Protein AF-0000000079327698 (afdb_homodimer)

Secondary structure (DSSP, 8-state):
-HHHHHHHHHTHHHHHHHHHSHHHHHHHHHHHHHHHHHHHHT---HHHHHHHHHHHHHHHHHHHHHHHH--SHHHHHHHHHHHHHHHHHHHHHHHT-SS--HHHHHHHHHHHHHHHHHHHHGGGTTSSS-HHHHHHHHHHHHHHHHHHHHHHHHHHHHHHHHIIIII----THHHHHHHHIIIIIIHHHHHHHTS-----GGGGGS-HHHHHHHHHHHHHHHSPPHHHHHHIIIIIHHHHHHHHHHHHHHHHHHTTTGGGT-TTHHHHHHHHHHHHHHHHHHTTT--SHHHHHHHHHHHHHHHHHHHHHHHHHHHHHHHH---HHHHHHHHHHHHHHHHHHHHHHS-GGGTHHHHHHHHHHHHHHHSTTSSHHHHHHHHHHHHHHHHHHHTT-EETTEE---TT--HHHHHHHHHHHHHHHHHT-GGG-TTT-TT--HHHHHHHHHSS------TTTTTEEEEEB-TTS-EE-TT--EEEEEEE---SS-----EEEEEEEETTEEEEEEEE--SS--EEEEE-TTS-EEEEEEHHHHHHHHH-TTSTT-----S-B-TGGGEEEEE-SSEEEEEEEEEEEEE-SS-S--EEEEEEEEEEE-/-HHHHHHHHHTHHHHHHHHHSHHHHHHHHHHHHHHHHHHHHT---HHHHHHHHHHHHHHHHHHHHHHHH--SHHHHHHHHHHHHHHHHHHHHHHHT-SS--HHHHHHHHHHHHHHHHHHHHGGGTTSSS-HHHHHHHHHHHHHHHHHHHHHHHHHHHHHHHHIIIII----THHHHHHHHIIIIIIHHHHHHHTSPPPP-GGGGGS-HHHHHHHHHHHHHHHSPPHHHHHHIIIIIHHHHHHHHHHHHHHHHHHTTTGGGT-TTHHHHHHHHHHHHHHHHHHTTT--SHHHHHHHHHHHHHHHHHHHHHHHHHHHHHHHH---HHHHHHHHHHHHHHHHHHHHHHS-GGGTHHHHHHHHHHHHHHHSTTSSHHHHHHHHHHHHHHHHHHHTT-EETTEE---TT--HHHHHHHHHHHHHHHHHT-GGG-TTT-TT--HHHHHHHHHSS------TTTTTEEEEEB-TTSPEE-TT--EEEEEEE---SS-----EEEEEEEETTEEEEEEEE--SS--EEEEE-TTS-EEEEEEHHHHHHHH---SSS------SSB-TGGGEEEEE-SSEEEEEEEEEEEEE-SS-S--EEEEEEEEEEE-

Sequence (1204 aa):
MKAIDTLRNKLSGLYDAISRYPLTVIFLIVAAVVNANAINRGEPYYKLLLTFVVGACLGFTLQAAFERFFEKFLHRVVSMVICVVLTMGYFLIVNQYTTTSLETWIRTSVAVFALVIAYIWVPVIKSTVSFNESFMSSFKSFFNSLLFSVVLFTGISMIIAAIDLLLFQVDGKSYMHALNIISILFAPIYFLSLIPVYPGISNKTLFKESQDYNRENITRSSSCPKFLEILLSYIIIPLLSIYTVILVIYIAKNITGKFWTDNRLEPMLVGFAITVILIYILVSRIENKFAKLFRKIFPKILVPIVVFQIVSSILRTQDTGIMHGRYYVILFGIFAAVSGVFLSFIPVRKNGIVAMLLIVFALFSIIPPLDAFTISRTNQQKMLQSVLVKNKMLLDNKITPNPSVSQEDKKIISSTLNYLEMMGYTKNIDYLGKDFNLYNDFYDTFGFYQYEESMYRQESVHMSLNQQSPIIISGYDALVVLNFYFEKDNPTPSNKLCDFKSSGKTYTISNINSFDSGKLWLSNDKGEELISVNMKDVFDMFDTSAQGNYQISKDSMTADNSTFTKENDNAIISLVALNINIQKSNSEHPYSGDFYVLVKIKMKAIDTLRNKLSGLYDAISRYPLTVIFLIVAAVVNANAINRGEPYYKLLLTFVVGACLGFTLQAAFERFFEKFLHRVVSMVICVVLTMGYFLIVNQYTTTSLETWIRTSVAVFALVIAYIWVPVIKSTVSFNESFMSSFKSFFNSLLFSVVLFTGISMIIAAIDLLLFQVDGKSYMHALNIISILFAPIYFLSLIPVYPGISNKTLFKESQDYNRENITRSSSCPKFLEILLSYIIIPLLSIYTVILVIYIAKNITGKFWTDNRLEPMLVGFAITVILIYILVSRIENKFAKLFRKIFPKILVPIVVFQIVSSILRTQDTGIMHGRYYVILFGIFAAVSGVFLSFIPVRKNGIVAMLLIVFALFSIIPPLDAFTISRTNQQKMLQSVLVKNKMLLDNKITPNPSVSQEDKKIISSTLNYLEMMGYTKNIDYLGKDFNLYNDFYDTFGFYQYEESMYRQESVHMSLNQQSPIIISGYDALVVLNFYFEKDNPTPSNKLCDFKSSGKTYTISNINSFDSGKLWLSNDKGEELISVNMKDVFDMFDTSAQGNYQISKDSMTADNSTFTKENDNAIISLVALNINIQKSNSEHPYSGDFYVLVKIK

pLDDT: mean 85.58, std 13.84, range [30.78, 97.5]

Solvent-accessible surface area (backbone atoms only — not comparable to full-atom values): 62604 Å² total; per-residue (Å²): 108,64,64,57,45,51,48,43,58,66,48,26,37,51,52,47,28,47,69,71,33,46,66,22,48,51,28,26,52,51,32,38,50,54,50,48,50,18,64,73,71,72,49,82,57,60,71,60,41,51,33,25,49,48,31,22,45,43,28,50,27,44,48,37,42,34,42,31,73,35,66,54,67,65,56,49,53,49,45,50,50,51,36,51,50,52,28,50,51,49,39,57,59,57,64,70,46,90,61,90,40,66,60,54,53,52,48,48,52,44,49,47,51,32,36,53,49,43,44,44,40,52,37,29,60,96,44,96,50,37,32,50,38,40,44,40,26,51,53,53,24,48,53,51,24,49,52,51,40,50,52,50,47,53,48,49,49,51,45,52,50,46,38,35,74,62,72,49,85,62,66,79,62,52,59,55,51,52,47,40,46,37,61,49,40,46,29,54,46,47,28,53,30,61,55,63,70,62,76,23,56,44,52,69,77,49,56,69,70,58,50,51,51,36,49,51,44,42,52,61,47,32,51,75,52,68,70,56,50,49,43,46,44,70,44,50,46,54,49,51,50,53,46,47,51,52,53,51,51,40,46,68,73,23,64,89,54,62,53,52,74,49,71,79,50,51,65,56,52,52,51,48,51,53,48,51,54,52,49,48,45,68,37,63,82,45,84,49,68,58,33,49,49,46,56,65,45,48,31,61,54,45,25,60,54,30,49,52,48,34,52,28,53,54,58,43,31,73,77,75,40,48,45,48,69,57,42,50,51,40,52,48,26,52,51,48,27,55,41,16,53,46,55,58,73,46,63,79,69,61,52,45,54,51,51,53,49,51,36,52,54,42,48,45,43,62,42,81,74,70,7,34,61,53,46,19,51,52,43,37,50,48,51,42,51,49,54,30,45,74,69,66,21,51,55,96,69,35,64,46,51,51,64,84,60,53,70,68,55,43,40,49,47,30,52,40,49,50,51,33,51,72,60,62,49,45,60,77,35,77,54,61,36,74,81,62,41,73,87,78,39,39,39,78,44,39,42,41,66,75,50,62,66,48,88,78,52,69,21,42,50,51,41,29,40,31,54,51,36,50,36,79,38,59,80,25,41,34,37,35,53,44,77,43,58,64,44,84,90,60,55,54,66,80,37,77,53,37,67,46,73,57,96,90,40,48,32,35,38,33,35,28,44,38,83,94,61,28,33,37,37,35,23,43,77,86,65,48,77,64,48,72,46,54,47,62,60,55,48,40,63,70,56,48,52,69,65,78,66,69,70,52,64,39,70,57,38,49,44,79,80,32,49,48,76,51,76,60,92,48,33,35,43,32,38,34,44,42,33,35,38,30,38,65,43,94,56,87,72,31,58,32,32,32,28,40,38,36,33,25,79,102,108,63,64,58,46,50,47,42,60,65,48,26,38,50,51,46,28,47,70,71,33,48,66,22,48,51,28,26,52,52,32,37,51,53,49,48,50,18,64,73,70,73,49,82,56,59,71,60,40,51,33,25,50,49,33,21,44,44,29,49,26,44,48,38,43,33,43,30,74,36,67,56,66,66,55,50,54,48,43,52,49,51,36,53,50,52,31,50,51,49,40,57,60,58,64,69,46,89,62,91,39,66,60,56,53,51,46,48,51,46,50,48,51,30,34,52,49,43,44,45,39,51,39,30,61,98,43,94,49,38,30,50,37,40,45,40,27,51,52,52,24,47,52,52,24,48,52,53,40,50,53,50,48,53,48,50,48,50,43,51,49,46,37,34,75,64,72,48,85,62,66,79,62,52,59,55,50,51,47,41,47,37,62,50,40,46,28,54,46,48,28,53,30,63,54,64,70,63,77,22,56,44,52,67,76,50,54,70,70,58,50,50,51,36,50,51,45,42,52,61,46,32,51,76,52,69,68,56,50,48,43,45,44,70,44,49,46,54,48,51,49,53,46,48,51,52,53,51,50,39,46,69,74,24,64,89,54,60,52,53,72,48,71,78,50,51,64,54,53,52,52,48,52,55,48,53,55,51,51,46,45,68,37,63,84,45,83,49,70,58,35,49,50,45,56,66,46,48,29,61,54,45,27,60,55,30,49,53,48,33,52,28,54,56,58,44,31,73,77,77,40,49,45,49,69,56,43,52,51,40,53,49,26,52,50,48,28,54,41,16,54,46,55,59,73,45,61,78,68,61,53,45,54,50,53,53,49,51,36,52,53,42,50,43,43,62,43,82,72,69,6,32,61,54,45,19,51,52,44,37,51,48,51,43,50,49,55,30,46,73,68,68,20,50,55,96,69,35,61,46,52,51,63,83,60,53,70,68,56,43,40,50,47,28,52,40,49,51,50,31,51,71,62,60,49,46,61,77,36,77,53,62,36,75,81,62,40,74,87,79,39,38,41,76,43,37,43,42,76,75,51,65,69,52,87,78,51,72,23,41,50,49,40,26,41,29,53,51,36,50,36,79,38,60,78,26,42,36,36,34,52,42,79,43,56,66,44,84,90,59,57,54,67,79,36,78,51,36,67,47,75,57,96,89,38,48,32,34,38,33,36,29,43,38,86,94,60,26,34,38,38,36,23,43,77,87,65,49,77,64,49,73,45,54,46,62,60,54,49,48,65,71,45,52,66,78,82,68,79,64,75,52,65,40,66,58,36,48,42,78,80,32,49,49,76,50,76,59,91,48,32,36,44,33,38,33,44,43,33,37,38,31,37,64,45,93,57,87,77,32,58,32,34,33,29,40,39,35,34,24,79,105

InterPro domains:
  IPR025291 Protein of unknown function DUF4153 [PF13687] (56-380)

Organism: NCBI:txid704125

Foldseek 3Di:
DVVVVVCCVVCVLLVVLCVLQVQLQVLLVVLLVQQLVCLVVVHDPVLSNLLSLLLSLQRLLLSLLCLAEHADPVSVVVSSVVSVVVSVVSSVVSVVDPDCFPLVVVLSVLSSVLSVLSSQQNNPVVHPAFSLLSVQLLVVLLVVLVVVLVVQLVVVVVVQVCCCVPPHNDDPSVSVSSNSCSVRNVSVSSSSSSRARGDHPNCVPPDPVVVVVSVVSSCVSSDDDPVRLCCLQPPVLVVLVVLLVVLVVVCVVDVVHCLLVDPVCLVVLLVSLVSLLVSLSNLLPPDDPSNVVSLQPVLVSNQVSLVSSLNSLVSVCVQQNQALVSVVSNLSSVLSNVLSVCSNPPRSRHSSVSSVSSSVSSVLQNDPDSHSVNRRLVGLVVQLVVLQVVVVQADPLEGHADPPRDPSSLQSNLSSVVRCVSRPNQCVRRHCHNPRDCVPCVCVRHVAARDPPPVQQVFKDKAAADPPFDDDQPQFDDKFKDWQAADPPDFPPWDFRDWDDDPRWIKTWIWTRYLVFTKIFIATNVRDTDDMDTVVVLVCLVVPVVVPHVSVPVVHDHQVSQKDWDDDPFKIKIWGWRIWMAGRPPDSRGTTTMTMITMHTD/DVVCVVCCVVCVLLVVLCVLQVQLQVLLVVLLVQVLVCLVVVHDPVLSNLLSLLLSLQRLLLSLLCLAEHADPVSVVVSSVVSVVVSVVSSVVSVVDPDCFPLVVVLSVLSSVLSVLSSQQNNPVVHPAFSLLSVQLLVVLLVVLVVVLVVQLVVVVVVQVCCCVPPHNDDPSVSVSSNSCSVRNVSVSSSSSSRARGDHPNCVPPDPVVVVVSVVSSCVSSDDDPVRLCCLQPPVLVVLVVLLVVLVVVCVVDVVHCLLVDPVCLVVLLVSLVSLLVSLSNLLPPDDPSNVVSLQPVLVSNQVSLVSSLNSLVSVCVQQNQALVSVVSNLSSVLSNVLSVCSNPPRSRHSSVSSVSSSVSSVQQNDPDSHSVNRRLVGLVVQLVVLQVVVVQDDPLEGHADPPRDPSSLQSNLSSVVRCVSRPNQCVRRHCHNPRDCVPCVCVRHVADRDPPPPQQVFKQKEAAAPPFDDDQPQFDDKFKDWQAADVPDFDPWDFRDWDDDPRWIKTWIWTRYLVFTKIFIATPVRDTDDMDTVVVLVVLVVPPDDDDVSPCVVHDHQVSQKDWDDDPFKIKIWGWRIWMAGRPPDSRGTTTMTMITMHTD

Structure (mmCIF, N/CA/C/O backbone):
data_AF-0000000079327698-model_v1
#
loop_
_entity.id
_entity.type
_entity.pdbx_description
1 polymer 'DUF4153 domain-containing protein'
#
loop_
_atom_site.group_PDB
_atom_site.id
_atom_site.type_symbol
_atom_site.label_atom_id
_atom_site.label_alt_id
_atom_site.label_comp_id
_atom_site.label_asym_id
_atom_site.label_entity_id
_atom_site.label_seq_id
_atom_site.pdbx_PDB_ins_code
_atom_site.Cartn_x
_atom_site.Cartn_y
_atom_site.Cartn_z
_atom_site.occupancy
_atom_site.B_iso_or_equiv
_atom_site.auth_seq_id
_atom_site.auth_comp_id
_atom_site.auth_asym_id
_atom_site.auth_atom_id
_atom_site.pdbx_PDB_model_num
ATOM 1 N N . MET A 1 1 ? -5.059 -39.438 15.086 1 43.31 1 MET A N 1
ATOM 2 C CA . MET A 1 1 ? -3.689 -39.781 14.727 1 43.31 1 MET A CA 1
ATOM 3 C C . MET A 1 1 ? -3.404 -39.469 13.266 1 43.31 1 MET A C 1
ATOM 5 O O . MET A 1 1 ? -2.33 -38.938 12.938 1 43.31 1 MET A O 1
ATOM 9 N N . LYS A 1 2 ? -4.316 -39.75 12.438 1 45.84 2 LYS A N 1
ATOM 10 C CA . LYS A 1 2 ? -4.168 -39.469 11.008 1 45.84 2 LYS A CA 1
ATOM 11 C C . LYS A 1 2 ? -4.219 -38 10.727 1 45.84 2 LYS A C 1
ATOM 13 O O . LYS A 1 2 ? -3.496 -37.5 9.859 1 45.84 2 LYS A O 1
ATOM 18 N N . ALA A 1 3 ? -5.102 -37.344 11.445 1 43.38 3 ALA A N 1
ATOM 19 C CA . ALA A 1 3 ? -5.18 -35.906 11.281 1 43.38 3 ALA A CA 1
ATOM 20 C C . ALA A 1 3 ? -3.869 -35.219 11.688 1 43.38 3 ALA A C 1
ATOM 22 O O . ALA A 1 3 ? -3.412 -34.281 11.031 1 43.38 3 ALA A O 1
ATOM 23 N N . ILE A 1 4 ? -3.324 -35.625 12.836 1 48.44 4 ILE A N 1
ATOM 24 C CA . ILE A 1 4 ? -2.016 -35.156 13.289 1 48.44 4 ILE A CA 1
ATOM 25 C C . ILE A 1 4 ? -0.952 -35.562 12.258 1 48.44 4 ILE A C 1
ATOM 27 O O . ILE A 1 4 ? -0.043 -34.781 11.977 1 48.44 4 ILE A O 1
ATOM 31 N N . ASP A 1 5 ? -1.109 -36.75 11.641 1 49.19 5 ASP A N 1
ATOM 32 C CA . ASP A 1 5 ? -0.113 -37.188 10.68 1 49.19 5 ASP A CA 1
ATOM 33 C C . ASP A 1 5 ? -0.155 -36.344 9.406 1 49.19 5 ASP A C 1
ATOM 35 O O . ASP A 1 5 ? 0.89 -36 8.844 1 49.19 5 ASP A O 1
ATOM 39 N N . THR A 1 6 ? -1.369 -36.031 8.969 1 47.03 6 THR A N 1
ATOM 40 C CA . THR A 1 6 ? -1.54 -35.219 7.777 1 47.03 6 THR A CA 1
ATOM 41 C C . THR A 1 6 ? -1.126 -33.781 8.055 1 47.03 6 THR A C 1
ATOM 43 O O . THR A 1 6 ? -0.496 -33.125 7.215 1 47.03 6 THR A O 1
ATOM 46 N N . LEU A 1 7 ? -1.642 -33.25 9.242 1 48.16 7 LEU A N 1
ATOM 47 C CA . LEU A 1 7 ? -1.059 -32 9.664 1 48.16 7 LEU A CA 1
ATOM 48 C C . LEU A 1 7 ? 0.461 -32.094 9.75 1 48.16 7 LEU A C 1
ATOM 50 O O . LEU A 1 7 ? 1.171 -31.156 9.375 1 48.16 7 LEU A O 1
ATOM 54 N N . ARG A 1 8 ? 0.887 -33.188 10.258 1 50.25 8 ARG A N 1
ATOM 55 C CA . ARG A 1 8 ? 2.312 -33.469 10.391 1 50.25 8 ARG A CA 1
ATOM 56 C C . ARG A 1 8 ? 3 -33.469 9.031 1 50.25 8 ARG A C 1
ATOM 58 O O . ARG A 1 8 ? 4.109 -32.969 8.883 1 50.25 8 ARG A O 1
ATOM 65 N N . ASN A 1 9 ? 2.396 -34.094 8.062 1 51.59 9 ASN A N 1
ATOM 66 C CA . ASN A 1 9 ? 3.012 -34.188 6.738 1 51.59 9 ASN A CA 1
ATOM 67 C C . ASN A 1 9 ? 3.09 -32.812 6.066 1 51.59 9 ASN A C 1
ATOM 69 O O . ASN A 1 9 ? 4.094 -32.469 5.426 1 51.59 9 ASN A O 1
ATOM 73 N N . LYS A 1 10 ? 1.953 -32.031 6.164 1 50.94 10 LYS A N 1
ATOM 74 C CA . LYS A 1 10 ? 1.864 -30.719 5.512 1 50.94 10 LYS A CA 1
ATOM 75 C C . LYS A 1 10 ? 2.588 -29.641 6.32 1 50.94 10 LYS A C 1
ATOM 77 O O . LYS A 1 10 ? 3.27 -28.781 5.758 1 50.94 10 LYS A O 1
ATOM 82 N N . LEU A 1 11 ? 2.404 -29.672 7.68 1 59.41 11 LEU A N 1
ATOM 83 C CA . LEU A 1 11 ? 3.266 -28.938 8.594 1 59.41 11 LEU A CA 1
ATOM 84 C C . LEU A 1 11 ? 4.668 -29.531 8.633 1 59.41 11 LEU A C 1
ATOM 86 O O . LEU A 1 11 ? 5.59 -28.938 9.195 1 59.41 11 LEU A O 1
ATOM 90 N N . SER A 1 12 ? 4.742 -30.453 7.805 1 62.22 12 SER A N 1
ATOM 91 C CA . SER A 1 12 ? 5.988 -31.203 7.691 1 62.22 12 SER A CA 1
ATOM 92 C C . SER A 1 12 ? 7.09 -30.344 7.062 1 62.22 12 SER A C 1
ATOM 94 O O . SER A 1 12 ? 8.258 -30.453 7.449 1 62.22 12 SER A O 1
ATOM 96 N N . GLY A 1 13 ? 6.531 -29.391 6.188 1 70.25 13 GLY A N 1
ATOM 97 C CA . GLY A 1 13 ? 7.57 -28.547 5.633 1 70.25 13 GLY A CA 1
ATOM 98 C C . GLY A 1 13 ? 8.195 -27.609 6.66 1 70.25 13 GLY A C 1
ATOM 99 O O . GLY A 1 13 ? 9.414 -27.469 6.711 1 70.25 13 GLY A O 1
ATOM 100 N N . LEU A 1 14 ? 7.34 -27.156 7.438 1 78.81 14 LEU A N 1
ATOM 101 C CA . LEU A 1 14 ? 7.832 -26.25 8.484 1 78.81 14 LEU A CA 1
ATOM 102 C C . LEU A 1 14 ? 8.656 -27.016 9.516 1 78.81 14 LEU A C 1
ATOM 104 O O . LEU A 1 14 ? 9.703 -26.547 9.961 1 78.81 14 LEU A O 1
ATOM 108 N N . TYR A 1 15 ? 8.148 -28.172 9.828 1 78.88 15 TYR A N 1
ATOM 109 C CA . TYR A 1 15 ? 8.875 -29.016 10.773 1 78.88 15 TYR A CA 1
ATOM 110 C C . TYR A 1 15 ? 10.227 -29.438 10.203 1 78.88 15 TYR A C 1
ATOM 112 O O . TYR A 1 15 ? 11.227 -29.469 10.914 1 78.88 15 TYR A O 1
ATOM 120 N N . ASP A 1 16 ? 10.227 -29.656 8.953 1 83.44 16 ASP A N 1
ATOM 121 C CA . ASP A 1 16 ? 11.477 -30.047 8.305 1 83.44 16 ASP A CA 1
ATOM 122 C C . ASP A 1 16 ? 12.469 -28.875 8.312 1 83.44 16 ASP A C 1
ATOM 124 O O . ASP A 1 16 ? 13.672 -29.094 8.477 1 83.44 16 ASP A O 1
ATOM 128 N N . ALA A 1 17 ? 11.898 -27.781 8.18 1 86.62 17 ALA A N 1
ATOM 129 C CA . ALA A 1 17 ? 12.773 -26.609 8.18 1 86.62 17 ALA A CA 1
ATOM 130 C C . ALA A 1 17 ? 13.383 -26.375 9.555 1 86.62 17 ALA A C 1
ATOM 132 O O . ALA A 1 17 ? 14.562 -26.031 9.672 1 86.62 17 ALA A O 1
ATOM 133 N N . ILE A 1 18 ? 12.672 -26.625 10.609 1 89.06 18 ILE A N 1
ATOM 134 C CA . ILE A 1 18 ? 13.148 -26.453 11.977 1 89.06 18 ILE A CA 1
ATOM 135 C C . ILE A 1 18 ? 14.242 -27.469 12.281 1 89.06 18 ILE A C 1
ATOM 137 O O . ILE A 1 18 ? 15.242 -27.141 12.93 1 89.06 18 ILE A O 1
ATOM 141 N N . SER A 1 19 ? 14.117 -28.641 11.758 1 89 19 SER A N 1
ATOM 142 C CA . SER A 1 19 ? 15.109 -29.688 11.992 1 89 19 SER A CA 1
ATOM 143 C C . SER A 1 19 ? 16.344 -29.484 11.109 1 89 19 SER A C 1
ATOM 145 O O . SER A 1 19 ? 17.453 -29.812 11.516 1 89 19 SER A O 1
ATOM 147 N N . ARG A 1 20 ? 16.094 -28.984 9.945 1 89.75 20 ARG A N 1
ATOM 148 C CA . ARG A 1 20 ? 17.172 -28.781 8.984 1 89.75 20 ARG A CA 1
ATOM 149 C C . ARG A 1 20 ? 18.062 -27.609 9.391 1 89.75 20 ARG A C 1
ATOM 151 O O . ARG A 1 20 ? 19.281 -27.656 9.242 1 89.75 20 ARG A O 1
ATOM 158 N N . TYR A 1 21 ? 17.391 -26.531 9.953 1 94.38 21 TYR A N 1
ATOM 159 C CA . TYR A 1 21 ? 18.109 -25.312 10.312 1 94.38 21 TYR A CA 1
ATOM 160 C C . TYR A 1 21 ? 17.969 -25.016 11.797 1 94.38 21 TYR A C 1
ATOM 162 O O . TYR A 1 21 ? 17.484 -23.953 12.188 1 94.38 21 TYR A O 1
ATOM 170 N N . PRO A 1 22 ? 18.438 -25.797 12.656 1 92.94 22 PRO A N 1
ATOM 171 C CA . PRO A 1 22 ? 18.203 -25.625 14.094 1 92.94 22 PRO A CA 1
ATOM 172 C C . PRO A 1 22 ? 18.828 -24.359 14.648 1 92.94 22 PRO A C 1
ATOM 174 O O . PRO A 1 22 ? 18.203 -23.641 15.438 1 92.94 22 PRO A O 1
ATOM 177 N N . LEU A 1 23 ? 20.047 -24.109 14.273 1 94.88 23 LEU A N 1
ATOM 178 C CA . LEU A 1 23 ? 20.734 -22.938 14.797 1 94.88 23 LEU A CA 1
ATOM 179 C C . LEU A 1 23 ? 20.062 -21.641 14.328 1 94.88 23 LEU A C 1
ATOM 181 O O . LEU A 1 23 ? 19.906 -20.703 15.102 1 94.88 23 LEU A O 1
ATOM 185 N N . THR A 1 24 ? 19.656 -21.609 13.031 1 96.44 24 THR A N 1
ATOM 186 C CA . THR A 1 24 ? 18.938 -20.469 12.484 1 96.44 24 THR A CA 1
ATOM 187 C C . THR A 1 24 ? 17.641 -20.219 13.258 1 96.44 24 THR A C 1
ATOM 189 O O . THR A 1 24 ? 17.328 -19.078 13.617 1 96.44 24 THR A O 1
ATOM 192 N N . VAL A 1 25 ? 16.938 -21.281 13.609 1 96.12 25 VAL A N 1
ATOM 193 C CA . VAL A 1 25 ? 15.664 -21.172 14.312 1 96.12 25 VAL A CA 1
ATOM 194 C C . VAL A 1 25 ? 15.898 -20.656 15.734 1 96.12 25 VAL A C 1
ATOM 196 O O . VAL A 1 25 ? 15.141 -19.828 16.219 1 96.12 25 VAL A O 1
ATOM 199 N N . ILE A 1 26 ? 16.969 -21.094 16.328 1 96.38 26 ILE A N 1
ATOM 200 C CA . ILE A 1 26 ? 17.297 -20.641 17.672 1 96.38 26 ILE A CA 1
ATOM 201 C C . ILE A 1 26 ? 17.609 -19.141 17.656 1 96.38 26 ILE A C 1
ATOM 203 O O . ILE A 1 26 ? 17.125 -18.391 18.5 1 96.38 26 ILE A O 1
ATOM 207 N N . PHE A 1 27 ? 18.375 -18.719 16.703 1 97.25 27 PHE A N 1
ATOM 208 C CA . PHE A 1 27 ? 18.688 -17.297 16.594 1 97.25 27 PHE A CA 1
ATOM 209 C C . PHE A 1 27 ? 17.422 -16.484 16.344 1 97.25 27 PHE A C 1
ATOM 211 O O . PHE A 1 27 ? 17.266 -15.391 16.891 1 97.25 27 PHE A O 1
ATOM 218 N N . LEU A 1 28 ? 16.516 -17 15.531 1 97.25 28 LEU A N 1
ATOM 219 C CA . LEU A 1 28 ? 15.281 -16.281 15.219 1 97.25 28 LEU A CA 1
ATOM 220 C C . LEU A 1 28 ? 14.383 -16.203 16.453 1 97.25 28 LEU A C 1
ATOM 222 O O . LEU A 1 28 ? 13.75 -15.18 16.688 1 97.25 28 LEU A O 1
ATOM 226 N N . ILE A 1 29 ? 14.328 -17.281 17.219 1 97.25 29 ILE A N 1
ATOM 227 C CA . ILE A 1 29 ? 13.516 -17.281 18.422 1 97.25 29 ILE A CA 1
ATOM 228 C C . ILE A 1 29 ? 14.062 -16.266 19.422 1 97.25 29 ILE A C 1
ATOM 230 O O . ILE A 1 29 ? 13.305 -15.477 20 1 97.25 29 ILE A O 1
ATOM 234 N N . VAL A 1 30 ? 15.375 -16.25 19.578 1 96.75 30 VAL A N 1
ATOM 235 C CA . VAL A 1 30 ? 15.992 -15.305 20.5 1 96.75 30 VAL A CA 1
ATOM 236 C C . VAL A 1 30 ? 15.766 -13.875 20 1 96.75 30 VAL A C 1
ATOM 238 O O . VAL A 1 30 ? 15.477 -12.977 20.797 1 96.75 30 VAL A O 1
ATOM 241 N N . ALA A 1 31 ? 15.875 -13.703 18.719 1 96.38 31 ALA A N 1
ATOM 242 C CA . ALA A 1 31 ? 15.625 -12.383 18.141 1 96.38 31 ALA A CA 1
ATOM 243 C C . ALA A 1 31 ? 14.188 -11.938 18.406 1 96.38 31 ALA A C 1
ATOM 245 O O . ALA A 1 31 ? 13.938 -10.781 18.75 1 96.38 31 ALA A O 1
ATOM 246 N N . ALA A 1 32 ? 13.281 -12.852 18.234 1 96.81 32 ALA A N 1
ATOM 247 C CA . ALA A 1 32 ? 11.875 -12.547 18.484 1 96.81 32 ALA A CA 1
ATOM 248 C C . ALA A 1 32 ? 11.633 -12.18 19.938 1 96.81 32 ALA A C 1
ATOM 250 O O . ALA A 1 32 ? 10.867 -11.258 20.234 1 96.81 32 ALA A O 1
ATOM 251 N N . VAL A 1 33 ? 12.312 -12.852 20.828 1 96.5 33 VAL A N 1
ATOM 252 C CA . VAL A 1 33 ? 12.164 -12.602 22.266 1 96.5 33 VAL A CA 1
ATOM 253 C C . VAL A 1 33 ? 12.766 -11.242 22.609 1 96.5 33 VAL A C 1
ATOM 255 O O . VAL A 1 33 ? 12.172 -10.461 23.359 1 96.5 33 VAL A O 1
ATOM 258 N N . VAL A 1 34 ? 13.898 -10.992 22.094 1 95.56 34 VAL A N 1
ATOM 259 C CA . VAL A 1 34 ? 14.562 -9.719 22.359 1 95.56 34 VAL A CA 1
ATOM 260 C C . VAL A 1 34 ? 13.695 -8.57 21.828 1 95.56 34 VAL A C 1
ATOM 262 O O . VAL A 1 34 ? 13.523 -7.555 22.5 1 95.56 34 VAL A O 1
ATOM 265 N N . ASN A 1 35 ? 13.117 -8.766 20.641 1 95.06 35 ASN A N 1
ATOM 266 C CA . ASN A 1 35 ? 12.266 -7.727 20.062 1 95.06 35 ASN A CA 1
ATOM 267 C C . ASN A 1 35 ? 10.969 -7.578 20.859 1 95.06 35 ASN A C 1
ATOM 269 O O . ASN A 1 35 ? 10.414 -6.48 20.953 1 95.06 35 ASN A O 1
ATOM 273 N N . ALA A 1 36 ? 10.492 -8.68 21.344 1 95.75 36 ALA A N 1
ATOM 274 C CA . ALA A 1 36 ? 9.305 -8.617 22.203 1 95.75 36 ALA A CA 1
ATOM 275 C C . ALA A 1 36 ? 9.57 -7.777 23.438 1 95.75 36 ALA A C 1
ATOM 277 O O . ALA A 1 36 ? 8.727 -6.98 23.859 1 95.75 36 ALA A O 1
ATOM 278 N N . ASN A 1 37 ? 10.695 -7.91 24.031 1 94.62 37 ASN A N 1
ATOM 279 C CA . ASN A 1 37 ? 11.07 -7.117 25.188 1 94.62 37 ASN A CA 1
ATOM 280 C C . ASN A 1 37 ? 11.25 -5.641 24.844 1 94.62 37 ASN A C 1
ATOM 282 O O . ASN A 1 37 ? 10.914 -4.762 25.625 1 94.62 37 ASN A O 1
ATOM 286 N N . ALA A 1 38 ? 11.781 -5.445 23.703 1 93.56 38 ALA A N 1
ATOM 287 C CA . ALA A 1 38 ? 11.945 -4.07 23.234 1 93.56 38 ALA A CA 1
ATOM 288 C C . ALA A 1 38 ? 10.594 -3.381 23.062 1 93.56 38 ALA A C 1
ATOM 290 O O . ALA A 1 38 ? 10.445 -2.209 23.406 1 93.56 38 ALA A O 1
ATOM 291 N N . ILE A 1 39 ? 9.656 -4.086 22.516 1 93.88 39 ILE A N 1
ATOM 292 C CA . ILE A 1 39 ? 8.312 -3.559 22.312 1 93.88 39 ILE A CA 1
ATOM 293 C C . ILE A 1 39 ? 7.676 -3.234 23.656 1 93.88 39 ILE A C 1
ATOM 295 O O . ILE A 1 39 ? 7.039 -2.189 23.812 1 93.88 39 ILE A O 1
ATOM 299 N N . ASN A 1 40 ? 7.898 -4.031 24.656 1 92.94 40 ASN A N 1
ATOM 300 C CA . ASN A 1 40 ? 7.309 -3.824 25.984 1 92.94 40 ASN A CA 1
ATOM 301 C C . ASN A 1 40 ? 7.945 -2.639 26.703 1 92.94 40 ASN A C 1
ATOM 303 O O . ASN A 1 40 ? 7.246 -1.841 27.328 1 92.94 40 ASN A O 1
ATOM 307 N N . ARG A 1 41 ? 9.203 -2.441 26.547 1 90.56 41 ARG A N 1
ATOM 308 C CA . ARG A 1 41 ? 9.93 -1.404 27.281 1 90.56 41 ARG A CA 1
ATOM 309 C C . ARG A 1 41 ? 9.906 -0.084 26.516 1 90.56 41 ARG A C 1
ATOM 311 O O . ARG A 1 41 ? 10.125 0.98 27.094 1 90.56 41 ARG A O 1
ATOM 318 N N . GLY A 1 42 ? 9.656 -0.2 25.203 1 86.62 42 GLY A N 1
ATOM 319 C CA . GLY A 1 42 ? 9.625 1.012 24.406 1 86.62 42 GLY A CA 1
ATOM 320 C C . GLY A 1 42 ? 11.008 1.478 23.969 1 86.62 42 GLY A C 1
ATOM 321 O O . GLY A 1 42 ? 11.18 2.631 23.578 1 86.62 42 GLY A O 1
ATOM 322 N N . GLU A 1 43 ? 12.078 0.689 24.25 1 84.38 43 GLU A N 1
ATOM 323 C CA . GLU A 1 43 ? 13.445 0.992 23.844 1 84.38 43 GLU A CA 1
ATOM 324 C C . GLU A 1 43 ? 13.992 -0.09 22.906 1 84.38 43 GLU A C 1
ATOM 326 O O . GLU A 1 43 ? 14.055 -1.264 23.281 1 84.38 43 GLU A O 1
ATOM 331 N N . PRO A 1 44 ? 14.375 0.3 21.781 1 79.81 44 PRO A N 1
ATOM 332 C CA . PRO A 1 44 ? 14.82 -0.717 20.828 1 79.81 44 PRO A CA 1
ATOM 333 C C . PRO A 1 44 ? 16.219 -1.255 21.141 1 79.81 44 PRO A C 1
ATOM 335 O O . PRO A 1 44 ? 17.078 -0.504 21.594 1 79.81 44 PRO A O 1
ATOM 338 N N . TYR A 1 45 ? 16.391 -2.553 21.141 1 86.12 45 TYR A N 1
ATOM 339 C CA . TYR A 1 45 ? 17.656 -3.24 21.266 1 86.12 45 TYR A CA 1
ATOM 340 C C . TYR A 1 45 ? 18.234 -3.588 19.906 1 86.12 45 TYR A C 1
ATOM 342 O O . TYR A 1 45 ? 18.406 -4.766 19.578 1 86.12 45 TYR A O 1
ATOM 350 N N . TYR A 1 46 ? 18.641 -2.621 19.172 1 86.12 46 TYR A N 1
ATOM 351 C CA . TYR A 1 46 ? 19 -2.801 17.766 1 86.12 46 TYR A CA 1
ATOM 352 C C . TYR A 1 46 ? 20.266 -3.641 17.625 1 86.12 46 TYR A C 1
ATOM 354 O O . TYR A 1 46 ? 20.359 -4.48 16.734 1 86.12 46 TYR A O 1
ATOM 362 N N . LYS A 1 47 ? 21.219 -3.428 18.578 1 89.06 47 LYS A N 1
ATOM 363 C CA . LYS A 1 47 ? 22.5 -4.141 18.484 1 89.06 47 LYS A CA 1
ATOM 364 C C . LYS A 1 47 ? 22.297 -5.648 18.594 1 89.06 47 LYS A C 1
ATOM 366 O O . LYS A 1 47 ? 22.812 -6.406 17.766 1 89.06 47 LYS A O 1
ATOM 371 N N . LEU A 1 48 ? 21.469 -5.992 19.516 1 90.69 48 LEU A N 1
ATOM 372 C CA . LEU A 1 48 ? 21.219 -7.414 19.719 1 90.69 48 LEU A CA 1
ATOM 373 C C . LEU A 1 48 ? 20.375 -7.98 18.578 1 90.69 48 LEU A C 1
ATOM 375 O O . LEU A 1 48 ? 20.625 -9.086 18.094 1 90.69 48 LEU A O 1
ATOM 379 N N . LEU A 1 49 ? 19.453 -7.242 18.125 1 91.94 49 LEU A N 1
ATOM 380 C CA . LEU A 1 49 ? 18.594 -7.691 17.047 1 91.94 49 LEU A CA 1
ATOM 381 C C . LEU A 1 49 ? 19.375 -7.902 15.766 1 91.94 49 LEU A C 1
ATOM 383 O O . LEU A 1 49 ? 19.219 -8.922 15.094 1 91.94 49 LEU A O 1
ATOM 387 N N . LEU A 1 50 ? 20.234 -6.996 15.453 1 92 50 LEU A N 1
ATOM 388 C CA . LEU A 1 50 ? 21.062 -7.117 14.258 1 92 50 LEU A CA 1
ATOM 389 C C . LEU A 1 50 ? 21.984 -8.328 14.359 1 92 50 LEU A C 1
ATOM 391 O O . LEU A 1 50 ? 22.188 -9.039 13.375 1 92 50 LEU A O 1
ATOM 395 N N . THR A 1 51 ? 22.484 -8.484 15.555 1 93.88 51 THR A N 1
ATOM 396 C CA . THR A 1 51 ? 23.391 -9.602 15.781 1 93.88 51 THR A CA 1
ATOM 397 C C . THR A 1 51 ? 22.688 -10.93 15.531 1 93.88 51 THR A C 1
ATOM 399 O O . THR A 1 51 ? 23.219 -11.797 14.828 1 93.88 51 THR A O 1
ATOM 402 N N . PHE A 1 52 ? 21.531 -11.031 15.984 1 95.31 52 PHE A N 1
ATOM 403 C CA . PHE A 1 52 ? 20.828 -12.297 15.844 1 95.31 52 PHE A CA 1
ATOM 404 C C . PHE A 1 52 ? 20.328 -12.477 14.414 1 95.31 52 PHE A C 1
ATOM 406 O O . PHE A 1 52 ? 20.234 -13.602 13.922 1 95.31 52 PHE A O 1
ATOM 413 N N . VAL A 1 53 ? 20.078 -11.438 13.727 1 93 53 VAL A N 1
ATOM 414 C CA . VAL A 1 53 ? 19.672 -11.531 12.328 1 93 53 VAL A CA 1
ATOM 415 C C . VAL A 1 53 ? 20.844 -12 11.477 1 93 53 VAL A C 1
ATOM 417 O O . VAL A 1 53 ? 20.703 -12.891 10.641 1 93 53 VAL A O 1
ATOM 420 N N . VAL A 1 54 ? 21.984 -11.406 11.734 1 95.31 54 VAL A N 1
ATOM 421 C CA . VAL A 1 54 ? 23.172 -11.828 11.016 1 95.31 54 VAL A CA 1
ATOM 422 C C . VAL A 1 54 ? 23.5 -13.273 11.352 1 95.31 54 VAL A C 1
ATOM 424 O O . VAL A 1 54 ? 23.859 -14.062 10.477 1 95.31 54 VAL A O 1
ATOM 427 N N . GLY A 1 55 ? 23.344 -13.547 12.633 1 96.69 55 GLY A N 1
ATOM 428 C CA . GLY A 1 55 ? 23.562 -14.922 13.039 1 96.69 55 GLY A CA 1
ATOM 429 C C . GLY A 1 55 ? 22.625 -15.898 12.359 1 96.69 55 GLY A C 1
ATOM 430 O O . GLY A 1 55 ? 23.047 -16.984 11.953 1 96.69 55 GLY A O 1
ATOM 431 N N . ALA A 1 56 ? 21.406 -15.562 12.195 1 97.19 56 ALA A N 1
ATOM 432 C CA . ALA A 1 56 ? 20.422 -16.422 11.531 1 97.19 56 ALA A CA 1
ATOM 433 C C . ALA A 1 56 ? 20.781 -16.609 10.062 1 97.19 56 ALA A C 1
ATOM 435 O O . ALA A 1 56 ? 20.688 -17.734 9.539 1 97.19 56 ALA A O 1
ATOM 436 N N . CYS A 1 57 ? 21.203 -15.555 9.391 1 96.88 57 CYS A N 1
ATOM 437 C CA . CYS A 1 57 ? 21.578 -15.648 7.984 1 96.88 57 CYS A CA 1
ATOM 438 C C . CYS A 1 57 ? 22.844 -16.484 7.812 1 96.88 57 CYS A C 1
ATOM 440 O O . CYS A 1 57 ? 22.938 -17.281 6.879 1 96.88 57 CYS A O 1
ATOM 442 N N . LEU A 1 58 ? 23.75 -16.297 8.75 1 96.88 58 LEU A N 1
ATOM 443 C CA . LEU A 1 58 ? 24.953 -17.109 8.734 1 96.88 58 LEU A CA 1
ATOM 444 C C . LEU A 1 58 ? 24.625 -18.578 8.969 1 96.88 58 LEU A C 1
ATOM 446 O O . LEU A 1 58 ? 25.203 -19.469 8.344 1 96.88 58 LEU A O 1
ATOM 450 N N . GLY A 1 59 ? 23.672 -18.734 9.836 1 96.25 59 GLY A N 1
ATOM 451 C CA . GLY A 1 59 ? 23.266 -20.094 10.172 1 96.25 59 GLY A CA 1
ATOM 452 C C . GLY A 1 59 ? 22.734 -20.875 8.977 1 96.25 59 GLY A C 1
ATOM 453 O O . GLY A 1 59 ? 23.188 -21.984 8.711 1 96.25 59 GLY A O 1
ATOM 454 N N . PHE A 1 60 ? 21.812 -20.281 8.227 1 95.62 60 PHE A N 1
ATOM 455 C CA . PHE A 1 60 ? 21.25 -21.047 7.121 1 95.62 60 PHE A CA 1
ATOM 456 C C . PHE A 1 60 ? 22.234 -21.125 5.961 1 95.62 60 PHE A C 1
ATOM 458 O O . PHE A 1 60 ? 22.203 -22.078 5.176 1 95.62 60 PHE A O 1
ATOM 465 N N . THR A 1 61 ? 23.156 -20.188 5.809 1 96.31 61 THR A N 1
ATOM 466 C CA . THR A 1 61 ? 24.172 -20.25 4.758 1 96.31 61 THR A CA 1
ATOM 467 C C . THR A 1 61 ? 25.188 -21.344 5.043 1 96.31 61 THR A C 1
ATOM 469 O O . THR A 1 61 ? 25.531 -22.125 4.152 1 96.31 61 THR A O 1
ATOM 472 N N . LEU A 1 62 ? 25.625 -21.422 6.266 1 95.56 62 LEU A N 1
ATOM 473 C CA . LEU A 1 62 ? 26.609 -22.438 6.633 1 95.56 62 LEU A CA 1
ATOM 474 C C . LEU A 1 62 ? 25.969 -23.828 6.602 1 95.56 62 LEU A C 1
ATOM 476 O O . LEU A 1 62 ? 26.625 -24.812 6.27 1 95.56 62 LEU A O 1
ATOM 480 N N . GLN A 1 63 ? 24.719 -23.875 6.973 1 93.88 63 GLN A N 1
ATOM 481 C CA . GLN A 1 63 ? 24 -25.141 6.844 1 93.88 63 GLN A CA 1
ATOM 482 C C . GLN A 1 63 ? 23.938 -25.594 5.387 1 93.88 63 GLN A C 1
ATOM 484 O O . GLN A 1 63 ? 24.094 -26.781 5.09 1 93.88 63 GLN A O 1
ATOM 489 N N . ALA A 1 64 ? 23.719 -24.672 4.496 1 93.69 64 ALA A N 1
ATOM 490 C CA . ALA A 1 64 ? 23.703 -24.984 3.072 1 93.69 64 ALA A CA 1
ATOM 491 C C . ALA A 1 64 ? 25.078 -25.438 2.602 1 93.69 64 ALA A C 1
ATOM 493 O O . ALA A 1 64 ? 25.188 -26.359 1.781 1 93.69 64 ALA A O 1
ATOM 494 N N . ALA A 1 65 ? 26.109 -24.844 3.133 1 93.81 65 ALA A N 1
ATOM 495 C CA . ALA A 1 65 ? 27.469 -25.234 2.789 1 93.81 65 ALA A CA 1
ATOM 496 C C . ALA A 1 65 ? 27.781 -26.641 3.297 1 93.81 65 ALA A C 1
ATOM 498 O O . ALA A 1 65 ? 28.438 -27.438 2.609 1 93.81 65 ALA A O 1
ATOM 499 N N . PHE A 1 66 ? 27.312 -26.891 4.445 1 92.25 66 PHE A N 1
ATOM 500 C CA . PHE A 1 66 ? 27.516 -28.219 5.016 1 92.25 66 PHE A CA 1
ATOM 501 C C . PHE A 1 66 ? 26.812 -29.281 4.172 1 92.25 66 PHE A C 1
ATOM 503 O O . PHE A 1 66 ? 27.391 -30.328 3.861 1 92.25 66 PHE A O 1
ATOM 510 N N . GLU A 1 67 ? 25.594 -29.016 3.723 1 90.62 67 GLU A N 1
ATOM 511 C CA . GLU A 1 67 ? 24.812 -29.969 2.932 1 90.62 67 GLU A CA 1
ATOM 512 C C . GLU A 1 67 ? 25.469 -30.234 1.579 1 90.62 67 GLU A C 1
ATOM 514 O O . GLU A 1 67 ? 25.359 -31.328 1.033 1 90.62 67 GLU A O 1
ATOM 519 N N . ARG A 1 68 ? 26.172 -29.25 1.079 1 92.31 68 ARG A N 1
ATOM 520 C CA . ARG A 1 68 ? 26.75 -29.344 -0.255 1 92.31 68 ARG A CA 1
ATOM 521 C C . ARG A 1 68 ? 28.094 -30.047 -0.212 1 92.31 68 ARG A C 1
ATOM 523 O O . ARG A 1 68 ? 28.375 -30.922 -1.039 1 92.31 68 ARG A O 1
ATOM 530 N N . PHE A 1 69 ? 28.906 -29.766 0.787 1 91.69 69 PHE A N 1
ATOM 531 C CA . PHE A 1 69 ? 30.312 -30.156 0.67 1 91.69 69 PHE A CA 1
ATOM 532 C C . PHE A 1 69 ? 30.672 -31.234 1.69 1 91.69 69 PHE A C 1
ATOM 534 O O . PHE A 1 69 ? 31.703 -31.891 1.567 1 91.69 69 PHE A O 1
ATOM 541 N N . PHE A 1 70 ? 29.812 -31.328 2.725 1 90 70 PHE A N 1
ATOM 542 C CA . PHE A 1 70 ? 30.219 -32.25 3.783 1 90 70 PHE A CA 1
ATOM 543 C C . PHE A 1 70 ? 29.141 -33.281 4.066 1 90 70 PHE A C 1
ATOM 545 O O . PHE A 1 70 ? 28 -33.125 3.654 1 90 70 PHE A O 1
ATOM 552 N N . GLU A 1 71 ? 29.531 -34.375 4.77 1 86.69 71 GLU A N 1
ATOM 553 C CA . GLU A 1 71 ? 28.594 -35.438 5.059 1 86.69 71 GLU A CA 1
ATOM 554 C C . GLU A 1 71 ? 28.578 -35.781 6.547 1 86.69 71 GLU A C 1
ATOM 556 O O . GLU A 1 71 ? 27.516 -36.031 7.129 1 86.69 71 GLU A O 1
ATOM 561 N N . LYS A 1 72 ? 29.75 -35.656 7.203 1 88.19 72 LYS A N 1
ATOM 562 C CA . LYS A 1 72 ? 29.891 -36.125 8.578 1 88.19 72 LYS A CA 1
ATOM 563 C C . LYS A 1 72 ? 29.219 -35.188 9.555 1 88.19 72 LYS A C 1
ATOM 565 O O . LYS A 1 72 ? 29.281 -33.969 9.383 1 88.19 72 LYS A O 1
ATOM 570 N N . PHE A 1 73 ? 28.656 -35.75 10.531 1 89.88 73 PHE A N 1
ATOM 571 C CA . PHE A 1 73 ? 27.953 -35 11.562 1 89.88 73 PHE A CA 1
ATOM 572 C C . PHE A 1 73 ? 28.906 -34.031 12.266 1 89.88 73 PHE A C 1
ATOM 574 O O . PHE A 1 73 ? 28.5 -32.906 12.641 1 89.88 73 PHE A O 1
ATOM 581 N N . LEU A 1 74 ? 30.109 -34.406 12.367 1 91.75 74 LEU A N 1
ATOM 582 C CA . LEU A 1 74 ? 31.109 -33.562 13.016 1 91.75 74 LEU A CA 1
ATOM 583 C C . LEU A 1 74 ? 31.281 -32.25 12.25 1 91.75 74 LEU A C 1
ATOM 585 O O . LEU A 1 74 ? 31.438 -31.188 12.859 1 91.75 74 LEU A O 1
ATOM 589 N N . HIS A 1 75 ? 31.203 -32.375 10.977 1 91.56 75 HIS A N 1
ATOM 590 C CA . HIS A 1 75 ? 31.344 -31.156 10.164 1 91.56 75 HIS A CA 1
ATOM 591 C C . HIS A 1 75 ? 30.141 -30.234 10.336 1 91.56 75 HIS A C 1
ATOM 593 O O . HIS A 1 75 ? 30.281 -29.016 10.227 1 91.56 75 HIS A O 1
ATOM 599 N N . ARG A 1 76 ? 29.062 -30.844 10.586 1 91.75 76 ARG A N 1
ATOM 600 C CA . ARG A 1 76 ? 27.875 -30.031 10.852 1 91.75 76 ARG A CA 1
ATOM 601 C C . ARG A 1 76 ? 28.016 -29.266 12.156 1 91.75 76 ARG A C 1
ATOM 603 O O . ARG A 1 76 ? 27.703 -28.062 12.219 1 91.75 76 ARG A O 1
ATOM 610 N N . VAL A 1 77 ? 28.516 -29.859 13.203 1 93.56 77 VAL A N 1
ATOM 611 C CA . VAL A 1 77 ? 28.719 -29.25 14.516 1 93.56 77 VAL A CA 1
ATOM 612 C C . VAL A 1 77 ? 29.781 -28.156 14.422 1 93.56 77 VAL A C 1
ATOM 614 O O . VAL A 1 77 ? 29.625 -27.078 15 1 93.56 77 VAL A O 1
ATOM 617 N N . VAL A 1 78 ? 30.797 -28.438 13.625 1 93.81 78 VAL A N 1
ATOM 618 C CA . VAL A 1 78 ? 31.859 -27.469 13.445 1 93.81 78 VAL A CA 1
ATOM 619 C C . VAL A 1 78 ? 31.312 -26.219 12.75 1 93.81 78 VAL A C 1
ATOM 621 O O . VAL A 1 78 ? 31.641 -25.094 13.125 1 93.81 78 VAL A O 1
ATOM 624 N N . SER A 1 79 ? 30.5 -26.484 11.742 1 93.44 79 SER A N 1
ATOM 625 C CA . SER A 1 79 ? 29.875 -25.359 11.055 1 93.44 79 SER A CA 1
ATOM 626 C C . SER A 1 79 ? 29.016 -24.531 12.008 1 93.44 79 SER A C 1
ATOM 628 O O . SER A 1 79 ? 28.984 -23.312 11.922 1 93.44 79 SER A O 1
ATOM 630 N N . MET A 1 80 ? 28.359 -25.172 12.93 1 94.81 80 MET A N 1
ATOM 631 C CA . MET A 1 80 ? 27.516 -24.469 13.898 1 94.81 80 MET A CA 1
ATOM 632 C C . MET A 1 80 ? 28.375 -23.656 14.875 1 94.81 80 MET A C 1
ATOM 634 O O . MET A 1 80 ? 28.031 -22.547 15.242 1 94.81 80 MET A O 1
ATOM 638 N N . VAL A 1 81 ? 29.484 -24.219 15.25 1 94.88 81 VAL A N 1
ATOM 639 C CA . VAL A 1 81 ? 30.406 -23.531 16.156 1 94.88 81 VAL A CA 1
ATOM 640 C C . VAL A 1 81 ? 31 -22.312 15.469 1 94.88 81 VAL A C 1
ATOM 642 O O . VAL A 1 81 ? 31.094 -21.234 16.062 1 94.88 81 VAL A O 1
ATOM 645 N N . ILE A 1 82 ? 31.375 -22.516 14.242 1 94.75 82 ILE A N 1
ATOM 646 C CA . ILE A 1 82 ? 31.906 -21.406 13.469 1 94.75 82 ILE A CA 1
ATOM 647 C C . ILE A 1 82 ? 30.859 -20.297 13.375 1 94.75 82 ILE A C 1
ATOM 649 O O . ILE A 1 82 ? 31.188 -19.109 13.484 1 94.75 82 ILE A O 1
ATOM 653 N N . CYS A 1 83 ? 29.609 -20.688 13.156 1 95.75 83 CYS A N 1
ATOM 654 C CA . CYS A 1 83 ? 28.516 -19.734 13.078 1 95.75 83 CYS A CA 1
ATOM 655 C C . CYS A 1 83 ? 28.391 -18.922 14.367 1 95.75 83 CYS A C 1
ATOM 657 O O . CYS A 1 83 ? 28.297 -17.703 14.336 1 95.75 83 CYS A O 1
ATOM 659 N N . VAL A 1 84 ? 28.453 -19.562 15.508 1 96.25 84 V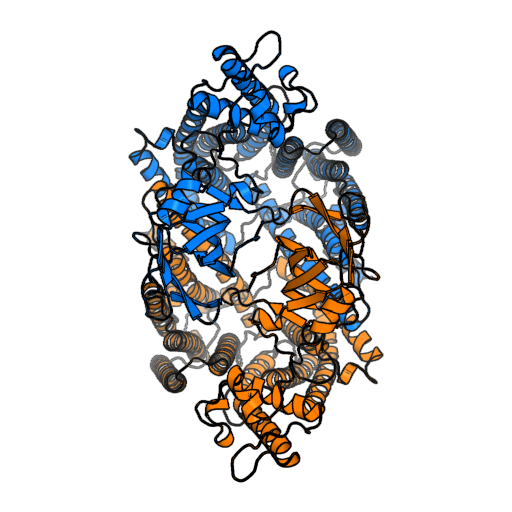AL A N 1
ATOM 660 C CA . VAL A 1 84 ? 28.297 -18.906 16.797 1 96.25 84 VAL A CA 1
ATOM 661 C C . VAL A 1 84 ? 29.484 -17.984 17.062 1 96.25 84 VAL A C 1
ATOM 663 O O . VAL A 1 84 ? 29.328 -16.875 17.547 1 96.25 84 VAL A O 1
ATOM 666 N N . VAL A 1 85 ? 30.672 -18.406 16.656 1 95.56 85 VAL A N 1
ATOM 667 C CA . VAL A 1 85 ? 31.875 -17.625 16.891 1 95.56 85 VAL A CA 1
ATOM 668 C C . VAL A 1 85 ? 31.859 -16.375 16.031 1 95.56 85 VAL A C 1
ATOM 670 O O . VAL A 1 85 ? 32.156 -15.273 16.516 1 95.56 85 VAL A O 1
ATOM 673 N N . LEU A 1 86 ? 31.484 -16.562 14.805 1 94.44 86 LEU A N 1
ATOM 674 C CA . LEU A 1 86 ? 31.422 -15.406 13.914 1 94.44 86 LEU A CA 1
ATOM 675 C C . LEU A 1 86 ? 30.344 -14.43 14.367 1 94.44 86 LEU A C 1
ATOM 677 O O . LEU A 1 86 ? 30.5 -13.211 14.258 1 94.44 86 LEU A O 1
ATOM 681 N N . THR A 1 87 ? 29.234 -15 14.812 1 95 87 THR A N 1
ATOM 682 C CA . THR A 1 87 ? 28.172 -14.148 15.32 1 95 87 THR A CA 1
ATOM 683 C C . THR A 1 87 ? 28.609 -13.398 16.562 1 95 87 THR A C 1
ATOM 685 O O . THR A 1 87 ? 28.328 -12.211 16.719 1 95 87 THR A O 1
ATOM 688 N N . MET A 1 88 ? 29.297 -14.062 17.422 1 93.81 88 MET A N 1
ATOM 689 C CA . MET A 1 88 ? 29.844 -13.422 18.609 1 93.81 88 MET A CA 1
ATOM 690 C C . MET A 1 88 ? 30.875 -12.359 18.234 1 93.81 88 MET A C 1
ATOM 692 O O . MET A 1 88 ? 30.922 -11.297 18.859 1 93.81 88 MET A O 1
ATOM 696 N N . GLY A 1 89 ? 31.672 -12.68 17.281 1 91.25 89 GLY A N 1
ATOM 697 C CA . GLY A 1 89 ? 32.594 -11.68 16.781 1 91.25 89 GLY A CA 1
ATOM 698 C C . GLY A 1 89 ? 31.922 -10.438 16.266 1 91.25 89 GLY A C 1
ATOM 699 O O . GLY A 1 89 ? 32.344 -9.32 16.531 1 91.25 89 GLY A O 1
ATOM 700 N N . TYR A 1 90 ? 30.906 -10.688 15.523 1 91.5 90 TYR A N 1
ATOM 701 C CA . TYR A 1 90 ? 30.125 -9.562 15.023 1 91.5 90 TYR A CA 1
ATOM 702 C C . TYR A 1 90 ? 29.547 -8.75 16.172 1 91.5 90 TYR A C 1
ATOM 704 O O . TYR A 1 90 ? 29.547 -7.516 16.141 1 91.5 90 TYR A O 1
ATOM 712 N N . PHE A 1 91 ? 29.047 -9.406 17.156 1 91 91 PHE A N 1
ATOM 713 C CA . PHE A 1 91 ? 28.484 -8.727 18.312 1 91 91 PHE A CA 1
ATOM 714 C C . PHE A 1 91 ? 29.531 -7.852 18.984 1 91 91 PHE A C 1
ATOM 716 O O . PHE A 1 91 ? 29.234 -6.723 19.391 1 91 91 PHE A O 1
ATOM 723 N N . LEU A 1 92 ? 30.703 -8.305 19.047 1 89.12 92 LEU A N 1
ATOM 724 C CA . LEU A 1 92 ? 31.766 -7.555 19.688 1 89.12 92 LEU A CA 1
ATOM 725 C C . LEU A 1 92 ? 32.125 -6.312 18.875 1 89.12 92 LEU A C 1
ATOM 727 O O . LEU A 1 92 ? 32.469 -5.27 19.453 1 89.12 92 LEU A O 1
ATOM 731 N N . ILE A 1 93 ? 32.031 -6.414 17.672 1 84 93 ILE A N 1
ATOM 732 C CA . ILE A 1 93 ? 32.344 -5.293 16.797 1 84 93 ILE A CA 1
ATOM 733 C C . ILE A 1 93 ? 31.25 -4.227 16.906 1 84 93 ILE A C 1
ATOM 735 O O . ILE A 1 93 ? 31.547 -3.035 17.031 1 84 93 ILE A O 1
ATOM 739 N N . VAL A 1 94 ? 30.047 -4.637 16.875 1 84.19 94 VAL A N 1
ATOM 740 C CA . VAL A 1 94 ? 28.906 -3.711 16.891 1 84.19 94 VAL A CA 1
ATOM 741 C C . VAL A 1 94 ? 28.766 -3.092 18.281 1 84.19 94 VAL A C 1
ATOM 743 O O . VAL A 1 94 ? 28.359 -1.935 18.406 1 84.19 94 VAL A O 1
ATOM 746 N N . ASN A 1 95 ? 29.109 -3.857 19.234 1 81.19 95 ASN A N 1
ATOM 747 C CA . ASN A 1 95 ? 28.938 -3.402 20.609 1 81.19 95 ASN A CA 1
ATOM 748 C C . ASN A 1 95 ? 29.922 -2.301 20.969 1 81.19 95 ASN A C 1
ATOM 750 O O . ASN A 1 95 ? 29.734 -1.571 21.938 1 81.19 95 ASN A O 1
ATOM 754 N N . GLN A 1 96 ? 30.906 -2.168 20.203 1 74.38 96 GLN A N 1
ATOM 755 C CA . GLN A 1 96 ? 31.922 -1.146 20.484 1 74.38 96 GLN A CA 1
ATOM 756 C C . GLN A 1 96 ? 31.406 0.243 20.109 1 74.38 96 GLN A C 1
ATOM 758 O O . GLN A 1 96 ? 31.891 1.248 20.641 1 74.38 96 GLN A O 1
ATOM 763 N N . TYR A 1 97 ? 30.438 0.185 19.281 1 64.81 97 TYR A N 1
ATOM 764 C CA . TYR A 1 97 ? 29.922 1.479 18.859 1 64.81 97 TYR A CA 1
ATOM 765 C C . TYR A 1 97 ? 28.734 1.904 19.719 1 64.81 97 TYR A C 1
ATOM 767 O O . TYR A 1 97 ? 27.969 1.062 20.188 1 64.81 97 TYR A O 1
ATOM 775 N N . THR A 1 98 ? 28.781 3.07 20.344 1 55.44 98 THR A N 1
ATOM 776 C CA . THR A 1 98 ? 27.75 3.553 21.25 1 55.44 98 THR A CA 1
ATOM 777 C C . THR A 1 98 ? 26.406 3.646 20.531 1 55.44 98 THR A C 1
ATOM 779 O O . THR A 1 98 ? 25.359 3.336 21.094 1 55.44 98 THR A O 1
ATOM 782 N N . THR A 1 99 ? 26.328 4.336 19.312 1 58.5 99 THR A N 1
ATOM 783 C CA . THR A 1 99 ? 25.062 4.5 18.625 1 58.5 99 THR A CA 1
ATOM 784 C C . THR A 1 99 ? 25.078 3.771 17.281 1 58.5 99 THR A C 1
ATOM 786 O O . THR A 1 99 ? 26.125 3.609 16.656 1 58.5 99 THR A O 1
ATOM 789 N N . THR A 1 100 ? 24.062 3.004 17.203 1 62.69 100 THR A N 1
ATOM 790 C CA . THR A 1 100 ? 23.922 2.363 15.906 1 62.69 100 THR A CA 1
ATOM 791 C C . THR A 1 100 ? 23.844 3.406 14.797 1 62.69 100 THR A C 1
ATOM 793 O O . THR A 1 100 ? 22.828 4.09 14.656 1 62.69 100 THR A O 1
ATOM 796 N N . SER A 1 101 ? 25.062 3.764 14.312 1 77.69 101 SER A N 1
ATOM 797 C CA . SER A 1 101 ? 25.266 4.77 13.273 1 77.69 101 SER A CA 1
ATOM 798 C C . SER A 1 101 ? 24.781 4.266 11.914 1 77.69 101 SER A C 1
ATOM 800 O O . SER A 1 101 ? 24.453 3.086 11.766 1 77.69 101 SER A O 1
ATOM 802 N N . LEU A 1 102 ? 24.5 5.086 11.086 1 82.81 102 LEU A N 1
ATOM 803 C CA . LEU A 1 102 ? 24.172 4.809 9.688 1 82.81 102 LEU A CA 1
ATOM 804 C C . LEU A 1 102 ? 25.172 3.846 9.078 1 82.81 102 LEU A C 1
ATOM 806 O O . LEU A 1 102 ? 24.812 2.963 8.297 1 82.81 102 LEU A O 1
ATOM 810 N N . GLU A 1 103 ? 26.375 3.928 9.523 1 87.25 103 GLU A N 1
ATOM 811 C CA . GLU A 1 103 ? 27.438 3.057 9.031 1 87.25 103 GLU A CA 1
ATOM 812 C C . GLU A 1 103 ? 27.172 1.598 9.391 1 87.25 103 GLU A C 1
ATOM 814 O O . GLU A 1 103 ? 27.297 0.711 8.547 1 87.25 103 GLU A O 1
ATOM 819 N N . THR A 1 104 ? 26.766 1.359 10.625 1 87.44 104 THR A N 1
ATOM 820 C CA . THR A 1 104 ? 26.484 -0.001 11.078 1 87.44 104 THR A CA 1
ATOM 821 C C . THR A 1 104 ? 25.297 -0.599 10.328 1 87.44 104 THR A C 1
ATOM 823 O O . THR A 1 104 ? 25.328 -1.771 9.945 1 87.44 104 THR A O 1
ATOM 826 N N . TRP A 1 105 ? 24.375 0.174 10.062 1 87.88 105 TRP A N 1
ATOM 827 C CA . TRP A 1 105 ? 23.188 -0.293 9.367 1 87.88 105 TRP A CA 1
ATOM 828 C C . TRP A 1 105 ? 23.516 -0.67 7.926 1 87.88 105 TRP A C 1
ATOM 830 O O . TRP A 1 105 ? 23.062 -1.712 7.434 1 87.88 105 TRP A O 1
ATOM 840 N N . ILE A 1 106 ? 24.312 0.12 7.27 1 90.44 106 ILE A N 1
ATOM 841 C CA . ILE A 1 106 ? 24.656 -0.149 5.879 1 90.44 106 ILE A CA 1
ATOM 842 C C . ILE A 1 106 ? 25.578 -1.366 5.797 1 90.44 106 ILE A C 1
ATOM 844 O O . ILE A 1 106 ? 25.359 -2.26 4.977 1 90.44 106 ILE A O 1
ATOM 848 N N . ARG A 1 107 ? 26.531 -1.399 6.684 1 90.62 107 ARG A N 1
ATOM 849 C CA . ARG A 1 107 ? 27.453 -2.533 6.719 1 90.62 107 ARG A CA 1
ATOM 850 C C . ARG A 1 107 ? 26.703 -3.84 6.953 1 90.62 107 ARG A C 1
ATOM 852 O O . ARG A 1 107 ? 26.953 -4.84 6.277 1 90.62 107 ARG A O 1
ATOM 859 N N . THR A 1 108 ? 25.812 -3.758 7.859 1 92.12 108 THR A N 1
ATOM 860 C CA . THR A 1 108 ? 25.047 -4.957 8.195 1 92.12 108 THR A CA 1
ATOM 861 C C . THR A 1 108 ? 24.125 -5.348 7.043 1 92.12 108 THR A C 1
ATOM 863 O O . THR A 1 108 ? 24 -6.531 6.727 1 92.12 108 THR A O 1
ATOM 866 N N . SER A 1 109 ? 23.516 -4.379 6.418 1 94.06 109 SER A N 1
ATOM 867 C CA . SER A 1 109 ? 22.625 -4.668 5.301 1 94.06 109 SER A CA 1
ATOM 868 C C . SER A 1 109 ? 23.375 -5.324 4.148 1 94.06 109 SER A C 1
ATOM 870 O O . SER A 1 109 ? 22.875 -6.266 3.525 1 94.06 109 SER A O 1
ATOM 872 N N . VAL A 1 110 ? 24.531 -4.875 3.898 1 94.56 110 VAL A N 1
ATOM 873 C CA . VAL A 1 110 ? 25.344 -5.434 2.826 1 94.56 110 VAL A CA 1
ATOM 874 C C . VAL A 1 110 ? 25.797 -6.84 3.201 1 94.56 110 VAL A C 1
ATOM 876 O O . VAL A 1 110 ? 25.812 -7.742 2.357 1 94.56 110 VAL A O 1
ATOM 879 N N . ALA A 1 111 ? 26.125 -6.988 4.449 1 93.75 111 ALA A N 1
ATOM 880 C CA . ALA A 1 111 ? 26.531 -8.312 4.918 1 93.75 111 ALA A CA 1
ATOM 881 C C . ALA A 1 111 ? 25.391 -9.312 4.789 1 93.75 111 ALA A C 1
ATOM 883 O O . ALA A 1 111 ? 25.594 -10.43 4.297 1 93.75 111 ALA A O 1
ATOM 884 N N . VAL A 1 112 ? 24.281 -8.898 5.195 1 95.5 112 VAL A N 1
ATOM 885 C CA . VAL A 1 112 ? 23.109 -9.766 5.117 1 95.5 112 VAL A CA 1
ATOM 886 C C . VAL A 1 112 ? 22.781 -10.07 3.656 1 95.5 112 VAL A C 1
ATOM 888 O O . VAL A 1 112 ? 22.469 -11.211 3.309 1 95.5 112 VAL A O 1
ATOM 891 N N . PHE A 1 113 ? 22.859 -9.094 2.848 1 96 113 PHE A N 1
ATOM 892 C CA . PHE A 1 113 ? 22.641 -9.281 1.419 1 96 113 PHE A CA 1
ATOM 893 C C . PHE A 1 113 ? 23.609 -10.297 0.839 1 96 113 PHE A C 1
ATOM 895 O O . PHE A 1 113 ? 23.203 -11.203 0.102 1 96 113 PHE A O 1
ATOM 902 N N . ALA A 1 114 ? 24.859 -10.172 1.2 1 96.25 114 ALA A N 1
ATOM 903 C CA . ALA A 1 114 ? 25.891 -11.102 0.731 1 96.25 114 ALA A CA 1
ATOM 904 C C . ALA A 1 114 ? 25.609 -12.523 1.21 1 96.25 114 ALA A C 1
ATOM 906 O O . ALA A 1 114 ? 25.781 -13.484 0.458 1 96.25 114 ALA A O 1
ATOM 907 N N . LEU A 1 115 ? 25.156 -12.609 2.408 1 96.75 115 LEU A N 1
ATOM 908 C CA . LEU A 1 115 ? 24.875 -13.922 2.977 1 96.75 115 LEU A CA 1
ATOM 909 C C . LEU A 1 115 ? 23.672 -14.57 2.281 1 96.75 115 LEU A C 1
ATOM 911 O O . LEU A 1 115 ? 23.672 -15.781 2.031 1 96.75 115 LEU A O 1
ATOM 915 N N . VAL A 1 116 ? 22.703 -13.82 1.924 1 96.75 116 VAL A N 1
ATOM 916 C CA . VAL A 1 116 ? 21.516 -14.352 1.233 1 96.75 116 VAL A CA 1
ATOM 917 C C . VAL A 1 116 ? 21.922 -14.836 -0.158 1 96.75 116 VAL A C 1
ATOM 919 O O . VAL A 1 116 ? 21.516 -15.922 -0.582 1 96.75 116 VAL A O 1
ATOM 922 N N . ILE A 1 117 ? 22.719 -14.07 -0.816 1 97.19 117 ILE A N 1
ATOM 923 C CA . ILE A 1 117 ? 23.188 -14.484 -2.135 1 97.19 117 ILE A CA 1
ATOM 924 C C . ILE A 1 117 ? 24.047 -15.742 -2.008 1 97.19 117 ILE A C 1
ATOM 926 O O . ILE A 1 117 ? 23.969 -16.641 -2.846 1 97.19 117 ILE A O 1
ATOM 930 N N . ALA A 1 118 ? 24.812 -15.75 -0.959 1 97.06 118 ALA A N 1
ATOM 931 C CA . ALA A 1 118 ? 25.625 -16.938 -0.717 1 97.06 118 ALA A CA 1
ATOM 932 C C . ALA A 1 118 ? 24.75 -18.172 -0.471 1 97.06 118 ALA A C 1
ATOM 934 O O . ALA A 1 118 ? 25.047 -19.25 -0.965 1 97.06 118 ALA A O 1
ATOM 935 N N . TYR A 1 119 ? 23.703 -17.984 0.234 1 97.25 119 TYR A N 1
ATOM 936 C CA . TYR A 1 119 ? 22.766 -19.078 0.506 1 97.25 119 TYR A CA 1
ATOM 937 C C . TYR A 1 119 ? 22.203 -19.641 -0.788 1 97.25 119 TYR A C 1
ATOM 939 O O . TYR A 1 119 ? 22 -20.844 -0.91 1 97.25 119 TYR A O 1
ATOM 947 N N . ILE A 1 120 ? 22.016 -18.797 -1.795 1 97.25 120 ILE A N 1
ATOM 948 C CA . ILE A 1 120 ? 21.406 -19.203 -3.064 1 97.25 120 ILE A CA 1
ATOM 949 C C . ILE A 1 120 ? 22.469 -19.875 -3.941 1 97.25 120 ILE A C 1
ATOM 951 O O . ILE A 1 120 ? 22.172 -20.828 -4.66 1 97.25 120 ILE A O 1
ATOM 955 N N . TRP A 1 121 ? 23.719 -19.516 -3.814 1 97 121 TRP A N 1
ATOM 956 C CA . TRP A 1 121 ? 24.766 -19.906 -4.742 1 97 121 TRP A CA 1
ATOM 957 C C . TRP A 1 121 ? 25.5 -21.156 -4.234 1 97 121 TRP A C 1
ATOM 959 O O . TRP A 1 121 ? 25.812 -22.062 -5.012 1 97 121 TRP A O 1
ATOM 969 N N . VAL A 1 122 ? 25.719 -21.297 -2.984 1 94.94 122 VAL A N 1
ATOM 970 C CA . VAL A 1 122 ? 26.625 -22.297 -2.408 1 94.94 122 VAL A CA 1
ATOM 971 C C . VAL A 1 122 ? 26.109 -23.703 -2.727 1 94.94 122 VAL A C 1
ATOM 973 O O . VAL A 1 122 ? 26.875 -24.562 -3.146 1 94.94 122 VAL A O 1
ATOM 976 N N . PRO A 1 123 ? 24.828 -23.953 -2.615 1 93.88 123 PRO A N 1
ATOM 977 C CA . PRO A 1 123 ? 24.359 -25.312 -2.852 1 93.88 123 PRO A CA 1
ATOM 978 C C . PRO A 1 123 ? 24.531 -25.766 -4.305 1 93.88 123 PRO A C 1
ATOM 980 O O . PRO A 1 123 ? 24.516 -26.953 -4.594 1 93.88 123 PRO A O 1
ATOM 983 N N . VAL A 1 124 ? 24.75 -24.844 -5.164 1 93.81 124 VAL A N 1
ATOM 984 C CA . VAL A 1 124 ? 24.734 -25.203 -6.578 1 93.81 124 VAL A CA 1
ATOM 985 C C . VAL A 1 124 ? 26.125 -25.078 -7.164 1 93.81 124 VAL A C 1
ATOM 987 O O . VAL A 1 124 ? 26.312 -25.219 -8.375 1 93.81 124 VAL A O 1
ATOM 990 N N . ILE A 1 125 ? 27.078 -24.859 -6.348 1 93.5 125 ILE A N 1
ATOM 991 C CA . ILE A 1 125 ? 28.469 -24.797 -6.816 1 93.5 125 ILE A CA 1
ATOM 992 C C . ILE A 1 125 ? 28.875 -26.172 -7.375 1 93.5 125 ILE A C 1
ATOM 994 O O . ILE A 1 125 ? 28.688 -27.188 -6.711 1 93.5 125 ILE A O 1
ATOM 998 N N . LYS A 1 126 ? 29.281 -26.266 -8.664 1 89.56 126 LYS A N 1
ATOM 999 C CA . LYS A 1 126 ? 29.703 -27.484 -9.344 1 89.56 126 LYS A CA 1
ATOM 1000 C C . LYS A 1 126 ? 28.656 -28.578 -9.219 1 89.56 126 LYS A C 1
ATOM 1002 O O . LYS A 1 126 ? 28.984 -29.734 -8.906 1 89.56 126 LYS A O 1
ATOM 1007 N N . SER A 1 127 ? 27.406 -28.172 -9.328 1 90.44 127 SER A N 1
ATOM 1008 C CA . SER A 1 127 ? 26.297 -29.094 -9.219 1 90.44 127 SER A CA 1
ATOM 1009 C C . SER A 1 127 ? 25.562 -29.25 -10.555 1 90.44 127 SER A C 1
ATOM 1011 O O . SER A 1 127 ? 25.859 -28.531 -11.516 1 90.44 127 SER A O 1
ATOM 1013 N N . THR A 1 128 ? 24.656 -30.203 -10.617 1 89.44 128 THR A N 1
ATOM 1014 C CA . THR A 1 128 ? 23.828 -30.422 -11.805 1 89.44 128 THR A CA 1
ATOM 1015 C C . THR A 1 128 ? 22.75 -29.359 -11.906 1 89.44 128 THR A C 1
ATOM 1017 O O . THR A 1 128 ? 22.219 -29.094 -12.992 1 89.44 128 THR A O 1
ATOM 1020 N N . VAL A 1 129 ? 22.484 -28.75 -10.75 1 93.62 129 VAL A N 1
ATOM 1021 C CA . VAL A 1 129 ? 21.5 -27.672 -10.711 1 93.62 129 VAL A CA 1
ATOM 1022 C C . VAL A 1 129 ? 22.188 -26.328 -10.938 1 93.62 129 VAL A C 1
ATOM 1024 O O . VAL A 1 129 ? 23.234 -26.062 -10.344 1 93.62 129 VAL A O 1
ATOM 1027 N N . SER A 1 130 ? 21.719 -25.516 -11.805 1 94.25 130 SER A N 1
ATOM 1028 C CA . SER A 1 130 ? 22.328 -24.234 -12.133 1 94.25 130 SER A CA 1
ATOM 1029 C C . SER A 1 130 ? 21.922 -23.156 -11.133 1 94.25 130 SER A C 1
ATOM 1031 O O . SER A 1 130 ? 20.953 -23.328 -10.391 1 94.25 130 SER A O 1
ATOM 1033 N N . PHE A 1 131 ? 22.672 -22.109 -11.094 1 95.88 131 PHE A N 1
ATOM 1034 C CA . PHE A 1 131 ? 22.391 -20.984 -10.227 1 95.88 131 PHE A CA 1
ATOM 1035 C C . PHE A 1 131 ? 21.031 -20.359 -10.57 1 95.88 131 PHE A C 1
ATOM 1037 O O . PHE A 1 131 ? 20.297 -19.938 -9.688 1 95.88 131 PHE A O 1
ATOM 1044 N N . ASN A 1 132 ? 20.688 -20.344 -11.891 1 95.88 132 ASN A N 1
ATOM 1045 C CA . ASN A 1 132 ? 19.422 -19.766 -12.344 1 95.88 132 ASN A CA 1
ATOM 1046 C C . ASN A 1 132 ? 18.219 -20.5 -11.742 1 95.88 132 ASN A C 1
ATOM 1048 O O . ASN A 1 132 ? 17.234 -19.875 -11.367 1 95.88 132 ASN A O 1
ATOM 1052 N N . GLU A 1 133 ? 18.359 -21.766 -11.586 1 95.62 133 GLU A N 1
ATOM 1053 C CA . GLU A 1 133 ? 17.297 -22.578 -11.008 1 95.62 133 GLU A CA 1
ATOM 1054 C C . GLU A 1 133 ? 17.156 -22.312 -9.508 1 95.62 133 GLU A C 1
ATOM 1056 O O . GLU A 1 133 ? 16.031 -22.203 -9 1 95.62 133 GLU A O 1
ATOM 1061 N N . SER A 1 134 ? 18.297 -22.281 -8.875 1 96 134 SER A N 1
ATOM 1062 C CA . SER A 1 134 ? 18.281 -21.984 -7.445 1 96 134 SER A CA 1
ATOM 1063 C C . SER A 1 134 ? 17.719 -20.609 -7.164 1 96 134 SER A C 1
ATOM 1065 O O . SER A 1 134 ? 16.938 -20.422 -6.215 1 96 134 SER A O 1
ATOM 1067 N N . PHE A 1 135 ? 18.094 -19.672 -7.984 1 96.88 135 PHE A N 1
ATOM 1068 C CA . PHE A 1 135 ? 17.609 -18.312 -7.82 1 96.88 135 PHE A CA 1
ATOM 1069 C C . PHE A 1 135 ? 16.094 -18.25 -8.031 1 96.88 135 PHE A C 1
ATOM 1071 O O . PHE A 1 135 ? 15.383 -17.609 -7.273 1 96.88 135 PHE A O 1
ATOM 1078 N N . MET A 1 136 ? 15.562 -18.906 -9.055 1 96.25 136 MET A N 1
ATOM 1079 C CA . MET A 1 136 ? 14.133 -18.953 -9.336 1 96.25 136 MET A CA 1
ATOM 1080 C C . MET A 1 136 ? 13.367 -19.562 -8.172 1 96.25 136 MET A C 1
ATOM 1082 O O . MET A 1 136 ? 12.312 -19.062 -7.781 1 96.25 136 MET A O 1
ATOM 1086 N N . SER A 1 137 ? 13.93 -20.609 -7.605 1 95.81 137 SER A N 1
ATOM 1087 C CA . SER A 1 137 ? 13.312 -21.266 -6.453 1 95.81 137 SER A CA 1
ATOM 1088 C C . SER A 1 137 ? 13.234 -20.312 -5.262 1 95.81 137 SER A C 1
ATOM 1090 O O . SER A 1 137 ? 12.195 -20.203 -4.609 1 95.81 137 SER A O 1
ATOM 1092 N N . SER A 1 138 ? 14.32 -19.641 -5.031 1 96.5 138 SER A N 1
ATOM 1093 C CA . SER A 1 138 ? 14.367 -18.688 -3.922 1 96.5 138 SER A CA 1
ATOM 1094 C C . SER A 1 138 ? 13.445 -17.5 -4.172 1 96.5 138 SER A C 1
ATOM 1096 O O . SER A 1 138 ? 12.789 -17 -3.248 1 96.5 138 SER A O 1
ATOM 1098 N N . PHE A 1 139 ? 13.414 -17.062 -5.402 1 96 139 PHE A N 1
ATOM 1099 C CA . PHE A 1 139 ? 12.57 -15.93 -5.785 1 96 139 PHE A CA 1
ATOM 1100 C C . PHE A 1 139 ? 11.102 -16.25 -5.539 1 96 139 PHE A C 1
ATOM 1102 O O . PHE A 1 139 ? 10.383 -15.461 -4.918 1 96 139 PHE A O 1
ATOM 1109 N N . LYS A 1 140 ? 10.641 -17.359 -5.957 1 94.38 140 LYS A N 1
ATOM 1110 C CA . LYS A 1 140 ? 9.266 -17.812 -5.758 1 94.38 140 LYS A CA 1
ATOM 1111 C C . LYS A 1 140 ? 8.961 -18 -4.273 1 94.38 140 LYS A C 1
ATOM 1113 O O . LYS A 1 140 ? 7.891 -17.609 -3.805 1 94.38 140 LYS A O 1
ATOM 1118 N N . SER A 1 141 ? 9.945 -18.594 -3.572 1 95 141 SER A N 1
ATOM 1119 C CA . SER A 1 141 ? 9.766 -18.828 -2.146 1 95 141 SER A CA 1
ATOM 1120 C C . SER A 1 141 ? 9.633 -17.531 -1.372 1 95 141 SER A C 1
ATOM 1122 O O . SER A 1 141 ? 8.875 -17.453 -0.398 1 95 141 SER A O 1
ATOM 1124 N N . PHE A 1 142 ? 10.359 -16.625 -1.813 1 95.44 142 PHE A N 1
ATOM 1125 C CA . PHE A 1 142 ? 10.297 -15.32 -1.156 1 95.44 142 PHE A CA 1
ATOM 1126 C C . PHE A 1 142 ? 8.898 -14.719 -1.272 1 95.44 142 PHE A C 1
ATOM 1128 O O . PHE A 1 142 ? 8.32 -14.281 -0.274 1 95.44 142 PHE A O 1
ATOM 1135 N N . PHE A 1 143 ? 8.305 -14.734 -2.422 1 93.31 143 PHE A N 1
ATOM 1136 C CA . PHE A 1 143 ? 7.004 -14.117 -2.648 1 93.31 143 PHE A CA 1
ATOM 1137 C C . PHE A 1 143 ? 5.898 -14.938 -1.999 1 93.31 143 PHE A C 1
ATOM 1139 O O . PHE A 1 143 ? 4.91 -14.383 -1.511 1 93.31 143 PHE A O 1
ATOM 1146 N N . ASN A 1 144 ? 6.062 -16.234 -2.033 1 92.75 144 ASN A N 1
ATOM 1147 C CA . ASN A 1 144 ? 5.098 -17.078 -1.334 1 92.75 144 ASN A CA 1
ATOM 1148 C C . ASN A 1 144 ? 5.09 -16.797 0.166 1 92.75 144 ASN A C 1
ATOM 1150 O O . ASN A 1 144 ? 4.023 -16.656 0.772 1 92.75 144 ASN A O 1
ATOM 1154 N N . SER A 1 145 ? 6.32 -16.688 0.669 1 95 145 SER A N 1
ATOM 1155 C CA . SER A 1 145 ? 6.43 -16.422 2.098 1 95 145 SER A CA 1
ATOM 1156 C C . SER A 1 145 ? 5.879 -15.039 2.439 1 95 145 SER A C 1
ATOM 1158 O O . SER A 1 145 ? 5.227 -14.859 3.471 1 95 145 SER A O 1
ATOM 1160 N N . LEU A 1 146 ? 6.113 -14.141 1.585 1 95.38 146 LEU A N 1
ATOM 1161 C CA . LEU A 1 146 ? 5.598 -12.797 1.788 1 95.38 146 LEU A CA 1
ATOM 1162 C C . LEU A 1 146 ? 4.07 -12.789 1.755 1 95.38 146 LEU A C 1
ATOM 1164 O O . LEU A 1 146 ? 3.43 -12.195 2.623 1 95.38 146 LEU A O 1
ATOM 1168 N N . LEU A 1 147 ? 3.498 -13.406 0.8 1 94.25 147 LEU A N 1
ATOM 1169 C CA . LEU A 1 147 ? 2.047 -13.469 0.666 1 94.25 147 LEU A CA 1
ATOM 1170 C C . LEU A 1 147 ? 1.415 -14.117 1.896 1 94.25 147 LEU A C 1
ATOM 1172 O O . LEU A 1 147 ? 0.462 -13.578 2.463 1 94.25 147 LEU A O 1
ATOM 1176 N N . PHE A 1 148 ? 1.973 -15.234 2.318 1 94.62 148 PHE A N 1
ATOM 1177 C CA . PHE A 1 148 ? 1.443 -15.945 3.475 1 94.62 148 PHE A CA 1
ATOM 1178 C C . PHE A 1 148 ? 1.542 -15.086 4.73 1 94.62 148 PHE A C 1
ATOM 1180 O O . PHE A 1 148 ? 0.623 -15.07 5.551 1 94.62 148 PHE A O 1
ATOM 1187 N N . SER A 1 149 ? 2.67 -14.414 4.812 1 96.69 149 SER A N 1
ATOM 1188 C CA . SER A 1 149 ? 2.883 -13.578 5.988 1 96.69 149 SER A CA 1
ATOM 1189 C C . SER A 1 149 ? 1.902 -12.406 6.02 1 96.69 149 SER A C 1
ATOM 1191 O O . SER A 1 149 ? 1.389 -12.047 7.082 1 96.69 149 SER A O 1
ATOM 1193 N N . VAL A 1 150 ? 1.604 -11.859 4.891 1 95.81 150 VAL A N 1
ATOM 1194 C CA . VAL A 1 150 ? 0.675 -10.734 4.82 1 95.81 150 VAL A CA 1
ATOM 1195 C C . VAL A 1 150 ? -0.734 -11.211 5.168 1 95.81 150 VAL A C 1
ATOM 1197 O O . VAL A 1 150 ? -1.444 -10.555 5.938 1 95.81 150 VAL A O 1
ATOM 1200 N N . VAL A 1 151 ? -1.151 -12.266 4.641 1 94.19 151 VAL A N 1
ATOM 1201 C CA . VAL A 1 151 ? -2.479 -12.805 4.91 1 94.19 151 VAL A CA 1
ATOM 1202 C C . VAL A 1 151 ? -2.592 -13.18 6.387 1 94.19 151 VAL A C 1
ATOM 1204 O O . VAL A 1 151 ? -3.609 -12.898 7.027 1 94.19 151 VAL A O 1
ATOM 1207 N N . LEU A 1 152 ? -1.509 -13.766 6.848 1 95.31 152 LEU A N 1
ATOM 1208 C CA . LEU A 1 152 ? -1.498 -14.156 8.258 1 95.31 152 LEU A CA 1
ATOM 1209 C C . LEU A 1 152 ? -1.575 -12.93 9.156 1 95.31 152 LEU A C 1
ATOM 1211 O O . LEU A 1 152 ? -2.332 -12.922 10.133 1 95.31 152 LEU A O 1
ATOM 1215 N N . PHE A 1 153 ? -0.875 -11.922 8.859 1 97 153 PHE A N 1
ATOM 1216 C CA . PHE A 1 153 ? -0.888 -10.711 9.664 1 97 153 PHE A CA 1
ATOM 1217 C C . PHE A 1 153 ? -2.25 -10.031 9.594 1 97 153 PHE A C 1
ATOM 1219 O O . PHE A 1 153 ? -2.773 -9.57 10.609 1 97 153 PHE A O 1
ATOM 1226 N N . THR A 1 154 ? -2.77 -9.953 8.422 1 94.75 154 THR A N 1
ATOM 1227 C CA . THR A 1 154 ? -4.086 -9.344 8.258 1 94.75 154 THR A CA 1
ATOM 1228 C C . THR A 1 154 ? -5.141 -10.117 9.047 1 94.75 154 THR A C 1
ATOM 1230 O O . THR A 1 154 ? -5.984 -9.523 9.719 1 94.75 154 THR A O 1
ATOM 1233 N N . GLY A 1 155 ? -5.094 -11.406 9 1 94.88 155 GLY A N 1
ATOM 1234 C CA . GLY A 1 155 ? -6.023 -12.242 9.742 1 94.88 155 GLY A CA 1
ATOM 1235 C C . GLY A 1 155 ? -5.898 -12.078 11.25 1 94.88 155 GLY A C 1
ATOM 1236 O O . GLY A 1 155 ? -6.902 -11.891 11.938 1 94.88 155 GLY A O 1
ATOM 1237 N N . ILE A 1 156 ? -4.664 -12.078 11.656 1 96.38 156 ILE A N 1
ATOM 1238 C CA . ILE A 1 156 ? -4.43 -11.953 13.094 1 96.38 156 ILE A CA 1
ATOM 1239 C C . ILE A 1 156 ? -4.824 -10.555 13.562 1 96.38 156 ILE A C 1
ATOM 1241 O O . ILE A 1 156 ? -5.379 -10.391 14.648 1 96.38 156 ILE A O 1
ATOM 1245 N N . SER A 1 157 ? -4.512 -9.602 12.797 1 94.31 157 SER A N 1
ATOM 1246 C CA . SER A 1 157 ? -4.914 -8.242 13.133 1 94.31 157 SER A CA 1
ATOM 1247 C C . SER A 1 157 ? -6.43 -8.117 13.234 1 94.31 157 SER A C 1
ATOM 1249 O O . SER A 1 157 ? -6.945 -7.422 14.109 1 94.31 157 SER A O 1
ATOM 1251 N N . MET A 1 158 ? -7.129 -8.781 12.312 1 92.81 158 MET A N 1
ATOM 1252 C CA . MET A 1 158 ? -8.586 -8.758 12.367 1 92.81 158 MET A CA 1
ATOM 1253 C C . MET A 1 158 ? -9.094 -9.469 13.617 1 92.81 158 MET A C 1
ATOM 1255 O O . MET A 1 158 ? -10.102 -9.07 14.203 1 92.81 158 MET A O 1
ATOM 1259 N N . ILE A 1 159 ? -8.414 -10.508 14.016 1 94.5 159 ILE A N 1
ATOM 1260 C CA . ILE A 1 159 ? -8.773 -11.242 15.219 1 94.5 159 ILE A CA 1
ATOM 1261 C C . ILE A 1 159 ? -8.555 -10.352 16.453 1 94.5 159 ILE A C 1
ATOM 1263 O O . ILE A 1 159 ? -9.414 -10.266 17.328 1 94.5 159 ILE A O 1
ATOM 1267 N N . ILE A 1 160 ? -7.441 -9.68 16.484 1 95.25 160 ILE A N 1
ATOM 1268 C CA . ILE A 1 160 ? -7.141 -8.797 17.609 1 95.25 160 ILE A CA 1
ATOM 1269 C C . ILE A 1 160 ? -8.172 -7.668 17.672 1 95.25 160 ILE A C 1
ATOM 1271 O O . ILE A 1 160 ? -8.688 -7.34 18.734 1 95.25 160 ILE A O 1
ATOM 1275 N N . ALA A 1 161 ? -8.453 -7.133 16.547 1 91.44 161 ALA A N 1
ATOM 1276 C CA . ALA A 1 161 ? -9.453 -6.07 16.484 1 91.44 161 ALA A CA 1
ATOM 1277 C C . ALA A 1 161 ? -10.812 -6.566 16.953 1 91.44 161 ALA A C 1
ATOM 1279 O O . ALA A 1 161 ? -11.531 -5.852 17.641 1 91.44 161 ALA A O 1
ATOM 1280 N N . ALA A 1 162 ? -11.18 -7.75 16.625 1 91.31 162 ALA A N 1
ATOM 1281 C CA . ALA A 1 162 ? -12.453 -8.336 17.016 1 91.31 162 ALA A CA 1
ATOM 1282 C C . ALA A 1 162 ? -12.508 -8.547 18.531 1 91.31 162 ALA A C 1
ATOM 1284 O O . ALA A 1 162 ? -13.516 -8.25 19.172 1 91.31 162 ALA A O 1
ATOM 1285 N N . ILE A 1 163 ? -11.469 -9.031 19.016 1 93.75 163 ILE A N 1
ATOM 1286 C CA . ILE A 1 163 ? -11.414 -9.25 20.453 1 93.75 163 ILE A CA 1
ATOM 1287 C C . ILE A 1 163 ? -11.523 -7.906 21.188 1 93.75 163 ILE A C 1
ATOM 1289 O O . ILE A 1 163 ? -12.297 -7.77 22.141 1 93.75 163 ILE A O 1
ATOM 1293 N N . ASP A 1 164 ? -10.758 -6.949 20.719 1 91.12 164 ASP A N 1
ATOM 1294 C CA . ASP A 1 164 ? -10.719 -5.621 21.328 1 91.12 164 ASP A CA 1
ATOM 1295 C C . ASP A 1 164 ? -12.102 -4.969 21.297 1 91.12 164 ASP A C 1
ATOM 1297 O O . ASP A 1 164 ? -12.523 -4.352 22.281 1 91.12 164 ASP A O 1
ATOM 1301 N N . LEU A 1 165 ? -12.797 -5.156 20.234 1 86.56 165 LEU A N 1
ATOM 1302 C CA . LEU A 1 165 ? -14.078 -4.492 20.031 1 86.56 165 LEU A CA 1
ATOM 1303 C C . LEU A 1 165 ? -15.203 -5.266 20.719 1 86.56 165 LEU A C 1
ATOM 1305 O O . LEU A 1 165 ? -16.141 -4.664 21.25 1 86.56 165 LEU A O 1
ATOM 1309 N N . LEU A 1 166 ? -15.172 -6.609 20.812 1 86.19 166 LEU A N 1
ATOM 1310 C CA . LEU A 1 166 ? -16.328 -7.41 21.172 1 86.19 166 LEU A CA 1
ATOM 1311 C C . LEU A 1 166 ? -16.172 -7.996 22.578 1 86.19 166 LEU A C 1
ATOM 1313 O O . LEU A 1 166 ? -17.156 -8.219 23.281 1 86.19 166 LEU A O 1
ATOM 1317 N N . LEU A 1 167 ? -14.938 -8.312 22.906 1 90.56 167 LEU A N 1
ATOM 1318 C CA . LEU A 1 167 ? -14.773 -9.047 24.156 1 90.56 167 LEU A CA 1
ATOM 1319 C C . LEU A 1 167 ? -14.148 -8.172 25.234 1 90.56 167 LEU A C 1
ATOM 1321 O O . LEU A 1 167 ? -14.82 -7.746 26.172 1 90.56 167 LEU A O 1
ATOM 1325 N N . PHE A 1 168 ? -12.828 -7.879 25.078 1 90.69 168 PHE A N 1
ATOM 1326 C CA . PHE A 1 168 ? -12.156 -7.031 26.062 1 90.69 168 PHE A CA 1
ATOM 1327 C C . PHE A 1 168 ? -11.078 -6.176 25.391 1 90.69 168 PHE A C 1
ATOM 1329 O O . PHE A 1 168 ? -10.656 -6.473 24.281 1 90.69 168 PHE A O 1
ATOM 1336 N N . GLN A 1 169 ? -10.742 -5.156 26.062 1 91.25 169 GLN A N 1
ATOM 1337 C CA . GLN A 1 169 ? -9.758 -4.215 25.531 1 91.25 169 GLN A CA 1
ATOM 1338 C C . GLN A 1 169 ? -8.375 -4.848 25.453 1 91.25 169 GLN A C 1
ATOM 1340 O O . GLN A 1 169 ? -7.91 -5.453 26.422 1 91.25 169 GLN A O 1
ATOM 1345 N N . VAL A 1 170 ? -7.84 -4.836 24.297 1 92.44 170 VAL A N 1
ATOM 1346 C CA . VAL A 1 170 ? -6.508 -5.387 24.062 1 92.44 170 VAL A CA 1
ATOM 1347 C C . VAL A 1 170 ? -5.496 -4.254 23.906 1 92.44 170 VAL A C 1
ATOM 1349 O O . VAL A 1 170 ? -5.805 -3.223 23.297 1 92.44 170 VAL A O 1
ATOM 1352 N N . ASP A 1 171 ? -4.305 -4.379 24.406 1 90.94 171 ASP A N 1
ATOM 1353 C CA . ASP A 1 171 ? -3.246 -3.377 24.328 1 90.94 171 ASP A CA 1
ATOM 1354 C C . ASP A 1 171 ? -2.811 -3.146 22.891 1 90.94 171 ASP A C 1
ATOM 1356 O O . ASP A 1 171 ? -2.758 -4.086 22.094 1 90.94 171 ASP A O 1
ATOM 1360 N N . GLY A 1 172 ? -2.59 -1.928 22.5 1 88.31 172 GLY A N 1
ATOM 1361 C CA . GLY A 1 172 ? -2.137 -1.583 21.172 1 88.31 172 GLY A CA 1
ATOM 1362 C C . GLY A 1 172 ? -0.85 -2.281 20.766 1 88.31 172 GLY A C 1
ATOM 1363 O O . GLY A 1 172 ? -0.599 -2.51 19.594 1 88.31 172 GLY A O 1
ATOM 1364 N N . LYS A 1 173 ? -0.085 -2.695 21.75 1 93.56 173 LYS A N 1
ATOM 1365 C CA . LYS A 1 173 ? 1.194 -3.354 21.5 1 93.56 173 LYS A CA 1
ATOM 1366 C C . LYS A 1 173 ? 0.992 -4.754 20.938 1 93.56 173 LYS A C 1
ATOM 1368 O O . LYS A 1 173 ? 1.925 -5.352 20.391 1 93.56 173 LYS A O 1
ATOM 1373 N N . SER A 1 174 ? -0.241 -5.281 21 1 94.12 174 SER A N 1
ATOM 1374 C CA . SER A 1 174 ? -0.524 -6.629 20.516 1 94.12 174 SER A CA 1
ATOM 1375 C C . SER A 1 174 ? -0.292 -6.734 19.016 1 94.12 174 SER A C 1
ATOM 1377 O O . SER A 1 174 ? 0.164 -7.77 18.516 1 94.12 174 SER A O 1
ATOM 1379 N N . TYR A 1 175 ? -0.584 -5.707 18.312 1 94.38 175 TYR A N 1
ATOM 1380 C CA . TYR A 1 175 ? -0.349 -5.703 16.875 1 94.38 175 TYR A CA 1
ATOM 1381 C C . TYR A 1 175 ? 1.141 -5.801 16.562 1 94.38 175 TYR A C 1
ATOM 1383 O O . TYR A 1 175 ? 1.545 -6.527 15.648 1 94.38 175 TYR A O 1
ATOM 1391 N N . MET A 1 176 ? 1.914 -5.117 17.359 1 94.75 176 MET A N 1
ATOM 1392 C CA . MET A 1 176 ? 3.359 -5.145 17.156 1 94.75 176 MET A CA 1
ATOM 1393 C C . MET A 1 176 ? 3.932 -6.516 17.5 1 94.75 176 MET A C 1
ATOM 1395 O O . MET A 1 176 ? 4.855 -6.992 16.844 1 94.75 176 MET A O 1
ATOM 1399 N N . HIS A 1 177 ? 3.428 -7.109 18.5 1 95.94 177 HIS A N 1
ATOM 1400 C CA . HIS A 1 177 ? 3.875 -8.445 18.875 1 95.94 177 HIS A CA 1
ATOM 1401 C C . HIS A 1 177 ? 3.529 -9.461 17.797 1 95.94 177 HIS A C 1
ATOM 1403 O O . HIS A 1 177 ? 4.332 -10.352 17.484 1 95.94 177 HIS A O 1
ATOM 1409 N N . ALA A 1 178 ? 2.305 -9.266 17.234 1 96.56 178 ALA A N 1
ATOM 1410 C CA . ALA A 1 178 ? 1.918 -10.164 16.141 1 96.56 178 ALA A CA 1
ATOM 1411 C C . ALA A 1 178 ? 2.844 -10 14.945 1 96.56 178 ALA A C 1
ATOM 1413 O O . ALA A 1 178 ? 3.285 -10.984 14.352 1 96.56 178 ALA A O 1
ATOM 1414 N N . LEU A 1 179 ? 3.129 -8.828 14.648 1 96.62 179 LEU A N 1
ATOM 1415 C CA . LEU A 1 179 ? 4.031 -8.562 13.531 1 96.62 179 LEU A CA 1
ATOM 1416 C C . LEU A 1 179 ? 5.418 -9.125 13.812 1 96.62 179 LEU A C 1
ATOM 1418 O O . LEU A 1 179 ? 6.074 -9.648 12.906 1 96.62 179 LEU A O 1
ATOM 1422 N N . ASN A 1 180 ? 5.875 -9 15.047 1 96.31 180 ASN A N 1
ATOM 1423 C CA . ASN A 1 180 ? 7.172 -9.516 15.477 1 96.31 180 ASN A CA 1
ATOM 1424 C C . ASN A 1 180 ? 7.273 -11.023 15.258 1 96.31 180 ASN A C 1
ATOM 1426 O O . ASN A 1 180 ? 8.219 -11.5 14.633 1 96.31 180 ASN A O 1
ATOM 1430 N N . ILE A 1 181 ? 6.309 -11.727 15.594 1 96.75 181 ILE A N 1
ATOM 1431 C CA . ILE A 1 181 ? 6.316 -13.18 15.484 1 96.75 181 ILE A CA 1
ATOM 1432 C C . ILE A 1 181 ? 6.238 -13.586 14.016 1 96.75 181 ILE A C 1
ATOM 1434 O O . ILE A 1 181 ? 6.938 -14.5 13.578 1 96.75 181 ILE A O 1
ATOM 1438 N N . ILE A 1 182 ? 5.465 -12.875 13.258 1 97.44 182 ILE A N 1
ATOM 1439 C CA . ILE A 1 182 ? 5.254 -13.25 11.867 1 97.44 182 ILE A CA 1
ATOM 1440 C C . ILE A 1 182 ? 6.465 -12.844 11.031 1 97.44 182 ILE A C 1
ATOM 1442 O O . ILE A 1 182 ? 6.973 -13.633 10.234 1 97.44 182 ILE A O 1
ATOM 1446 N N . SER A 1 183 ? 7.012 -11.68 11.234 1 95.94 183 SER A N 1
ATOM 1447 C CA . SER A 1 183 ? 8.086 -11.164 10.391 1 95.94 183 SER A CA 1
ATOM 1448 C C . SER A 1 183 ? 9.422 -11.797 10.75 1 95.94 183 SER A C 1
ATOM 1450 O O . SER A 1 183 ? 10.234 -12.086 9.875 1 95.94 183 SER A O 1
ATOM 1452 N N . ILE A 1 184 ? 9.68 -12.094 12.047 1 96.25 184 ILE A N 1
ATOM 1453 C CA . ILE A 1 184 ? 10.992 -12.562 12.477 1 96.25 184 ILE A CA 1
ATOM 1454 C C . ILE A 1 184 ? 11.008 -14.094 12.516 1 96.25 184 ILE A C 1
ATOM 1456 O O . ILE A 1 184 ? 12.023 -14.719 12.195 1 96.25 184 ILE A O 1
ATOM 1460 N N . LEU A 1 185 ? 9.898 -14.656 12.844 1 95.56 185 LEU A N 1
ATOM 1461 C CA . LEU A 1 185 ? 9.891 -16.109 13.031 1 95.56 185 LEU A CA 1
ATOM 1462 C C . LEU A 1 185 ? 9.219 -16.797 11.859 1 95.56 185 LEU A C 1
ATOM 1464 O O . LEU A 1 185 ? 9.875 -17.5 11.078 1 95.56 185 LEU A O 1
ATOM 1468 N N . PHE A 1 186 ? 8.016 -16.484 11.57 1 95.81 186 PHE A N 1
ATOM 1469 C CA . PHE A 1 186 ? 7.238 -17.234 10.594 1 95.81 186 PHE A CA 1
ATOM 1470 C C . PHE A 1 186 ? 7.793 -17.031 9.188 1 95.81 186 PHE A C 1
ATOM 1472 O O . PHE A 1 186 ? 8.047 -17.984 8.461 1 95.81 186 PHE A O 1
ATOM 1479 N N . ALA A 1 187 ? 7.98 -15.805 8.781 1 96 187 ALA A N 1
ATOM 1480 C CA . ALA A 1 187 ? 8.344 -15.484 7.406 1 96 187 ALA A CA 1
ATOM 1481 C C . ALA A 1 187 ? 9.648 -16.156 7.008 1 96 187 ALA A C 1
ATOM 1483 O O . ALA A 1 187 ? 9.695 -16.891 6.012 1 96 187 ALA A O 1
ATOM 1484 N N . PRO A 1 188 ? 10.703 -16.016 7.797 1 95.88 188 PRO A N 1
ATOM 1485 C CA . PRO A 1 188 ? 11.953 -16.656 7.387 1 95.88 188 PRO A CA 1
ATOM 1486 C C . PRO A 1 188 ? 11.898 -18.188 7.469 1 95.88 188 PRO A C 1
ATOM 1488 O O . PRO A 1 188 ? 12.461 -18.875 6.613 1 95.88 188 PRO A O 1
ATOM 1491 N N . ILE A 1 189 ? 11.242 -18.703 8.43 1 95.44 189 ILE A N 1
ATOM 1492 C CA . ILE A 1 189 ? 11.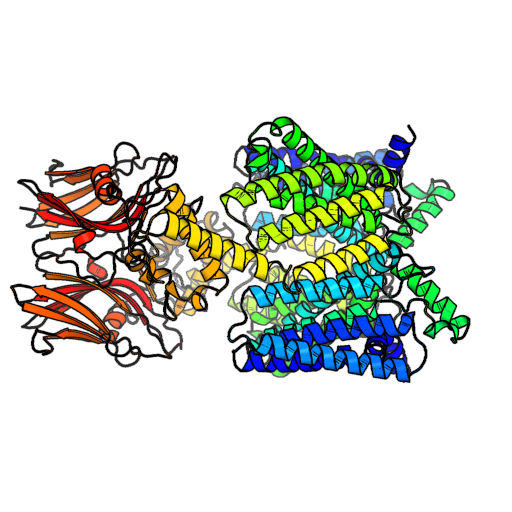164 -20.141 8.578 1 95.44 189 ILE A CA 1
ATOM 1493 C C . ILE A 1 189 ? 10.352 -20.734 7.434 1 95.44 189 ILE A C 1
ATOM 1495 O O . ILE A 1 189 ? 10.711 -21.781 6.883 1 95.44 189 ILE A O 1
ATOM 1499 N N . TYR A 1 190 ? 9.281 -20.047 7.133 1 94.81 190 TYR A N 1
ATOM 1500 C CA . TYR A 1 190 ? 8.477 -20.516 6.012 1 94.81 190 TYR A CA 1
ATOM 1501 C C . TYR A 1 190 ? 9.242 -20.406 4.699 1 94.81 190 TYR A C 1
ATOM 1503 O O . TYR A 1 190 ? 9.156 -21.297 3.846 1 94.81 190 TYR A O 1
ATOM 1511 N N . PHE A 1 191 ? 10.008 -19.375 4.488 1 95.44 191 PHE A N 1
ATOM 1512 C CA . PHE A 1 191 ? 10.867 -19.219 3.322 1 95.44 191 PHE A CA 1
ATOM 1513 C C . PHE A 1 191 ? 11.828 -20.391 3.191 1 95.44 191 PHE A C 1
ATOM 1515 O O . PHE A 1 191 ? 11.938 -21 2.125 1 95.44 191 PHE A O 1
ATOM 1522 N N . LEU A 1 192 ? 12.445 -20.734 4.324 1 95.38 192 LEU A N 1
ATOM 1523 C CA . LEU A 1 192 ? 13.438 -21.797 4.324 1 95.38 192 LEU A CA 1
ATOM 1524 C C . LEU A 1 192 ? 12.781 -23.156 4.094 1 95.38 192 LEU A C 1
ATOM 1526 O O . LEU A 1 192 ? 13.391 -24.062 3.514 1 95.38 192 LEU A O 1
ATOM 1530 N N . SER A 1 193 ? 11.555 -23.266 4.496 1 93.06 193 SER A N 1
ATOM 1531 C CA . SER A 1 193 ? 10.828 -24.531 4.348 1 93.06 193 SER A CA 1
ATOM 1532 C C . SER A 1 193 ? 10.492 -24.812 2.887 1 93.06 193 SER A C 1
ATOM 1534 O O . SER A 1 193 ? 10.273 -25.953 2.502 1 93.06 193 SER A O 1
ATOM 1536 N N . LEU A 1 194 ? 10.461 -23.781 2.059 1 92.31 194 LEU A N 1
ATOM 1537 C CA . LEU A 1 194 ? 10.086 -23.922 0.657 1 92.31 194 LEU A CA 1
ATOM 1538 C C . LEU A 1 194 ? 11.305 -24.219 -0.206 1 92.31 194 LEU A C 1
ATOM 1540 O O . LEU A 1 194 ? 11.164 -24.562 -1.382 1 92.31 194 LEU A O 1
ATOM 1544 N N . ILE A 1 195 ? 12.484 -24.109 0.342 1 93.38 195 ILE A N 1
ATOM 1545 C CA . ILE A 1 195 ? 13.703 -24.375 -0.404 1 93.38 195 ILE A CA 1
ATOM 1546 C C . ILE A 1 195 ? 13.992 -25.875 -0.415 1 93.38 195 ILE A C 1
ATOM 1548 O O . ILE A 1 195 ? 14.07 -26.5 0.642 1 93.38 195 ILE A O 1
ATOM 1552 N N . PRO A 1 196 ? 14.078 -26.453 -1.612 1 91 196 PRO A N 1
ATOM 1553 C CA . PRO A 1 196 ? 14.344 -27.891 -1.7 1 91 196 PRO A CA 1
ATOM 1554 C C . PRO A 1 196 ? 15.758 -28.25 -1.278 1 91 196 PRO A C 1
ATOM 1556 O O . PRO A 1 196 ? 16.625 -27.375 -1.167 1 91 196 PRO A O 1
ATOM 1559 N N . VAL A 1 197 ? 15.922 -29.484 -0.994 1 89.5 197 VAL A N 1
ATOM 1560 C CA . VAL A 1 197 ? 17.25 -30 -0.678 1 89.5 197 VAL A CA 1
ATOM 1561 C C . VAL A 1 197 ? 18.031 -30.266 -1.969 1 89.5 197 VAL A C 1
ATOM 1563 O O . VAL A 1 197 ? 17.625 -31.109 -2.775 1 89.5 197 VAL A O 1
ATOM 1566 N N . TYR A 1 198 ? 19.062 -29.547 -2.152 1 91.31 198 TYR A N 1
ATOM 1567 C CA . TYR A 1 198 ? 19.875 -29.656 -3.359 1 91.31 198 TYR A CA 1
ATOM 1568 C C . TYR A 1 198 ? 20.828 -30.859 -3.266 1 91.31 198 TYR A C 1
ATOM 1570 O O . TYR A 1 198 ? 21.188 -31.281 -2.166 1 91.31 198 TYR A O 1
ATOM 1578 N N . PRO A 1 199 ? 21.156 -31.375 -4.445 1 89.25 199 PRO A N 1
ATOM 1579 C CA . PRO A 1 199 ? 22.062 -32.531 -4.422 1 89.25 199 PRO A CA 1
ATOM 1580 C C . PRO A 1 199 ? 23.453 -32.156 -3.9 1 89.25 199 PRO A C 1
ATOM 1582 O O . PRO A 1 199 ? 24.016 -31.141 -4.301 1 89.25 199 PRO A O 1
ATOM 1585 N N . GLY A 1 200 ? 23.875 -32.844 -2.889 1 86.12 200 GLY A N 1
ATOM 1586 C CA . GLY A 1 200 ? 25.188 -32.688 -2.287 1 86.12 200 GLY A CA 1
ATOM 1587 C C . GLY A 1 200 ? 25.812 -34 -1.823 1 86.12 200 GLY A C 1
ATOM 1588 O O . GLY A 1 200 ? 25.266 -35.062 -2.1 1 86.12 200 GLY A O 1
ATOM 1589 N N . ILE A 1 201 ? 26.906 -33.875 -1.231 1 82.12 201 ILE A N 1
ATOM 1590 C CA . ILE A 1 201 ? 27.656 -35.062 -0.775 1 82.12 201 ILE A CA 1
ATOM 1591 C C . ILE A 1 201 ? 26.844 -35.781 0.296 1 82.12 201 ILE A C 1
ATOM 1593 O O . ILE A 1 201 ? 26.844 -37.031 0.349 1 82.12 201 ILE A O 1
ATOM 1597 N N . SER A 1 202 ? 26.062 -35 0.968 1 72.88 202 SER A N 1
ATOM 1598 C CA . SER A 1 202 ? 25.266 -35.562 2.047 1 72.88 202 SER A CA 1
ATOM 1599 C C . SER A 1 202 ? 24.109 -36.406 1.499 1 72.88 202 SER A C 1
ATOM 1601 O O . SER A 1 202 ? 23.672 -37.344 2.146 1 72.88 202 SER A O 1
ATOM 1603 N N . ASN A 1 203 ? 23.672 -36.125 0.297 1 70.5 203 ASN A N 1
ATOM 1604 C CA . ASN A 1 203 ? 22.5 -36.781 -0.27 1 70.5 203 ASN A CA 1
ATOM 1605 C C . ASN A 1 203 ? 22.906 -38 -1.103 1 70.5 203 ASN A C 1
ATOM 1607 O O . ASN A 1 203 ? 22.047 -38.781 -1.528 1 70.5 203 ASN A O 1
ATOM 1611 N N . LYS A 1 204 ? 24.156 -38.25 -1.275 1 72 204 LYS A N 1
ATOM 1612 C CA . LYS A 1 204 ? 24.625 -39.375 -2.062 1 72 204 LYS A CA 1
ATOM 1613 C C . LYS A 1 204 ? 24.375 -40.688 -1.332 1 72 204 LYS A C 1
ATOM 1615 O O . LYS A 1 204 ? 24.25 -41.75 -1.963 1 72 204 LYS A O 1
ATOM 1620 N N . THR A 1 205 ? 24.188 -40.5 -0.009 1 69.38 205 THR A N 1
ATOM 1621 C CA . THR A 1 205 ? 24.031 -41.719 0.782 1 69.38 205 THR A CA 1
ATOM 1622 C C . THR A 1 205 ? 22.547 -42.062 0.955 1 69.38 205 THR A C 1
ATOM 1624 O O . THR A 1 205 ? 22.219 -43.094 1.522 1 69.38 205 THR A O 1
ATOM 1627 N N . LEU A 1 206 ? 21.766 -41.156 0.404 1 73.31 206 LEU A N 1
ATOM 1628 C CA . LEU A 1 206 ? 20.328 -41.406 0.583 1 73.31 206 LEU A CA 1
ATOM 1629 C C . LEU A 1 206 ? 19.828 -42.469 -0.392 1 73.31 206 LEU A C 1
ATOM 1631 O O . LEU A 1 206 ? 20.469 -42.719 -1.414 1 73.31 206 LEU A O 1
ATOM 1635 N N . PHE A 1 207 ? 18.734 -43.062 -0.136 1 72.88 207 PHE A N 1
ATOM 1636 C CA . PHE A 1 207 ? 18.062 -44.031 -0.99 1 72.88 207 PHE A CA 1
ATOM 1637 C C . PHE A 1 207 ? 17.641 -43.406 -2.309 1 72.88 207 PHE A C 1
ATOM 1639 O O . PHE A 1 207 ? 17.344 -42.188 -2.363 1 72.88 207 PHE A O 1
ATOM 1646 N N . LYS A 1 208 ? 17.672 -44.156 -3.348 1 81.38 208 LYS A N 1
ATOM 1647 C CA . LYS A 1 208 ? 17.359 -43.719 -4.699 1 81.38 208 LYS A CA 1
ATOM 1648 C C . LYS A 1 208 ? 15.984 -43.062 -4.754 1 81.38 208 LYS A C 1
ATOM 1650 O O . LYS A 1 208 ? 15.797 -42.062 -5.438 1 81.38 208 LYS A O 1
ATOM 1655 N N . GLU A 1 209 ? 15.07 -43.562 -4 1 80.38 209 GLU A N 1
ATOM 1656 C CA . GLU A 1 209 ? 13.711 -43.031 -3.969 1 80.38 209 GLU A CA 1
ATOM 1657 C C . GLU A 1 209 ? 13.695 -41.594 -3.396 1 80.38 209 GLU A C 1
ATOM 1659 O O . GLU A 1 209 ? 12.977 -40.75 -3.896 1 80.38 209 GLU A O 1
ATOM 1664 N N . SER A 1 210 ? 14.516 -41.406 -2.393 1 79.44 210 SER A N 1
ATOM 1665 C CA . SER A 1 210 ? 14.602 -40.094 -1.769 1 79.44 210 SER A CA 1
ATOM 1666 C C . SER A 1 210 ? 15.289 -39.094 -2.688 1 79.44 210 SER A C 1
ATOM 1668 O O . SER A 1 210 ? 14.914 -37.906 -2.719 1 79.44 210 SER A O 1
ATOM 1670 N N . GLN A 1 211 ? 16.188 -39.562 -3.482 1 83.88 211 GLN A N 1
ATOM 1671 C CA . GLN A 1 211 ? 16.875 -38.719 -4.434 1 83.88 211 GLN A CA 1
ATOM 1672 C C . GLN A 1 211 ? 15.938 -38.25 -5.547 1 83.88 211 GLN A C 1
ATOM 1674 O O . GLN A 1 211 ? 15.977 -37.094 -5.965 1 83.88 211 GLN A O 1
ATOM 1679 N N . ASP A 1 212 ? 15.109 -39.188 -5.969 1 84.81 212 ASP A N 1
ATOM 1680 C CA . ASP A 1 212 ? 14.148 -38.844 -7.023 1 84.81 212 ASP A CA 1
ATOM 1681 C C . ASP A 1 212 ? 13.102 -37.875 -6.531 1 84.81 212 ASP A C 1
ATOM 1683 O O . ASP A 1 212 ? 12.703 -36.969 -7.27 1 84.81 212 ASP A O 1
ATOM 1687 N N . TYR A 1 213 ? 12.797 -38.094 -5.324 1 83.44 213 TYR A N 1
ATOM 1688 C CA . TYR A 1 213 ? 11.852 -37.156 -4.711 1 83.44 213 TYR A CA 1
ATOM 1689 C C . TYR A 1 213 ? 12.43 -35.75 -4.625 1 83.44 213 TYR A C 1
ATOM 1691 O O . TYR A 1 213 ? 11.758 -34.781 -4.957 1 83.44 213 TYR A O 1
ATOM 1699 N N . ASN A 1 214 ? 13.664 -35.688 -4.262 1 85.06 214 ASN A N 1
ATOM 1700 C CA . ASN A 1 214 ? 14.344 -34.406 -4.16 1 85.06 214 ASN A CA 1
ATOM 1701 C C . ASN A 1 214 ? 14.508 -33.75 -5.527 1 85.06 214 ASN A C 1
ATOM 1703 O O . ASN A 1 214 ? 14.367 -32.531 -5.66 1 85.06 214 ASN A O 1
ATOM 1707 N N . ARG A 1 215 ? 14.727 -34.562 -6.523 1 88.06 215 ARG A N 1
ATOM 1708 C CA . ARG A 1 215 ? 14.891 -34.062 -7.879 1 88.06 215 ARG A CA 1
ATOM 1709 C C . ARG A 1 215 ? 13.57 -33.5 -8.414 1 88.06 215 ARG A C 1
ATOM 1711 O O . ARG A 1 215 ? 13.555 -32.469 -9.07 1 88.06 215 ARG A O 1
ATOM 1718 N N . GLU A 1 216 ? 12.57 -34.156 -8.094 1 88.81 216 GLU A N 1
ATOM 1719 C CA . GLU A 1 216 ? 11.25 -33.688 -8.516 1 88.81 216 GLU A CA 1
ATOM 1720 C C . GLU A 1 216 ? 10.875 -32.375 -7.824 1 88.81 216 GLU A C 1
ATOM 1722 O O . GLU A 1 216 ? 10.297 -31.5 -8.445 1 88.81 216 GLU A O 1
ATOM 1727 N N . ASN A 1 217 ? 11.273 -32.344 -6.594 1 88.69 217 ASN A N 1
ATOM 1728 C CA . ASN A 1 217 ? 11 -31.125 -5.832 1 88.69 217 ASN A CA 1
ATOM 1729 C C . ASN A 1 217 ? 11.789 -29.938 -6.367 1 88.69 217 ASN A C 1
ATOM 1731 O O . ASN A 1 217 ? 11.281 -28.812 -6.406 1 88.69 217 ASN A O 1
ATOM 1735 N N . ILE A 1 218 ? 12.992 -30.219 -6.781 1 91.69 218 ILE A N 1
ATOM 1736 C CA . ILE A 1 218 ? 13.836 -29.172 -7.344 1 91.69 218 ILE A CA 1
ATOM 1737 C C . ILE A 1 218 ? 13.242 -28.688 -8.664 1 91.69 218 ILE A C 1
ATOM 1739 O O . ILE A 1 218 ? 13.156 -27.484 -8.914 1 91.69 218 ILE A O 1
ATOM 1743 N N . THR A 1 219 ? 12.766 -29.625 -9.492 1 90.88 219 THR A N 1
ATOM 1744 C CA . THR A 1 219 ? 12.195 -29.281 -10.781 1 90.88 219 THR A CA 1
ATOM 1745 C C . THR A 1 219 ? 10.914 -28.469 -10.609 1 90.88 219 THR A C 1
ATOM 1747 O O . THR A 1 219 ? 10.711 -27.469 -11.305 1 90.88 219 THR A O 1
ATOM 1750 N N . ARG A 1 220 ? 10.18 -28.828 -9.672 1 88.12 220 ARG A N 1
ATOM 1751 C CA . ARG A 1 220 ? 8.922 -28.125 -9.406 1 88.12 220 ARG A CA 1
ATOM 1752 C C . ARG A 1 220 ? 9.188 -26.734 -8.844 1 88.12 220 ARG A C 1
ATOM 1754 O O . ARG A 1 220 ? 8.531 -25.766 -9.242 1 88.12 220 ARG A O 1
ATOM 1761 N N . SER A 1 221 ? 10.102 -26.656 -7.988 1 90.56 221 SER A N 1
ATOM 1762 C CA . SER A 1 221 ? 10.391 -25.391 -7.324 1 90.56 221 SER A CA 1
ATOM 1763 C C . SER A 1 221 ? 11.133 -24.438 -8.258 1 90.56 221 SER A C 1
ATOM 1765 O O . SER A 1 221 ? 11.016 -23.219 -8.133 1 90.56 221 SER A O 1
ATOM 1767 N N . SER A 1 222 ? 11.844 -24.969 -9.203 1 92.12 222 SER A N 1
ATOM 1768 C CA . SER A 1 222 ? 12.672 -24.141 -10.07 1 92.12 222 SER A CA 1
ATOM 1769 C C . SER A 1 222 ? 11.945 -23.812 -11.375 1 92.12 222 SER A C 1
ATOM 1771 O O . SER A 1 222 ? 12.43 -23 -12.172 1 92.12 222 SER A O 1
ATOM 1773 N N . SER A 1 223 ? 10.789 -24.438 -11.602 1 90.94 223 SER A N 1
ATOM 1774 C CA . SER A 1 223 ? 10.055 -24.172 -12.836 1 90.94 223 SER A CA 1
ATOM 1775 C C . SER A 1 223 ? 9.367 -22.812 -12.789 1 90.94 223 SER A C 1
ATOM 1777 O O . SER A 1 223 ? 8.844 -22.406 -11.742 1 90.94 223 SER A O 1
ATOM 1779 N N . CYS A 1 224 ? 9.5 -22.094 -13.836 1 91.12 224 CYS A N 1
ATOM 1780 C CA . CYS A 1 224 ? 8.867 -20.781 -13.93 1 91.12 224 CYS A CA 1
ATOM 1781 C C . CYS A 1 224 ? 7.379 -20.906 -14.219 1 91.12 224 CYS A C 1
ATOM 1783 O O . CYS A 1 224 ? 6.984 -21.469 -15.242 1 91.12 224 CYS A O 1
ATOM 1785 N N . PRO A 1 225 ? 6.57 -20.391 -13.352 1 89.06 225 PRO A N 1
ATOM 1786 C CA . PRO A 1 225 ? 5.133 -20.438 -13.633 1 89.06 225 PRO A CA 1
ATOM 1787 C C . PRO A 1 225 ? 4.754 -19.688 -14.898 1 89.06 225 PRO A C 1
ATOM 1789 O O . PRO A 1 225 ? 5.398 -18.688 -15.25 1 89.06 225 PRO A O 1
ATOM 1792 N N . LYS A 1 226 ? 3.703 -20.125 -15.523 1 86.19 226 LYS A N 1
ATOM 1793 C CA . LYS A 1 226 ? 3.301 -19.594 -16.828 1 86.19 226 LYS A CA 1
ATOM 1794 C C . LYS A 1 226 ? 3.016 -18.094 -16.734 1 86.19 226 LYS A C 1
ATOM 1796 O O . LYS A 1 226 ? 3.402 -17.328 -17.625 1 86.19 226 LYS A O 1
ATOM 1801 N N . PHE A 1 227 ? 2.363 -17.703 -15.719 1 87.19 227 PHE A N 1
ATOM 1802 C CA . PHE A 1 227 ? 2.025 -16.281 -15.594 1 87.19 227 PHE A CA 1
ATOM 1803 C C . PHE A 1 227 ? 3.283 -15.43 -15.469 1 87.19 227 PHE A C 1
ATOM 1805 O O . PHE A 1 227 ? 3.348 -14.328 -16.016 1 87.19 227 PHE A O 1
ATOM 1812 N N . LEU A 1 228 ? 4.305 -15.93 -14.75 1 91.62 228 LEU A N 1
ATOM 1813 C CA . LEU A 1 228 ? 5.559 -15.195 -14.602 1 91.62 228 LEU A CA 1
ATOM 1814 C C . LEU A 1 228 ? 6.324 -15.148 -15.914 1 91.62 228 LEU A C 1
ATOM 1816 O O . LEU A 1 228 ? 6.945 -14.141 -16.25 1 91.62 228 LEU A O 1
ATOM 1820 N N . GLU A 1 229 ? 6.258 -16.219 -16.578 1 93.75 229 GLU A N 1
ATOM 1821 C CA . GLU A 1 229 ? 6.895 -16.281 -17.891 1 93.75 229 GLU A CA 1
ATOM 1822 C C . GLU A 1 229 ? 6.328 -15.227 -18.844 1 93.75 229 GLU A C 1
ATOM 1824 O O . GLU A 1 229 ? 7.082 -14.508 -19.5 1 93.75 229 GLU A O 1
ATOM 1829 N N . ILE A 1 230 ? 5.02 -15.086 -18.844 1 89.88 230 ILE A N 1
ATOM 1830 C CA . ILE A 1 230 ? 4.348 -14.117 -19.703 1 89.88 230 ILE A CA 1
ATOM 1831 C C . ILE A 1 230 ? 4.68 -12.703 -19.25 1 89.88 230 ILE A C 1
ATOM 1833 O O . ILE A 1 230 ? 4.973 -11.828 -20.078 1 89.88 230 ILE A O 1
ATOM 1837 N N . LEU A 1 231 ? 4.641 -12.562 -18.016 1 92.44 231 LEU A N 1
ATOM 1838 C CA . LEU A 1 231 ? 4.934 -11.258 -17.422 1 92.44 231 LEU A CA 1
ATOM 1839 C C . LEU A 1 231 ? 6.34 -10.805 -17.797 1 92.44 231 LEU A C 1
ATOM 1841 O O . LEU A 1 231 ? 6.535 -9.672 -18.25 1 92.44 231 LEU A O 1
ATOM 1845 N N . LEU A 1 232 ? 7.324 -11.664 -17.625 1 95.19 232 LEU A N 1
ATOM 1846 C CA . LEU A 1 232 ? 8.727 -11.336 -17.859 1 95.19 232 LEU A CA 1
ATOM 1847 C C . LEU A 1 232 ? 8.984 -11.109 -19.344 1 95.19 232 LEU A C 1
ATOM 1849 O O . LEU A 1 232 ? 9.57 -10.094 -19.734 1 95.19 232 LEU A O 1
ATOM 1853 N N . SER A 1 233 ? 8.43 -11.93 -20.172 1 93.56 233 SER A N 1
ATOM 1854 C CA . SER A 1 233 ? 8.773 -11.938 -21.594 1 93.56 233 SER A CA 1
ATOM 1855 C C . SER A 1 233 ? 7.988 -10.875 -22.359 1 93.56 233 SER A C 1
ATOM 1857 O O . SER A 1 233 ? 8.531 -10.219 -23.25 1 93.56 233 SER A O 1
ATOM 1859 N N . TYR A 1 234 ? 6.773 -10.633 -21.891 1 90.06 234 TYR A N 1
ATOM 1860 C CA . TYR A 1 234 ? 5.922 -9.852 -22.781 1 90.06 234 TYR A CA 1
ATOM 1861 C C . TYR A 1 234 ? 5.582 -8.5 -22.156 1 90.06 234 TYR A C 1
ATOM 1863 O O . TYR A 1 234 ? 4.965 -7.652 -22.797 1 90.06 234 TYR A O 1
ATOM 1871 N N . ILE A 1 235 ? 5.957 -8.336 -20.984 1 92.69 235 ILE A N 1
ATOM 1872 C CA . ILE A 1 235 ? 5.684 -7.043 -20.375 1 92.69 235 ILE A CA 1
ATOM 1873 C C . ILE A 1 235 ? 6.992 -6.398 -19.922 1 92.69 235 ILE A C 1
ATOM 1875 O O . ILE A 1 235 ? 7.395 -5.359 -20.438 1 92.69 235 ILE A O 1
ATOM 1879 N N . ILE A 1 236 ? 7.766 -7.062 -19.094 1 95.44 236 ILE A N 1
ATOM 1880 C CA . ILE A 1 236 ? 8.93 -6.469 -18.453 1 95.44 236 ILE A CA 1
ATOM 1881 C C . ILE A 1 236 ? 10.031 -6.246 -19.5 1 95.44 236 ILE A C 1
ATOM 1883 O O . ILE A 1 236 ? 10.633 -5.168 -19.547 1 95.44 236 ILE A O 1
ATOM 1887 N N . ILE A 1 237 ? 10.281 -7.25 -20.328 1 96.06 237 ILE A N 1
ATOM 1888 C CA . ILE A 1 237 ? 11.367 -7.152 -21.297 1 96.06 237 ILE A CA 1
ATOM 1889 C C . ILE A 1 237 ? 11.078 -6.012 -22.266 1 96.06 237 ILE A C 1
ATOM 1891 O O . ILE A 1 237 ? 11.938 -5.164 -22.516 1 96.06 237 ILE A O 1
ATOM 1895 N N . PRO A 1 238 ? 9.891 -5.887 -22.828 1 94.38 238 PRO A N 1
ATOM 1896 C CA . PRO A 1 238 ? 9.594 -4.754 -23.703 1 94.38 238 PRO A CA 1
ATOM 1897 C C . PRO A 1 238 ? 9.719 -3.406 -23 1 94.38 238 PRO A C 1
ATOM 1899 O O . PRO A 1 238 ? 10.25 -2.451 -23.562 1 94.38 238 PRO A O 1
ATOM 1902 N N . LEU A 1 239 ? 9.219 -3.373 -21.828 1 94.94 239 LEU A N 1
ATOM 1903 C CA . LEU A 1 239 ? 9.328 -2.133 -21.078 1 94.94 239 LEU A CA 1
ATOM 1904 C C . LEU A 1 239 ? 10.789 -1.755 -20.844 1 94.94 239 LEU A C 1
ATOM 1906 O O . LEU A 1 239 ? 11.156 -0.587 -20.984 1 94.94 239 LEU A O 1
ATOM 1910 N N . LEU A 1 240 ? 11.578 -2.744 -20.484 1 96 240 LEU A N 1
ATOM 1911 C CA . LEU A 1 240 ? 13 -2.523 -20.25 1 96 240 LEU A CA 1
ATOM 1912 C C . LEU A 1 240 ? 13.695 -2.1 -21.547 1 96 240 LEU A C 1
ATOM 1914 O O . LEU A 1 240 ? 14.641 -1.302 -21.516 1 96 240 LEU A O 1
ATOM 1918 N N . SER A 1 241 ? 13.211 -2.615 -22.672 1 96.12 241 SER A N 1
ATOM 1919 C CA . SER A 1 241 ? 13.773 -2.244 -23.969 1 96.12 241 SER A CA 1
ATOM 1920 C C . SER A 1 241 ? 13.516 -0.776 -24.281 1 96.12 241 SER A C 1
ATOM 1922 O O . SER A 1 241 ? 14.414 -0.061 -24.734 1 96.12 241 SER A O 1
ATOM 1924 N N . ILE A 1 242 ? 12.336 -0.35 -24.016 1 95.94 242 ILE A N 1
ATOM 1925 C CA . ILE A 1 242 ? 12.008 1.055 -24.234 1 95.94 242 ILE A CA 1
ATOM 1926 C C . ILE A 1 242 ? 12.852 1.934 -23.312 1 95.94 242 ILE A C 1
ATOM 1928 O O . ILE A 1 242 ? 13.391 2.955 -23.75 1 95.94 242 ILE A O 1
ATOM 1932 N N . TYR A 1 243 ? 12.961 1.527 -22.109 1 94.81 243 TYR A N 1
ATOM 1933 C CA . TYR A 1 243 ? 13.781 2.254 -21.141 1 94.81 243 TYR A CA 1
ATOM 1934 C C . TYR A 1 243 ? 15.227 2.355 -21.625 1 94.81 243 TYR A C 1
ATOM 1936 O O . TYR A 1 243 ? 15.852 3.41 -21.5 1 94.81 243 TYR A O 1
ATOM 1944 N N . THR A 1 244 ? 15.734 1.294 -22.172 1 94.56 244 THR A N 1
ATOM 1945 C CA . THR A 1 244 ? 17.109 1.255 -22.672 1 94.56 244 THR A CA 1
ATOM 1946 C C . THR A 1 244 ? 17.281 2.234 -23.828 1 94.56 244 THR A C 1
ATOM 1948 O O . THR A 1 244 ? 18.281 2.955 -23.891 1 94.56 244 THR A O 1
ATOM 1951 N N . VAL A 1 245 ? 16.344 2.246 -24.656 1 95.06 245 VAL A N 1
ATOM 1952 C CA . VAL A 1 245 ? 16.406 3.15 -25.797 1 95.06 245 VAL A CA 1
ATOM 1953 C C . VAL A 1 245 ? 16.453 4.598 -25.312 1 95.06 245 VAL A C 1
ATOM 1955 O O . VAL A 1 245 ? 17.203 5.414 -25.828 1 95.06 245 VAL A O 1
ATOM 1958 N N . ILE A 1 246 ? 15.664 4.875 -24.312 1 94.12 246 ILE A N 1
ATOM 1959 C CA . ILE A 1 246 ? 15.633 6.215 -23.734 1 94.12 246 ILE A CA 1
ATOM 1960 C C . ILE A 1 246 ? 17 6.566 -23.172 1 94.12 246 ILE A C 1
ATOM 1962 O O . ILE A 1 246 ? 17.516 7.668 -23.391 1 94.12 246 ILE A O 1
ATOM 1966 N N . LEU A 1 247 ? 17.625 5.676 -22.469 1 91.56 247 LEU A N 1
ATOM 1967 C CA . LEU A 1 247 ? 18.938 5.902 -21.875 1 91.56 247 LEU A CA 1
ATOM 1968 C C . LEU A 1 247 ? 20 6.125 -22.938 1 91.56 247 LEU A C 1
ATOM 1970 O O . LEU A 1 247 ? 20.828 7.027 -22.828 1 91.56 247 LEU A O 1
ATOM 1974 N N . VAL A 1 248 ? 19.906 5.355 -24.031 1 92.19 248 VAL A N 1
ATOM 1975 C CA . VAL A 1 248 ? 20.891 5.457 -25.109 1 92.19 248 VAL A CA 1
ATOM 1976 C C . VAL A 1 248 ? 20.734 6.797 -25.828 1 92.19 248 VAL A C 1
ATOM 1978 O O . VAL A 1 248 ? 21.719 7.453 -26.156 1 92.19 248 VAL A O 1
ATOM 1981 N N . ILE A 1 249 ? 19.578 7.168 -26 1 93.25 249 ILE A N 1
ATOM 1982 C CA . ILE A 1 249 ? 19.312 8.453 -26.641 1 93.25 249 ILE A CA 1
ATOM 1983 C C . ILE A 1 249 ? 19.844 9.578 -25.766 1 93.25 249 ILE A C 1
ATOM 1985 O O . ILE A 1 249 ? 20.484 10.516 -26.266 1 93.25 249 ILE A O 1
ATOM 1989 N N . TYR A 1 250 ? 19.625 9.516 -24.531 1 90.94 250 TYR A N 1
ATOM 1990 C CA . TYR A 1 250 ? 20.109 10.531 -23.609 1 90.94 250 TYR A CA 1
ATOM 1991 C C . TYR A 1 250 ? 21.641 10.609 -23.641 1 90.94 250 TYR A C 1
ATOM 1993 O O . TYR A 1 250 ? 22.203 11.703 -23.703 1 90.94 250 TYR A O 1
ATOM 2001 N N . ILE A 1 251 ? 22.297 9.469 -23.578 1 89.81 251 ILE A N 1
ATOM 2002 C CA . ILE A 1 251 ? 23.75 9.422 -23.578 1 89.81 251 ILE A CA 1
ATOM 2003 C C . ILE A 1 251 ? 24.297 9.984 -24.891 1 89.81 251 ILE A C 1
ATOM 2005 O O . ILE A 1 251 ? 25.234 10.789 -24.891 1 89.81 251 ILE A O 1
ATOM 2009 N N . ALA A 1 252 ? 23.656 9.602 -25.922 1 90.44 252 ALA A N 1
ATOM 2010 C CA . ALA A 1 252 ? 24.094 10.062 -27.234 1 90.44 252 ALA A CA 1
ATOM 2011 C C . ALA A 1 252 ? 23.938 11.57 -27.359 1 90.44 252 ALA A C 1
ATOM 2013 O O . ALA A 1 252 ? 24.812 12.25 -27.922 1 90.44 252 ALA A O 1
ATOM 2014 N N . LYS A 1 253 ? 22.922 12.102 -26.797 1 90.38 253 LYS A N 1
ATOM 2015 C CA . LYS A 1 253 ? 22.609 13.523 -26.922 1 90.38 253 LYS A CA 1
ATOM 2016 C C . LYS A 1 253 ? 23.5 14.367 -26 1 90.38 253 LYS A C 1
ATOM 2018 O O . LYS A 1 253 ? 23.844 15.5 -26.328 1 90.38 253 LYS A O 1
ATOM 2023 N N . ASN A 1 254 ? 23.922 13.812 -24.875 1 87.94 254 ASN A N 1
ATOM 2024 C CA . ASN A 1 254 ? 24.562 14.641 -23.844 1 87.94 254 ASN A CA 1
ATOM 2025 C C . ASN A 1 254 ? 25.984 14.188 -23.562 1 87.94 254 ASN A C 1
ATOM 2027 O O . ASN A 1 254 ? 26.625 14.672 -22.625 1 87.94 254 ASN A O 1
ATOM 2031 N N . ILE A 1 255 ? 26.484 13.258 -24.344 1 87.12 255 ILE A N 1
ATOM 2032 C CA . ILE A 1 255 ? 27.781 12.648 -24.094 1 87.12 255 ILE A CA 1
ATOM 2033 C C . ILE A 1 255 ? 28.875 13.719 -24.172 1 87.12 255 ILE A C 1
ATOM 2035 O O . ILE A 1 255 ? 29.906 13.602 -23.516 1 87.12 255 ILE A O 1
ATOM 2039 N N . THR A 1 256 ? 28.641 14.719 -24.859 1 84.62 256 THR A N 1
ATOM 2040 C CA . THR A 1 256 ? 29.672 15.742 -25.031 1 84.62 256 THR A CA 1
ATOM 2041 C C . THR A 1 256 ? 29.547 16.828 -23.969 1 84.62 256 THR A C 1
ATOM 2043 O O . THR A 1 256 ? 30.422 17.688 -23.859 1 84.62 256 THR A O 1
ATOM 2046 N N . GLY A 1 257 ? 28.625 16.781 -23.078 1 82 257 GLY A N 1
ATOM 2047 C CA . GLY A 1 257 ? 28.5 17.875 -22.141 1 82 257 GLY A CA 1
ATOM 2048 C C . GLY A 1 257 ? 27.906 17.469 -20.797 1 82 257 GLY A C 1
ATOM 2049 O O . GLY A 1 257 ? 28.594 16.906 -19.953 1 82 257 GLY A O 1
ATOM 2050 N N . LYS A 1 258 ? 26.609 17.625 -20.719 1 79.75 258 LYS A N 1
ATOM 2051 C CA . LYS A 1 258 ? 25.828 17.625 -19.469 1 79.75 258 LYS A CA 1
ATOM 2052 C C . LYS A 1 258 ? 25.797 16.234 -18.844 1 79.75 258 LYS A C 1
ATOM 2054 O O . LYS A 1 258 ? 25.531 16.094 -17.656 1 79.75 258 LYS A O 1
ATOM 2059 N N . PHE A 1 259 ? 26.172 15.242 -19.656 1 81.56 259 PHE A N 1
ATOM 2060 C CA . PHE A 1 259 ? 26.094 13.859 -19.172 1 81.56 259 PHE A CA 1
ATOM 2061 C C . PHE A 1 259 ? 27.047 13.641 -18.016 1 81.56 259 PHE A C 1
ATOM 2063 O O . PHE A 1 259 ? 26.719 12.938 -17.062 1 81.56 259 PHE A O 1
ATOM 2070 N N . TRP A 1 260 ? 28.141 14.289 -18.016 1 80.62 260 TRP A N 1
ATOM 2071 C CA . TRP A 1 260 ? 29.219 14.023 -17.062 1 80.62 260 TRP A CA 1
ATOM 2072 C C . TRP A 1 260 ? 28.984 14.758 -15.75 1 80.62 260 TRP A C 1
ATOM 2074 O O . TRP A 1 260 ? 29.594 14.43 -14.734 1 80.62 260 TRP A O 1
ATOM 2084 N N . THR A 1 261 ? 27.969 15.688 -15.719 1 77.25 261 THR A N 1
ATOM 2085 C CA . THR A 1 261 ? 27.766 16.484 -14.516 1 77.25 261 THR A CA 1
ATOM 2086 C C . THR A 1 261 ? 26.359 16.281 -13.969 1 77.25 261 THR A C 1
ATOM 2088 O O . THR A 1 261 ? 26.031 16.781 -12.883 1 77.25 261 THR A O 1
ATOM 2091 N N . ASP A 1 262 ? 25.562 15.5 -14.664 1 74.5 262 ASP A N 1
ATOM 2092 C CA . ASP A 1 262 ? 24.172 15.32 -14.273 1 74.5 262 ASP A CA 1
ATOM 2093 C C . ASP A 1 262 ? 24.047 14.219 -13.219 1 74.5 262 ASP A C 1
ATOM 2095 O O . ASP A 1 262 ? 24.25 13.047 -13.516 1 74.5 262 ASP A O 1
ATOM 2099 N N . ASN A 1 263 ? 23.656 14.562 -12 1 71.62 263 ASN A N 1
ATOM 2100 C CA . ASN A 1 263 ? 23.547 13.625 -10.883 1 71.62 263 ASN A CA 1
ATOM 2101 C C . ASN A 1 263 ? 22.234 12.852 -10.93 1 71.62 263 ASN A C 1
ATOM 2103 O O . ASN A 1 263 ? 22.094 11.805 -10.305 1 71.62 263 ASN A O 1
ATOM 2107 N N . ARG A 1 264 ? 21.312 13.242 -11.648 1 74.31 264 ARG A N 1
ATOM 2108 C CA . ARG A 1 264 ? 19.984 12.641 -11.672 1 74.31 264 ARG A CA 1
ATOM 2109 C C . ARG A 1 264 ? 20 11.305 -12.414 1 74.31 264 ARG A C 1
ATOM 2111 O O . ARG A 1 264 ? 19.141 10.453 -12.188 1 74.31 264 ARG A O 1
ATOM 2118 N N . LEU A 1 265 ? 21.016 11.094 -13.086 1 80.81 265 LEU A N 1
ATOM 2119 C CA . LEU A 1 265 ? 21.094 9.922 -13.945 1 80.81 265 LEU A CA 1
ATOM 2120 C C . LEU A 1 265 ? 21.609 8.711 -13.18 1 80.81 265 LEU A C 1
ATOM 2122 O O . LEU A 1 265 ? 21.375 7.57 -13.578 1 80.81 265 LEU A O 1
ATOM 2126 N N . GLU A 1 266 ? 22.219 8.977 -12.086 1 85.12 266 GLU A N 1
ATOM 2127 C CA . GLU A 1 266 ? 22.938 7.91 -11.398 1 85.12 266 GLU A CA 1
ATOM 2128 C C . GLU A 1 266 ? 21.969 6.852 -10.859 1 85.12 266 GLU A C 1
ATOM 2130 O O . GLU A 1 266 ? 22.125 5.664 -11.141 1 85.12 266 GLU A O 1
ATOM 2135 N N . PRO A 1 267 ? 20.922 7.277 -10.203 1 86 267 PRO A N 1
ATOM 2136 C CA . PRO A 1 267 ? 20 6.254 -9.711 1 86 267 PRO A CA 1
ATOM 2137 C C . PRO A 1 267 ? 19.297 5.512 -10.844 1 86 267 PRO A C 1
ATOM 2139 O O . PRO A 1 267 ? 18.969 4.328 -10.711 1 86 267 PRO A O 1
ATOM 2142 N N . MET A 1 268 ? 19.094 6.137 -11.906 1 87.81 268 MET A N 1
ATOM 2143 C CA . MET A 1 268 ? 18.422 5.52 -13.047 1 87.81 268 MET A CA 1
ATOM 2144 C C . MET A 1 268 ? 19.312 4.469 -13.695 1 87.81 268 MET A C 1
ATOM 2146 O O . MET A 1 268 ? 18.828 3.387 -14.055 1 87.81 268 MET A O 1
ATOM 2150 N N . LEU A 1 269 ? 20.609 4.758 -13.773 1 89.94 269 LEU A N 1
ATOM 2151 C CA . LEU A 1 269 ? 21.547 3.834 -14.398 1 89.94 269 LEU A CA 1
ATOM 2152 C C . LEU A 1 269 ? 21.797 2.619 -13.508 1 89.94 269 LEU A C 1
ATOM 2154 O O . LEU A 1 269 ? 21.875 1.492 -14 1 89.94 269 LEU A O 1
ATOM 2158 N N . VAL A 1 270 ? 21.844 2.922 -12.195 1 91.19 270 VAL A N 1
ATOM 2159 C CA . VAL A 1 270 ? 22.031 1.829 -11.25 1 91.19 270 VAL A CA 1
ATOM 2160 C C . VAL A 1 270 ? 20.797 0.922 -11.25 1 91.19 270 VAL A C 1
ATOM 2162 O O . VAL A 1 270 ? 20.938 -0.304 -11.297 1 91.19 270 VAL A O 1
ATOM 2165 N N . GLY A 1 271 ? 19.625 1.541 -11.25 1 92.19 271 GLY A N 1
ATOM 2166 C CA . GLY A 1 271 ? 18.406 0.76 -11.328 1 92.19 271 GLY A CA 1
ATOM 2167 C C . GLY A 1 271 ? 18.297 -0.062 -12.602 1 92.19 271 GLY A C 1
ATOM 2168 O O . GLY A 1 271 ? 17.828 -1.201 -12.57 1 92.19 271 GLY A O 1
ATOM 2169 N N . PHE A 1 272 ? 18.766 0.512 -13.664 1 93.56 272 PHE A N 1
ATOM 2170 C CA . PHE A 1 272 ? 18.781 -0.177 -14.953 1 93.56 272 PHE A CA 1
ATOM 2171 C C . PHE A 1 272 ? 19.672 -1.41 -14.891 1 93.56 272 PHE A C 1
ATOM 2173 O O . PHE A 1 272 ? 19.266 -2.5 -15.297 1 93.56 272 PHE A O 1
ATOM 2180 N N . ALA A 1 273 ? 20.828 -1.247 -14.344 1 95.38 273 ALA A N 1
ATOM 2181 C CA . ALA A 1 273 ? 21.797 -2.35 -14.273 1 95.38 273 ALA A CA 1
ATOM 2182 C C . ALA A 1 273 ? 21.266 -3.473 -13.383 1 95.38 273 ALA A C 1
ATOM 2184 O O . ALA A 1 273 ? 21.375 -4.648 -13.734 1 95.38 273 ALA A O 1
ATOM 2185 N N . ILE A 1 274 ? 20.672 -3.137 -12.266 1 95.19 274 ILE A N 1
ATOM 2186 C CA . ILE A 1 274 ? 20.109 -4.117 -11.344 1 95.19 274 ILE A CA 1
ATOM 2187 C C . ILE A 1 274 ? 19 -4.898 -12.031 1 95.19 274 ILE A C 1
ATOM 2189 O O . ILE A 1 274 ? 18.969 -6.129 -11.969 1 95.19 274 ILE A O 1
ATOM 2193 N N . THR A 1 275 ? 18.172 -4.215 -12.789 1 95.44 275 THR A N 1
ATOM 2194 C CA . THR A 1 275 ? 17.016 -4.836 -13.422 1 95.44 275 THR A CA 1
ATOM 2195 C C . THR A 1 275 ? 17.453 -5.77 -14.547 1 95.44 275 THR A C 1
ATOM 2197 O O . THR A 1 275 ? 16.922 -6.867 -14.703 1 95.44 275 THR A O 1
ATOM 2200 N N . VAL A 1 276 ? 18.438 -5.336 -15.312 1 96.5 276 VAL A N 1
ATOM 2201 C CA . VAL A 1 276 ? 18.922 -6.137 -16.438 1 96.5 276 VAL A CA 1
ATOM 2202 C C . VAL A 1 276 ? 19.5 -7.449 -15.922 1 96.5 276 VAL A C 1
ATOM 2204 O O . VAL A 1 276 ? 19.188 -8.523 -16.422 1 96.5 276 VAL A O 1
ATOM 2207 N N . ILE A 1 277 ? 20.297 -7.352 -14.883 1 96.19 277 ILE A N 1
ATOM 2208 C CA . ILE A 1 277 ? 20.938 -8.539 -14.336 1 96.19 277 ILE A CA 1
ATOM 2209 C C . ILE A 1 277 ? 19.891 -9.453 -13.703 1 96.19 277 ILE A C 1
ATOM 2211 O O . ILE A 1 277 ? 19.906 -10.664 -13.914 1 96.19 277 ILE A O 1
ATOM 2215 N N . LEU A 1 278 ? 18.984 -8.891 -13.016 1 96.19 278 LEU A N 1
ATOM 2216 C CA . LEU A 1 278 ? 17.922 -9.648 -12.359 1 96.19 278 LEU A CA 1
ATOM 2217 C C . LEU A 1 278 ? 17.062 -10.375 -13.383 1 96.19 278 LEU A C 1
ATOM 2219 O O . LEU A 1 278 ? 16.812 -11.578 -13.258 1 96.19 278 LEU A O 1
ATOM 2223 N N . ILE A 1 279 ? 16.641 -9.664 -14.422 1 96.75 279 ILE A N 1
ATOM 2224 C CA . ILE A 1 279 ? 15.773 -10.25 -15.438 1 96.75 279 ILE A CA 1
ATOM 2225 C C . ILE A 1 279 ? 16.531 -11.312 -16.234 1 96.75 279 ILE A C 1
ATOM 2227 O O . ILE A 1 279 ? 15.969 -12.344 -16.594 1 96.75 279 ILE A O 1
ATOM 2231 N N . TYR A 1 280 ? 17.844 -11.047 -16.469 1 96.69 280 TYR A N 1
ATOM 2232 C CA . TYR A 1 280 ? 18.656 -12.039 -17.156 1 96.69 280 TYR A CA 1
ATOM 2233 C C . TYR A 1 280 ? 18.656 -13.367 -16.422 1 96.69 280 TYR A C 1
ATOM 2235 O O . TYR A 1 280 ? 18.453 -14.422 -17.031 1 96.69 280 TYR A O 1
ATOM 2243 N N . ILE A 1 281 ? 18.781 -13.297 -15.117 1 95.81 281 ILE A N 1
ATOM 2244 C CA . ILE A 1 281 ? 18.828 -14.5 -14.305 1 95.81 281 ILE A CA 1
ATOM 2245 C C . ILE A 1 281 ? 17.453 -15.172 -14.297 1 95.81 281 ILE A C 1
ATOM 2247 O O . ILE A 1 281 ? 17.359 -16.391 -14.414 1 95.81 281 ILE A O 1
ATOM 2251 N N . LEU A 1 282 ? 16.422 -14.477 -14.312 1 96 282 LEU A N 1
ATOM 2252 C CA . LEU A 1 282 ? 15.062 -15 -14.195 1 96 282 LEU A CA 1
ATOM 2253 C C . LEU A 1 282 ? 14.617 -15.633 -15.508 1 96 282 LEU A C 1
ATOM 2255 O O . LEU A 1 282 ? 13.875 -16.625 -15.508 1 96 282 LEU A O 1
ATOM 2259 N N . VAL A 1 283 ? 15.094 -15.109 -16.672 1 96.12 283 VAL A N 1
ATOM 2260 C CA . VAL A 1 283 ? 14.594 -15.578 -17.969 1 96.12 283 VAL A CA 1
ATOM 2261 C C . VAL A 1 283 ? 15.594 -16.562 -18.578 1 96.12 283 VAL A C 1
ATOM 2263 O O . VAL A 1 283 ? 15.477 -16.922 -19.75 1 96.12 283 VAL A O 1
ATOM 2266 N N . SER A 1 284 ? 16.547 -17.016 -17.844 1 93.19 284 SER A N 1
ATOM 2267 C CA . SER A 1 284 ? 17.641 -17.844 -18.359 1 93.19 284 SER A CA 1
ATOM 2268 C C . SER A 1 284 ? 17.109 -19.172 -18.859 1 93.19 284 SER A C 1
ATOM 2270 O O . SER A 1 284 ? 17.609 -19.703 -19.859 1 93.19 284 SER A O 1
ATOM 2272 N N . ARG A 1 285 ? 16.031 -19.672 -18.281 1 91.81 285 ARG A N 1
ATOM 2273 C CA . ARG A 1 285 ? 15.539 -21 -18.656 1 91.81 285 ARG A CA 1
ATOM 2274 C C . ARG A 1 285 ? 14.312 -20.891 -19.547 1 91.81 285 ARG A C 1
ATOM 2276 O O . ARG A 1 285 ? 13.719 -21.906 -19.922 1 91.81 285 ARG A O 1
ATOM 2283 N N . ILE A 1 286 ? 13.93 -19.688 -19.844 1 93.31 286 ILE A N 1
ATOM 2284 C CA . ILE A 1 286 ? 12.766 -19.484 -20.703 1 93.31 286 ILE A CA 1
ATOM 2285 C C . ILE A 1 286 ? 13.18 -19.578 -22.172 1 93.31 286 ILE A C 1
ATOM 2287 O O . ILE A 1 286 ? 14.164 -18.953 -22.578 1 93.31 286 ILE A O 1
ATOM 2291 N N . GLU A 1 287 ? 12.508 -20.328 -22.922 1 91 287 GLU A N 1
ATOM 2292 C CA . GLU A 1 287 ? 12.961 -20.625 -24.266 1 91 287 GLU A CA 1
ATOM 2293 C C . GLU A 1 287 ? 12.148 -19.859 -25.312 1 91 287 GLU A C 1
ATOM 2295 O O . GLU A 1 287 ? 12.289 -20.094 -26.516 1 91 287 GLU A O 1
ATOM 2300 N N . ASN A 1 288 ? 11.414 -18.906 -24.969 1 90.31 288 ASN A N 1
ATOM 2301 C CA . ASN A 1 288 ? 10.68 -18.141 -25.953 1 90.31 288 ASN A CA 1
ATOM 2302 C C . ASN A 1 288 ? 11.578 -17.125 -26.656 1 90.31 288 ASN A C 1
ATOM 2304 O O . ASN A 1 288 ? 12.703 -16.875 -26.219 1 90.31 288 ASN A O 1
ATOM 2308 N N . LYS A 1 289 ? 11.203 -16.562 -27.75 1 90.56 289 LYS A N 1
ATOM 2309 C CA . LYS A 1 289 ? 12.016 -15.703 -28.609 1 90.56 289 LYS A CA 1
ATOM 2310 C C . LYS A 1 289 ? 12.43 -14.438 -27.875 1 90.56 289 LYS A C 1
ATOM 2312 O O . LYS A 1 289 ? 13.578 -13.992 -28 1 90.56 289 LYS A O 1
ATOM 2317 N N . PHE A 1 290 ? 11.555 -13.836 -27.141 1 91.31 290 PHE A N 1
ATOM 2318 C CA . PHE A 1 290 ? 11.852 -12.594 -26.422 1 91.31 290 PHE A CA 1
ATOM 2319 C C . PHE A 1 290 ? 12.938 -12.82 -25.375 1 91.31 290 PHE A C 1
ATOM 2321 O O . PHE A 1 290 ? 13.852 -12.008 -25.25 1 91.31 290 PHE A O 1
ATOM 2328 N N . ALA A 1 291 ? 12.82 -13.891 -24.703 1 93.62 291 ALA A N 1
ATOM 2329 C CA . ALA A 1 291 ? 13.805 -14.219 -23.688 1 93.62 291 ALA A CA 1
ATOM 2330 C C . ALA A 1 291 ? 15.172 -14.5 -24.312 1 93.62 291 ALA A C 1
ATOM 2332 O O . ALA A 1 291 ? 16.203 -14.055 -23.797 1 93.62 291 ALA A O 1
ATOM 2333 N N . LYS A 1 292 ? 15.164 -15.219 -25.422 1 93.75 292 LYS A N 1
ATOM 2334 C CA . LYS A 1 292 ? 16.406 -15.539 -26.109 1 93.75 292 LYS A CA 1
ATOM 2335 C C . LYS A 1 292 ? 17.094 -14.273 -26.641 1 93.75 292 LYS A C 1
ATOM 2337 O O . LYS A 1 292 ? 18.297 -14.109 -26.5 1 93.75 292 LYS A O 1
ATOM 2342 N N . LEU A 1 293 ? 16.328 -13.422 -27.188 1 94.81 293 LEU A N 1
ATOM 2343 C CA . LEU A 1 293 ? 16.859 -12.164 -27.703 1 94.81 293 LEU A CA 1
ATOM 2344 C C . LEU A 1 293 ? 17.406 -11.305 -26.562 1 94.81 293 LEU A C 1
ATOM 2346 O O . LEU A 1 293 ? 18.453 -10.672 -26.703 1 94.81 293 LEU A O 1
ATOM 2350 N N . PHE A 1 294 ? 16.703 -11.289 -25.516 1 95.94 294 PHE A N 1
ATOM 2351 C CA . PHE A 1 294 ? 17.125 -10.539 -24.344 1 95.94 294 PHE A CA 1
ATOM 2352 C C . PHE A 1 294 ? 18.484 -11.023 -23.859 1 95.94 294 PHE A C 1
ATOM 2354 O O . PHE A 1 294 ? 19.391 -10.211 -23.625 1 95.94 294 PHE A O 1
ATOM 2361 N N . ARG A 1 295 ? 18.688 -12.32 -23.75 1 94.69 295 ARG A N 1
ATOM 2362 C CA . ARG A 1 295 ? 19.938 -12.906 -23.266 1 94.69 295 ARG A CA 1
ATOM 2363 C C . ARG A 1 295 ? 21.094 -12.617 -24.219 1 94.69 295 ARG A C 1
ATOM 2365 O O . ARG A 1 295 ? 22.234 -12.492 -23.781 1 94.69 295 ARG A O 1
ATOM 2372 N N . LYS A 1 296 ? 20.75 -12.445 -25.422 1 94.25 296 LYS A N 1
ATOM 2373 C CA . LYS A 1 296 ? 21.781 -12.242 -26.438 1 94.25 296 LYS A CA 1
ATOM 2374 C C . LYS A 1 296 ? 22.188 -10.773 -26.516 1 94.25 296 LYS A C 1
ATOM 2376 O O . LYS A 1 296 ? 23.375 -10.453 -26.656 1 94.25 296 LYS A O 1
ATOM 2381 N N . ILE A 1 297 ? 21.312 -9.828 -26.266 1 95.44 297 ILE A N 1
ATOM 2382 C CA . ILE A 1 297 ? 21.547 -8.438 -26.609 1 95.44 297 ILE A CA 1
ATOM 2383 C C . ILE A 1 297 ? 21.797 -7.621 -25.344 1 95.44 297 ILE A C 1
ATOM 2385 O O . ILE A 1 297 ? 22.734 -6.809 -25.297 1 95.44 297 ILE A O 1
ATOM 2389 N N . PHE A 1 298 ? 21.141 -7.785 -24.344 1 96 298 PHE A N 1
ATOM 2390 C CA . PHE A 1 298 ? 21.078 -6.855 -23.219 1 96 298 PHE A CA 1
ATOM 2391 C C . PHE A 1 298 ? 22.391 -6.855 -22.438 1 96 298 PHE A C 1
ATOM 2393 O O . PHE A 1 298 ? 22.844 -5.801 -21.984 1 96 298 PHE A O 1
ATOM 2400 N N . PRO A 1 299 ? 22.969 -8.062 -22.25 1 95.06 299 PRO A N 1
ATOM 2401 C CA . PRO A 1 299 ? 24.266 -8 -21.562 1 95.06 299 PRO A CA 1
ATOM 2402 C C . PRO A 1 299 ? 25.297 -7.184 -22.328 1 95.06 299 PRO A C 1
ATOM 2404 O O . PRO A 1 299 ? 26.125 -6.512 -21.719 1 95.06 299 PRO A O 1
ATOM 2407 N N . LYS A 1 300 ? 25.25 -7.133 -23.578 1 95.12 300 LYS A N 1
ATOM 2408 C CA . LYS A 1 300 ? 26.188 -6.391 -24.406 1 95.12 300 LYS A CA 1
ATOM 2409 C C . LYS A 1 300 ? 25.891 -4.895 -24.375 1 95.12 300 LYS A C 1
ATOM 2411 O O . LYS A 1 300 ? 26.812 -4.074 -24.516 1 95.12 300 LYS A O 1
ATOM 2416 N N . ILE A 1 301 ? 24.719 -4.566 -24.234 1 95.25 301 ILE A N 1
ATOM 2417 C CA . ILE A 1 301 ? 24.328 -3.164 -24.141 1 95.25 301 ILE A CA 1
ATOM 2418 C C . ILE A 1 301 ? 24.609 -2.637 -22.734 1 95.25 301 ILE A C 1
ATOM 2420 O O . ILE A 1 301 ? 24.953 -1.465 -22.562 1 95.25 301 ILE A O 1
ATOM 2424 N N . LEU A 1 302 ? 24.484 -3.51 -21.766 1 95.88 302 LEU A N 1
ATOM 2425 C CA . LEU A 1 302 ? 24.688 -3.156 -20.375 1 95.88 302 LEU A CA 1
ATOM 2426 C C . LEU A 1 302 ? 26.109 -2.648 -20.141 1 95.88 302 LEU A C 1
ATOM 2428 O O . LEU A 1 302 ? 26.312 -1.645 -19.453 1 95.88 302 LEU A O 1
ATOM 2432 N N . VAL A 1 303 ? 27.078 -3.211 -20.75 1 96.06 303 VAL A N 1
ATOM 2433 C CA . VAL A 1 303 ? 28.484 -2.961 -20.469 1 96.06 303 VAL A CA 1
ATOM 2434 C C . VAL A 1 303 ? 28.844 -1.522 -20.828 1 96.06 303 VAL A C 1
ATOM 2436 O O . VAL A 1 303 ? 29.312 -0.756 -19.984 1 96.06 303 VAL A O 1
ATOM 2439 N N . PRO A 1 304 ? 28.516 -1.077 -22.047 1 94 304 PRO A N 1
ATOM 2440 C CA . PRO A 1 304 ? 28.875 0.304 -22.391 1 94 304 PRO A CA 1
ATOM 2441 C C . PRO A 1 304 ? 28.125 1.328 -21.531 1 94 304 PRO A C 1
ATOM 2443 O O . PRO A 1 304 ? 28.703 2.346 -21.141 1 94 304 PRO A O 1
ATOM 2446 N N . ILE A 1 305 ? 26.984 1.072 -21.234 1 92.75 305 ILE A N 1
ATOM 2447 C CA . ILE A 1 305 ? 26.172 2.012 -20.469 1 92.75 305 ILE A CA 1
ATOM 2448 C C . ILE A 1 305 ? 26.766 2.143 -19.062 1 92.75 305 ILE A C 1
ATOM 2450 O O . ILE A 1 305 ? 26.906 3.254 -18.547 1 92.75 305 ILE A O 1
ATOM 2454 N N . VAL A 1 306 ? 27.094 1.061 -18.484 1 94.62 306 VAL A N 1
ATOM 2455 C CA . VAL A 1 306 ? 27.609 1.056 -17.125 1 94.62 306 VAL A CA 1
ATOM 2456 C C . VAL A 1 306 ? 29.016 1.646 -17.094 1 94.62 306 VAL A C 1
ATOM 2458 O O . VAL A 1 306 ? 29.406 2.322 -16.141 1 94.62 306 VAL A O 1
ATOM 2461 N N . VAL A 1 307 ? 29.766 1.448 -18.109 1 93.75 307 VAL A N 1
ATOM 2462 C CA . VAL A 1 307 ? 31.109 2.035 -18.188 1 93.75 307 VAL A CA 1
ATOM 2463 C C . VAL A 1 307 ? 31 3.559 -18.219 1 93.75 307 VAL A C 1
ATOM 2465 O O . VAL A 1 307 ? 31.75 4.25 -17.516 1 93.75 307 VAL A O 1
ATOM 2468 N N . PHE A 1 308 ? 30.094 4.035 -18.984 1 89.75 308 PHE A N 1
ATOM 2469 C CA . PHE A 1 308 ? 29.859 5.473 -19 1 89.75 308 PHE A CA 1
ATOM 2470 C C . PHE A 1 308 ? 29.453 5.969 -17.609 1 89.75 308 PHE A C 1
ATOM 2472 O O . PHE A 1 308 ? 29.859 7.051 -17.188 1 89.75 308 PHE A O 1
ATOM 2479 N N . GLN A 1 309 ? 28.672 5.176 -16.984 1 89.81 309 GLN A N 1
ATOM 2480 C CA . GLN A 1 309 ? 28.234 5.531 -15.648 1 89.81 309 GLN A CA 1
ATOM 2481 C C . GLN A 1 309 ? 29.422 5.602 -14.68 1 89.81 309 GLN A C 1
ATOM 2483 O O . GLN A 1 309 ? 29.5 6.504 -13.844 1 89.81 309 GLN A O 1
ATOM 2488 N N . ILE A 1 310 ? 30.328 4.652 -14.75 1 92.56 310 ILE A N 1
ATOM 2489 C CA . ILE A 1 310 ? 31.484 4.594 -13.875 1 92.56 310 ILE A CA 1
ATOM 2490 C C . ILE A 1 310 ? 32.344 5.832 -14.094 1 92.56 310 ILE A C 1
ATOM 2492 O O . ILE A 1 310 ? 32.781 6.484 -13.133 1 92.56 310 ILE A O 1
ATOM 2496 N N . VAL A 1 311 ? 32.531 6.152 -15.312 1 90.69 311 VAL A N 1
ATOM 2497 C CA . VAL A 1 311 ? 33.375 7.297 -15.648 1 90.69 311 VAL A CA 1
ATOM 2498 C C . VAL A 1 311 ? 32.719 8.586 -15.141 1 90.69 311 VAL A C 1
ATOM 2500 O O . VAL A 1 311 ? 33.375 9.438 -14.555 1 90.69 311 VAL A O 1
ATOM 2503 N N . SER A 1 312 ? 31.5 8.641 -15.398 1 88 312 SER A N 1
ATOM 2504 C CA . SER A 1 312 ? 30.766 9.812 -14.93 1 88 312 SER A CA 1
ATOM 2505 C C . SER A 1 312 ? 30.844 9.953 -13.414 1 88 312 SER A C 1
ATOM 2507 O O . SER A 1 312 ? 31.078 11.047 -12.898 1 88 312 SER A O 1
ATOM 2509 N N . SER A 1 313 ? 30.719 8.875 -12.734 1 89 313 SER A N 1
ATOM 2510 C CA . SER A 1 313 ? 30.75 8.891 -11.281 1 89 313 SER A CA 1
ATOM 2511 C C . SER A 1 313 ? 32.125 9.234 -10.766 1 89 313 SER A C 1
ATOM 2513 O O . SER A 1 313 ? 32.281 9.945 -9.766 1 89 313 SER A O 1
ATOM 2515 N N . ILE A 1 314 ? 33.156 8.773 -11.414 1 89.81 314 ILE A N 1
ATOM 2516 C CA . ILE A 1 314 ? 34.531 9.055 -11.023 1 89.81 314 ILE A CA 1
ATOM 2517 C C . ILE A 1 314 ? 34.844 10.531 -11.227 1 89.81 314 ILE A C 1
ATOM 2519 O O . ILE A 1 314 ? 35.469 11.164 -10.383 1 89.81 314 ILE A O 1
ATOM 2523 N N . LEU A 1 315 ? 34.344 11.086 -12.242 1 86.56 315 LEU A N 1
ATOM 2524 C CA . LEU A 1 315 ? 34.594 12.492 -12.531 1 86.56 315 LEU A CA 1
ATOM 2525 C C . LEU A 1 315 ? 33.906 13.383 -11.492 1 86.56 315 LEU A C 1
ATOM 2527 O O . LEU A 1 315 ? 34.438 14.422 -11.102 1 86.56 315 LEU A O 1
ATOM 2531 N N . ARG A 1 316 ? 32.906 12.945 -11.062 1 83.56 316 ARG A N 1
ATOM 2532 C CA . ARG A 1 316 ? 32.156 13.734 -10.078 1 83.56 316 ARG A CA 1
ATOM 2533 C C . ARG A 1 316 ? 32.844 13.664 -8.711 1 83.56 316 ARG A C 1
ATOM 2535 O O . ARG A 1 316 ? 32.688 14.578 -7.898 1 83.56 316 ARG A O 1
ATOM 2542 N N . THR A 1 317 ? 33.469 12.586 -8.445 1 85 317 THR A N 1
ATOM 2543 C CA . THR A 1 317 ? 34.156 12.43 -7.172 1 85 317 THR A CA 1
ATOM 2544 C C . THR A 1 317 ? 35.281 13.445 -7.043 1 85 317 THR A C 1
ATOM 2546 O O . THR A 1 317 ? 35.688 13.797 -5.934 1 85 317 THR A O 1
ATOM 2549 N N . GLN A 1 318 ? 35.625 14.047 -8.078 1 80.06 318 GLN A N 1
ATOM 2550 C CA . GLN A 1 318 ? 36.719 15.031 -8.047 1 80.06 318 GLN A CA 1
ATOM 2551 C C . GLN A 1 318 ? 36.219 16.344 -7.438 1 80.06 318 GLN A C 1
ATOM 2553 O O . GLN A 1 318 ? 37 17.031 -6.754 1 80.06 318 GLN A O 1
ATOM 2558 N N . ASP A 1 319 ? 34.969 16.578 -7.598 1 75.5 319 ASP A N 1
ATOM 2559 C CA . ASP A 1 319 ? 34.438 17.844 -7.098 1 75.5 319 ASP A CA 1
ATOM 2560 C C . ASP A 1 319 ? 33.906 17.688 -5.668 1 75.5 319 ASP A C 1
ATOM 2562 O O . ASP A 1 319 ? 34.125 18.547 -4.824 1 75.5 319 ASP A O 1
ATOM 2566 N N . THR A 1 320 ? 33.281 16.594 -5.395 1 79.25 320 THR A N 1
ATOM 2567 C CA . THR A 1 320 ? 32.594 16.469 -4.117 1 79.25 320 THR A CA 1
ATOM 2568 C C . THR A 1 320 ? 33.344 15.5 -3.197 1 79.25 320 THR A C 1
ATOM 2570 O O . THR A 1 320 ? 33.031 15.414 -2.006 1 79.25 320 THR A O 1
ATOM 2573 N N . GLY A 1 321 ? 34.375 14.875 -3.67 1 86.5 321 GLY A N 1
ATOM 2574 C CA . GLY A 1 321 ? 35.031 13.82 -2.896 1 86.5 321 GLY A CA 1
ATOM 2575 C C . GLY A 1 321 ? 34.312 12.492 -2.984 1 86.5 321 GLY A C 1
ATOM 2576 O O . GLY A 1 321 ? 33.312 12.359 -3.727 1 86.5 321 GLY A O 1
ATOM 2577 N N . ILE A 1 322 ? 34.812 11.57 -2.229 1 90.56 322 ILE A N 1
ATOM 2578 C CA . ILE A 1 322 ? 34.25 10.227 -2.266 1 90.56 322 ILE A CA 1
ATOM 2579 C C . ILE A 1 322 ? 33.375 10 -1.032 1 90.56 322 ILE A C 1
ATOM 2581 O O . ILE A 1 322 ? 33.875 9.859 0.081 1 90.56 322 ILE A O 1
ATOM 2585 N N . MET A 1 323 ? 32.062 10.023 -1.238 1 90.5 323 MET A N 1
ATOM 2586 C CA . MET A 1 323 ? 31.125 9.648 -0.19 1 90.5 323 MET A CA 1
ATOM 2587 C C . MET A 1 323 ? 30.781 8.164 -0.275 1 90.5 323 MET A C 1
ATOM 2589 O O . MET A 1 323 ? 31.125 7.496 -1.251 1 90.5 323 MET A O 1
ATOM 2593 N N . HIS A 1 324 ? 30.219 7.66 0.768 1 91.19 324 HIS A N 1
ATOM 2594 C CA . HIS A 1 324 ? 29.906 6.23 0.774 1 91.19 324 HIS A CA 1
ATOM 2595 C C . HIS A 1 324 ? 28.938 5.867 -0.338 1 91.19 324 HIS A C 1
ATOM 2597 O O . HIS A 1 324 ? 29.031 4.793 -0.934 1 91.19 324 HIS A O 1
ATOM 2603 N N . GLY A 1 325 ? 27.969 6.707 -0.673 1 89.19 325 GLY A N 1
ATOM 2604 C CA . GLY A 1 325 ? 27 6.453 -1.741 1 89.19 325 GLY A CA 1
ATOM 2605 C C . GLY A 1 325 ? 27.656 6.312 -3.104 1 89.19 325 GLY A C 1
ATOM 2606 O O . GLY A 1 325 ? 27.359 5.379 -3.85 1 89.19 325 GLY A O 1
ATOM 2607 N N . ARG A 1 326 ? 28.531 7.215 -3.383 1 89.38 326 ARG A N 1
ATOM 2608 C CA . ARG A 1 326 ? 29.219 7.188 -4.664 1 89.38 326 ARG A CA 1
ATOM 2609 C C . ARG A 1 326 ? 30.156 5.988 -4.754 1 89.38 326 ARG A C 1
ATOM 2611 O O . ARG A 1 326 ? 30.344 5.41 -5.828 1 89.38 326 ARG A O 1
ATOM 2618 N N . TYR A 1 327 ? 30.781 5.742 -3.658 1 92.81 327 TYR A N 1
ATOM 2619 C CA . TYR A 1 327 ? 31.625 4.547 -3.611 1 92.81 327 TYR A CA 1
ATOM 2620 C C . TYR A 1 327 ? 30.844 3.312 -4.035 1 92.81 327 TYR A C 1
ATOM 2622 O O . TYR A 1 327 ? 31.297 2.541 -4.887 1 92.81 327 TYR A O 1
ATOM 2630 N N . TYR A 1 328 ? 29.672 3.127 -3.502 1 93.88 328 TYR A N 1
ATOM 2631 C CA . TYR A 1 328 ? 28.859 1.957 -3.801 1 93.88 328 TYR A CA 1
ATOM 2632 C C . TYR A 1 328 ? 28.375 1.985 -5.246 1 93.88 328 TYR A C 1
ATOM 2634 O O . TYR A 1 328 ? 28.25 0.938 -5.883 1 93.88 328 TYR A O 1
ATOM 2642 N N . VAL A 1 329 ? 28.109 3.158 -5.758 1 92.44 329 VAL A N 1
ATOM 2643 C CA . VAL A 1 329 ? 27.672 3.297 -7.141 1 92.44 329 VAL A CA 1
ATOM 2644 C C . VAL A 1 329 ? 28.797 2.859 -8.086 1 92.44 329 VAL A C 1
ATOM 2646 O O . VAL A 1 329 ? 28.562 2.096 -9.023 1 92.44 329 VAL A O 1
ATOM 2649 N N . ILE A 1 330 ? 29.969 3.299 -7.789 1 93.06 330 ILE A N 1
ATOM 2650 C CA . ILE A 1 330 ? 31.125 2.963 -8.617 1 93.06 330 ILE A CA 1
ATOM 2651 C C . ILE A 1 330 ? 31.406 1.468 -8.516 1 93.06 330 ILE A C 1
ATOM 2653 O O . ILE A 1 330 ? 31.594 0.792 -9.531 1 93.06 330 ILE A O 1
ATOM 2657 N N . LEU A 1 331 ? 31.422 1.004 -7.301 1 94.81 331 LEU A N 1
ATOM 2658 C CA . LEU A 1 331 ? 31.703 -0.411 -7.09 1 94.81 331 LEU A CA 1
ATOM 2659 C C . LEU A 1 331 ? 30.656 -1.282 -7.785 1 94.81 331 LEU A C 1
ATOM 2661 O O . LEU A 1 331 ? 31 -2.287 -8.414 1 94.81 331 LEU A O 1
ATOM 2665 N N . PHE A 1 332 ? 29.438 -0.944 -7.648 1 94.94 332 PHE A N 1
ATOM 2666 C CA . PHE A 1 332 ? 28.375 -1.691 -8.305 1 94.94 332 PHE A CA 1
ATOM 2667 C C . PHE A 1 332 ? 28.5 -1.599 -9.82 1 94.94 332 PHE A C 1
ATOM 2669 O O . PHE A 1 332 ? 28.219 -2.562 -10.531 1 94.94 332 PHE A O 1
ATOM 2676 N N . GLY A 1 333 ? 28.875 -0.387 -10.281 1 95 333 GLY A N 1
ATOM 2677 C CA . GLY A 1 333 ? 29.125 -0.249 -11.703 1 95 333 GLY A CA 1
ATOM 2678 C C . GLY A 1 333 ? 30.188 -1.2 -12.219 1 95 333 GLY A C 1
ATOM 2679 O O . GLY A 1 333 ? 30 -1.829 -13.266 1 95 333 GLY A O 1
ATOM 2680 N N . ILE A 1 334 ? 31.203 -1.34 -11.492 1 96.06 334 ILE A N 1
ATOM 2681 C CA . ILE A 1 334 ? 32.281 -2.256 -11.867 1 96.06 334 ILE A CA 1
ATOM 2682 C C . ILE A 1 334 ? 31.75 -3.689 -11.867 1 96.06 334 ILE A C 1
ATOM 2684 O O . ILE A 1 334 ? 32 -4.449 -12.805 1 96.06 334 ILE A O 1
ATOM 2688 N N . PHE A 1 335 ? 31.078 -4.027 -10.883 1 96.75 335 PHE A N 1
ATOM 2689 C CA . PHE A 1 335 ? 30.453 -5.34 -10.797 1 96.75 335 PHE A CA 1
ATOM 2690 C C . PHE A 1 335 ? 29.547 -5.586 -12.008 1 96.75 335 PHE A C 1
ATOM 2692 O O . PHE A 1 335 ? 29.609 -6.648 -12.625 1 96.75 335 PHE A O 1
ATOM 2699 N N . ALA A 1 336 ? 28.734 -4.594 -12.312 1 96.94 336 ALA A N 1
ATOM 2700 C CA . ALA A 1 336 ? 27.781 -4.734 -13.406 1 96.94 336 ALA A CA 1
ATOM 2701 C C . ALA A 1 336 ? 28.484 -4.871 -14.75 1 96.94 336 ALA A C 1
ATOM 2703 O O . ALA A 1 336 ? 28.078 -5.66 -15.602 1 96.94 336 ALA A O 1
ATOM 2704 N N . ALA A 1 337 ? 29.531 -4.125 -14.93 1 96.81 337 ALA A N 1
ATOM 2705 C CA . ALA A 1 337 ? 30.297 -4.195 -16.172 1 96.81 337 ALA A CA 1
ATOM 2706 C C . ALA A 1 337 ? 30.953 -5.562 -16.328 1 96.81 337 ALA A C 1
ATOM 2708 O O . ALA A 1 337 ? 30.859 -6.184 -17.391 1 96.81 337 ALA A O 1
ATOM 2709 N N . VAL A 1 338 ? 31.562 -6.039 -15.289 1 96.56 338 VAL A N 1
ATOM 2710 C CA . VAL A 1 338 ? 32.219 -7.336 -15.328 1 96.56 338 VAL A CA 1
ATOM 2711 C C . VAL A 1 338 ? 31.203 -8.438 -15.547 1 96.56 338 VAL A C 1
ATOM 2713 O O . VAL A 1 338 ? 31.422 -9.344 -16.359 1 96.56 338 VAL A O 1
ATOM 2716 N N . SER A 1 339 ? 30.109 -8.305 -14.844 1 96.25 339 SER A N 1
ATOM 2717 C CA . SER A 1 339 ? 29.047 -9.281 -15.016 1 96.25 339 SER A CA 1
ATOM 2718 C C . SER A 1 339 ? 28.5 -9.266 -16.438 1 96.25 339 SER A C 1
ATOM 2720 O O . SER A 1 339 ? 28.219 -10.32 -17.016 1 96.25 339 SER A O 1
ATOM 2722 N N . GLY A 1 340 ? 28.328 -8.047 -16.953 1 95.62 340 GLY A N 1
ATOM 2723 C CA . GLY A 1 340 ? 27.859 -7.941 -18.328 1 95.62 340 GLY A CA 1
ATOM 2724 C C . GLY A 1 340 ? 28.766 -8.641 -19.328 1 95.62 340 GLY A C 1
ATOM 2725 O O . GLY A 1 340 ? 28.297 -9.305 -20.25 1 95.62 340 GLY A O 1
ATOM 2726 N N . VAL A 1 341 ? 30 -8.57 -19.141 1 96.06 341 VAL A N 1
ATOM 2727 C CA . VAL A 1 341 ? 30.984 -9.211 -20.016 1 96.06 341 VAL A CA 1
ATOM 2728 C C . VAL A 1 341 ? 30.875 -10.727 -19.891 1 96.06 341 VAL A C 1
ATOM 2730 O O . VAL A 1 341 ? 30.828 -11.438 -20.891 1 96.06 341 VAL A O 1
ATOM 2733 N N . PHE A 1 342 ? 30.781 -11.203 -18.703 1 94.75 342 PHE A N 1
ATOM 2734 C CA . PHE A 1 342 ? 30.703 -12.641 -18.469 1 94.75 342 PHE A CA 1
ATOM 2735 C C . PHE A 1 342 ? 29.406 -13.203 -19.047 1 94.75 342 PHE A C 1
ATOM 2737 O O . PHE A 1 342 ? 29.422 -14.25 -19.703 1 94.75 342 PHE A O 1
ATOM 2744 N N . LEU A 1 343 ? 28.328 -12.516 -18.875 1 94.38 343 LEU A N 1
ATOM 2745 C CA . LEU A 1 343 ? 27.031 -12.992 -19.328 1 94.38 343 LEU A CA 1
ATOM 2746 C C . LEU A 1 343 ? 26.953 -13 -20.859 1 94.38 343 LEU A C 1
ATOM 2748 O O . LEU A 1 343 ? 26.156 -13.727 -21.453 1 94.38 343 LEU A O 1
ATOM 2752 N N . SER A 1 344 ? 27.828 -12.219 -21.484 1 93.56 344 SER A N 1
ATOM 2753 C CA . SER A 1 344 ? 27.844 -12.133 -22.938 1 93.56 344 SER A CA 1
ATOM 2754 C C . SER A 1 344 ? 28.609 -13.305 -23.562 1 93.56 344 SER A C 1
ATOM 2756 O O . SER A 1 344 ? 28.312 -13.727 -24.672 1 93.56 344 SER A O 1
ATOM 2758 N N . PHE A 1 345 ? 29.531 -13.906 -22.797 1 92.56 345 PHE A N 1
ATOM 2759 C CA . PHE A 1 345 ? 30.422 -14.867 -23.453 1 92.56 345 PHE A CA 1
ATOM 2760 C C . PHE A 1 345 ? 30.281 -16.25 -22.812 1 92.56 345 PHE A C 1
ATOM 2762 O O . PHE A 1 345 ? 30.656 -17.25 -23.422 1 92.56 345 PHE A O 1
ATOM 2769 N N . ILE A 1 346 ? 29.828 -16.281 -21.672 1 90.75 346 ILE A N 1
ATOM 2770 C CA . ILE A 1 346 ? 29.734 -17.547 -20.969 1 90.75 346 ILE A CA 1
ATOM 2771 C C . ILE A 1 346 ? 28.328 -18.109 -21.141 1 90.75 346 ILE A C 1
ATOM 2773 O O . ILE A 1 346 ? 27.344 -17.359 -21.188 1 90.75 346 ILE A O 1
ATOM 2777 N N . PRO A 1 347 ? 28.25 -19.406 -21.188 1 91.12 347 PRO A N 1
ATOM 2778 C CA . PRO A 1 347 ? 26.922 -20.031 -21.344 1 91.12 347 PRO A CA 1
ATOM 2779 C C . PRO A 1 347 ? 26.016 -19.766 -20.141 1 91.12 347 PRO A C 1
ATOM 2781 O O . PRO A 1 347 ? 26.5 -19.547 -19.031 1 91.12 347 PRO A O 1
ATOM 2784 N N . VAL A 1 348 ? 24.812 -19.844 -20.359 1 90.5 348 VAL A N 1
ATOM 2785 C CA . VAL A 1 348 ? 23.75 -19.469 -19.422 1 90.5 348 VAL A CA 1
ATOM 2786 C C . VAL A 1 348 ? 23.812 -20.359 -18.188 1 90.5 348 VAL A C 1
ATOM 2788 O O . VAL A 1 348 ? 23.438 -19.938 -17.094 1 90.5 348 VAL A O 1
ATOM 2791 N N . ARG A 1 349 ? 24.312 -21.516 -18.266 1 89.44 349 ARG A N 1
ATOM 2792 C CA . ARG A 1 349 ? 24.375 -22.469 -17.156 1 89.44 349 ARG A CA 1
ATOM 2793 C C . ARG A 1 349 ? 25.406 -22.047 -16.125 1 89.44 349 ARG A C 1
ATOM 2795 O O . ARG A 1 349 ? 25.328 -22.438 -14.961 1 89.44 349 ARG A O 1
ATOM 2802 N N . LYS A 1 350 ? 26.359 -21.172 -16.469 1 91.25 350 LYS A N 1
ATOM 2803 C CA . LYS A 1 350 ? 27.453 -20.812 -15.578 1 91.25 350 LYS A CA 1
ATOM 2804 C C . LYS A 1 350 ? 27.25 -19.406 -15.008 1 91.25 350 LYS A C 1
ATOM 2806 O O . LYS A 1 350 ? 28.234 -18.703 -14.727 1 91.25 350 LYS A O 1
ATOM 2811 N N . ASN A 1 351 ? 26.062 -19.016 -14.883 1 92.25 351 ASN A N 1
ATOM 2812 C CA . ASN A 1 351 ? 25.734 -17.688 -14.359 1 92.25 351 ASN A CA 1
ATOM 2813 C C . ASN A 1 351 ? 26.062 -17.578 -12.875 1 92.25 351 ASN A C 1
ATOM 2815 O O . ASN A 1 351 ? 25.953 -16.5 -12.289 1 92.25 351 ASN A O 1
ATOM 2819 N N . GLY A 1 352 ? 26.5 -18.656 -12.188 1 93.75 352 GLY A N 1
ATOM 2820 C CA . GLY A 1 352 ? 26.891 -18.656 -10.789 1 93.75 352 GLY A CA 1
ATOM 2821 C C . GLY A 1 352 ? 28.047 -17.703 -10.516 1 93.75 352 GLY A C 1
ATOM 2822 O O . GLY A 1 352 ? 28.234 -17.266 -9.375 1 93.75 352 GLY A O 1
ATOM 2823 N N . ILE A 1 353 ? 28.781 -17.359 -11.547 1 93.94 353 ILE A N 1
ATOM 2824 C CA . ILE A 1 353 ? 29.922 -16.453 -11.422 1 93.94 353 ILE A CA 1
ATOM 2825 C C . ILE A 1 353 ? 29.422 -15.07 -10.984 1 93.94 353 ILE A C 1
ATOM 2827 O O . ILE A 1 353 ? 30.125 -14.375 -10.234 1 93.94 353 ILE A O 1
ATOM 2831 N N . VAL A 1 354 ? 28.25 -14.727 -11.422 1 95.31 354 VAL A N 1
ATOM 2832 C CA . VAL A 1 354 ? 27.672 -13.43 -11.062 1 95.31 354 VAL A CA 1
ATOM 2833 C C . VAL A 1 354 ? 27.453 -13.367 -9.555 1 95.31 354 VAL A C 1
ATOM 2835 O O . VAL A 1 354 ? 27.719 -12.352 -8.922 1 95.31 354 VAL A O 1
ATOM 2838 N N . ALA A 1 355 ? 26.969 -14.477 -9.008 1 96.06 355 ALA A N 1
ATOM 2839 C CA . ALA A 1 355 ? 26.766 -14.547 -7.562 1 96.06 355 ALA A CA 1
ATOM 2840 C C . ALA A 1 355 ? 28.094 -14.438 -6.812 1 96.06 355 ALA A C 1
ATOM 2842 O O . ALA A 1 355 ? 28.188 -13.711 -5.824 1 96.06 355 ALA A O 1
ATOM 2843 N N . MET A 1 356 ? 29.078 -15.109 -7.293 1 96.25 356 MET A N 1
ATOM 2844 C CA . MET A 1 356 ? 30.406 -15.062 -6.688 1 96.25 356 MET A CA 1
ATOM 2845 C C . MET A 1 356 ? 30.953 -13.648 -6.699 1 96.25 356 MET A C 1
ATOM 2847 O O . MET A 1 356 ? 31.453 -13.164 -5.68 1 96.25 356 MET A O 1
ATOM 2851 N N . LEU A 1 357 ? 30.828 -13.016 -7.84 1 96.38 357 LEU A N 1
ATOM 2852 C CA . LEU A 1 357 ? 31.312 -11.648 -7.973 1 96.38 357 LEU A CA 1
ATOM 2853 C C . LEU A 1 357 ? 30.594 -10.719 -7.008 1 96.38 357 LEU A C 1
ATOM 2855 O O . LEU A 1 357 ? 31.203 -9.867 -6.371 1 96.38 357 LEU A O 1
ATOM 2859 N N . LEU A 1 358 ? 29.297 -10.883 -6.922 1 96.31 358 LEU A N 1
ATOM 2860 C CA . LEU A 1 358 ? 28.484 -10.039 -6.055 1 96.31 358 LEU A CA 1
ATOM 2861 C C . LEU A 1 358 ? 28.906 -10.18 -4.602 1 96.31 358 LEU A C 1
ATOM 2863 O O . LEU A 1 358 ? 29.016 -9.188 -3.875 1 96.31 358 LEU A O 1
ATOM 2867 N N . ILE A 1 359 ? 29.156 -11.398 -4.176 1 96.56 359 ILE A N 1
ATOM 2868 C CA . ILE A 1 359 ? 29.562 -11.672 -2.805 1 96.56 359 ILE A CA 1
ATOM 2869 C C . ILE A 1 359 ? 30.938 -11.055 -2.549 1 96.56 359 ILE A C 1
ATOM 2871 O O . ILE A 1 359 ? 31.156 -10.391 -1.531 1 96.56 359 ILE A O 1
ATOM 2875 N N . VAL A 1 360 ? 31.828 -11.172 -3.465 1 95.62 360 VAL A N 1
ATOM 2876 C CA . VAL A 1 360 ? 33.188 -10.68 -3.316 1 95.62 360 VAL A CA 1
ATOM 2877 C C . VAL A 1 360 ? 33.188 -9.148 -3.234 1 95.62 360 VAL A C 1
ATOM 2879 O O . VAL A 1 360 ? 33.781 -8.57 -2.344 1 95.62 360 VAL A O 1
ATOM 2882 N N . PHE A 1 361 ? 32.469 -8.531 -4.129 1 95.75 361 PHE A N 1
ATOM 2883 C CA . PHE A 1 361 ? 32.406 -7.074 -4.137 1 95.75 361 PHE A CA 1
ATOM 2884 C C . PHE A 1 361 ? 31.688 -6.551 -2.896 1 95.75 361 PHE A C 1
ATOM 2886 O O . PHE A 1 361 ? 32.062 -5.496 -2.371 1 95.75 361 PHE A O 1
ATOM 2893 N N . ALA A 1 362 ? 30.688 -7.312 -2.473 1 95.5 362 ALA A N 1
ATOM 2894 C CA . ALA A 1 362 ? 30 -6.922 -1.245 1 95.5 362 ALA A CA 1
ATOM 2895 C C . ALA A 1 362 ? 30.938 -6.984 -0.045 1 95.5 362 ALA A C 1
ATOM 2897 O O . ALA A 1 362 ? 30.984 -6.055 0.763 1 95.5 362 ALA A O 1
ATOM 2898 N N . LEU A 1 363 ? 31.75 -7.98 0.05 1 93.62 363 LEU A N 1
ATOM 2899 C CA . LEU A 1 363 ? 32.688 -8.133 1.152 1 93.62 363 LEU A CA 1
ATOM 2900 C C . LEU A 1 363 ? 33.781 -7.078 1.08 1 93.62 363 LEU A C 1
ATOM 2902 O O . LEU A 1 363 ? 34.188 -6.531 2.107 1 93.62 363 LEU A O 1
ATOM 2906 N N . PHE A 1 364 ? 34.156 -6.77 -0.122 1 93.44 364 PHE A N 1
ATOM 2907 C CA . PHE A 1 364 ? 35.188 -5.734 -0.334 1 93.44 364 PHE A CA 1
ATOM 2908 C C . PHE A 1 364 ? 34.656 -4.379 0.148 1 93.44 364 PHE A C 1
ATOM 2910 O O . PHE A 1 364 ? 35.438 -3.557 0.629 1 93.44 364 PHE A O 1
ATOM 2917 N N . SER A 1 365 ? 33.469 -4.215 0.053 1 94.31 365 SER A N 1
ATOM 2918 C CA . SER A 1 365 ? 32.875 -2.92 0.368 1 94.31 365 SER A CA 1
ATOM 2919 C C . SER A 1 365 ? 32.75 -2.721 1.875 1 94.31 365 SER A C 1
ATOM 2921 O O . SER A 1 365 ? 32.625 -1.59 2.35 1 94.31 365 SER A O 1
ATOM 2923 N N . ILE A 1 366 ? 32.812 -3.838 2.66 1 91.88 366 ILE A N 1
ATOM 2924 C CA . ILE A 1 366 ? 32.5 -3.662 4.074 1 91.88 366 ILE A CA 1
ATOM 2925 C C . ILE A 1 366 ? 33.75 -3.979 4.914 1 91.88 366 ILE A C 1
ATOM 2927 O O . ILE A 1 366 ? 33.812 -3.613 6.094 1 91.88 366 ILE A O 1
ATOM 2931 N N . ILE A 1 367 ? 34.812 -4.547 4.426 1 88.81 367 ILE A N 1
ATOM 2932 C CA . ILE A 1 367 ? 36 -4.934 5.176 1 88.81 367 ILE A CA 1
ATOM 2933 C C . ILE A 1 367 ? 37.094 -3.881 4.988 1 88.81 367 ILE A C 1
ATOM 2935 O O . ILE A 1 367 ? 37.5 -3.617 3.865 1 88.81 367 ILE A O 1
ATOM 2939 N N . PRO A 1 368 ? 37.531 -3.193 6.102 1 85.75 368 PRO A N 1
ATOM 2940 C CA . PRO A 1 368 ? 38.625 -2.234 6.012 1 85.75 368 PRO A CA 1
ATOM 2941 C C . PRO A 1 368 ? 39.938 -2.867 5.512 1 85.75 368 PRO A C 1
ATOM 2943 O O . PRO A 1 368 ? 40.156 -4.062 5.727 1 85.75 368 PRO A O 1
ATOM 2946 N N . PRO A 1 369 ? 40.75 -2.037 4.695 1 85.56 369 PRO A N 1
ATOM 2947 C CA . PRO A 1 369 ? 40.781 -0.577 4.59 1 85.56 369 PRO A CA 1
ATOM 2948 C C . PRO A 1 369 ? 40.156 -0.059 3.295 1 85.56 369 PRO A C 1
ATOM 2950 O O . PRO A 1 369 ? 40.094 1.154 3.086 1 85.56 369 PRO A O 1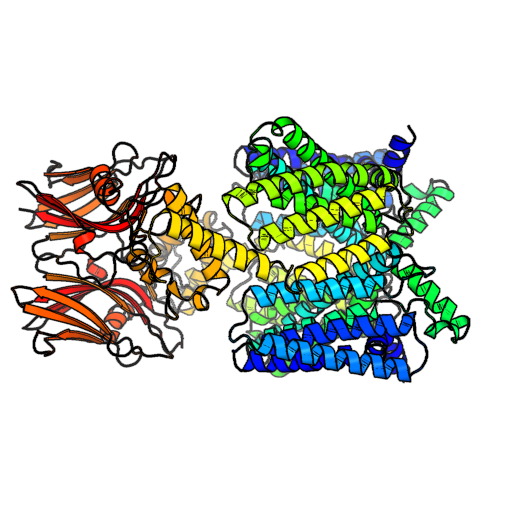
ATOM 2953 N N . LEU A 1 370 ? 39.719 -1.033 2.5 1 86.94 370 LEU A N 1
ATOM 2954 C CA . LEU A 1 370 ? 39.188 -0.619 1.204 1 86.94 370 LEU A CA 1
ATOM 2955 C C . LEU A 1 370 ? 37.688 -0.469 1.258 1 86.94 370 LEU A C 1
ATOM 2957 O O . LEU A 1 370 ? 37.031 -0.344 0.22 1 86.94 370 LEU A O 1
ATOM 2961 N N . ASP A 1 371 ? 37.25 -0.388 2.445 1 90.81 371 ASP A N 1
ATOM 2962 C CA . ASP A 1 371 ? 35.781 -0.318 2.594 1 90.81 371 ASP A CA 1
ATOM 2963 C C . ASP A 1 371 ? 35.281 1.097 2.332 1 90.81 371 ASP A C 1
ATOM 2965 O O . ASP A 1 371 ? 36.062 2.055 2.348 1 90.81 371 ASP A O 1
ATOM 2969 N N . ALA A 1 372 ? 34 1.186 2.045 1 91.88 372 ALA A N 1
ATOM 2970 C CA . ALA A 1 372 ? 33.344 2.436 1.65 1 91.88 372 ALA A CA 1
ATOM 2971 C C . ALA A 1 372 ? 33.469 3.488 2.75 1 91.88 372 ALA A C 1
ATOM 2973 O O . ALA A 1 372 ? 33.656 4.676 2.465 1 91.88 372 ALA A O 1
ATOM 2974 N N . PHE A 1 373 ? 33.562 3.033 3.947 1 90.75 373 PHE A N 1
ATOM 2975 C CA . PHE A 1 373 ? 33.469 3.963 5.066 1 90.75 373 PHE A CA 1
ATOM 2976 C C . PHE A 1 373 ? 34.844 4.492 5.434 1 90.75 373 PHE A C 1
ATOM 2978 O O . PHE A 1 373 ? 35 5.68 5.73 1 90.75 373 PHE A O 1
ATOM 2985 N N . THR A 1 374 ? 35.844 3.668 5.363 1 90.62 374 THR A N 1
ATOM 2986 C CA . THR A 1 374 ? 37.188 4.113 5.621 1 90.62 374 THR A CA 1
ATOM 2987 C C . THR A 1 374 ? 37.656 5.07 4.531 1 90.62 374 THR A C 1
ATOM 2989 O O . THR A 1 374 ? 38.219 6.133 4.828 1 90.62 374 THR A O 1
ATOM 2992 N N . ILE A 1 375 ? 37.375 4.688 3.373 1 91.94 375 ILE A N 1
ATOM 2993 C CA . ILE A 1 375 ? 37.812 5.5 2.24 1 91.94 375 ILE A CA 1
ATOM 2994 C C . ILE A 1 375 ? 37.062 6.836 2.258 1 91.94 375 ILE A C 1
ATOM 2996 O O . ILE A 1 375 ? 37.688 7.895 2.078 1 91.94 375 ILE A O 1
ATOM 3000 N N . SER A 1 376 ? 35.75 6.828 2.447 1 92.62 376 SER A N 1
ATOM 3001 C CA . SER A 1 376 ? 34.969 8.055 2.459 1 92.62 376 SER A CA 1
ATOM 3002 C C . SER A 1 376 ? 35.375 8.953 3.621 1 92.62 376 SER A C 1
ATOM 3004 O O . SER A 1 376 ? 35.5 10.172 3.451 1 92.62 376 SER A O 1
ATOM 3006 N N . ARG A 1 377 ? 35.594 8.359 4.762 1 91.88 377 ARG A N 1
ATOM 3007 C CA . ARG A 1 377 ? 36 9.117 5.941 1 91.88 377 ARG A CA 1
ATOM 3008 C C . ARG A 1 377 ? 37.344 9.797 5.734 1 91.88 377 ARG A C 1
ATOM 3010 O O . ARG A 1 377 ? 37.469 11 5.969 1 91.88 377 ARG A O 1
ATOM 3017 N N . THR A 1 378 ? 38.281 9.078 5.262 1 92.19 378 THR A N 1
ATOM 3018 C CA . THR A 1 378 ? 39.625 9.609 5.055 1 92.19 378 THR A CA 1
ATOM 3019 C C . THR A 1 378 ? 39.625 10.656 3.951 1 92.19 378 THR A C 1
ATOM 3021 O O . THR A 1 378 ? 40.25 11.703 4.082 1 92.19 378 THR A O 1
ATOM 3024 N N . ASN A 1 379 ? 38.938 10.359 2.953 1 93.12 379 ASN A N 1
ATOM 3025 C CA . ASN A 1 379 ? 38.875 11.289 1.827 1 93.12 379 ASN A CA 1
ATOM 3026 C C . ASN A 1 379 ? 38.219 12.609 2.229 1 93.12 379 ASN A C 1
ATOM 3028 O O . ASN A 1 379 ? 38.75 13.68 1.915 1 93.12 379 ASN A O 1
ATOM 3032 N N . GLN A 1 380 ? 37.094 12.523 2.928 1 93.06 380 GLN A N 1
ATOM 3033 C CA . GLN A 1 380 ? 36.375 13.719 3.334 1 93.06 380 GLN A CA 1
ATOM 3034 C C . GLN A 1 380 ? 37.156 14.508 4.375 1 93.06 380 GLN A C 1
ATOM 3036 O O . GLN A 1 380 ? 37.156 15.742 4.348 1 93.06 380 GLN A O 1
ATOM 3041 N N . GLN A 1 381 ? 37.812 13.836 5.23 1 93.44 381 GLN A N 1
ATOM 3042 C CA . GLN A 1 381 ? 38.656 14.5 6.227 1 93.44 381 GLN A CA 1
ATOM 3043 C C . GLN A 1 381 ? 39.844 15.219 5.574 1 93.44 381 GLN A C 1
ATOM 3045 O O . GLN A 1 381 ? 40.156 16.344 5.945 1 93.44 381 GLN A O 1
ATOM 3050 N N . LYS A 1 382 ? 40.375 14.562 4.645 1 92.81 382 LYS A N 1
ATOM 3051 C CA . LYS A 1 382 ? 41.5 15.156 3.926 1 92.81 382 LYS A CA 1
ATOM 3052 C C . LYS A 1 382 ? 41.062 16.375 3.113 1 92.81 382 LYS A C 1
ATOM 3054 O O . LYS A 1 382 ? 41.781 17.375 3.047 1 92.81 382 LYS A O 1
ATOM 3059 N N . MET A 1 383 ? 39.938 16.234 2.512 1 93.12 383 MET A N 1
ATOM 3060 C CA . MET A 1 383 ? 39.406 17.328 1.73 1 93.12 383 MET A CA 1
ATOM 3061 C C . MET A 1 383 ? 39.125 18.547 2.615 1 93.12 383 MET A C 1
ATOM 3063 O O . MET A 1 383 ? 39.469 19.672 2.258 1 93.12 383 MET A O 1
ATOM 3067 N N . LEU A 1 384 ? 38.531 18.281 3.746 1 93.12 384 LEU A N 1
ATOM 3068 C CA . LEU A 1 384 ? 38.25 19.359 4.699 1 93.12 384 LEU A CA 1
ATOM 3069 C C . LEU A 1 384 ? 39.531 20 5.176 1 93.12 384 LEU A C 1
ATOM 3071 O O . LEU A 1 384 ? 39.688 21.234 5.152 1 93.12 384 LEU A O 1
ATOM 3075 N N . GLN A 1 385 ? 40.5 19.203 5.508 1 93.44 385 GLN A N 1
ATOM 3076 C CA . GLN A 1 385 ? 41.781 19.688 6.012 1 93.44 385 GLN A CA 1
ATOM 3077 C C . GLN A 1 385 ? 42.531 20.484 4.945 1 93.44 385 GLN A C 1
ATOM 3079 O O . GLN A 1 385 ? 43.094 21.531 5.238 1 93.44 385 GLN A O 1
ATOM 3084 N N . SER A 1 386 ? 42.469 20.031 3.723 1 93.31 386 SER A N 1
ATOM 3085 C CA . SER A 1 386 ? 43.156 20.688 2.619 1 93.31 386 SER A CA 1
ATOM 3086 C C . SER A 1 386 ? 42.594 22.078 2.352 1 93.31 386 SER A C 1
ATOM 3088 O O . SER A 1 386 ? 43.344 23.031 2.129 1 93.31 386 SER A O 1
ATOM 3090 N N . VAL A 1 387 ? 41.312 22.172 2.355 1 93.69 387 VAL A N 1
ATOM 3091 C CA . VAL A 1 387 ? 40.656 23.453 2.078 1 93.69 387 VAL A CA 1
ATOM 3092 C C . VAL A 1 387 ? 40.906 24.406 3.238 1 93.69 387 VAL A C 1
ATOM 3094 O O . VAL A 1 387 ? 41.094 25.609 3.027 1 93.69 387 VAL A O 1
ATOM 3097 N N . LEU A 1 388 ? 40.938 23.891 4.438 1 94.69 388 LEU A N 1
ATOM 3098 C CA . LEU A 1 388 ? 41.188 24.719 5.609 1 94.69 388 LEU A CA 1
ATOM 3099 C C . LEU A 1 388 ? 42.625 25.234 5.605 1 94.69 388 LEU A C 1
ATOM 3101 O O . LEU A 1 388 ? 42.875 26.406 5.922 1 94.69 388 LEU A O 1
ATOM 3105 N N . VAL A 1 389 ? 43.531 24.375 5.195 1 94 389 VAL A N 1
ATOM 3106 C CA . VAL A 1 389 ? 44.938 24.75 5.133 1 94 389 VAL A CA 1
ATOM 3107 C C . VAL A 1 389 ? 45.156 25.734 3.992 1 94 389 VAL A C 1
ATOM 3109 O O . VAL A 1 389 ? 45.875 26.734 4.152 1 94 389 VAL A O 1
ATOM 3112 N N . LYS A 1 390 ? 44.531 25.469 2.887 1 93.19 390 LYS A N 1
ATOM 3113 C CA . LYS A 1 390 ? 44.625 26.344 1.719 1 93.19 390 LYS A CA 1
ATOM 3114 C C . LYS A 1 390 ? 44.156 27.75 2.055 1 93.19 390 LYS A C 1
ATOM 3116 O O . LYS A 1 390 ? 44.781 28.734 1.592 1 93.19 390 LYS A O 1
ATOM 3121 N N . ASN A 1 391 ? 43.156 27.891 2.877 1 94 391 ASN A N 1
ATOM 3122 C CA . ASN A 1 391 ? 42.594 29.188 3.227 1 94 391 ASN A CA 1
ATOM 3123 C C . ASN A 1 391 ? 43.156 29.719 4.543 1 94 391 ASN A C 1
ATOM 3125 O O . ASN A 1 391 ? 42.625 30.656 5.129 1 94 391 ASN A O 1
ATOM 3129 N N . LYS A 1 392 ? 44.188 29.016 5.148 1 91.88 392 LYS A N 1
ATOM 3130 C CA . LYS A 1 392 ? 44.906 29.422 6.359 1 91.88 392 LYS A CA 1
ATOM 3131 C C . LYS A 1 392 ? 43.969 29.453 7.562 1 91.88 392 LYS A C 1
ATOM 3133 O O . LYS A 1 392 ? 44.094 30.328 8.414 1 91.88 392 LYS A O 1
ATOM 3138 N N . MET A 1 393 ? 43.062 28.547 7.488 1 94.06 393 MET A N 1
ATOM 3139 C CA . MET A 1 393 ? 42.094 28.484 8.586 1 94.06 393 MET A CA 1
ATOM 3140 C C . MET A 1 393 ? 42.531 27.5 9.656 1 94.06 393 MET A C 1
ATOM 3142 O O . MET A 1 393 ? 42.031 27.531 10.781 1 94.06 393 MET A O 1
ATOM 3146 N N . LEU A 1 394 ? 43.375 26.625 9.234 1 92.44 394 LEU A N 1
ATOM 3147 C CA . LEU A 1 394 ? 43.875 25.609 10.164 1 92.44 394 LEU A CA 1
ATOM 3148 C C . LEU A 1 394 ? 45.344 25.828 10.461 1 92.44 394 LEU A C 1
ATOM 3150 O O . LEU A 1 394 ? 46.188 25.672 9.578 1 92.44 394 LEU A O 1
ATOM 3154 N N . LEU A 1 395 ? 45.562 26.344 11.703 1 86.62 395 LEU A N 1
ATOM 3155 C CA . LEU A 1 395 ? 46.938 26.547 12.18 1 86.62 395 LEU A CA 1
ATOM 3156 C C . LEU A 1 395 ? 47.156 25.875 13.531 1 86.62 395 LEU A C 1
ATOM 3158 O O . LEU A 1 395 ? 46.375 26.125 14.477 1 86.62 395 LEU A O 1
ATOM 3162 N N . ASP A 1 396 ? 48.156 25.047 13.766 1 84.06 396 ASP A N 1
ATOM 3163 C CA . ASP A 1 396 ? 48.531 24.359 15 1 84.06 396 ASP A CA 1
ATOM 3164 C C . ASP A 1 396 ? 47.344 23.594 15.578 1 84.06 396 ASP A C 1
ATOM 3166 O O . ASP A 1 396 ? 47.031 23.719 16.766 1 84.06 396 ASP A O 1
ATOM 3170 N N . ASN A 1 397 ? 46.5 23 14.766 1 85.56 397 ASN A N 1
ATOM 3171 C CA . ASN A 1 397 ? 45.406 22.125 15.133 1 85.56 397 ASN A CA 1
ATOM 3172 C C . ASN A 1 397 ? 44.219 22.922 15.711 1 85.56 397 ASN A C 1
ATOM 3174 O O . ASN A 1 397 ? 43.469 22.406 16.547 1 85.56 397 ASN A O 1
ATOM 3178 N N . LYS A 1 398 ? 44.188 24.188 15.375 1 88.56 398 LYS A N 1
ATOM 3179 C CA . LYS A 1 398 ? 43.094 25.062 15.766 1 88.56 398 LYS A CA 1
ATOM 3180 C C . LYS A 1 398 ? 42.5 25.797 14.555 1 88.56 398 LYS A C 1
ATOM 3182 O O . LYS A 1 398 ? 43.25 26.266 13.695 1 88.56 398 LYS A O 1
ATOM 3187 N N . ILE A 1 399 ? 41.25 25.844 14.523 1 92.12 399 ILE A N 1
ATOM 3188 C CA . ILE A 1 399 ? 40.562 26.5 13.398 1 92.12 399 ILE A CA 1
ATOM 3189 C C . ILE A 1 399 ? 40.375 27.969 13.711 1 92.12 399 ILE A C 1
ATOM 3191 O O . ILE A 1 399 ? 39.906 28.328 14.789 1 92.12 399 ILE A O 1
ATOM 3195 N N . THR A 1 400 ? 40.75 28.812 12.844 1 90.81 400 THR A N 1
ATOM 3196 C CA . THR A 1 400 ? 40.5 30.25 12.938 1 90.81 400 THR A CA 1
ATOM 3197 C C . THR A 1 400 ? 39.438 30.672 11.938 1 90.81 400 THR A C 1
ATOM 3199 O O . THR A 1 400 ? 39.5 30.312 10.758 1 90.81 400 THR A O 1
ATOM 3202 N N . PRO A 1 401 ? 38.375 31.281 12.398 1 89.62 401 PRO A N 1
ATOM 3203 C CA . PRO A 1 401 ? 37.312 31.703 11.492 1 89.62 401 PRO A CA 1
ATOM 3204 C C . PRO A 1 401 ? 37.781 32.656 10.398 1 89.62 401 PRO A C 1
ATOM 3206 O O . PRO A 1 401 ? 38.656 33.5 10.648 1 89.62 401 PRO A O 1
ATOM 3209 N N . ASN A 1 402 ? 37.406 32.469 9.164 1 89.38 402 ASN A N 1
ATOM 3210 C CA . ASN A 1 402 ? 37.719 33.281 8.008 1 89.38 402 ASN A CA 1
ATOM 3211 C C . ASN A 1 402 ? 36.5 33.5 7.113 1 89.38 402 ASN A C 1
ATOM 3213 O O . ASN A 1 402 ? 36.156 32.594 6.32 1 89.38 402 ASN A O 1
ATOM 3217 N N . PRO A 1 403 ? 35.875 34.625 7.16 1 81.69 403 PRO A N 1
ATOM 3218 C CA . PRO A 1 403 ? 34.688 34.875 6.352 1 81.69 403 PRO A CA 1
ATOM 3219 C C . PRO A 1 403 ? 35 35.156 4.883 1 81.69 403 PRO A C 1
ATOM 3221 O O . PRO A 1 403 ? 34.125 35.094 4.027 1 81.69 403 PRO A O 1
ATOM 3224 N N . SER A 1 404 ? 36.25 35.469 4.559 1 82.38 404 SER A N 1
ATOM 3225 C CA . SER A 1 404 ? 36.625 35.906 3.215 1 82.38 404 SER A CA 1
ATOM 3226 C C . SER A 1 404 ? 36.938 34.719 2.32 1 82.38 404 SER A C 1
ATOM 3228 O O . SER A 1 404 ? 37.438 34.875 1.206 1 82.38 404 SER A O 1
ATOM 3230 N N . VAL A 1 405 ? 36.625 33.531 2.711 1 88.19 405 VAL A N 1
ATOM 3231 C CA . VAL A 1 405 ? 36.844 32.312 1.942 1 88.19 405 VAL A CA 1
ATOM 3232 C C . VAL A 1 405 ? 35.969 32.312 0.694 1 88.19 405 VAL A C 1
ATOM 3234 O O . VAL A 1 405 ? 34.875 32.875 0.697 1 88.19 405 VAL A O 1
ATOM 3237 N N . SER A 1 406 ? 36.438 31.781 -0.407 1 87.12 406 SER A N 1
ATOM 3238 C CA . SER A 1 406 ? 35.688 31.703 -1.667 1 87.12 406 SER A CA 1
ATOM 3239 C C . SER A 1 406 ? 34.406 30.906 -1.511 1 87.12 406 SER A C 1
ATOM 3241 O O . SER A 1 406 ? 34.312 30.047 -0.634 1 87.12 406 SER A O 1
ATOM 3243 N N . GLN A 1 407 ? 33.406 31.156 -2.348 1 82.06 407 GLN A N 1
ATOM 3244 C CA . GLN A 1 407 ? 32.125 30.484 -2.295 1 82.06 407 GLN A CA 1
ATOM 3245 C C . GLN A 1 407 ? 32.281 28.984 -2.537 1 82.06 407 GLN A C 1
ATOM 3247 O O . GLN A 1 407 ? 31.594 28.172 -1.902 1 82.06 407 GLN A O 1
ATOM 3252 N N . GLU A 1 408 ? 33.125 28.672 -3.391 1 84.62 408 GLU A N 1
ATOM 3253 C CA . GLU A 1 408 ? 33.375 27.266 -3.695 1 84.62 408 GLU A CA 1
ATOM 3254 C C . GLU A 1 408 ? 33.938 26.531 -2.484 1 84.62 408 GLU A C 1
ATOM 3256 O O . GLU A 1 408 ? 33.531 25.406 -2.182 1 84.62 408 GLU A O 1
ATOM 3261 N N . ASP A 1 409 ? 34.812 27.203 -1.837 1 90 409 ASP A N 1
ATOM 3262 C CA . ASP A 1 409 ? 35.406 26.578 -0.67 1 90 409 ASP A CA 1
ATOM 3263 C C . ASP A 1 409 ? 34.438 26.516 0.503 1 90 409 ASP A C 1
ATOM 3265 O O . ASP A 1 409 ? 34.469 25.578 1.291 1 90 409 ASP A O 1
ATOM 3269 N N . LYS A 1 410 ? 33.594 27.5 0.628 1 86.38 410 LYS A N 1
ATOM 3270 C CA . LYS A 1 410 ? 32.562 27.453 1.651 1 86.38 410 LYS A CA 1
ATOM 3271 C C . LYS A 1 410 ? 31.641 26.25 1.453 1 86.38 410 LYS A C 1
ATOM 3273 O O . LYS A 1 410 ? 31.25 25.594 2.42 1 86.38 410 LYS A O 1
ATOM 3278 N N . LYS A 1 411 ? 31.391 26.062 0.17 1 85.31 411 LYS A N 1
ATOM 3279 C CA . LYS A 1 411 ? 30.547 24.922 -0.169 1 85.31 411 LYS A CA 1
ATOM 3280 C C . LYS A 1 411 ? 31.219 23.609 0.214 1 85.31 411 LYS A C 1
ATOM 3282 O O . LYS A 1 411 ? 30.578 22.703 0.762 1 85.31 411 LYS A O 1
ATOM 3287 N N . ILE A 1 412 ? 32.469 23.516 -0.033 1 89.94 412 ILE A N 1
ATOM 3288 C CA . ILE A 1 412 ? 33.219 22.297 0.251 1 89.94 412 ILE A CA 1
ATOM 3289 C C . ILE A 1 412 ? 33.312 22.078 1.76 1 89.94 412 ILE A C 1
ATOM 3291 O O . ILE A 1 412 ? 33.094 20.953 2.242 1 89.94 412 ILE A O 1
ATOM 3295 N N . ILE A 1 413 ? 33.531 23.125 2.506 1 90.38 413 ILE A N 1
ATOM 3296 C CA . ILE A 1 413 ? 33.625 23.031 3.957 1 90.38 413 ILE A CA 1
ATOM 3297 C C . ILE A 1 413 ? 32.281 22.609 4.543 1 90.38 413 ILE A C 1
ATOM 3299 O O . ILE A 1 413 ? 32.219 21.688 5.363 1 90.38 413 ILE A O 1
ATOM 3303 N N . SER A 1 414 ? 31.281 23.234 4.035 1 87.25 414 SER A N 1
ATOM 3304 C CA . SER A 1 414 ? 29.938 22.953 4.543 1 87.25 414 SER A CA 1
ATOM 3305 C C . SER A 1 414 ? 29.5 21.531 4.199 1 87.25 414 SER A C 1
ATOM 3307 O O . SER A 1 414 ? 29.016 20.812 5.062 1 87.25 414 SER A O 1
ATOM 3309 N N . SER A 1 415 ? 29.688 21.125 2.967 1 88.25 415 SER A N 1
ATOM 3310 C CA . SER A 1 415 ? 29.25 19.812 2.516 1 88.25 415 SER A CA 1
ATOM 3311 C C . SER A 1 415 ? 30.031 18.688 3.191 1 88.25 415 SER A C 1
ATOM 3313 O O . SER A 1 415 ? 29.469 17.672 3.588 1 88.25 415 SER A O 1
ATOM 3315 N N . THR A 1 416 ? 31.312 18.891 3.326 1 90.75 416 THR A N 1
ATOM 3316 C CA . THR A 1 416 ? 32.156 17.875 3.955 1 90.75 416 THR A CA 1
ATOM 3317 C C . THR A 1 416 ? 31.828 17.734 5.438 1 90.75 416 THR A C 1
ATOM 3319 O O . THR A 1 416 ? 31.734 16.625 5.953 1 90.75 416 THR A O 1
ATOM 3322 N N . LEU A 1 417 ? 31.594 18.844 6.059 1 89.75 417 LEU A N 1
ATOM 3323 C CA . LEU A 1 417 ? 31.266 18.797 7.477 1 89.75 417 LEU A CA 1
ATOM 3324 C C . LEU A 1 417 ? 29.891 18.172 7.695 1 89.75 417 LEU A C 1
ATOM 3326 O O . LEU A 1 417 ? 29.688 17.422 8.664 1 89.75 417 LEU A O 1
ATOM 3330 N N . ASN A 1 418 ? 29.016 18.547 6.797 1 86.88 418 ASN A N 1
ATOM 3331 C CA . ASN A 1 418 ? 27.688 17.938 6.871 1 86.88 418 ASN A CA 1
ATOM 3332 C C . ASN A 1 418 ? 27.75 16.422 6.742 1 86.88 418 ASN A C 1
ATOM 3334 O O . ASN A 1 418 ? 27.062 15.703 7.469 1 86.88 418 ASN A O 1
ATOM 3338 N N . TYR A 1 419 ? 28.516 15.969 5.852 1 89.25 419 TYR A N 1
ATOM 3339 C CA . TYR A 1 419 ? 28.688 14.531 5.652 1 89.25 419 TYR A CA 1
ATOM 3340 C C . TYR A 1 419 ? 29.312 13.883 6.871 1 89.25 419 TYR A C 1
ATOM 3342 O O . TYR A 1 419 ? 28.859 12.836 7.34 1 89.25 419 TYR A O 1
ATOM 3350 N N . LEU A 1 420 ? 30.359 14.484 7.391 1 89.94 420 LEU A N 1
ATOM 3351 C CA . LEU A 1 420 ? 31.062 13.922 8.531 1 89.94 420 LEU A CA 1
ATOM 3352 C C . LEU A 1 420 ? 30.172 13.906 9.773 1 89.94 420 LEU A C 1
ATOM 3354 O O . LEU A 1 420 ? 30.25 12.969 10.578 1 89.94 420 LEU A O 1
ATOM 3358 N N . GLU A 1 421 ? 29.391 14.883 9.859 1 86.38 421 GLU A N 1
ATOM 3359 C CA . GLU A 1 421 ? 28.453 14.922 10.977 1 86.38 421 GLU A CA 1
ATOM 3360 C C . GLU A 1 421 ? 27.375 13.852 10.836 1 86.38 421 GLU A C 1
ATOM 3362 O O . GLU A 1 421 ? 27.031 13.164 11.805 1 86.38 421 GLU A O 1
ATOM 3367 N N . MET A 1 422 ? 26.906 13.734 9.625 1 84.88 422 MET A N 1
ATOM 3368 C CA . MET A 1 422 ? 25.875 12.75 9.344 1 84.88 422 MET A CA 1
ATOM 3369 C C . MET A 1 422 ? 26.375 11.336 9.656 1 84.88 422 MET A C 1
ATOM 3371 O O . MET A 1 422 ? 25.609 10.516 10.18 1 84.88 422 MET A O 1
ATOM 3375 N N . MET A 1 423 ? 27.594 11.086 9.445 1 87.56 423 MET A N 1
ATOM 3376 C CA . MET A 1 423 ? 28.172 9.766 9.641 1 87.56 423 MET A CA 1
ATOM 3377 C C . MET A 1 423 ? 28.703 9.609 11.062 1 87.56 423 MET A C 1
ATOM 3379 O O . MET A 1 423 ? 29.094 8.516 11.469 1 87.56 423 MET A O 1
ATOM 3383 N N . GLY A 1 424 ? 28.703 10.68 11.805 1 82.19 424 GLY A N 1
ATOM 3384 C CA . GLY A 1 424 ? 29.156 10.648 13.188 1 82.19 424 GLY A CA 1
ATOM 3385 C C . GLY A 1 424 ? 30.656 10.641 13.32 1 82.19 424 GLY A C 1
ATOM 3386 O O . GLY A 1 424 ? 31.203 10.141 14.305 1 82.19 424 GLY A O 1
ATOM 3387 N N . TYR A 1 425 ? 31.359 11.234 12.359 1 86.44 425 TYR A N 1
ATOM 3388 C CA . TYR A 1 425 ? 32.812 11.164 12.328 1 86.44 425 TYR A CA 1
ATOM 3389 C C . TYR A 1 425 ? 33.438 12.414 12.953 1 86.44 425 TYR A C 1
ATOM 3391 O O . TYR A 1 425 ? 34.625 12.469 13.188 1 86.44 425 TYR A O 1
ATOM 3399 N N . THR A 1 426 ? 32.656 13.367 13.227 1 87.12 426 THR A N 1
ATOM 3400 C CA . THR A 1 426 ? 33.188 14.641 13.703 1 87.12 426 THR A CA 1
ATOM 3401 C C . THR A 1 426 ? 33.812 14.5 15.086 1 87.12 426 THR A C 1
ATOM 3403 O O . THR A 1 426 ? 34.719 15.242 15.445 1 87.12 426 THR A O 1
ATOM 3406 N N . LYS A 1 427 ? 33.344 13.539 15.844 1 81.12 427 LYS A N 1
ATOM 3407 C CA . LYS A 1 427 ? 33.812 13.375 17.219 1 81.12 427 LYS A CA 1
ATOM 3408 C C . LYS A 1 427 ? 35.25 12.922 17.266 1 81.12 427 LYS A C 1
ATOM 3410 O O . LYS A 1 427 ? 35.938 13.141 18.266 1 81.12 427 LYS A O 1
ATOM 3415 N N . ASN A 1 428 ? 35.812 12.398 16.141 1 80.62 428 ASN A N 1
ATOM 3416 C CA . ASN A 1 428 ? 37.156 11.867 16.109 1 80.62 428 ASN A CA 1
ATOM 3417 C C . ASN A 1 428 ? 38.125 12.859 15.5 1 80.62 428 ASN A C 1
ATOM 3419 O O . ASN A 1 428 ? 39.312 12.555 15.352 1 80.62 428 ASN A O 1
ATOM 3423 N N . ILE A 1 429 ? 37.625 14.008 15.164 1 87.69 429 ILE A N 1
ATOM 3424 C CA . ILE A 1 429 ? 38.5 15.008 14.555 1 87.69 429 ILE A CA 1
ATOM 3425 C C . ILE A 1 429 ? 39.062 15.945 15.633 1 87.69 429 ILE A C 1
ATOM 3427 O O . ILE A 1 429 ? 38.281 16.672 16.281 1 87.69 429 ILE A O 1
ATOM 3431 N N . ASP A 1 430 ? 40.281 16 15.766 1 85.75 430 ASP A N 1
ATOM 3432 C CA . ASP A 1 430 ? 40.969 16.656 16.875 1 85.75 430 ASP A CA 1
ATOM 3433 C C . ASP A 1 430 ? 40.75 18.172 16.828 1 85.75 430 ASP A C 1
ATOM 3435 O O . ASP A 1 430 ? 40.5 18.797 17.844 1 85.75 430 ASP A O 1
ATOM 3439 N N . TYR A 1 431 ? 40.781 18.75 15.625 1 89.62 431 TYR A N 1
ATOM 3440 C CA . TYR A 1 431 ? 40.75 20.203 15.539 1 89.62 431 TYR A CA 1
ATOM 3441 C C . TYR A 1 431 ? 39.344 20.734 15.68 1 89.62 431 TYR A C 1
ATOM 3443 O O . TYR A 1 431 ? 39.125 21.922 15.875 1 89.62 431 TYR A O 1
ATOM 3451 N N . LEU A 1 432 ? 38.312 19.984 15.625 1 88.38 432 LEU A N 1
ATOM 3452 C CA . LEU A 1 432 ? 36.938 20.406 15.812 1 88.38 432 LEU A CA 1
ATOM 3453 C C . LEU A 1 432 ? 36.531 20.312 17.281 1 88.38 432 LEU A C 1
ATOM 3455 O O . LEU A 1 432 ? 35.625 21.016 17.719 1 88.38 432 LEU A O 1
ATOM 3459 N N . GLY A 1 433 ? 37.219 19.562 18.062 1 80.5 433 GLY A N 1
ATOM 3460 C CA . GLY A 1 433 ? 36.875 19.359 19.453 1 80.5 433 GLY A CA 1
ATOM 3461 C C . GLY A 1 433 ? 35.812 18.312 19.672 1 80.5 433 GLY A C 1
ATOM 3462 O O . GLY A 1 433 ? 35.062 18 18.766 1 80.5 433 GLY A O 1
ATOM 3463 N N . LYS A 1 434 ? 35.688 17.703 20.828 1 77.44 434 LYS A N 1
ATOM 3464 C CA . LYS A 1 434 ? 34.812 16.594 21.141 1 77.44 434 LYS A CA 1
ATOM 3465 C C . LYS A 1 434 ? 33.344 17.062 21.25 1 77.44 434 LYS A C 1
ATOM 3467 O O . LYS A 1 434 ? 32.438 16.312 20.938 1 77.44 434 LYS A O 1
ATOM 3472 N N . ASP A 1 435 ? 33.125 18.312 21.516 1 79 435 ASP A N 1
ATOM 3473 C CA . ASP A 1 435 ? 31.766 18.812 21.781 1 79 435 ASP A CA 1
ATOM 3474 C C . ASP A 1 435 ? 31.281 19.688 20.625 1 79 435 ASP A C 1
ATOM 3476 O O . ASP A 1 435 ? 30.359 20.484 20.797 1 79 435 ASP A O 1
ATOM 3480 N N . PHE A 1 436 ? 31.906 19.453 19.422 1 84.12 436 PHE A N 1
ATOM 3481 C CA . PHE A 1 436 ? 31.547 20.281 18.281 1 84.12 436 PHE A CA 1
ATOM 3482 C C . PHE A 1 436 ? 30.125 19.953 17.812 1 84.12 436 PHE A C 1
ATOM 3484 O O . PHE A 1 436 ? 29.797 18.781 17.578 1 84.12 436 PHE A O 1
ATOM 3491 N N . ASN A 1 437 ? 29.281 20.953 17.812 1 80.69 437 ASN A N 1
ATOM 3492 C CA . ASN A 1 437 ? 27.922 20.844 17.281 1 80.69 437 ASN A CA 1
ATOM 3493 C C . ASN A 1 437 ? 27.766 21.641 15.984 1 80.69 437 ASN A C 1
ATOM 3495 O O . ASN A 1 437 ? 27.906 22.859 15.984 1 80.69 437 ASN A O 1
ATOM 3499 N N . LEU A 1 438 ? 27.453 20.953 14.906 1 81.25 438 LEU A N 1
ATOM 3500 C CA . LEU A 1 438 ? 27.391 21.547 13.57 1 81.25 438 LEU A CA 1
ATOM 3501 C C . LEU A 1 438 ? 26.391 22.688 13.523 1 81.25 438 LEU A C 1
ATOM 3503 O O . LEU A 1 438 ? 26.625 23.719 12.891 1 81.25 438 LEU A O 1
ATOM 3507 N N . TYR A 1 439 ? 25.344 22.547 14.211 1 69.44 439 TYR A N 1
ATOM 3508 C CA . TYR A 1 439 ? 24.266 23.516 14.133 1 69.44 439 TYR A CA 1
ATOM 3509 C C . TYR A 1 439 ? 24.562 24.75 14.969 1 69.44 439 TYR A C 1
ATOM 3511 O O . TYR A 1 439 ? 24.312 25.875 14.539 1 69.44 439 TYR A O 1
ATOM 3519 N N . ASN A 1 440 ? 25.25 24.562 16.078 1 69.38 440 ASN A N 1
ATOM 3520 C CA . ASN A 1 440 ? 25.453 25.656 17.016 1 69.38 440 ASN A CA 1
ATOM 3521 C C . ASN A 1 440 ? 26.828 26.297 16.844 1 69.38 440 ASN A C 1
ATOM 3523 O O . ASN A 1 440 ? 26.984 27.5 17.047 1 69.38 440 ASN A O 1
ATOM 3527 N N . ASP A 1 441 ? 27.734 25.547 16.391 1 79.56 441 ASP A N 1
ATOM 3528 C CA . ASP A 1 441 ? 29.125 26 16.484 1 79.56 441 ASP A CA 1
ATOM 3529 C C . ASP A 1 441 ? 29.688 26.344 15.109 1 79.56 441 ASP A C 1
ATOM 3531 O O . ASP A 1 441 ? 30.828 26.781 14.992 1 79.56 441 ASP A O 1
ATOM 3535 N N . PHE A 1 442 ? 28.953 26.203 14.023 1 85.44 442 PHE A N 1
ATOM 3536 C CA . PHE A 1 442 ? 29.5 26.328 12.68 1 85.44 442 PHE A CA 1
ATOM 3537 C C . PHE A 1 442 ? 30.031 27.75 12.438 1 85.44 442 PHE A C 1
ATOM 3539 O O . PHE A 1 442 ? 31.172 27.922 12.023 1 85.44 442 PHE A O 1
ATOM 3546 N N . TYR A 1 443 ? 29.266 28.734 12.758 1 80 443 TYR A N 1
ATOM 3547 C CA . TYR A 1 443 ? 29.656 30.125 12.5 1 80 443 TYR A CA 1
ATOM 3548 C C . TYR A 1 443 ? 30.859 30.516 13.352 1 80 443 TYR A C 1
ATOM 3550 O O . TYR A 1 443 ? 31.797 31.141 12.859 1 80 443 TYR A O 1
ATOM 3558 N N . ASP A 1 444 ? 30.75 30.188 14.586 1 80.75 444 ASP A N 1
ATOM 3559 C CA . ASP A 1 444 ? 31.812 30.578 15.516 1 80.75 444 ASP A CA 1
ATOM 3560 C C . ASP A 1 444 ? 33.125 29.906 15.141 1 80.75 444 ASP A C 1
ATOM 3562 O O . ASP A 1 444 ? 34.219 30.484 15.328 1 80.75 444 ASP A O 1
ATOM 3566 N N . THR A 1 445 ? 33 28.797 14.562 1 88.31 445 THR A N 1
ATOM 3567 C CA . THR A 1 445 ? 34.188 28.031 14.25 1 88.31 445 THR A CA 1
ATOM 3568 C C . THR A 1 445 ? 34.781 28.453 12.906 1 88.31 445 THR A C 1
ATOM 3570 O O . THR A 1 445 ? 36 28.594 12.773 1 88.31 445 THR A O 1
ATOM 3573 N N . PHE A 1 446 ? 33.969 28.797 11.922 1 89.81 446 PHE A N 1
ATOM 3574 C CA . PHE A 1 446 ? 34.469 28.984 10.57 1 89.81 446 PHE A CA 1
ATOM 3575 C C . PHE A 1 446 ? 34.312 30.438 10.125 1 89.81 446 PHE A C 1
ATOM 3577 O O . PHE A 1 446 ? 35 30.875 9.195 1 89.81 446 PHE A O 1
ATOM 3584 N N . GLY A 1 447 ? 33.375 31.109 10.75 1 80.88 447 GLY A N 1
ATOM 3585 C CA . GLY A 1 447 ? 33.25 32.531 10.469 1 80.88 447 GLY A CA 1
ATOM 3586 C C . GLY A 1 447 ? 32.219 32.812 9.367 1 80.88 447 GLY A C 1
ATOM 3587 O O . GLY A 1 447 ? 32.156 33.938 8.875 1 80.88 447 GLY A O 1
ATOM 3588 N N . PHE A 1 448 ? 31.703 31.703 8.867 1 80.12 448 PHE A N 1
ATOM 3589 C CA . PHE A 1 448 ? 30.656 31.859 7.863 1 80.12 448 PHE A CA 1
ATOM 3590 C C . PHE A 1 448 ? 29.516 30.875 8.109 1 80.12 448 PHE A C 1
ATOM 3592 O O . PHE A 1 448 ? 29.672 29.938 8.883 1 80.12 448 PHE A O 1
ATOM 3599 N N . TYR A 1 449 ? 28.391 31.203 7.531 1 70.81 449 TYR A N 1
ATOM 3600 C CA . TYR A 1 449 ? 27.25 30.328 7.711 1 70.81 449 TYR A CA 1
ATOM 3601 C C . TYR A 1 449 ? 27.312 29.141 6.75 1 70.81 449 TYR A C 1
ATOM 3603 O O . TYR A 1 449 ? 27.906 29.234 5.672 1 70.81 449 TYR A O 1
ATOM 3611 N N . GLN A 1 450 ? 26.703 28.016 7.227 1 75.19 450 GLN A N 1
ATOM 3612 C CA . GLN A 1 450 ? 26.719 26.766 6.469 1 75.19 450 GLN A CA 1
ATOM 3613 C C . GLN A 1 450 ? 26.047 26.938 5.105 1 75.19 450 GLN A C 1
ATOM 3615 O O . GLN A 1 450 ? 24.984 27.547 5.004 1 75.19 450 GLN A O 1
ATOM 3620 N N . TYR A 1 451 ? 26.844 26.578 4.129 1 58.97 451 TYR A N 1
ATOM 3621 C CA . TYR A 1 451 ? 26.328 26.609 2.76 1 58.97 451 TYR A CA 1
ATOM 3622 C C . TYR A 1 451 ? 25.203 25.609 2.576 1 58.97 451 TYR A C 1
ATOM 3624 O O . TYR A 1 451 ? 25.344 24.438 2.938 1 58.97 451 TYR A O 1
ATOM 3632 N N . GLU A 1 452 ? 23.891 25.891 2.752 1 50.16 452 GLU A N 1
ATOM 3633 C CA . GLU A 1 452 ? 22.859 24.875 2.553 1 50.16 452 GLU A CA 1
ATOM 3634 C C . GLU A 1 452 ? 22.562 24.672 1.069 1 50.16 452 GLU A C 1
ATOM 3636 O O . GLU A 1 452 ? 22.25 25.625 0.354 1 50.16 452 GLU A O 1
ATOM 3641 N N . GLU A 1 453 ? 23.25 23.922 0.467 1 46.81 453 GLU A N 1
ATOM 3642 C CA . GLU A 1 453 ? 23.016 23.547 -0.926 1 46.81 453 GLU A CA 1
ATOM 3643 C C . GLU A 1 453 ? 21.578 23.125 -1.155 1 46.81 453 GLU A C 1
ATOM 3645 O O . GLU A 1 453 ? 21.25 22.547 -2.191 1 46.81 453 GLU A O 1
ATOM 3650 N N . SER A 1 454 ? 20.672 23.016 -0.21 1 39.59 454 SER A N 1
ATOM 3651 C CA . SER A 1 454 ? 19.547 22.25 -0.726 1 39.59 454 SER A CA 1
ATOM 3652 C C . SER A 1 454 ? 19.062 22.797 -2.064 1 39.59 454 SER A C 1
ATOM 3654 O O . SER A 1 454 ? 19 24.016 -2.25 1 39.59 454 SER A O 1
ATOM 3656 N N . MET A 1 455 ? 19.312 22.109 -3.039 1 37.62 455 MET A N 1
ATOM 3657 C CA . MET A 1 455 ? 18.75 22.406 -4.352 1 37.62 455 MET A 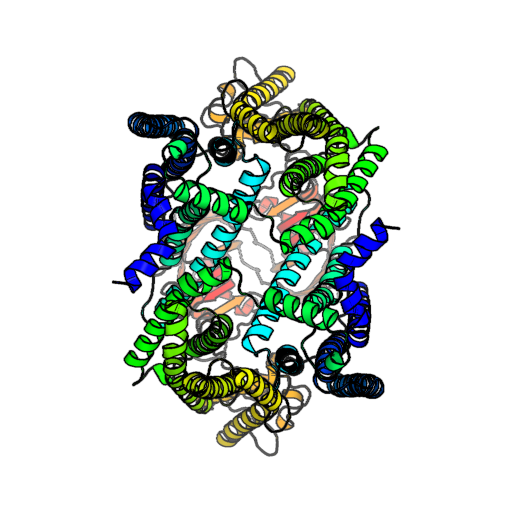CA 1
ATOM 3658 C C . MET A 1 455 ? 17.5 23.281 -4.223 1 37.62 455 MET A C 1
ATOM 3660 O O . MET A 1 455 ? 17.266 24.172 -5.039 1 37.62 455 MET A O 1
ATOM 3664 N N . TYR A 1 456 ? 16.484 22.844 -3.424 1 34.69 456 TYR A N 1
ATOM 3665 C CA . TYR A 1 456 ? 15.195 23.484 -3.227 1 34.69 456 TYR A CA 1
ATOM 3666 C C . TYR A 1 456 ? 15.289 24.594 -2.188 1 34.69 456 TYR A C 1
ATOM 3668 O O . TYR A 1 456 ? 14.461 25.516 -2.17 1 34.69 456 TYR A O 1
ATOM 3676 N N . ARG A 1 457 ? 16.234 24.688 -1.215 1 40.69 457 ARG A N 1
ATOM 3677 C CA . ARG A 1 457 ? 16.141 25.484 0 1 40.69 457 ARG A CA 1
ATOM 3678 C C . ARG A 1 457 ? 16.828 26.828 -0.186 1 40.69 457 ARG A C 1
ATOM 3680 O O . ARG A 1 457 ? 16.672 27.734 0.639 1 40.69 457 ARG A O 1
ATOM 3687 N N . GLN A 1 458 ? 17.875 26.938 -0.883 1 42.03 458 GLN A N 1
ATOM 3688 C CA . GLN A 1 458 ? 18.531 28.25 -0.922 1 42.03 458 GLN A CA 1
ATOM 3689 C C . GLN A 1 458 ? 17.531 29.344 -1.291 1 42.03 458 GLN A C 1
ATOM 3691 O O . GLN A 1 458 ? 17.812 30.531 -1.084 1 42.03 458 GLN A O 1
ATOM 3696 N N . GLU A 1 459 ? 16.484 28.953 -1.962 1 46.66 459 GLU A N 1
ATOM 3697 C CA . GLU A 1 459 ? 15.695 29.984 -2.633 1 46.66 459 GLU A CA 1
ATOM 3698 C C . GLU A 1 459 ? 14.547 30.453 -1.754 1 46.66 459 GLU A C 1
ATOM 3700 O O . GLU A 1 459 ? 13.688 31.219 -2.203 1 46.66 459 GLU A O 1
ATOM 3705 N N . SER A 1 460 ? 14.359 29.891 -0.603 1 50.78 460 SER A N 1
ATOM 3706 C CA . SER A 1 460 ? 13.203 30.406 0.121 1 50.78 460 SER A CA 1
ATOM 3707 C C . SER A 1 460 ? 13.586 30.844 1.528 1 50.78 460 SER A C 1
ATOM 3709 O O . SER A 1 460 ? 14.531 30.312 2.121 1 50.78 460 SER A O 1
ATOM 3711 N N . VAL A 1 461 ? 13.414 32.125 1.905 1 59.38 461 VAL A N 1
ATOM 3712 C CA . VAL A 1 461 ? 13.539 32.688 3.248 1 59.38 461 VAL A CA 1
ATOM 3713 C C . VAL A 1 461 ? 12.281 32.375 4.059 1 59.38 461 VAL A C 1
ATOM 3715 O O . VAL A 1 461 ? 11.172 32.719 3.645 1 59.38 461 VAL A O 1
ATOM 3718 N N . HIS A 1 462 ? 12.398 31.422 4.992 1 58.97 462 HIS A N 1
ATOM 3719 C CA . HIS A 1 462 ? 11.289 31.219 5.91 1 58.97 462 HIS A CA 1
ATOM 3720 C C . HIS A 1 462 ? 11.594 31.797 7.289 1 58.97 462 HIS A C 1
ATOM 3722 O O . HIS A 1 462 ? 12.664 31.531 7.852 1 58.97 462 HIS A O 1
ATOM 3728 N N . MET A 1 463 ? 10.883 32.844 7.73 1 65.19 463 MET A N 1
ATOM 3729 C CA . MET A 1 463 ? 11.016 33.438 9.055 1 65.19 463 MET A CA 1
ATOM 3730 C C . MET A 1 463 ? 9.734 33.281 9.859 1 65.19 463 MET A C 1
ATOM 3732 O O . MET A 1 463 ? 8.633 33.344 9.305 1 65.19 463 MET A O 1
ATOM 3736 N N . SER A 1 464 ? 9.93 32.844 11.086 1 71.44 464 SER A N 1
ATOM 3737 C CA . SER A 1 464 ? 8.773 32.781 11.977 1 71.44 464 SER A CA 1
ATOM 3738 C C . SER A 1 464 ? 9.023 33.594 13.25 1 71.44 464 SER A C 1
ATOM 3740 O O . SER A 1 464 ? 10.148 33.625 13.758 1 71.44 464 SER A O 1
ATOM 3742 N N . LEU A 1 465 ? 8.047 34.344 13.727 1 75.12 465 LEU A N 1
ATOM 3743 C CA . LEU A 1 465 ? 8.133 35.125 14.961 1 75.12 465 LEU A CA 1
ATOM 3744 C C . LEU A 1 465 ? 8.172 34.188 16.172 1 75.12 465 LEU A C 1
ATOM 3746 O O . LEU A 1 465 ? 7.453 33.188 16.219 1 75.12 465 LEU A O 1
ATOM 3750 N N . ASN A 1 466 ? 9.109 34.5 17.016 1 72.19 466 ASN A N 1
ATOM 3751 C CA . ASN A 1 466 ? 9.047 33.844 18.328 1 72.19 466 ASN A CA 1
ATOM 3752 C C . ASN A 1 466 ? 7.766 34.219 19.078 1 72.19 466 ASN A C 1
ATOM 3754 O O . ASN A 1 466 ? 7.578 35.375 19.469 1 72.19 466 ASN A O 1
ATOM 3758 N N . GLN A 1 467 ? 7.004 33.344 19.25 1 72.31 467 GLN A N 1
ATOM 3759 C CA . GLN A 1 467 ? 5.695 33.594 19.844 1 72.31 467 GLN A CA 1
ATOM 3760 C C . GLN A 1 467 ? 5.828 34.062 21.281 1 72.31 467 GLN A C 1
ATOM 3762 O O . GLN A 1 467 ? 4.926 34.719 21.812 1 72.31 467 GLN A O 1
ATOM 3767 N N . GLN A 1 468 ? 6.965 33.812 21.922 1 76 468 GLN A N 1
ATOM 3768 C CA . GLN A 1 468 ? 7.145 34.219 23.312 1 76 468 GLN A CA 1
ATOM 3769 C C . GLN A 1 468 ? 7.824 35.562 23.422 1 76 468 GLN A C 1
ATOM 3771 O O . GLN A 1 468 ? 8.086 36.062 24.516 1 76 468 GLN A O 1
ATOM 3776 N N . SER A 1 469 ? 8.039 36.156 22.266 1 79.06 469 SER A N 1
ATOM 3777 C CA . SER A 1 469 ? 8.555 37.5 22.266 1 79.06 469 SER A CA 1
ATOM 3778 C C . SER A 1 469 ? 7.426 38.531 22.391 1 79.06 469 SER A C 1
ATOM 3780 O O . SER A 1 469 ? 6.48 38.531 21.594 1 79.06 469 SER A O 1
ATOM 3782 N N . PRO A 1 470 ? 7.508 39.312 23.484 1 86.88 470 PRO A N 1
ATOM 3783 C CA . PRO A 1 470 ? 6.445 40.312 23.641 1 86.88 470 PRO A CA 1
ATOM 3784 C C . PRO A 1 470 ? 6.457 41.375 22.547 1 86.88 470 PRO A C 1
ATOM 3786 O O . PRO A 1 470 ? 7.527 41.781 22.094 1 86.88 470 PRO A O 1
ATOM 3789 N N . ILE A 1 471 ? 5.352 41.781 22.156 1 89.38 471 ILE A N 1
ATOM 3790 C CA . ILE A 1 471 ? 5.172 42.875 21.234 1 89.38 471 ILE A CA 1
ATOM 3791 C C . ILE A 1 471 ? 4.676 44.125 21.984 1 89.38 471 ILE A C 1
ATOM 3793 O O . ILE A 1 471 ? 3.641 44.062 22.656 1 89.38 471 ILE A O 1
ATOM 3797 N N . ILE A 1 472 ? 5.402 45.125 21.938 1 88.5 472 ILE A N 1
ATOM 3798 C CA . ILE A 1 472 ? 5.012 46.375 22.594 1 88.5 472 ILE A CA 1
ATOM 3799 C C . ILE A 1 472 ? 3.939 47.094 21.781 1 88.5 472 ILE A C 1
ATOM 3801 O O . ILE A 1 472 ? 4.184 47.469 20.641 1 88.5 472 ILE A O 1
ATOM 3805 N N . ILE A 1 473 ? 2.785 47.219 22.312 1 89.88 473 ILE A N 1
ATOM 3806 C CA . ILE A 1 473 ? 1.663 47.781 21.562 1 89.88 473 ILE A CA 1
ATOM 3807 C C . ILE A 1 473 ? 1.222 49.094 22.188 1 89.88 473 ILE A C 1
ATOM 3809 O O . ILE A 1 473 ? 0.126 49.594 21.906 1 89.88 473 ILE A O 1
ATOM 3813 N N . SER A 1 474 ? 2.086 49.594 23 1 88.75 474 SER A N 1
ATOM 3814 C CA . SER A 1 474 ? 1.726 50.875 23.625 1 88.75 474 SER A CA 1
ATOM 3815 C C . SER A 1 474 ? 1.519 51.969 22.578 1 88.75 474 SER A C 1
ATOM 3817 O O . SER A 1 474 ? 2.369 52.156 21.703 1 88.75 474 SER A O 1
ATOM 3819 N N . GLY A 1 475 ? 0.385 52.625 22.578 1 85.62 475 GLY A N 1
ATOM 3820 C CA . GLY A 1 475 ? 0.113 53.75 21.688 1 85.62 475 GLY A CA 1
ATOM 3821 C C . GLY A 1 475 ? -0.677 53.344 20.453 1 85.62 475 GLY A C 1
ATOM 3822 O O . GLY A 1 475 ? -1.166 54.219 19.719 1 85.62 475 GLY A O 1
ATOM 3823 N N . TYR A 1 476 ? -0.804 52.094 20.172 1 91.62 476 TYR A N 1
ATOM 3824 C CA . TYR A 1 476 ? -1.537 51.656 18.984 1 91.62 476 TYR A CA 1
ATOM 3825 C C . TYR A 1 476 ? -3.025 51.531 19.281 1 91.62 476 TYR A C 1
ATOM 3827 O O . TYR A 1 476 ? -3.412 51.281 20.438 1 91.62 476 TYR A O 1
ATOM 3835 N N . ASP A 1 477 ? -3.854 51.562 18.156 1 91.69 477 ASP A N 1
ATOM 3836 C CA . ASP A 1 477 ? -5.301 51.562 18.344 1 91.69 477 ASP A CA 1
ATOM 3837 C C . ASP A 1 477 ? -5.906 50.219 18.016 1 91.69 477 ASP A C 1
ATOM 3839 O O . ASP A 1 477 ? -6.844 49.75 18.688 1 91.69 477 ASP A O 1
ATOM 3843 N N . ALA A 1 478 ? -5.336 49.688 17.047 1 91.25 478 ALA A N 1
ATOM 3844 C CA . ALA A 1 478 ? -5.961 48.438 16.594 1 91.25 478 ALA A CA 1
ATOM 3845 C C . ALA A 1 478 ? -4.918 47.438 16.062 1 91.25 478 ALA A C 1
ATOM 3847 O O . ALA A 1 478 ? -3.84 47.844 15.633 1 91.25 478 ALA A O 1
ATOM 3848 N N . LEU A 1 479 ? -5.289 46.125 16.172 1 91.69 479 LEU A N 1
ATOM 3849 C CA . LEU A 1 479 ? -4.48 45.031 15.641 1 91.69 479 LEU A CA 1
ATOM 3850 C C . LEU A 1 479 ? -5.32 44.125 14.766 1 91.69 479 LEU A C 1
ATOM 3852 O O . LEU A 1 479 ? -6.441 43.75 15.133 1 91.69 479 LEU A O 1
ATOM 3856 N N . VAL A 1 480 ? -4.844 43.781 13.586 1 89.38 480 VAL A N 1
ATOM 3857 C CA . VAL A 1 480 ? -5.5 42.812 12.703 1 89.38 480 VAL A CA 1
ATOM 3858 C C . VAL A 1 480 ? -4.457 41.906 12.055 1 89.38 480 VAL A C 1
ATOM 3860 O O . VAL A 1 480 ? -3.301 42.312 11.883 1 89.38 480 VAL A O 1
ATOM 3863 N N . VAL A 1 481 ? -4.918 40.688 11.758 1 87.31 481 VAL A N 1
ATOM 3864 C CA . VAL A 1 481 ? -4.008 39.75 11.125 1 87.31 481 VAL A CA 1
ATOM 3865 C C . VAL A 1 481 ? -4.152 39.844 9.609 1 87.31 481 VAL A C 1
ATOM 3867 O O . VAL A 1 481 ? -5.27 39.844 9.086 1 87.31 481 VAL A O 1
ATOM 3870 N N . LEU A 1 482 ? -3.062 39.969 8.961 1 86.38 482 LEU A N 1
ATOM 3871 C CA . LEU A 1 482 ? -3.01 39.969 7.5 1 86.38 482 LEU A CA 1
ATOM 3872 C C . LEU A 1 482 ? -2.357 38.719 6.965 1 86.38 482 LEU A C 1
ATOM 3874 O O . LEU A 1 482 ? -1.22 38.406 7.32 1 86.38 482 LEU A O 1
ATOM 3878 N N . ASN A 1 483 ? -3.092 37.969 6.246 1 82.81 483 ASN A N 1
ATOM 3879 C CA . ASN A 1 483 ? -2.533 36.844 5.488 1 82.81 483 ASN A CA 1
ATOM 3880 C C . ASN A 1 483 ? -2.27 37.219 4.035 1 82.81 483 ASN A C 1
ATOM 3882 O O . ASN A 1 483 ? -3.207 37.406 3.26 1 82.81 483 ASN A O 1
ATOM 3886 N N . PHE A 1 484 ? -1.008 37.406 3.752 1 81.75 484 PHE A N 1
ATOM 3887 C CA . PHE A 1 484 ? -0.626 37.812 2.402 1 81.75 484 PHE A CA 1
ATOM 3888 C C . PHE A 1 484 ? -0.102 36.594 1.611 1 81.75 484 PHE A C 1
ATOM 3890 O O . PHE A 1 484 ? 1.027 36.156 1.826 1 81.75 484 PHE A O 1
ATOM 3897 N N . TYR A 1 485 ? -0.974 35.969 0.848 1 72.5 485 TYR A N 1
ATOM 3898 C CA . TYR A 1 485 ? -0.589 34.844 -0.016 1 72.5 485 TYR A CA 1
ATOM 3899 C C . TYR A 1 485 ? -0.816 35.188 -1.482 1 72.5 485 TYR A C 1
ATOM 3901 O O . TYR A 1 485 ? -1.853 35.75 -1.84 1 72.5 485 TYR A O 1
ATOM 3909 N N . PHE A 1 486 ? 0.296 35.125 -2.135 1 61.56 486 PHE A N 1
ATOM 3910 C CA . PHE A 1 486 ? 0.225 35.438 -3.562 1 61.56 486 PHE A CA 1
ATOM 3911 C C . PHE A 1 486 ? -0.603 34.375 -4.289 1 61.56 486 PHE A C 1
ATOM 3913 O O . PHE A 1 486 ? -0.414 33.188 -4.082 1 61.56 486 PHE A O 1
ATOM 3920 N N . GLU A 1 487 ? -1.804 34.719 -4.777 1 54.31 487 GLU A N 1
ATOM 3921 C CA . GLU A 1 487 ? -2.518 33.812 -5.652 1 54.31 487 GLU A CA 1
ATOM 3922 C C . GLU A 1 487 ? -2.227 34.094 -7.121 1 54.31 487 GLU A C 1
ATOM 3924 O O . GLU A 1 487 ? -2.395 35.219 -7.582 1 54.31 487 GLU A O 1
ATOM 3929 N N . LYS A 1 488 ? -1.4 33.438 -7.82 1 51.31 488 LYS A N 1
ATOM 3930 C CA . LYS A 1 488 ? -1.093 33.656 -9.234 1 51.31 488 LYS A CA 1
ATOM 3931 C C . LYS A 1 488 ? -2.365 33.875 -10.047 1 51.31 488 LYS A C 1
ATOM 3933 O O . LYS A 1 488 ? -2.436 34.812 -10.859 1 51.31 488 LYS A O 1
ATOM 3938 N N . ASP A 1 489 ? -3.219 32.938 -10.133 1 52.88 489 ASP A N 1
ATOM 3939 C CA . ASP A 1 489 ? -4.199 32.906 -11.219 1 52.88 489 ASP A CA 1
ATOM 3940 C C . ASP A 1 489 ? -5.379 33.844 -10.922 1 52.88 489 ASP A C 1
ATOM 3942 O O . ASP A 1 489 ? -6.129 34.188 -11.836 1 52.88 489 ASP A O 1
ATOM 3946 N N . ASN A 1 490 ? -5.809 34.094 -9.641 1 50.44 490 ASN A N 1
ATOM 3947 C CA . ASN A 1 490 ? -6.977 34.938 -9.383 1 50.44 490 ASN A CA 1
ATOM 3948 C C . ASN A 1 490 ? -6.664 36.062 -8.398 1 50.44 490 ASN A C 1
ATOM 3950 O O . ASN A 1 490 ? -6.816 35.875 -7.191 1 50.44 490 ASN A O 1
ATOM 3954 N N . PRO A 1 491 ? -5.957 37.125 -9.008 1 50.03 491 PRO A N 1
ATOM 3955 C CA . PRO A 1 491 ? -5.738 38.219 -8.07 1 50.03 491 PRO A CA 1
ATOM 3956 C C . PRO A 1 491 ? -7.016 38.656 -7.344 1 50.03 491 PRO A C 1
ATOM 3958 O O . PRO A 1 491 ? -8.047 38.875 -7.98 1 50.03 491 PRO A O 1
ATOM 3961 N N . THR A 1 492 ? -7.289 38.188 -6.273 1 54.44 492 THR A N 1
ATOM 3962 C CA . THR A 1 492 ? -8.445 38.656 -5.523 1 54.44 492 THR A CA 1
ATOM 3963 C C . THR A 1 492 ? -8.5 40.188 -5.535 1 54.44 492 THR A C 1
ATOM 3965 O O . THR A 1 492 ? -7.492 40.875 -5.289 1 54.44 492 THR A O 1
ATOM 3968 N N . PRO A 1 493 ? -9.578 40.75 -6.125 1 58.44 493 PRO A N 1
ATOM 3969 C CA . PRO A 1 493 ? -9.781 42.219 -5.98 1 58.44 493 PRO A CA 1
ATOM 3970 C C . PRO A 1 493 ? -9.461 42.719 -4.574 1 58.44 493 PRO A C 1
ATOM 3972 O O . PRO A 1 493 ? -9.312 41.906 -3.646 1 58.44 493 PRO A O 1
ATOM 3975 N N . SER A 1 494 ? -9.375 44.094 -4.43 1 64.12 494 SER A N 1
ATOM 3976 C CA . SER A 1 494 ? -9.258 44.781 -3.15 1 64.12 494 SER A CA 1
ATOM 3977 C C . SER A 1 494 ? -10.125 44.125 -2.084 1 64.12 494 SER A C 1
ATOM 3979 O O . SER A 1 494 ? -11.305 43.844 -2.322 1 64.12 494 SER A O 1
ATOM 3981 N N . ASN A 1 495 ? -9.422 43.5 -1.12 1 73.06 495 ASN A N 1
ATOM 3982 C CA . ASN A 1 495 ? -10.148 42.875 -0.031 1 73.06 495 ASN A CA 1
ATOM 3983 C C . ASN A 1 495 ? -10.172 43.75 1.222 1 73.06 495 ASN A C 1
ATOM 3985 O O . ASN A 1 495 ? -9.141 44.281 1.631 1 73.06 495 ASN A O 1
ATOM 3989 N N . LYS A 1 496 ? -11.359 44.25 1.566 1 82.56 496 LYS A N 1
ATOM 3990 C CA . LYS A 1 496 ? -11.523 44.875 2.873 1 82.56 496 LYS A CA 1
ATOM 3991 C C . LYS A 1 496 ? -11.18 43.906 4 1 82.56 496 LYS A C 1
ATOM 3993 O O . LYS A 1 496 ? -11.82 42.844 4.133 1 82.56 496 LYS A O 1
ATOM 3998 N N . LEU A 1 497 ? -10.109 44.188 4.645 1 84.12 497 LEU A N 1
ATOM 3999 C CA . LEU A 1 497 ? -9.68 43.344 5.746 1 84.12 497 LEU A CA 1
ATOM 4000 C C . LEU A 1 497 ? -10.594 43.5 6.953 1 84.12 497 LEU A C 1
ATOM 4002 O O . LEU A 1 497 ? -11.117 42.5 7.48 1 84.12 497 LEU A O 1
ATOM 4006 N N . CYS A 1 498 ? -10.664 44.844 7.379 1 85.88 498 CYS A N 1
ATOM 4007 C CA . CYS A 1 498 ? -11.531 45.062 8.531 1 85.88 498 CYS A CA 1
ATOM 4008 C C . CYS A 1 498 ? -11.836 46.562 8.719 1 85.88 498 CYS A C 1
ATOM 4010 O O . CYS A 1 498 ? -11.188 47.406 8.109 1 85.88 498 CYS A O 1
ATOM 4012 N N . ASP A 1 499 ? -12.883 46.812 9.461 1 88.06 499 ASP A N 1
ATOM 4013 C CA . ASP A 1 499 ? -13.234 48.125 9.953 1 88.06 499 ASP A CA 1
ATOM 4014 C C . ASP A 1 499 ? -13.047 48.219 11.469 1 88.06 499 ASP A C 1
ATOM 4016 O O . ASP A 1 499 ? -13.281 47.25 12.188 1 88.06 499 ASP A O 1
ATOM 4020 N N . PHE A 1 500 ? -12.445 49.312 11.836 1 87.69 500 PHE A N 1
ATOM 4021 C CA . PHE A 1 500 ? -12.367 49.531 13.281 1 87.69 500 PHE A CA 1
ATOM 4022 C C . PHE A 1 500 ? -12.68 50.969 13.648 1 87.69 500 PHE A C 1
ATOM 4024 O O . PHE A 1 500 ? -12.578 51.875 12.812 1 87.69 500 PHE A O 1
ATOM 4031 N N . LYS A 1 501 ? -13.141 51.125 14.82 1 86.56 501 LYS A N 1
ATOM 4032 C CA . LYS A 1 501 ? -13.5 52.438 15.312 1 86.56 501 LYS A CA 1
ATOM 4033 C C . LYS A 1 501 ? -12.445 52.969 16.281 1 86.56 501 LYS A C 1
ATOM 4035 O O . LYS A 1 501 ? -11.953 52.25 17.141 1 86.56 501 LYS A O 1
ATOM 4040 N N . SER A 1 502 ? -11.938 54.094 16.047 1 85.56 502 SER A N 1
ATOM 4041 C CA . SER A 1 502 ? -11.039 54.812 16.938 1 85.56 502 SER A CA 1
ATOM 4042 C C . SER A 1 502 ? -11.5 56.281 17.125 1 85.56 502 SER A C 1
ATOM 4044 O O . SER A 1 502 ? -11.703 57 16.141 1 85.56 502 SER A O 1
ATOM 4046 N N . SER A 1 503 ? -11.602 56.719 18.344 1 81.88 503 SER A N 1
ATOM 4047 C CA . SER A 1 503 ? -12.031 58.062 18.719 1 81.88 503 SER A CA 1
ATOM 4048 C C . SER A 1 503 ? -13.32 58.438 18 1 81.88 503 SER A C 1
ATOM 4050 O O . SER A 1 503 ? -13.438 59.562 17.484 1 81.88 503 SER A O 1
ATOM 4052 N N . GLY A 1 504 ? -14.188 57.562 17.781 1 79.75 504 GLY A N 1
ATOM 4053 C CA . GLY A 1 504 ? -15.516 57.812 17.25 1 79.75 504 GLY A CA 1
ATOM 4054 C C . GLY A 1 504 ? -15.578 57.75 15.734 1 79.75 504 GLY A C 1
ATOM 4055 O O . GLY A 1 504 ? -16.656 57.906 15.141 1 79.75 504 GLY A O 1
ATOM 4056 N N . LYS A 1 505 ? -14.484 57.594 15.062 1 88.25 505 LYS A N 1
ATOM 4057 C CA . LYS A 1 505 ? -14.461 57.5 13.609 1 88.25 505 LYS A CA 1
ATOM 4058 C C . LYS A 1 505 ? -14.141 56.062 13.148 1 88.25 505 LYS A C 1
ATOM 4060 O O . LYS A 1 505 ? -13.453 55.344 13.852 1 88.25 505 LYS A O 1
ATOM 4065 N N . THR A 1 506 ? -14.656 55.812 11.992 1 91.19 506 THR A N 1
ATOM 4066 C CA . THR A 1 506 ? -14.438 54.469 11.453 1 91.19 506 THR A CA 1
ATOM 4067 C C . THR A 1 506 ? -13.297 54.469 10.438 1 91.19 506 THR A C 1
ATOM 4069 O O . THR A 1 506 ? -13.242 55.344 9.562 1 91.19 506 THR A O 1
ATOM 4072 N N . TYR A 1 507 ? -12.398 53.625 10.617 1 92.25 507 TYR A N 1
ATOM 4073 C CA . TYR A 1 507 ? -11.273 53.438 9.711 1 92.25 507 TYR A CA 1
ATOM 4074 C C . TYR A 1 507 ? -11.297 52.062 9.07 1 92.25 507 TYR A C 1
ATOM 4076 O O . TYR A 1 507 ? -11.812 51.125 9.656 1 92.25 507 TYR A O 1
ATOM 4084 N N . THR A 1 508 ? -10.812 52 7.828 1 92.19 508 THR A N 1
ATOM 4085 C CA . THR A 1 508 ? -10.836 50.75 7.094 1 92.19 508 THR A CA 1
ATOM 4086 C C . THR A 1 508 ? -9.43 50.375 6.633 1 92.19 508 THR A C 1
ATOM 4088 O O . THR A 1 508 ? -8.703 51.219 6.098 1 92.19 508 THR A O 1
ATOM 4091 N N . ILE A 1 509 ? -9.086 49.188 6.953 1 91.69 509 ILE A N 1
ATOM 4092 C CA . ILE A 1 509 ? -7.836 48.656 6.441 1 91.69 509 ILE A CA 1
ATOM 4093 C C . ILE A 1 509 ? -8.125 47.719 5.25 1 91.69 509 ILE A C 1
ATOM 4095 O O . ILE A 1 509 ? -8.977 46.844 5.332 1 91.69 509 ILE A O 1
ATOM 4099 N N . SER A 1 510 ? -7.449 47.906 4.148 1 89.81 510 SER A N 1
ATOM 4100 C CA . SER A 1 510 ? -7.633 47.125 2.936 1 89.81 510 SER A CA 1
ATOM 4101 C C . SER A 1 510 ? -6.297 46.656 2.369 1 89.81 510 SER A C 1
ATOM 4103 O O . SER A 1 510 ? -5.25 47.219 2.693 1 89.81 510 SER A O 1
ATOM 4105 N N . ASN A 1 511 ? -6.367 45.562 1.739 1 87.5 511 ASN A N 1
ATOM 4106 C CA . ASN A 1 511 ? -5.148 45.031 1.121 1 87.5 511 ASN A CA 1
ATOM 4107 C C . ASN A 1 511 ? -5.422 44.469 -0.265 1 87.5 511 ASN A C 1
ATOM 4109 O O . ASN A 1 511 ? -6.566 44.156 -0.596 1 87.5 511 ASN A O 1
ATOM 4113 N N . ILE A 1 512 ? -4.484 44.5 -1.081 1 82 512 ILE A N 1
ATOM 4114 C CA . ILE A 1 512 ? -4.512 43.844 -2.389 1 82 512 ILE A CA 1
ATOM 4115 C C . ILE A 1 512 ? -3.342 42.875 -2.504 1 82 512 ILE A C 1
ATOM 4117 O O . ILE A 1 512 ? -2.193 43.219 -2.24 1 82 512 ILE A O 1
ATOM 4121 N N . ASN A 1 513 ? -3.738 41.688 -2.666 1 75.38 513 ASN A N 1
ATOM 4122 C CA . ASN A 1 513 ? -2.721 40.625 -2.783 1 75.38 513 ASN A CA 1
ATOM 4123 C C . ASN A 1 513 ? -2.354 40.375 -4.242 1 75.38 513 ASN A C 1
ATOM 4125 O O . ASN A 1 513 ? -2.912 39.469 -4.871 1 75.38 513 ASN A O 1
ATOM 4129 N N . SER A 1 514 ? -1.666 41.25 -4.988 1 67.25 514 SER A N 1
ATOM 4130 C CA . SER A 1 514 ? -1.185 41.062 -6.348 1 67.25 514 SER A CA 1
ATOM 4131 C C . SER A 1 514 ? 0.339 41 -6.395 1 67.25 514 SER A C 1
ATOM 4133 O O . SER A 1 514 ? 1.013 41.562 -5.531 1 67.25 514 SER A O 1
ATOM 4135 N N . PHE A 1 515 ? 0.876 40.281 -7.324 1 59.88 515 PHE A N 1
ATOM 4136 C CA . PHE A 1 515 ? 2.307 40.062 -7.48 1 59.88 515 PHE A CA 1
ATOM 4137 C C . PHE A 1 515 ? 3.051 41.375 -7.68 1 59.88 515 PHE A C 1
ATOM 4139 O O . PHE A 1 515 ? 4.086 41.625 -7.051 1 59.88 515 PHE A O 1
ATOM 4146 N N . ASP A 1 516 ? 2.59 42.156 -8.648 1 60.25 516 ASP A N 1
ATOM 4147 C CA . ASP A 1 516 ? 3.316 43.375 -9.039 1 60.25 516 ASP A CA 1
ATOM 4148 C C . ASP A 1 516 ? 2.949 44.562 -8.141 1 60.25 516 ASP A C 1
ATOM 4150 O O . ASP A 1 516 ? 3.709 45.5 -8.031 1 60.25 516 ASP A O 1
ATOM 4154 N N . SER A 1 517 ? 1.752 44.375 -7.32 1 67.5 517 SER A N 1
ATOM 4155 C CA . SER A 1 517 ? 1.267 45.562 -6.633 1 67.5 517 SER A CA 1
ATOM 4156 C C . SER A 1 517 ? 0.589 45.219 -5.312 1 67.5 517 SER A C 1
ATOM 4158 O O . SER A 1 517 ? -0.545 45.625 -5.059 1 67.5 517 SER A O 1
ATOM 4160 N N . GLY A 1 518 ? 1.261 44.375 -4.516 1 79.25 518 GLY A N 1
ATOM 4161 C CA . GLY A 1 518 ? 0.665 44.156 -3.205 1 79.25 518 GLY A CA 1
ATOM 4162 C C . GLY A 1 518 ? 0.744 45.406 -2.324 1 79.25 518 GLY A C 1
ATOM 4163 O O . GLY A 1 518 ? 1.801 46.031 -2.213 1 79.25 518 GLY A O 1
ATOM 4164 N N . LYS A 1 519 ? -0.383 45.812 -1.908 1 87.31 519 LYS A N 1
ATOM 4165 C CA . LYS A 1 519 ? -0.452 47.031 -1.114 1 87.31 519 LYS A CA 1
ATOM 4166 C C . LYS A 1 519 ? -1.422 46.875 0.053 1 87.31 519 LYS A C 1
ATOM 4168 O O . LYS A 1 519 ? -2.404 46.156 -0.044 1 87.31 519 LYS A O 1
ATOM 4173 N N . LEU A 1 520 ? -1.001 47.406 1.152 1 91.25 520 LEU A N 1
ATOM 4174 C CA . LEU A 1 520 ? -1.853 47.594 2.322 1 91.25 520 LEU A CA 1
ATOM 4175 C C . LEU A 1 520 ? -2.084 49.062 2.602 1 91.25 520 LEU A C 1
ATOM 4177 O O . LEU A 1 520 ? -1.144 49.875 2.566 1 91.25 520 LEU A O 1
ATOM 4181 N N . TRP A 1 521 ? -3.346 49.469 2.764 1 91.69 521 TRP A N 1
ATOM 4182 C CA . TRP A 1 521 ? -3.555 50.875 3.043 1 91.69 521 TRP A CA 1
ATOM 4183 C C . TRP A 1 521 ? -4.684 51.094 4.047 1 91.69 521 TRP A C 1
ATOM 4185 O O . TRP A 1 521 ? -5.531 50.219 4.219 1 91.69 521 TRP A O 1
ATOM 4195 N N . LEU A 1 522 ? -4.629 52.094 4.777 1 93.81 522 LEU A N 1
ATOM 4196 C CA . LEU A 1 522 ? -5.609 52.562 5.754 1 93.81 522 LEU A CA 1
ATOM 4197 C C . LEU A 1 522 ? -6.398 53.75 5.203 1 93.81 522 LEU A C 1
ATOM 4199 O O . LEU A 1 522 ? -5.816 54.688 4.664 1 93.81 522 LEU A O 1
ATOM 4203 N N . SER A 1 523 ? -7.676 53.625 5.281 1 93.06 523 SER A N 1
ATOM 4204 C CA . SER A 1 523 ? -8.531 54.719 4.816 1 93.06 523 SER A CA 1
ATOM 4205 C C . SER A 1 523 ? -9.43 55.25 5.938 1 93.06 523 SER A C 1
ATOM 4207 O O . SER A 1 523 ? -9.727 54.5 6.883 1 93.06 523 SER A O 1
ATOM 4209 N N . ASN A 1 524 ? -9.766 56.531 5.832 1 90.19 524 ASN A N 1
ATOM 4210 C CA . ASN A 1 524 ? -10.688 57.125 6.797 1 90.19 524 ASN A CA 1
ATOM 4211 C C . ASN A 1 524 ? -12.141 56.906 6.379 1 90.19 524 ASN A C 1
ATOM 4213 O O . ASN A 1 524 ? -12.422 56.219 5.406 1 90.19 524 ASN A O 1
ATOM 4217 N N . ASP A 1 525 ? -13.047 57.406 7.195 1 85.75 525 ASP A N 1
ATOM 4218 C CA . ASP A 1 525 ? -14.484 57.25 7.008 1 85.75 525 ASP A CA 1
ATOM 4219 C C . ASP A 1 525 ? -14.93 57.781 5.656 1 85.75 525 ASP A C 1
ATOM 4221 O O . ASP A 1 525 ? -15.961 57.375 5.121 1 85.75 525 ASP A O 1
ATOM 4225 N N . LYS A 1 526 ? -14.172 58.719 5.004 1 85 526 LYS A N 1
ATOM 4226 C CA . LYS A 1 526 ? -14.523 59.312 3.719 1 85 526 LYS A CA 1
ATOM 4227 C C . LYS A 1 526 ? -13.875 58.531 2.566 1 85 526 LYS A C 1
ATOM 4229 O O . LYS A 1 526 ? -13.992 58.938 1.406 1 85 526 LYS A O 1
ATOM 4234 N N . GLY A 1 527 ? -13.055 57.531 2.9 1 84.75 527 GLY A N 1
ATOM 4235 C CA . GLY A 1 527 ? -12.43 56.719 1.868 1 84.75 527 GLY A CA 1
ATOM 4236 C C . GLY A 1 527 ? -11.062 57.219 1.45 1 84.75 527 GLY A C 1
ATOM 4237 O O . GLY A 1 527 ? -10.484 56.75 0.479 1 84.75 527 GLY A O 1
ATOM 4238 N N . GLU A 1 528 ? -10.602 58.312 2.1 1 89.75 528 GLU A N 1
ATOM 4239 C CA . GLU A 1 528 ? -9.289 58.844 1.769 1 89.75 528 GLU A CA 1
ATOM 4240 C C . GLU A 1 528 ? -8.172 58 2.365 1 89.75 528 GLU A C 1
ATOM 4242 O O . GLU A 1 528 ? -8.258 57.562 3.52 1 89.75 528 GLU A O 1
ATOM 4247 N N . GLU A 1 529 ? -7.133 57.812 1.582 1 91.62 529 GLU A N 1
ATOM 4248 C CA . GLU A 1 529 ? -5.98 57.031 2.025 1 91.62 529 GLU A CA 1
ATOM 4249 C C . GLU A 1 529 ? -5.109 57.844 2.984 1 91.62 529 GLU A C 1
ATOM 4251 O O . GLU A 1 529 ? -4.672 58.938 2.654 1 91.62 529 GLU A O 1
ATOM 4256 N N . LEU A 1 530 ? -4.914 57.344 4.109 1 92.69 530 LEU A N 1
ATOM 4257 C CA . LEU A 1 530 ? -4.074 58 5.105 1 92.69 530 LEU A CA 1
ATOM 4258 C C . LEU A 1 530 ? -2.623 57.562 4.98 1 92.69 530 LEU A C 1
ATOM 4260 O O . LEU A 1 530 ? -1.705 58.375 5.07 1 92.69 530 LEU A O 1
ATOM 4264 N N . ILE A 1 531 ? -2.463 56.281 4.852 1 92.44 531 ILE A N 1
ATOM 4265 C CA . ILE A 1 531 ? -1.126 55.719 4.742 1 92.44 531 ILE A CA 1
ATOM 4266 C C . ILE A 1 531 ? -1.188 54.406 3.957 1 92.44 531 ILE A C 1
ATOM 4268 O O . ILE A 1 531 ? -2.193 53.688 4.004 1 92.44 531 ILE A O 1
ATOM 4272 N N . SER A 1 532 ? -0.216 54.219 3.154 1 92.75 532 SER A N 1
ATOM 4273 C CA . SER A 1 532 ? -0.138 52.969 2.379 1 92.75 532 SER A CA 1
ATOM 4274 C C . SER A 1 532 ? 1.252 52.344 2.469 1 92.75 532 SER A C 1
ATOM 4276 O O . SER A 1 532 ? 2.25 53.062 2.59 1 92.75 532 SER A O 1
ATOM 4278 N N . VAL A 1 533 ? 1.307 51.062 2.529 1 91.81 533 VAL A N 1
ATOM 4279 C CA . VAL A 1 533 ? 2.559 50.312 2.586 1 91.81 533 VAL A CA 1
ATOM 4280 C C . VAL A 1 533 ? 2.66 49.375 1.38 1 91.81 533 VAL A C 1
ATOM 4282 O O . VAL A 1 533 ? 1.73 48.625 1.091 1 91.81 533 VAL A O 1
ATOM 4285 N N . ASN A 1 534 ? 3.701 49.5 0.664 1 88.06 534 ASN A N 1
ATOM 4286 C CA . ASN A 1 534 ? 4.016 48.531 -0.402 1 88.06 534 ASN A CA 1
ATOM 4287 C C . ASN A 1 534 ? 4.594 47.25 0.154 1 88.06 534 ASN A C 1
ATOM 4289 O O . ASN A 1 534 ? 5.664 47.25 0.769 1 88.06 534 ASN A O 1
ATOM 4293 N N . MET A 1 535 ? 3.916 46.219 -0.055 1 86.75 535 MET A N 1
ATOM 4294 C CA . MET A 1 535 ? 4.305 44.938 0.542 1 86.75 535 MET A CA 1
ATOM 4295 C C . MET A 1 535 ? 5.645 44.469 -0.007 1 86.75 535 MET A C 1
ATOM 4297 O O . MET A 1 535 ? 6.363 43.719 0.654 1 86.75 535 MET A O 1
ATOM 4301 N N . LYS A 1 536 ? 6.023 44.906 -1.188 1 81 536 LYS A N 1
ATOM 4302 C CA . LYS A 1 536 ? 7.34 44.562 -1.714 1 81 536 LYS A CA 1
ATOM 4303 C C . LYS A 1 536 ? 8.445 45.125 -0.83 1 81 536 LYS A C 1
ATOM 4305 O O . LYS A 1 536 ? 9.461 44.469 -0.596 1 81 536 LYS A O 1
ATOM 4310 N N . ASP A 1 537 ? 8.18 46.375 -0.346 1 81.88 537 ASP A N 1
ATOM 4311 C CA . ASP A 1 537 ? 9.156 47 0.54 1 81.88 537 ASP A CA 1
ATOM 4312 C C . ASP A 1 537 ? 9.297 46.219 1.84 1 81.88 537 ASP A C 1
ATOM 4314 O O . ASP A 1 537 ? 10.398 46.125 2.389 1 81.88 537 ASP A O 1
ATOM 4318 N N . VAL A 1 538 ? 8.258 45.719 2.289 1 85.31 538 VAL A N 1
ATOM 4319 C CA . VAL A 1 538 ? 8.25 44.969 3.527 1 85.31 538 VAL A CA 1
ATOM 4320 C C . VAL A 1 538 ? 9.062 43.688 3.342 1 85.31 538 VAL A C 1
ATOM 4322 O O . VAL A 1 538 ? 9.93 43.375 4.16 1 85.31 538 VAL A O 1
ATOM 4325 N N . PHE A 1 539 ? 8.797 43 2.273 1 80.56 539 PHE A N 1
ATOM 4326 C CA . PHE A 1 539 ? 9.484 41.719 2.045 1 80.56 539 PHE A CA 1
ATOM 4327 C C . PHE A 1 539 ? 10.953 41.969 1.715 1 80.56 539 PHE A C 1
ATOM 4329 O O . PHE A 1 539 ? 11.812 41.156 2.064 1 80.56 539 PHE A O 1
ATOM 4336 N N . ASP A 1 540 ? 11.195 43.062 0.998 1 74 540 ASP A N 1
ATOM 4337 C CA . ASP A 1 540 ? 12.586 43.406 0.687 1 74 540 ASP A CA 1
ATOM 4338 C C . ASP A 1 540 ? 13.391 43.625 1.961 1 74 540 ASP A C 1
ATOM 4340 O O . ASP A 1 540 ? 14.578 43.312 2.012 1 74 540 ASP A O 1
ATOM 4344 N N . MET A 1 541 ? 12.688 44.25 2.887 1 75.56 541 MET A N 1
ATOM 4345 C CA . MET A 1 541 ? 13.367 44.469 4.164 1 75.56 541 MET A CA 1
ATOM 4346 C C . MET A 1 541 ? 13.773 43.125 4.781 1 75.56 541 MET A C 1
ATOM 4348 O O . MET A 1 541 ? 14.852 43 5.375 1 75.56 541 MET A O 1
ATOM 4352 N N . PHE A 1 542 ? 12.867 42.312 4.574 1 69.5 542 PHE A N 1
ATOM 4353 C CA . PHE A 1 542 ? 13.156 41 5.18 1 69.5 542 PHE A CA 1
ATOM 4354 C C . PHE A 1 542 ? 14.039 40.156 4.27 1 69.5 542 PHE A C 1
ATOM 4356 O O . PHE A 1 542 ? 14.664 39.219 4.723 1 69.5 542 PHE A O 1
ATOM 4363 N N . ASP A 1 543 ? 13.852 40.594 2.881 1 62.56 543 ASP A N 1
ATOM 4364 C CA . ASP A 1 543 ? 14.703 39.906 1.911 1 62.56 543 ASP A CA 1
ATOM 4365 C C . ASP A 1 543 ? 16.172 40.312 2.094 1 62.56 543 ASP A C 1
ATOM 4367 O O . ASP A 1 543 ? 17.078 39.531 1.79 1 62.56 543 ASP A O 1
ATOM 4371 N N . THR A 1 544 ? 16.328 41.875 2.027 1 49.88 544 THR A N 1
ATOM 4372 C CA . THR A 1 544 ? 17.672 42.438 1.989 1 49.88 544 THR A CA 1
ATOM 4373 C C . THR A 1 544 ? 18.578 41.75 3.01 1 49.88 544 THR A C 1
ATOM 4375 O O . THR A 1 544 ? 19.672 42.219 3.293 1 49.88 544 THR A O 1
ATOM 4378 N N . SER A 1 545 ? 18.391 40.969 3.695 1 40.53 545 SER A N 1
ATOM 4379 C CA . SER A 1 545 ? 19.781 40.75 4.105 1 40.53 545 SER A CA 1
ATOM 4380 C C . SER A 1 545 ? 20.703 40.625 2.895 1 40.53 545 SER A C 1
ATOM 4382 O O . SER A 1 545 ? 20.688 39.594 2.213 1 40.53 545 SER A O 1
ATOM 4384 N N . ALA A 1 546 ? 20.578 41.469 1.85 1 34.97 546 ALA A N 1
ATOM 4385 C CA . ALA A 1 546 ? 21.734 41.438 0.976 1 34.97 546 ALA A CA 1
ATOM 4386 C C . ALA A 1 546 ? 22.969 40.938 1.719 1 34.97 546 ALA A C 1
ATOM 4388 O O . ALA A 1 546 ? 23.938 40.5 1.097 1 34.97 546 ALA A O 1
ATOM 4389 N N . GLN A 1 547 ? 23.5 41.844 2.715 1 32.44 547 GLN A N 1
ATOM 4390 C CA . GLN A 1 547 ? 24.609 41.188 3.391 1 32.44 547 GLN A CA 1
ATOM 4391 C C . GLN A 1 547 ? 24.297 39.719 3.678 1 32.44 547 GLN A C 1
ATOM 4393 O O . GLN A 1 547 ? 23.125 39.344 3.885 1 32.44 547 GLN A O 1
ATOM 4398 N N . GLY A 1 548 ? 25.312 38.938 3.514 1 30.78 548 GLY A N 1
ATOM 4399 C CA . GLY A 1 548 ? 25.328 37.469 3.393 1 30.78 548 GLY A CA 1
ATOM 4400 C C . GLY A 1 548 ? 24.188 36.812 4.121 1 30.78 548 GLY A C 1
ATOM 4401 O O . GLY A 1 548 ? 23.453 36 3.537 1 30.78 548 GLY A O 1
ATOM 4402 N N . ASN A 1 549 ? 24.438 36.562 5.379 1 31.58 549 ASN A N 1
ATOM 4403 C CA . ASN A 1 549 ? 24.422 35.344 6.211 1 31.58 549 ASN A CA 1
ATOM 4404 C C . ASN A 1 549 ? 23.031 35.094 6.773 1 31.58 549 ASN A C 1
ATOM 4406 O O . ASN A 1 549 ? 22.891 34.375 7.773 1 31.58 549 ASN A O 1
ATOM 4410 N N . TYR A 1 550 ? 22.062 36.062 6.621 1 33.66 550 TYR A N 1
ATOM 4411 C CA . TYR A 1 550 ? 20.953 35.625 7.449 1 33.66 550 TYR A CA 1
ATOM 4412 C C . TYR A 1 550 ? 20.281 34.406 6.824 1 33.66 550 TYR A C 1
ATOM 4414 O O . TYR A 1 550 ? 19.359 34.531 6.023 1 33.66 550 TYR A O 1
ATOM 4422 N N . GLN A 1 551 ? 20.906 33.812 5.941 1 38.75 551 GLN A N 1
ATOM 4423 C CA . GLN A 1 551 ? 20.281 32.531 5.648 1 38.75 551 GLN A CA 1
ATOM 4424 C C . GLN A 1 551 ? 19.609 31.938 6.887 1 38.75 551 GLN A C 1
ATOM 4426 O O . GLN A 1 551 ? 19.547 30.719 7.051 1 38.75 551 GLN A O 1
ATOM 4431 N N . ILE A 1 552 ? 19.797 32.625 8.039 1 36.62 552 ILE A N 1
ATOM 4432 C CA . ILE A 1 552 ? 19.359 31.922 9.242 1 36.62 552 ILE A CA 1
ATOM 4433 C C . ILE A 1 552 ? 17.891 31.516 9.094 1 36.62 552 ILE A C 1
ATOM 4435 O O . ILE A 1 552 ? 17.016 32.375 8.914 1 36.62 552 ILE A O 1
ATOM 4439 N N . SER A 1 553 ? 17.438 30.609 8.266 1 40.94 553 SER A N 1
ATOM 4440 C CA . SER A 1 553 ? 16.281 29.984 8.898 1 40.94 553 SER A CA 1
ATOM 4441 C C . SER A 1 553 ? 16.219 30.312 10.383 1 40.94 553 SER A C 1
ATOM 4443 O O . SER A 1 553 ? 16.891 29.672 11.195 1 40.94 553 SER A O 1
ATOM 4445 N N . LYS A 1 554 ? 16.484 31.531 10.773 1 44 554 LYS A N 1
ATOM 4446 C CA . LYS A 1 554 ? 16.312 31.781 12.203 1 44 554 LYS A CA 1
ATOM 4447 C C . LYS A 1 554 ? 14.945 31.312 12.68 1 44 554 LYS A C 1
ATOM 4449 O O . LYS A 1 554 ? 13.914 31.781 12.188 1 44 554 LYS A O 1
ATOM 4454 N N . ASP A 1 555 ? 14.773 30.234 12.977 1 49.62 555 ASP A N 1
ATOM 4455 C CA . ASP A 1 555 ? 13.578 29.594 13.516 1 49.62 555 ASP A CA 1
ATOM 4456 C C . ASP A 1 555 ? 12.711 30.594 14.281 1 49.62 555 ASP A C 1
ATOM 4458 O O . ASP A 1 555 ? 11.484 30.531 14.211 1 49.62 555 ASP A O 1
ATOM 4462 N N . SER A 1 556 ? 13.219 31.484 15.164 1 59.88 556 SER A N 1
ATOM 4463 C CA . SER A 1 556 ? 12.391 32.375 15.977 1 59.88 556 SER A CA 1
ATOM 4464 C C . SER A 1 556 ? 12.984 33.75 16.047 1 59.88 556 SER A C 1
ATOM 4466 O O . SER A 1 556 ? 14.172 33.938 16.359 1 59.88 556 SER A O 1
ATOM 4468 N N . MET A 1 557 ? 12.461 34.812 15.266 1 66.88 557 MET A N 1
ATOM 4469 C CA . MET A 1 557 ? 12.844 36.219 15.352 1 66.88 557 MET A CA 1
ATOM 4470 C C . MET A 1 557 ? 12.133 36.906 16.516 1 66.88 557 MET A C 1
ATOM 4472 O O . MET A 1 557 ? 11.008 36.531 16.875 1 66.88 557 MET A O 1
ATOM 4476 N N . THR A 1 558 ? 12.867 37.812 17.125 1 73.12 558 THR A N 1
ATOM 4477 C CA . THR A 1 558 ? 12.227 38.656 18.141 1 73.12 558 THR A CA 1
ATOM 4478 C C . THR A 1 558 ? 11.266 39.656 17.5 1 73.12 558 THR A C 1
ATOM 4480 O O . THR A 1 558 ? 11.383 39.938 16.312 1 73.12 558 THR A O 1
ATOM 4483 N N . ALA A 1 559 ? 10.367 40.125 18.219 1 79.44 559 ALA A N 1
ATOM 4484 C CA . ALA A 1 559 ? 9.359 41.062 17.734 1 79.44 559 ALA A CA 1
ATOM 4485 C C . ALA A 1 559 ? 10.016 42.344 17.156 1 79.44 559 ALA A C 1
ATOM 4487 O O . ALA A 1 559 ? 9.562 42.844 16.141 1 79.44 559 ALA A O 1
ATOM 4488 N N . ASP A 1 560 ? 11.094 42.75 17.766 1 75.94 560 ASP A N 1
ATOM 4489 C CA . ASP A 1 560 ? 11.727 43.969 17.328 1 75.94 560 ASP A CA 1
ATOM 4490 C C . ASP A 1 560 ? 12.344 43.812 15.938 1 75.94 560 ASP A C 1
ATOM 4492 O O . ASP A 1 560 ? 12.258 44.688 15.094 1 75.94 560 ASP A O 1
ATOM 4496 N N . ASN A 1 561 ? 12.812 42.688 15.68 1 74.25 561 ASN A N 1
ATOM 4497 C CA . ASN A 1 561 ? 13.484 42.406 14.406 1 74.25 561 ASN A CA 1
ATOM 4498 C C . ASN A 1 561 ? 12.484 42 13.328 1 74.25 561 ASN A C 1
ATOM 4500 O O . ASN A 1 561 ? 12.828 41.969 12.141 1 74.25 561 ASN A O 1
ATOM 4504 N N . SER A 1 562 ? 11.344 41.812 13.734 1 80.56 562 SER A N 1
ATOM 4505 C CA . SER A 1 562 ? 10.352 41.344 12.781 1 80.56 562 SER A CA 1
ATOM 4506 C C . SER A 1 562 ? 9.328 42.438 12.453 1 80.56 562 SER A C 1
ATOM 4508 O O . SER A 1 562 ? 8.266 42.125 11.906 1 80.56 562 SER A O 1
ATOM 4510 N N . THR A 1 563 ? 9.648 43.656 12.82 1 87.12 563 THR A N 1
ATOM 4511 C CA . THR A 1 563 ? 8.648 44.688 12.648 1 87.12 563 THR A CA 1
ATOM 4512 C C . THR A 1 563 ? 9.07 45.688 11.562 1 87.12 563 THR A C 1
ATOM 4514 O O . THR A 1 563 ? 10.219 46.156 11.547 1 87.12 563 THR A O 1
ATOM 4517 N N . PHE A 1 564 ? 8.297 45.938 10.617 1 88.81 564 PHE A N 1
ATOM 4518 C CA . PHE A 1 564 ? 8.391 47 9.625 1 88.81 564 PHE A CA 1
ATOM 4519 C C . PHE A 1 564 ? 7.434 48.125 9.945 1 88.81 564 PHE A C 1
ATOM 4521 O O . PHE A 1 564 ? 6.23 47.906 10.109 1 88.81 564 PHE A O 1
ATOM 4528 N N . THR A 1 565 ? 7.965 49.312 10.172 1 92.44 565 THR A N 1
ATOM 4529 C CA . THR A 1 565 ? 7.109 50.438 10.555 1 92.44 565 THR A CA 1
ATOM 4530 C C . THR A 1 565 ? 7.172 51.531 9.5 1 92.44 565 THR A C 1
ATOM 4532 O O . THR A 1 565 ? 8.25 51.875 9 1 92.44 565 THR A O 1
ATOM 4535 N N . LYS A 1 566 ? 6.094 51.969 9.078 1 92.81 566 LYS A N 1
ATOM 4536 C CA . LYS A 1 566 ? 5.941 53.156 8.234 1 92.81 566 LYS A CA 1
ATOM 4537 C C . LYS A 1 566 ? 5.117 54.25 8.945 1 92.81 566 LYS A C 1
ATOM 4539 O O . LYS A 1 566 ? 4.074 53.938 9.531 1 92.81 566 LYS A O 1
ATOM 4544 N N . GLU A 1 567 ? 5.578 55.5 9.008 1 93 567 GLU A N 1
ATOM 4545 C CA . GLU A 1 567 ? 4.91 56.594 9.727 1 93 567 GLU A CA 1
ATOM 4546 C C . GLU A 1 567 ? 4.77 57.812 8.844 1 93 567 GLU A C 1
ATOM 4548 O O . GLU A 1 567 ? 5.641 58.094 8.023 1 93 567 GLU A O 1
ATOM 4553 N N . ASN A 1 568 ? 3.621 58.438 8.891 1 90.88 568 ASN A N 1
ATOM 4554 C CA . ASN A 1 568 ? 3.398 59.75 8.32 1 90.88 568 ASN A CA 1
ATOM 4555 C C . ASN A 1 568 ? 2.693 60.688 9.312 1 90.88 568 ASN A C 1
ATOM 4557 O O . ASN A 1 568 ? 2.617 60.375 10.5 1 90.88 568 ASN A O 1
ATOM 4561 N N . ASP A 1 569 ? 2.268 61.844 8.852 1 89.25 569 ASP A N 1
ATOM 4562 C CA . ASP A 1 569 ? 1.682 62.844 9.75 1 89.25 569 ASP A CA 1
ATOM 4563 C C . ASP A 1 569 ? 0.301 62.406 10.234 1 89.25 569 ASP A C 1
ATOM 4565 O O . ASP A 1 569 ? -0.179 62.875 11.266 1 89.25 569 ASP A O 1
ATOM 4569 N N . ASN A 1 570 ? -0.226 61.406 9.609 1 90.5 570 ASN A N 1
ATOM 4570 C CA . ASN A 1 570 ? -1.608 61.031 9.914 1 90.5 570 ASN A CA 1
ATOM 4571 C C . ASN A 1 570 ? -1.691 59.75 10.703 1 90.5 570 ASN A C 1
ATOM 4573 O O . ASN A 1 570 ? -2.566 59.594 11.555 1 90.5 570 ASN A O 1
ATOM 4577 N N . ALA A 1 571 ? -0.85 58.844 10.344 1 92.75 571 ALA A N 1
ATOM 4578 C CA . ALA A 1 571 ? -0.989 57.562 10.977 1 92.75 571 ALA A CA 1
ATOM 4579 C C . ALA A 1 571 ? 0.334 56.781 10.961 1 92.75 571 ALA A C 1
ATOM 4581 O O . ALA A 1 571 ? 1.274 57.188 10.266 1 92.75 571 ALA A O 1
ATOM 4582 N N . ILE A 1 572 ? 0.442 55.781 11.883 1 93.88 572 ILE A N 1
ATOM 4583 C CA . ILE A 1 572 ? 1.556 54.844 11.922 1 93.88 572 ILE A CA 1
ATOM 4584 C C . ILE A 1 572 ? 1.042 53.438 11.672 1 93.88 572 ILE A C 1
ATOM 4586 O O . ILE A 1 572 ? 0.049 53 12.266 1 93.88 572 ILE A O 1
ATOM 4590 N N . ILE A 1 573 ? 1.647 52.75 10.711 1 93.56 573 ILE A N 1
ATOM 4591 C CA . ILE A 1 573 ? 1.325 51.375 10.469 1 93.56 573 ILE A CA 1
ATOM 4592 C C . ILE A 1 573 ? 2.568 50.5 10.68 1 93.56 573 ILE A C 1
ATOM 4594 O O . ILE A 1 573 ? 3.625 50.781 10.102 1 93.56 573 ILE A O 1
ATOM 4598 N N . SER A 1 574 ? 2.436 49.562 11.57 1 92.81 574 SER A N 1
ATOM 4599 C CA . SER A 1 574 ? 3.52 48.625 11.82 1 92.81 574 SER A CA 1
ATOM 4600 C C . SER A 1 574 ? 3.107 47.188 11.477 1 92.81 574 SER A C 1
ATOM 4602 O O . SER A 1 574 ? 2.029 46.719 11.867 1 92.81 574 SER A O 1
ATOM 4604 N N . LEU A 1 575 ? 3.912 46.531 10.703 1 92.06 575 LEU A N 1
ATOM 4605 C CA . LEU A 1 575 ? 3.686 45.125 10.336 1 92.06 575 LEU A CA 1
ATOM 4606 C C . LEU A 1 575 ? 4.668 44.219 11.062 1 92.06 575 LEU A C 1
ATOM 4608 O O . LEU A 1 575 ? 5.879 44.281 10.836 1 92.06 575 LEU A O 1
ATOM 4612 N N . VAL A 1 576 ? 4.133 43.375 11.938 1 88.94 576 VAL A N 1
ATOM 4613 C CA . VAL A 1 576 ? 4.953 42.375 12.617 1 88.94 576 VAL A CA 1
ATOM 4614 C C . VAL A 1 576 ? 4.84 41.031 11.906 1 88.94 576 VAL A C 1
ATOM 4616 O O . VAL A 1 576 ? 3.758 40.438 11.852 1 88.94 576 VAL A O 1
ATOM 4619 N N . ALA A 1 577 ? 5.902 40.594 11.383 1 86.19 577 ALA A N 1
ATOM 4620 C CA . ALA A 1 577 ? 5.895 39.344 10.602 1 86.19 577 ALA A CA 1
ATOM 4621 C C . ALA A 1 577 ? 5.773 38.125 11.508 1 86.19 577 ALA A C 1
ATOM 4623 O O . ALA A 1 577 ? 6.594 37.938 12.406 1 86.19 577 ALA A O 1
ATOM 4624 N N . LEU A 1 578 ? 4.738 37.406 11.305 1 83.12 578 LEU A N 1
ATOM 4625 C CA . LEU A 1 578 ? 4.562 36.125 12.016 1 83.12 578 LEU A CA 1
ATOM 4626 C C . LEU A 1 578 ? 5.297 35 11.297 1 83.12 578 LEU A C 1
ATOM 4628 O O . LEU A 1 578 ? 6 34.219 11.938 1 83.12 578 LEU A O 1
ATOM 4632 N N . ASN A 1 579 ? 4.961 34.844 10.102 1 81.44 579 ASN A N 1
ATOM 4633 C CA . ASN A 1 579 ? 5.602 33.875 9.219 1 81.44 579 ASN A CA 1
ATOM 4634 C C . ASN A 1 579 ? 5.84 34.469 7.828 1 81.44 579 ASN A C 1
ATOM 4636 O O . ASN A 1 579 ? 4.965 35.156 7.277 1 81.44 579 ASN A O 1
ATOM 4640 N N . ILE A 1 580 ? 7.07 34.5 7.445 1 77.25 580 ILE A N 1
ATOM 4641 C CA . ILE A 1 580 ? 7.395 34.969 6.109 1 77.25 580 ILE A CA 1
ATOM 4642 C C . ILE A 1 580 ? 8.047 33.875 5.297 1 77.25 580 ILE A C 1
ATOM 4644 O O . ILE A 1 580 ? 8.875 33.094 5.816 1 77.25 580 ILE A O 1
ATOM 4648 N N . ASN A 1 581 ? 7.547 33.625 4.188 1 72.06 581 ASN A N 1
ATOM 4649 C CA . ASN A 1 581 ? 8.133 32.688 3.229 1 72.06 581 ASN A CA 1
ATOM 4650 C C . ASN A 1 581 ? 8.508 33.406 1.925 1 72.06 581 ASN A C 1
ATOM 4652 O O . ASN A 1 581 ? 7.645 33.938 1.239 1 72.06 581 ASN A O 1
ATOM 4656 N N . ILE A 1 582 ? 9.781 33.625 1.754 1 69.56 582 ILE A N 1
ATOM 4657 C CA . ILE A 1 582 ? 10.266 34.219 0.515 1 69.56 582 ILE A CA 1
ATOM 4658 C C . ILE A 1 582 ? 10.969 33.188 -0.331 1 69.56 582 ILE A C 1
ATOM 4660 O O . ILE A 1 582 ? 11.953 32.562 0.107 1 69.56 582 ILE A O 1
ATOM 4664 N N . GLN A 1 583 ? 10.461 32.719 -1.395 1 62.97 583 GLN A N 1
ATOM 4665 C CA . GLN A 1 583 ? 11.094 31.797 -2.314 1 62.97 583 GLN A CA 1
ATOM 4666 C C . GLN A 1 583 ? 11.953 32.531 -3.342 1 62.97 583 GLN A C 1
ATOM 4668 O O . GLN A 1 583 ? 11.461 33.375 -4.074 1 62.97 583 GLN A O 1
ATOM 4673 N N . LYS A 1 584 ? 13.211 32.594 -3.125 1 56 584 LYS A N 1
ATOM 4674 C CA . LYS A 1 584 ? 14.117 33.281 -4.027 1 56 584 LYS A CA 1
ATOM 4675 C C . LYS A 1 584 ? 14.188 32.594 -5.387 1 56 584 LYS A C 1
ATOM 4677 O O . LYS A 1 584 ? 14.609 33.188 -6.375 1 56 584 LYS A O 1
ATOM 4682 N N . SER A 1 585 ? 13.992 31.375 -5.457 1 51.16 585 SER A N 1
ATOM 4683 C CA . SER A 1 585 ? 14.172 30.766 -6.766 1 51.16 585 SER A CA 1
ATOM 4684 C C . SER A 1 585 ? 13.266 31.391 -7.812 1 51.16 585 SER A C 1
ATOM 4686 O O . SER A 1 585 ? 12.32 32.094 -7.469 1 51.16 585 SER A O 1
ATOM 4688 N N . ASN A 1 586 ? 13.477 31.094 -9.156 1 47.78 586 ASN A N 1
ATOM 4689 C CA . ASN A 1 586 ? 12.875 31.609 -10.383 1 47.78 586 ASN A CA 1
ATOM 4690 C C . ASN A 1 586 ? 11.352 31.656 -10.289 1 47.78 586 ASN A C 1
ATOM 4692 O O . ASN A 1 586 ? 10.664 31.703 -11.305 1 47.78 586 ASN A O 1
ATOM 4696 N N . SER A 1 587 ? 10.875 31.422 -9.141 1 47.62 587 SER A N 1
ATOM 4697 C CA . SER A 1 587 ? 9.422 31.516 -9.273 1 47.62 587 SER A CA 1
ATOM 4698 C C . SER A 1 587 ? 8.961 32.969 -9.195 1 47.62 587 SER A C 1
ATOM 4700 O O . SER A 1 587 ? 9.57 33.781 -8.5 1 47.62 587 SER A O 1
ATOM 4702 N N . GLU A 1 588 ? 8.234 33.469 -10.102 1 49 588 GLU A N 1
ATOM 4703 C CA . GLU A 1 588 ? 7.578 34.75 -10.258 1 49 588 GLU A CA 1
ATOM 4704 C C . GLU A 1 588 ? 6.914 35.188 -8.953 1 49 588 GLU A C 1
ATOM 4706 O O . GLU A 1 588 ? 6.598 36.375 -8.773 1 49 588 GLU A O 1
ATOM 4711 N N . HIS A 1 589 ? 6.426 34.344 -8.172 1 51.75 589 HIS A N 1
ATOM 4712 C CA . HIS A 1 589 ? 5.488 34.688 -7.109 1 51.75 589 HIS A CA 1
ATOM 4713 C C . HIS A 1 589 ? 6.082 34.406 -5.734 1 51.75 589 HIS A C 1
ATOM 4715 O O . HIS A 1 589 ? 5.617 33.5 -5.023 1 51.75 589 HIS A O 1
ATOM 4721 N N . PRO A 1 590 ? 7.309 35.031 -5.191 1 60.78 590 PRO A N 1
ATOM 4722 C CA . PRO A 1 590 ? 8.266 34.469 -4.227 1 60.78 590 PRO A CA 1
ATOM 4723 C C . PRO A 1 590 ? 7.883 34.781 -2.781 1 60.78 590 PRO A C 1
ATOM 4725 O O . PRO A 1 590 ? 8.461 34.188 -1.854 1 60.78 590 PRO A O 1
ATOM 4728 N N . TYR A 1 591 ? 6.699 35.75 -2.613 1 72.25 591 TYR A N 1
ATOM 4729 C CA . TYR A 1 591 ? 6.645 36.25 -1.239 1 72.25 591 TYR A CA 1
ATOM 4730 C C . TYR A 1 591 ? 5.332 35.844 -0.574 1 72.25 591 TYR A C 1
ATOM 4732 O O . TYR A 1 591 ? 4.262 36 -1.167 1 72.25 591 TYR A O 1
ATOM 4740 N N . SER A 1 592 ? 5.199 35.125 0.426 1 78.69 592 SER A N 1
ATOM 4741 C CA . SER A 1 592 ? 4.016 34.938 1.251 1 78.69 592 SER A CA 1
ATOM 4742 C C . SER A 1 592 ? 4.34 35.062 2.732 1 78.69 592 SER A C 1
ATOM 4744 O O . SER A 1 592 ? 5.477 34.844 3.15 1 78.69 592 SER A O 1
ATOM 4746 N N . GLY A 1 593 ? 3.385 35.625 3.41 1 83.44 593 GLY A N 1
ATOM 4747 C CA . GLY A 1 593 ? 3.619 35.781 4.84 1 83.44 593 GLY A CA 1
ATOM 4748 C C . GLY A 1 593 ? 2.373 36.156 5.617 1 83.44 593 GLY A C 1
ATOM 4749 O O . GLY A 1 593 ? 1.381 36.594 5.031 1 83.44 593 GLY A O 1
ATOM 4750 N N . ASP A 1 594 ? 2.393 35.875 6.824 1 85.5 594 ASP A N 1
ATOM 4751 C CA . ASP A 1 594 ? 1.404 36.312 7.801 1 85.5 594 ASP A CA 1
ATOM 4752 C C . ASP A 1 594 ? 1.96 37.438 8.664 1 85.5 594 ASP A C 1
ATOM 4754 O O . ASP A 1 594 ? 3.111 37.406 9.109 1 85.5 594 ASP A O 1
ATOM 4758 N N . PHE A 1 595 ? 1.124 38.531 8.82 1 89.56 595 PHE A N 1
ATOM 4759 C CA . PHE A 1 595 ? 1.58 39.688 9.562 1 89.56 595 PHE A CA 1
ATOM 4760 C C . PHE A 1 595 ? 0.54 40.125 10.594 1 89.56 595 PHE A C 1
ATOM 4762 O O . PHE A 1 595 ? -0.663 39.969 10.367 1 89.56 595 PHE A O 1
ATOM 4769 N N . TYR A 1 596 ? 1.051 40.625 11.758 1 90.94 596 TYR A N 1
ATOM 4770 C CA . TYR A 1 596 ? 0.227 41.5 12.586 1 90.94 596 TYR A CA 1
ATOM 4771 C C . TYR A 1 596 ? 0.272 42.938 12.086 1 90.94 596 TYR A C 1
ATOM 4773 O O . TYR A 1 596 ? 1.35 43.531 11.953 1 90.94 596 TYR A O 1
ATOM 4781 N N . VAL A 1 597 ? -0.853 43.406 11.766 1 92.88 597 VAL A N 1
ATOM 4782 C CA . VAL A 1 597 ? -0.928 44.812 11.375 1 92.88 597 VAL A CA 1
ATOM 4783 C C . VAL A 1 597 ? -1.348 45.688 12.57 1 92.88 597 VAL A C 1
ATOM 4785 O O . VAL A 1 597 ? -2.459 45.531 13.086 1 92.88 597 VAL A O 1
ATOM 4788 N N . LEU A 1 598 ? -0.458 46.469 13.055 1 93.69 598 LEU A N 1
ATOM 4789 C CA . LEU A 1 598 ? -0.732 47.438 14.117 1 93.69 598 LEU A CA 1
ATOM 4790 C C . LEU A 1 598 ? -0.932 48.844 13.555 1 93.69 598 LEU A C 1
ATOM 4792 O O . LEU A 1 598 ? -0.137 49.281 12.734 1 93.69 598 LEU A O 1
ATOM 4796 N N . VAL A 1 599 ? -1.967 49.531 14 1 94 599 VAL A N 1
ATOM 4797 C CA . VAL A 1 599 ? -2.258 50.875 13.469 1 94 599 VAL A CA 1
ATOM 4798 C C . VAL A 1 599 ? -2.408 51.844 14.617 1 94 599 VAL A C 1
ATOM 4800 O O . VAL A 1 599 ? -3.021 51.531 15.641 1 94 599 VAL A O 1
ATOM 4803 N N . LYS A 1 600 ? -1.794 53 14.461 1 93.5 600 LYS A N 1
ATOM 4804 C CA . LYS A 1 600 ? -1.963 54.156 15.352 1 93.5 600 LYS A CA 1
ATOM 4805 C C . LYS A 1 600 ? -2.455 55.375 14.586 1 93.5 600 LYS A C 1
ATOM 4807 O O . LYS A 1 600 ? -1.84 55.781 13.594 1 93.5 600 LYS A O 1
ATOM 4812 N N . ILE A 1 601 ? -3.535 55.938 15.023 1 92.94 601 ILE A N 1
ATOM 4813 C CA . ILE A 1 601 ? -4.043 57.156 14.422 1 92.94 601 ILE A CA 1
ATOM 4814 C C . ILE A 1 601 ? -3.527 58.375 15.203 1 92.94 601 ILE A C 1
ATOM 4816 O O . ILE A 1 601 ? -3.615 58.406 16.438 1 92.94 601 ILE A O 1
ATOM 4820 N N . LYS A 1 602 ? -2.898 59.281 14.516 1 87.38 602 LYS A N 1
ATOM 4821 C CA . LYS A 1 602 ? -2.396 60.469 15.164 1 87.38 602 LYS A CA 1
ATOM 4822 C C . LYS A 1 602 ? -3.475 61.562 15.227 1 87.38 602 LYS A C 1
ATOM 4824 O O . LYS A 1 602 ? -4.32 61.656 14.328 1 87.38 602 LYS A O 1
ATOM 4829 N N . MET B 1 1 ? 7.992 -13.266 -40.094 1 43.59 1 MET B N 1
ATOM 4830 C CA . MET B 1 1 ? 6.672 -13.875 -40.188 1 43.59 1 MET B CA 1
ATOM 4831 C C . MET B 1 1 ? 6.41 -14.789 -38.969 1 43.59 1 MET B C 1
ATOM 4833 O O . MET B 1 1 ? 5.312 -14.789 -38.438 1 43.59 1 MET B O 1
ATOM 4837 N N . LYS B 1 2 ? 7.387 -15.547 -38.625 1 46.06 2 LYS B N 1
ATOM 4838 C CA . LYS B 1 2 ? 7.262 -16.469 -37.5 1 46.06 2 LYS B CA 1
ATOM 4839 C C . LYS B 1 2 ? 7.195 -15.703 -36.188 1 46.06 2 LYS B C 1
ATOM 4841 O O . LYS B 1 2 ? 6.469 -16.094 -35.281 1 46.06 2 LYS B O 1
ATOM 4846 N N . ALA B 1 3 ? 7.992 -14.672 -36.125 1 44.06 3 ALA B N 1
ATOM 4847 C CA . ALA B 1 3 ? 7.965 -13.852 -34.938 1 44.06 3 ALA B CA 1
ATOM 4848 C C . ALA B 1 3 ? 6.586 -13.227 -34.719 1 44.06 3 ALA B C 1
ATOM 4850 O O . ALA B 1 3 ? 6.086 -13.172 -33.594 1 44.06 3 ALA B O 1
ATOM 4851 N N . ILE B 1 4 ? 6.043 -12.648 -35.781 1 48.72 4 ILE B N 1
ATOM 4852 C CA . ILE B 1 4 ? 4.684 -12.117 -35.781 1 48.72 4 ILE B CA 1
ATOM 4853 C C . ILE B 1 4 ? 3.695 -13.234 -35.438 1 48.72 4 ILE B C 1
ATOM 4855 O O . ILE B 1 4 ? 2.736 -13.023 -34.688 1 48.72 4 ILE B O 1
ATOM 4859 N N . ASP B 1 5 ? 3.963 -14.445 -35.938 1 49.5 5 ASP B N 1
ATOM 4860 C CA . ASP B 1 5 ? 3.045 -15.555 -35.688 1 49.5 5 ASP B CA 1
ATOM 4861 C C . ASP B 1 5 ? 3.066 -15.977 -34.219 1 49.5 5 ASP B C 1
ATOM 4863 O O . ASP B 1 5 ? 2.021 -16.266 -33.656 1 49.5 5 ASP B O 1
ATOM 4867 N N . THR B 1 6 ? 4.27 -16.031 -33.656 1 47.47 6 THR B N 1
ATOM 4868 C CA . THR B 1 6 ? 4.422 -16.391 -32.25 1 47.47 6 THR B CA 1
ATOM 4869 C C . THR B 1 6 ? 3.887 -15.281 -31.359 1 47.47 6 THR B C 1
ATOM 4871 O O . THR B 1 6 ? 3.242 -15.555 -30.344 1 47.47 6 THR B O 1
ATOM 4874 N N . LEU B 1 7 ? 4.312 -14.008 -31.719 1 48.47 7 LEU B N 1
ATOM 4875 C CA . LEU B 1 7 ? 3.619 -12.914 -31.047 1 48.47 7 LEU B CA 1
ATOM 4876 C C . LEU B 1 7 ? 2.109 -13.031 -31.219 1 48.47 7 LEU B C 1
ATOM 4878 O O . LEU B 1 7 ? 1.345 -12.773 -30.297 1 48.47 7 LEU B O 1
ATOM 4882 N N . ARG B 1 8 ? 1.746 -13.383 -32.406 1 50.28 8 ARG B N 1
ATOM 4883 C CA . ARG B 1 8 ? 0.343 -13.57 -32.75 1 50.28 8 ARG B CA 1
ATOM 4884 C C . ARG B 1 8 ? -0.292 -14.664 -31.906 1 50.28 8 ARG B C 1
ATOM 4886 O O . ARG B 1 8 ? -1.43 -14.523 -31.453 1 50.28 8 ARG B O 1
ATOM 4893 N N . ASN B 1 9 ? 0.395 -15.75 -31.734 1 51.69 9 ASN B N 1
ATOM 4894 C CA . ASN B 1 9 ? -0.168 -16.859 -30.969 1 51.69 9 ASN B CA 1
ATOM 4895 C C . ASN B 1 9 ? -0.328 -16.5 -29.5 1 51.69 9 ASN B C 1
ATOM 4897 O O . ASN B 1 9 ? -1.328 -16.859 -28.875 1 51.69 9 ASN B O 1
ATOM 4901 N N . LYS B 1 10 ? 0.748 -15.82 -28.938 1 51 10 LYS B N 1
ATOM 4902 C CA . LYS B 1 10 ? 0.765 -15.484 -27.516 1 51 10 LYS B CA 1
ATOM 4903 C C . LYS B 1 10 ? -0.067 -14.234 -27.234 1 51 10 LYS B C 1
ATOM 4905 O O . LYS B 1 10 ? -0.786 -14.164 -26.234 1 51 10 LYS B O 1
ATOM 4910 N N . LEU B 1 11 ? 0.057 -13.203 -28.125 1 59.41 11 LEU B N 1
ATOM 4911 C CA . LEU B 1 11 ? -0.894 -12.102 -28.172 1 59.41 11 LEU B CA 1
ATOM 4912 C C . LEU B 1 11 ? -2.248 -12.57 -28.703 1 59.41 11 LEU B C 1
ATOM 4914 O O . LEU B 1 11 ? -3.232 -11.828 -28.641 1 59.41 11 LEU B O 1
ATOM 4918 N N . SER B 1 12 ? -2.232 -13.789 -28.875 1 61.97 12 SER B N 1
ATOM 4919 C CA . SER B 1 12 ? -3.416 -14.461 -29.406 1 61.97 12 SER B CA 1
ATOM 4920 C C . SER B 1 12 ? -4.551 -14.477 -28.391 1 61.97 12 SER B C 1
ATOM 4922 O O . SER B 1 12 ? -5.719 -14.344 -28.75 1 61.97 12 SER B O 1
ATOM 4924 N N . GLY B 1 13 ? -4.035 -14.484 -27.062 1 70.19 13 GLY B N 1
ATOM 4925 C CA . GLY B 1 13 ? -5.113 -14.438 -26.094 1 70.19 13 GLY B CA 1
ATOM 4926 C C . GLY B 1 13 ? -5.848 -13.109 -26.078 1 70.19 13 GLY B C 1
ATOM 4927 O O . GLY B 1 13 ? -7.082 -13.078 -26.047 1 70.19 13 GLY B O 1
ATOM 4928 N N . LEU B 1 14 ? -5.07 -12.141 -26.203 1 79.12 14 LEU B N 1
ATOM 4929 C CA . LEU B 1 14 ? -5.668 -10.805 -26.219 1 79.12 14 LEU B CA 1
ATOM 4930 C C . LEU B 1 14 ? -6.469 -10.586 -27.5 1 79.12 14 LEU B C 1
ATOM 4932 O O . LEU B 1 14 ? -7.566 -10.023 -27.453 1 79.12 14 LEU B O 1
ATOM 4936 N N . TYR B 1 15 ? -5.887 -11.055 -28.562 1 79.06 15 TYR B N 1
ATOM 4937 C CA . TYR B 1 15 ? -6.582 -10.938 -29.828 1 79.06 15 TYR B CA 1
ATOM 4938 C C . TYR B 1 15 ? -7.871 -11.75 -29.828 1 79.06 15 TYR B C 1
ATOM 4940 O O . TYR B 1 15 ? -8.898 -11.305 -30.359 1 79.06 15 TYR B O 1
ATOM 4948 N N . ASP B 1 16 ? -7.809 -12.844 -29.203 1 83.38 16 ASP B N 1
ATOM 4949 C CA . ASP B 1 16 ? -9 -13.688 -29.109 1 83.38 16 ASP B CA 1
ATOM 4950 C C . ASP B 1 16 ? -10.086 -13.016 -28.266 1 83.38 16 ASP B C 1
ATOM 4952 O O . ASP B 1 16 ? -11.273 -13.117 -28.578 1 83.38 16 ASP B O 1
ATOM 4956 N N . ALA B 1 17 ? -9.594 -12.352 -27.312 1 86.75 17 ALA B N 1
ATOM 4957 C CA . ALA B 1 17 ? -10.555 -11.672 -26.469 1 86.75 17 ALA B CA 1
ATOM 4958 C C . ALA B 1 17 ? -11.234 -10.523 -27.203 1 86.75 17 ALA B C 1
ATOM 4960 O O . ALA B 1 17 ? -12.438 -10.305 -27.062 1 86.75 17 ALA B O 1
ATOM 4961 N N . ILE B 1 18 ? -10.539 -9.828 -28.047 1 89.19 18 ILE B N 1
ATOM 4962 C CA . ILE B 1 18 ? -11.078 -8.703 -28.812 1 89.19 18 ILE B CA 1
ATOM 4963 C C . ILE B 1 18 ? -12.102 -9.219 -29.828 1 89.19 18 ILE B C 1
ATOM 4965 O O . ILE B 1 18 ? -13.141 -8.594 -30.031 1 89.19 18 ILE B O 1
ATOM 4969 N N . SER B 1 19 ? -11.867 -10.359 -30.375 1 89.12 19 SER B N 1
ATOM 4970 C CA . SER B 1 19 ? -12.781 -10.938 -31.359 1 89.12 19 SER B CA 1
ATOM 4971 C C . SER B 1 19 ? -13.984 -11.578 -30.688 1 89.12 19 SER B C 1
ATOM 4973 O O . SER B 1 19 ? -15.094 -11.57 -31.234 1 89.12 19 SER B O 1
ATOM 4975 N N . ARG B 1 20 ? -13.75 -12.125 -29.531 1 89.81 20 ARG B N 1
ATOM 4976 C CA . ARG B 1 20 ? -14.805 -12.812 -28.797 1 89.81 20 ARG B CA 1
ATOM 4977 C C . ARG B 1 20 ? -15.789 -11.812 -28.203 1 89.81 20 ARG B C 1
ATOM 4979 O O . ARG B 1 20 ? -17 -12.062 -28.188 1 89.81 20 ARG B O 1
ATOM 4986 N N . TYR B 1 21 ? -15.242 -10.641 -27.719 1 94.44 21 TYR B N 1
ATOM 4987 C CA . TYR B 1 21 ? -16.062 -9.641 -27.047 1 94.44 21 TYR B CA 1
ATOM 4988 C C . TYR B 1 21 ? -16 -8.305 -27.781 1 94.44 21 TYR B C 1
ATOM 4990 O O . TYR B 1 21 ? -15.609 -7.289 -27.203 1 94.44 21 TYR B O 1
ATOM 4998 N N . PRO B 1 22 ? -16.422 -8.195 -28.953 1 92.88 22 PRO B N 1
ATOM 4999 C CA . PRO B 1 22 ? -16.266 -6.977 -29.75 1 92.88 22 PRO B CA 1
ATOM 5000 C C . PRO B 1 22 ? -17.016 -5.785 -29.156 1 92.88 22 PRO B C 1
ATOM 5002 O O . PRO B 1 22 ? -16.469 -4.676 -29.109 1 92.88 22 PRO B O 1
ATOM 5005 N N . LEU B 1 23 ? -18.234 -5.996 -28.781 1 94.94 23 LEU B N 1
ATOM 5006 C CA . LEU B 1 23 ? -19.031 -4.895 -28.25 1 94.94 23 LEU B CA 1
ATOM 5007 C C . LEU B 1 23 ? -18.453 -4.379 -26.938 1 94.94 23 LEU B C 1
ATOM 5009 O O . LEU B 1 23 ? -18.391 -3.168 -26.703 1 94.94 23 LEU B O 1
ATOM 5013 N N . THR B 1 24 ? -18 -5.316 -26.062 1 96.44 24 THR B N 1
ATOM 5014 C CA . THR B 1 24 ? -17.359 -4.938 -24.812 1 96.44 24 THR B CA 1
ATOM 5015 C C . THR B 1 24 ? -16.109 -4.09 -25.062 1 96.44 24 THR B C 1
ATOM 5017 O O . THR B 1 24 ? -15.914 -3.059 -24.422 1 96.44 24 THR B O 1
ATOM 5020 N N . VAL B 1 25 ? -15.336 -4.445 -26.078 1 96.19 25 VAL B N 1
ATOM 5021 C CA . VAL B 1 25 ? -14.102 -3.736 -26.406 1 96.19 25 VAL B CA 1
ATOM 5022 C C . VAL B 1 25 ? -14.43 -2.344 -26.938 1 96.19 25 VAL B C 1
ATOM 5024 O O . VAL B 1 25 ? -13.758 -1.366 -26.578 1 96.19 25 VAL B O 1
ATOM 5027 N N . ILE B 1 26 ? -15.484 -2.26 -27.703 1 96.44 26 ILE B N 1
ATOM 5028 C CA . ILE B 1 26 ? -15.898 -0.966 -28.234 1 96.44 26 ILE B CA 1
ATOM 5029 C C . ILE B 1 26 ? -16.312 -0.045 -27.094 1 96.44 26 ILE B C 1
ATOM 5031 O O . ILE B 1 26 ? -15.922 1.123 -27.047 1 96.44 26 ILE B O 1
ATOM 5035 N N . PHE B 1 27 ? -17.078 -0.548 -26.172 1 97.31 27 PHE B N 1
ATOM 5036 C CA . PHE B 1 27 ? -17.516 0.245 -25.031 1 97.31 27 PHE B CA 1
ATOM 5037 C C . PHE B 1 27 ? -16.312 0.687 -24.203 1 97.31 27 PHE B C 1
ATOM 5039 O O . PHE B 1 27 ? -16.266 1.819 -23.719 1 97.31 27 PHE B O 1
ATOM 5046 N N . LEU B 1 28 ? -15.336 -0.194 -24.047 1 97.25 28 LEU B N 1
ATOM 5047 C CA . LEU B 1 28 ? -14.156 0.132 -23.25 1 97.25 28 LEU B CA 1
ATOM 5048 C C . LEU B 1 28 ? -13.305 1.188 -23.953 1 97.25 28 LEU B C 1
ATOM 5050 O O . LEU B 1 28 ? -12.766 2.086 -23.297 1 97.25 28 LEU B O 1
ATOM 5054 N N . ILE B 1 29 ? -13.195 1.077 -25.266 1 97.31 29 ILE B N 1
ATOM 5055 C CA . ILE B 1 29 ? -12.422 2.061 -26.016 1 97.31 29 ILE B CA 1
ATOM 5056 C C . ILE B 1 29 ? -13.086 3.432 -25.906 1 97.31 29 ILE B C 1
ATOM 5058 O O . ILE B 1 29 ? -12.414 4.434 -25.656 1 97.31 29 ILE B O 1
ATOM 5062 N N . VAL B 1 30 ? -14.391 3.461 -26.031 1 96.75 30 VAL B N 1
ATOM 5063 C CA . VAL B 1 30 ? -15.109 4.727 -25.938 1 96.75 30 VAL B CA 1
ATOM 5064 C C . VAL B 1 30 ? -14.984 5.289 -24.531 1 96.75 30 VAL B C 1
ATOM 5066 O O . VAL B 1 30 ? -14.805 6.496 -24.344 1 96.75 30 VAL B O 1
ATOM 5069 N N . ALA B 1 31 ? -15.078 4.41 -23.562 1 96.44 31 ALA B N 1
ATOM 5070 C CA . ALA B 1 31 ? -14.906 4.848 -22.172 1 96.44 31 ALA B CA 1
ATOM 5071 C C . ALA B 1 31 ? -13.523 5.445 -21.953 1 96.44 31 ALA B C 1
ATOM 5073 O O . ALA B 1 31 ? -13.375 6.469 -21.281 1 96.44 31 ALA B O 1
ATOM 5074 N N . ALA B 1 32 ? -12.531 4.797 -22.5 1 96.88 32 ALA B N 1
ATOM 5075 C CA . ALA B 1 32 ? -11.156 5.293 -22.375 1 96.88 32 ALA B CA 1
ATOM 5076 C C . ALA B 1 32 ? -11.008 6.66 -23.031 1 96.88 32 ALA B C 1
ATOM 5078 O O . ALA B 1 32 ? -10.328 7.543 -22.5 1 96.88 32 ALA B O 1
ATOM 5079 N N . VAL B 1 33 ? -11.664 6.855 -24.156 1 96.5 33 VAL B N 1
ATOM 5080 C CA . VAL B 1 33 ? -11.586 8.117 -24.875 1 96.5 33 VAL B CA 1
ATOM 5081 C C . VAL B 1 33 ? -12.312 9.211 -24.094 1 96.5 33 VAL B C 1
ATOM 5083 O O . VAL B 1 33 ? -11.805 10.328 -23.969 1 96.5 33 VAL B O 1
ATOM 5086 N N . VAL B 1 34 ? -13.445 8.891 -23.625 1 95.56 34 VAL B N 1
ATOM 5087 C CA . VAL B 1 34 ? -14.211 9.852 -22.844 1 95.56 34 VAL B CA 1
ATOM 5088 C C . VAL B 1 34 ? -13.422 10.258 -21.594 1 95.56 34 VAL B C 1
ATOM 5090 O O . VAL B 1 34 ? -13.359 11.438 -21.25 1 95.56 34 VAL B O 1
ATOM 5093 N N . ASN B 1 35 ? -12.797 9.281 -20.953 1 95.06 35 ASN B N 1
ATOM 5094 C CA . ASN B 1 35 ? -12.008 9.578 -19.766 1 95.06 35 ASN B CA 1
ATOM 5095 C C . ASN B 1 35 ? -10.758 10.383 -20.109 1 95.06 35 ASN B C 1
ATOM 5097 O O . ASN B 1 35 ? -10.297 11.203 -19.312 1 95.06 35 ASN B O 1
ATOM 5101 N N . ALA B 1 36 ? -10.203 10.07 -21.25 1 95.75 36 ALA B N 1
ATOM 5102 C CA . ALA B 1 36 ? -9.062 10.852 -21.703 1 95.75 36 ALA B CA 1
ATOM 5103 C C . ALA B 1 36 ? -9.438 12.32 -21.891 1 95.75 36 ALA B C 1
ATOM 5105 O O . ALA B 1 36 ? -8.672 13.219 -21.516 1 95.75 36 ALA B O 1
ATOM 5106 N N . ASN B 1 37 ? -10.57 12.594 -22.406 1 94.62 37 ASN B N 1
ATOM 5107 C CA . ASN B 1 37 ? -11.055 13.961 -22.578 1 94.62 37 ASN B CA 1
ATOM 5108 C C . ASN B 1 37 ? -11.336 14.625 -21.234 1 94.62 37 ASN B C 1
ATOM 5110 O O . ASN B 1 37 ? -11.094 15.82 -21.062 1 94.62 37 ASN B O 1
ATOM 5114 N N . ALA B 1 38 ? -11.836 13.844 -20.359 1 93.56 38 ALA B N 1
ATOM 5115 C CA . ALA B 1 38 ? -12.094 14.359 -19.016 1 93.56 38 ALA B CA 1
ATOM 5116 C C . ALA B 1 38 ? -10.797 14.781 -18.328 1 93.56 38 ALA B C 1
ATOM 5118 O O . ALA B 1 38 ? -10.75 15.812 -17.656 1 93.56 38 ALA B O 1
ATOM 5119 N N . ILE B 1 39 ? -9.789 13.977 -18.484 1 93.94 39 ILE B N 1
ATOM 5120 C CA . ILE B 1 39 ? -8.484 14.266 -17.891 1 93.94 39 ILE B CA 1
ATOM 5121 C C . ILE B 1 39 ? -7.93 15.555 -18.5 1 93.94 39 ILE B C 1
ATOM 5123 O O . ILE B 1 39 ? -7.387 16.406 -17.781 1 93.94 39 ILE B O 1
ATOM 5127 N N . ASN B 1 40 ? -8.117 15.789 -19.766 1 92.94 40 ASN B N 1
ATOM 5128 C CA . ASN B 1 40 ? -7.598 16.969 -20.438 1 92.94 40 ASN B CA 1
ATOM 5129 C C . ASN B 1 40 ? -8.359 18.234 -20.031 1 92.94 40 ASN B C 1
ATOM 5131 O O . ASN B 1 40 ? -7.75 19.281 -19.812 1 92.94 40 ASN B O 1
ATOM 5135 N N . ARG B 1 41 ? -9.609 18.141 -19.812 1 90.56 41 ARG B N 1
ATOM 5136 C CA . ARG B 1 41 ? -10.445 19.312 -19.531 1 90.56 41 ARG B CA 1
ATOM 5137 C C . ARG B 1 41 ? -10.508 19.578 -18.031 1 90.56 41 ARG B C 1
ATOM 5139 O O . ARG B 1 41 ? -10.844 20.688 -17.609 1 90.56 41 ARG B O 1
ATOM 5146 N N . GLY B 1 42 ? -10.195 18.531 -17.25 1 86.56 42 GLY B N 1
ATOM 5147 C CA . GLY B 1 42 ? -10.234 18.703 -15.812 1 86.56 42 GLY B CA 1
ATOM 5148 C C . GLY B 1 42 ? -11.633 18.578 -15.234 1 86.56 42 GLY B C 1
ATOM 5149 O O . GLY B 1 42 ? -11.883 18.984 -14.102 1 86.56 42 GLY B O 1
ATOM 5150 N N . GLU B 1 43 ? -12.648 18.188 -16.062 1 84.31 43 GLU B N 1
ATOM 5151 C CA . GLU B 1 43 ? -14.016 17.953 -15.617 1 84.31 43 GLU B CA 1
ATOM 5152 C C . GLU B 1 43 ? -14.438 16.516 -15.852 1 84.31 43 GLU B C 1
ATOM 5154 O O . GLU B 1 43 ? -14.398 16.031 -16.984 1 84.31 43 GLU B O 1
ATOM 5159 N N . PRO B 1 44 ? -14.82 15.883 -14.844 1 79.94 44 PRO B N 1
ATOM 5160 C CA . PRO B 1 44 ? -15.148 14.469 -15.016 1 79.94 44 PRO B CA 1
ATOM 5161 C C . PRO B 1 44 ? -16.5 14.25 -15.68 1 79.94 44 PRO B C 1
ATOM 5163 O O . PRO B 1 44 ? -17.438 15.008 -15.445 1 79.94 44 PRO B O 1
ATOM 5166 N N . TYR B 1 45 ? -16.562 13.398 -16.656 1 86 45 TYR B N 1
ATOM 5167 C CA . TYR B 1 45 ? -17.797 12.945 -17.312 1 86 45 TYR B CA 1
ATOM 5168 C C . TYR B 1 45 ? -18.281 11.633 -16.719 1 86 45 TYR B C 1
ATOM 5170 O O . TYR B 1 45 ? -18.328 10.609 -17.406 1 86 45 TYR B O 1
ATOM 5178 N N . TYR B 1 46 ? -18.75 11.664 -15.523 1 86.25 46 TYR B N 1
ATOM 5179 C CA . TYR B 1 46 ? -19.031 10.445 -14.766 1 86.25 46 TYR B CA 1
ATOM 5180 C C . TYR B 1 46 ? -20.219 9.695 -15.367 1 86.25 46 TYR B C 1
ATOM 5182 O O . TYR B 1 46 ? -20.203 8.469 -15.43 1 86.25 46 TYR B O 1
ATOM 5190 N N . LYS B 1 47 ? -21.219 10.477 -15.852 1 89.12 47 LYS B N 1
ATOM 5191 C CA . LYS B 1 47 ? -22.422 9.836 -16.375 1 89.12 47 LYS B CA 1
ATOM 5192 C C . LYS B 1 47 ? -22.109 8.969 -17.594 1 89.12 47 LYS B C 1
ATOM 5194 O O . LYS B 1 47 ? -22.531 7.812 -17.656 1 89.12 47 LYS B O 1
ATOM 5199 N N . LEU B 1 48 ? -21.297 9.531 -18.422 1 90.69 48 LEU B N 1
ATOM 5200 C CA . LEU B 1 48 ? -20.938 8.797 -19.625 1 90.69 48 LEU B CA 1
ATOM 5201 C C . LEU B 1 48 ? -20 7.637 -19.297 1 90.69 48 LEU B C 1
ATOM 5203 O O . LEU B 1 48 ? -20.156 6.539 -19.844 1 90.69 48 LEU B O 1
ATOM 5207 N N . LEU B 1 49 ? -19.141 7.848 -18.406 1 92 49 LEU B N 1
ATOM 5208 C CA . LEU B 1 49 ? -18.188 6.809 -18.016 1 92 49 LEU B CA 1
ATOM 5209 C C . LEU B 1 49 ? -18.922 5.629 -17.375 1 92 49 LEU B C 1
ATOM 5211 O O . LEU B 1 49 ? -18.656 4.473 -17.719 1 92 49 LEU B O 1
ATOM 5215 N N . LEU B 1 50 ? -19.828 5.898 -16.516 1 91.94 50 LEU B N 1
ATOM 5216 C CA . LEU B 1 50 ? -20.594 4.84 -15.875 1 91.94 50 LEU B CA 1
ATOM 5217 C C . LEU B 1 50 ? -21.422 4.066 -16.891 1 91.94 50 LEU B C 1
ATOM 5219 O O . LEU B 1 50 ? -21.531 2.84 -16.812 1 91.94 50 LEU B O 1
ATOM 5223 N N . THR B 1 51 ? -21.953 4.84 -17.797 1 93.94 51 THR B N 1
ATOM 5224 C CA . THR B 1 51 ? -22.781 4.219 -18.828 1 93.94 51 THR B CA 1
ATOM 5225 C C . THR B 1 51 ? -21.969 3.23 -19.656 1 93.94 51 THR B C 1
ATOM 5227 O O . THR B 1 51 ? -22.391 2.098 -19.891 1 93.94 51 THR B O 1
ATOM 5230 N N . PHE B 1 52 ? -20.828 3.602 -19.984 1 95.31 52 PHE B N 1
ATOM 5231 C CA . PHE B 1 52 ? -20 2.742 -20.828 1 95.31 52 PHE B CA 1
ATOM 5232 C C . PHE B 1 52 ? -19.438 1.576 -20.031 1 95.31 52 PHE B C 1
ATOM 5234 O O . PHE B 1 52 ? -19.25 0.483 -20.562 1 95.31 52 PHE B O 1
ATOM 5241 N N . VAL B 1 53 ? -19.25 1.736 -18.797 1 93.06 53 VAL B N 1
ATOM 5242 C CA . VAL B 1 53 ? -18.781 0.645 -17.938 1 93.06 53 VAL B CA 1
ATOM 5243 C C . VAL B 1 53 ? -19.891 -0.398 -17.781 1 93.06 53 VAL B C 1
ATOM 5245 O O . VAL B 1 53 ? -19.641 -1.6 -17.922 1 93.06 53 VAL B O 1
ATOM 5248 N N . VAL B 1 54 ? -21.062 0.089 -17.547 1 95.38 54 VAL B N 1
ATOM 5249 C CA . VAL B 1 54 ? -22.203 -0.823 -17.438 1 95.38 54 VAL B CA 1
ATOM 5250 C C . VAL B 1 54 ? -22.422 -1.523 -18.781 1 95.38 54 VAL B C 1
ATOM 5252 O O . VAL B 1 54 ? -22.688 -2.729 -18.828 1 95.38 54 VAL B O 1
ATOM 5255 N N . GLY B 1 55 ? -22.297 -0.71 -19.797 1 96.69 55 GLY B N 1
ATOM 5256 C CA . GLY B 1 55 ? -22.422 -1.303 -21.125 1 96.69 55 GLY B CA 1
ATOM 5257 C C . GLY B 1 55 ? -21.391 -2.381 -21.391 1 96.69 55 GLY B C 1
ATOM 5258 O O . GLY B 1 55 ? -21.703 -3.422 -21.969 1 96.69 55 GLY B O 1
ATOM 5259 N N . ALA B 1 56 ? -20.188 -2.188 -21 1 97.25 56 ALA B N 1
ATOM 5260 C CA . ALA B 1 56 ? -19.125 -3.166 -21.172 1 97.25 56 ALA B CA 1
ATOM 5261 C C . ALA B 1 56 ? -19.406 -4.441 -20.391 1 97.25 56 ALA B C 1
ATOM 5263 O O . ALA B 1 56 ? -19.203 -5.547 -20.891 1 97.25 56 ALA B O 1
ATOM 5264 N N . CYS B 1 57 ? -19.891 -4.305 -19.156 1 96.94 57 CYS B N 1
ATOM 5265 C CA . CYS B 1 57 ? -20.203 -5.461 -18.328 1 96.94 57 CYS B CA 1
ATOM 5266 C C . CYS B 1 57 ? -21.391 -6.227 -18.906 1 96.94 57 CYS B C 1
ATOM 5268 O O . CYS B 1 57 ? -21.406 -7.461 -18.906 1 96.94 57 CYS B O 1
ATOM 5270 N N . LEU B 1 58 ? -22.344 -5.469 -19.391 1 96.88 58 LEU B N 1
ATOM 5271 C CA . LEU B 1 58 ? -23.484 -6.102 -20.047 1 96.88 58 LEU B CA 1
ATOM 5272 C C . LEU B 1 58 ? -23.031 -6.844 -21.312 1 96.88 58 LEU B C 1
ATOM 5274 O O . LEU B 1 58 ? -23.531 -7.93 -21.594 1 96.88 58 LEU B O 1
ATOM 5278 N N . GLY B 1 59 ? -22.109 -6.207 -21.953 1 96.25 59 GLY B N 1
ATOM 5279 C CA . GLY B 1 59 ? -21.609 -6.797 -23.188 1 96.25 59 GLY B CA 1
ATOM 5280 C C . GLY B 1 59 ? -20.969 -8.156 -22.984 1 96.25 59 GLY B C 1
ATOM 5281 O O . GLY B 1 59 ? -21.328 -9.117 -23.672 1 96.25 59 GLY B O 1
ATOM 5282 N N . PHE B 1 60 ? -20.062 -8.289 -22.031 1 95.69 60 PHE B N 1
ATOM 5283 C CA . PHE B 1 60 ? -19.406 -9.578 -21.875 1 95.69 60 PHE B CA 1
ATOM 5284 C C . PHE B 1 60 ? -20.344 -10.586 -21.219 1 95.69 60 PHE B C 1
ATOM 5286 O O . PHE B 1 60 ? -20.203 -11.797 -21.438 1 95.69 60 PHE B O 1
ATOM 5293 N N . THR B 1 61 ? -21.344 -10.164 -20.422 1 96.31 61 THR B N 1
ATOM 5294 C CA . THR B 1 61 ? -22.297 -11.086 -19.828 1 96.31 61 THR B CA 1
ATOM 5295 C C . THR B 1 61 ? -23.234 -11.656 -20.906 1 96.31 61 THR B C 1
ATOM 5297 O O . THR B 1 61 ? -23.484 -12.859 -20.922 1 96.31 61 THR B O 1
ATOM 5300 N N . LEU B 1 62 ? -23.719 -10.805 -21.75 1 95.5 62 LEU B N 1
ATOM 5301 C CA . LEU B 1 62 ? -24.625 -11.266 -22.812 1 95.5 62 LEU B CA 1
ATOM 5302 C C . LEU B 1 62 ? -23.875 -12.125 -23.828 1 95.5 62 LEU B C 1
ATOM 5304 O O . LEU B 1 62 ? -24.438 -13.07 -24.391 1 95.5 62 LEU B O 1
ATOM 5308 N N . GLN B 1 63 ? -22.641 -11.781 -24.062 1 93.88 63 GLN B N 1
ATOM 5309 C CA . GLN B 1 63 ? -21.828 -12.641 -24.906 1 93.88 63 GLN B CA 1
ATOM 5310 C C . GLN B 1 63 ? -21.672 -14.031 -24.312 1 93.88 63 GLN B C 1
ATOM 5312 O O . GLN B 1 63 ? -21.719 -15.031 -25.031 1 93.88 63 GLN B O 1
ATOM 5317 N N . ALA B 1 64 ? -21.484 -14.094 -23.016 1 93.75 64 ALA B N 1
ATOM 5318 C CA . ALA B 1 64 ? -21.391 -15.383 -22.344 1 93.75 64 ALA B CA 1
ATOM 5319 C C . ALA B 1 64 ? -22.703 -16.156 -22.438 1 93.75 64 ALA B C 1
ATOM 5321 O O . ALA B 1 64 ? -22.703 -17.375 -22.609 1 93.75 64 ALA B O 1
ATOM 5322 N N . ALA B 1 65 ? -23.812 -15.438 -22.359 1 93.88 65 ALA B N 1
ATOM 5323 C CA . ALA B 1 65 ? -25.125 -16.062 -22.5 1 93.88 65 ALA B CA 1
ATOM 5324 C C . ALA B 1 65 ? -25.328 -16.609 -23.906 1 93.88 65 ALA B C 1
ATOM 5326 O O . ALA B 1 65 ? -25.906 -17.688 -24.078 1 93.88 65 ALA B O 1
ATOM 5327 N N . PHE B 1 66 ? -24.891 -15.852 -24.828 1 92.44 66 PHE B N 1
ATOM 5328 C CA . PHE B 1 66 ? -25 -16.297 -26.203 1 92.44 66 PHE B CA 1
ATOM 5329 C C . PHE B 1 66 ? -24.172 -17.562 -26.438 1 92.44 66 PHE B C 1
ATOM 5331 O O . PHE B 1 66 ? -24.656 -18.516 -27.062 1 92.44 66 PHE B O 1
ATOM 5338 N N . GLU B 1 67 ? -22.953 -17.641 -25.891 1 90.62 67 GLU B N 1
ATOM 5339 C CA . GLU B 1 67 ? -22.078 -18.781 -26.078 1 90.62 67 GLU B CA 1
ATOM 5340 C C . GLU B 1 67 ? -22.656 -20.031 -25.422 1 90.62 67 GLU B C 1
ATOM 5342 O O . GLU B 1 67 ? -22.438 -21.141 -25.906 1 90.62 67 GLU B O 1
ATOM 5347 N N . ARG B 1 68 ? -23.422 -19.828 -24.391 1 92.31 68 ARG B N 1
ATOM 5348 C CA . ARG B 1 68 ? -23.938 -20.969 -23.625 1 92.31 68 ARG B CA 1
ATOM 5349 C C . ARG B 1 68 ? -25.234 -21.5 -24.234 1 92.31 68 ARG B C 1
ATOM 5351 O O . ARG B 1 68 ? -25.391 -22.703 -24.375 1 92.31 68 ARG B O 1
ATOM 5358 N N . PHE B 1 69 ? -26.094 -20.625 -24.688 1 91.75 69 PHE B N 1
ATOM 5359 C CA . PHE B 1 69 ? -27.453 -21.078 -24.953 1 91.75 69 PHE B CA 1
ATOM 5360 C C . PHE B 1 69 ? -27.766 -21.016 -26.453 1 91.75 69 PHE B C 1
ATOM 5362 O O . PHE B 1 69 ? -28.734 -21.625 -26.906 1 91.75 69 PHE B O 1
ATOM 5369 N N . PHE B 1 70 ? -26.938 -20.219 -27.156 1 90 70 PHE B N 1
ATOM 5370 C CA . PHE B 1 70 ? -27.328 -20.031 -28.547 1 90 70 PHE B CA 1
ATOM 5371 C C . PHE B 1 70 ? -26.172 -20.375 -29.484 1 90 70 PHE B C 1
ATOM 5373 O O . PHE B 1 70 ? -25.031 -20.5 -29.047 1 90 70 PHE B O 1
ATOM 5380 N N . GLU B 1 71 ? -26.5 -20.594 -30.797 1 86.75 71 GLU B N 1
ATOM 5381 C CA . GLU B 1 71 ? -25.484 -20.984 -31.766 1 86.75 71 GLU B CA 1
ATOM 5382 C C . GLU B 1 71 ? -25.5 -20.062 -33 1 86.75 71 GLU B C 1
ATOM 5384 O O . GLU B 1 71 ? -24.453 -19.672 -33.5 1 86.75 71 GLU B O 1
ATOM 5389 N N . LYS B 1 72 ? -26.703 -19.594 -33.375 1 88.12 72 LYS B N 1
ATOM 5390 C CA . LYS B 1 72 ? -26.859 -18.859 -34.625 1 88.12 72 LYS B CA 1
ATOM 5391 C C . LYS B 1 72 ? -26.297 -17.438 -34.5 1 88.12 72 LYS B C 1
ATOM 5393 O O . LYS B 1 72 ? -26.438 -16.797 -33.469 1 88.12 72 LYS B O 1
ATOM 5398 N N . PHE B 1 73 ? -25.719 -17.016 -35.531 1 89.81 73 PHE B N 1
ATOM 5399 C CA . PHE B 1 73 ? -25.125 -15.695 -35.594 1 89.81 73 PHE B CA 1
ATOM 5400 C C . PHE B 1 73 ? -26.172 -14.617 -35.344 1 89.81 73 PHE B C 1
ATOM 5402 O O . PHE B 1 73 ? -25.891 -13.586 -34.75 1 89.81 73 PHE B O 1
ATOM 5409 N N . LEU B 1 74 ? -27.344 -14.891 -35.75 1 91.69 74 LEU B N 1
ATOM 5410 C CA . LEU B 1 74 ? -28.438 -13.938 -35.562 1 91.69 74 LEU B CA 1
ATOM 5411 C C . LEU B 1 74 ? -28.688 -13.688 -34.062 1 91.69 74 LEU B C 1
ATOM 5413 O O . LEU B 1 74 ? -28.953 -12.555 -33.656 1 91.69 74 LEU B O 1
ATOM 5417 N N . HIS B 1 75 ? -28.547 -14.734 -33.344 1 91.56 75 HIS B N 1
ATOM 5418 C CA . HIS B 1 75 ? -28.75 -14.594 -31.891 1 91.56 75 HIS B CA 1
ATOM 5419 C C . HIS B 1 75 ? -27.641 -13.766 -31.266 1 91.56 75 HIS B C 1
ATOM 5421 O O . HIS B 1 75 ? -27.875 -13.07 -30.266 1 91.56 75 HIS B O 1
ATOM 5427 N N . ARG B 1 76 ? -26.516 -13.867 -31.844 1 91.88 76 ARG B N 1
ATOM 5428 C CA . ARG B 1 76 ? -25.422 -13.047 -31.359 1 91.88 76 ARG B CA 1
ATOM 5429 C C . ARG B 1 76 ? -25.688 -11.57 -31.625 1 91.88 76 ARG B C 1
ATOM 5431 O O . ARG B 1 76 ? -25.469 -10.727 -30.75 1 91.88 76 ARG B O 1
ATOM 5438 N N . VAL B 1 77 ? -26.188 -11.188 -32.781 1 93.62 77 VAL B N 1
ATOM 5439 C CA . VAL B 1 77 ? -26.469 -9.812 -33.156 1 93.62 77 VAL B CA 1
ATOM 5440 C C . VAL B 1 77 ? -27.625 -9.273 -32.312 1 93.62 77 VAL B C 1
ATOM 5442 O O . VAL B 1 77 ? -27.578 -8.125 -31.859 1 93.62 77 VAL B O 1
ATOM 5445 N N . VAL B 1 78 ? -28.562 -10.148 -32.062 1 93.75 78 VAL B N 1
ATOM 5446 C CA . VAL B 1 78 ? -29.703 -9.742 -31.234 1 93.75 78 VAL B CA 1
ATOM 5447 C C . VAL B 1 78 ? -29.219 -9.43 -29.812 1 93.75 78 VAL B C 1
ATOM 5449 O O . VAL B 1 78 ? -29.672 -8.453 -29.203 1 93.75 78 VAL B O 1
ATOM 5452 N N . SER B 1 79 ? -28.359 -10.305 -29.328 1 93.5 79 SER B N 1
ATOM 5453 C CA . SER B 1 79 ? -27.812 -10.055 -28 1 93.5 79 SER B CA 1
ATOM 5454 C C . SER B 1 79 ? -27.047 -8.727 -27.969 1 93.5 79 SER B C 1
ATOM 5456 O O . SER B 1 79 ? -27.109 -8 -26.969 1 93.5 79 SER B O 1
ATOM 5458 N N . MET B 1 80 ? -26.375 -8.375 -29.016 1 94.81 80 MET B N 1
ATOM 5459 C CA . MET B 1 80 ? -25.641 -7.109 -29.094 1 94.81 80 MET B CA 1
ATOM 5460 C C . MET B 1 80 ? -26.594 -5.926 -29.141 1 94.81 80 MET B C 1
ATOM 5462 O O . MET B 1 80 ? -26.344 -4.895 -28.516 1 94.81 80 MET B O 1
ATOM 5466 N N . VAL B 1 81 ? -27.672 -6.094 -29.844 1 94.81 81 VAL B N 1
ATOM 5467 C CA . VAL B 1 81 ? -28.672 -5.035 -29.938 1 94.81 81 VAL B CA 1
ATOM 5468 C C . VAL B 1 81 ? -29.344 -4.824 -28.578 1 94.81 81 VAL B C 1
ATOM 5470 O O . VAL B 1 81 ? -29.547 -3.688 -28.156 1 94.81 81 VAL B O 1
ATOM 5473 N N . ILE B 1 82 ? -29.656 -5.93 -27.969 1 94.75 82 ILE B N 1
ATOM 5474 C CA . ILE B 1 82 ? -30.234 -5.848 -26.625 1 94.75 82 ILE B CA 1
ATOM 5475 C C . ILE B 1 82 ? -29.281 -5.117 -25.688 1 94.75 82 ILE B C 1
ATOM 5477 O O . ILE B 1 82 ? -29.703 -4.297 -24.875 1 94.75 82 ILE B O 1
ATOM 5481 N N . CYS B 1 83 ? -27.984 -5.426 -25.797 1 95.69 83 CYS B N 1
ATOM 5482 C CA . CYS B 1 83 ? -26.969 -4.781 -24.984 1 95.69 83 CYS B CA 1
ATOM 5483 C C . CYS B 1 83 ? -26.969 -3.275 -25.203 1 95.69 83 CYS B C 1
ATOM 5485 O O . CYS B 1 83 ? -26.969 -2.504 -24.234 1 95.69 83 CYS B O 1
ATOM 5487 N N . VAL B 1 84 ? -27.016 -2.811 -26.422 1 96.25 84 VAL B N 1
ATOM 5488 C CA . VAL B 1 84 ? -26.969 -1.392 -26.766 1 96.25 84 VAL B CA 1
ATOM 5489 C C . VAL B 1 84 ? -28.234 -0.7 -26.281 1 96.25 84 VAL B C 1
ATOM 5491 O O . VAL B 1 84 ? -28.188 0.404 -25.734 1 96.25 84 VAL B O 1
ATOM 5494 N N . VAL B 1 85 ? -29.359 -1.373 -26.375 1 95.44 85 VAL B N 1
ATOM 5495 C CA . VAL B 1 85 ? -30.641 -0.801 -25.969 1 95.44 85 VAL B CA 1
ATOM 5496 C C . VAL B 1 85 ? -30.688 -0.641 -24.453 1 95.44 85 VAL B C 1
ATOM 5498 O O . VAL B 1 85 ? -31.109 0.403 -23.953 1 95.44 85 VAL B O 1
ATOM 5501 N N . LEU B 1 86 ? -30.266 -1.668 -23.797 1 94.38 86 LEU B N 1
ATOM 5502 C CA . LEU B 1 86 ? -30.266 -1.599 -22.344 1 94.38 86 LEU B CA 1
ATOM 5503 C C . LEU B 1 86 ? -29.281 -0.542 -21.844 1 94.38 86 LEU B C 1
ATOM 5505 O O . LEU B 1 86 ? -29.547 0.144 -20.859 1 94.38 86 LEU B O 1
ATOM 5509 N N . THR B 1 87 ? -28.141 -0.481 -22.531 1 95 87 THR B N 1
ATOM 5510 C CA . THR B 1 87 ? -27.156 0.539 -22.172 1 95 87 THR B CA 1
ATOM 5511 C C . THR B 1 87 ? -27.719 1.937 -22.422 1 95 87 THR B C 1
ATOM 5513 O O . THR B 1 87 ? -27.531 2.842 -21.609 1 95 87 THR B O 1
ATOM 5516 N N . MET B 1 88 ? -28.375 2.105 -23.5 1 93.81 88 MET B N 1
ATOM 5517 C CA . MET B 1 88 ? -29.031 3.379 -23.812 1 93.81 88 MET B CA 1
ATOM 5518 C C . MET B 1 88 ? -30.109 3.697 -22.797 1 93.81 88 MET B C 1
ATOM 5520 O O . MET B 1 88 ? -30.281 4.852 -22.391 1 93.81 88 MET B O 1
ATOM 5524 N N . GLY B 1 89 ? -30.859 2.699 -22.453 1 91.25 89 GLY B N 1
ATOM 5525 C CA . GLY B 1 89 ? -31.844 2.883 -21.406 1 91.25 89 GLY B CA 1
ATOM 5526 C C . GLY B 1 89 ? -31.234 3.338 -20.078 1 91.25 89 GLY B C 1
ATOM 5527 O O . GLY B 1 89 ? -31.781 4.23 -19.422 1 91.25 89 GLY B O 1
ATOM 5528 N N . TYR B 1 90 ? -30.188 2.701 -19.766 1 91.56 90 TYR B N 1
ATOM 5529 C CA . TYR B 1 90 ? -29.484 3.105 -18.562 1 91.56 90 TYR B CA 1
ATOM 5530 C C . TYR B 1 90 ? -29 4.551 -18.656 1 91.56 90 TYR B C 1
ATOM 5532 O O . TYR B 1 90 ? -29.109 5.312 -17.703 1 91.56 90 TYR B O 1
ATOM 5540 N N . PHE B 1 91 ? -28.5 4.914 -19.766 1 91.06 91 PHE B N 1
ATOM 5541 C CA . PHE B 1 91 ? -28.031 6.277 -19.984 1 91.06 91 PHE B CA 1
ATOM 5542 C C . PHE B 1 91 ? -29.172 7.277 -19.797 1 91.06 91 PHE B C 1
ATOM 5544 O O . PHE B 1 91 ? -28.984 8.328 -19.188 1 91.06 91 PHE B O 1
ATOM 5551 N N . LEU B 1 92 ? -30.297 6.934 -20.219 1 89.25 92 LEU B N 1
ATOM 5552 C CA . LEU B 1 92 ? -31.453 7.82 -20.109 1 89.25 92 LEU B CA 1
ATOM 5553 C C . LEU B 1 92 ? -31.875 7.973 -18.656 1 89.25 92 LEU B C 1
ATOM 5555 O O . LEU B 1 92 ? -32.312 9.047 -18.25 1 89.25 92 LEU B O 1
ATOM 5559 N N . ILE B 1 93 ? -31.703 7 -17.953 1 84.12 93 ILE B N 1
ATOM 5560 C CA . ILE B 1 93 ? -32.094 7.027 -16.531 1 84.12 93 ILE B CA 1
ATOM 5561 C C . ILE B 1 93 ? -31.094 7.891 -15.758 1 84.12 93 ILE B C 1
ATOM 5563 O O . ILE B 1 93 ? -31.484 8.734 -14.953 1 84.12 93 ILE B O 1
ATOM 5567 N N . VAL B 1 94 ? -29.844 7.707 -16 1 84.19 94 VAL B N 1
ATOM 5568 C CA . VAL B 1 94 ? -28.797 8.398 -15.266 1 84.19 94 VAL B CA 1
ATOM 5569 C C . VAL B 1 94 ? -28.75 9.867 -15.688 1 84.19 94 VAL B C 1
ATOM 5571 O O . VAL B 1 94 ? -28.438 10.742 -14.875 1 84.19 94 VAL B O 1
ATOM 5574 N N . ASN B 1 95 ? -29.062 10.078 -16.891 1 81.31 95 ASN B N 1
ATOM 5575 C CA . ASN B 1 95 ? -28.984 11.43 -17.438 1 81.31 95 ASN B CA 1
ATOM 5576 C C . ASN B 1 95 ? -30.062 12.336 -16.859 1 81.31 95 ASN B C 1
ATOM 5578 O O . ASN B 1 95 ? -29.969 13.562 -16.938 1 81.31 95 ASN B O 1
ATOM 5582 N N . GLN B 1 96 ? -31.031 11.758 -16.297 1 74.5 96 GLN B N 1
ATOM 5583 C CA . GLN B 1 96 ? -32.125 12.547 -15.727 1 74.5 96 GLN B CA 1
ATOM 5584 C C . GLN B 1 96 ? -31.688 13.203 -14.422 1 74.5 96 GLN B C 1
ATOM 5586 O O . GLN B 1 96 ? -32.281 14.219 -14.008 1 74.5 96 GLN B O 1
ATOM 5591 N N . TYR B 1 97 ? -30.719 12.609 -13.875 1 64.94 97 TYR B N 1
ATOM 5592 C CA . TYR B 1 97 ? -30.281 13.156 -12.594 1 64.94 97 TYR B CA 1
ATOM 5593 C C . TYR B 1 97 ? -29.156 14.172 -12.789 1 64.94 97 TYR B C 1
ATOM 5595 O O . TYR B 1 97 ? -28.344 14.031 -13.703 1 64.94 97 TYR B O 1
ATOM 5603 N N . THR B 1 98 ? -29.312 15.414 -12.344 1 55.41 98 THR B N 1
ATOM 5604 C CA . THR B 1 98 ? -28.344 16.484 -12.523 1 55.41 98 THR B CA 1
ATOM 5605 C C . THR B 1 98 ? -26.984 16.094 -11.93 1 55.41 98 THR B C 1
ATOM 5607 O O . THR B 1 98 ? -25.938 16.406 -12.5 1 55.41 98 THR B O 1
ATOM 5610 N N . THR B 1 99 ? -26.938 15.633 -10.602 1 58.31 99 THR B N 1
ATOM 5611 C CA . THR B 1 99 ? -25.656 15.32 -9.977 1 58.31 99 THR B CA 1
ATOM 5612 C C . THR B 1 99 ? -25.562 13.828 -9.664 1 58.31 99 THR B C 1
ATOM 5614 O O . THR B 1 99 ? -26.578 13.172 -9.43 1 58.31 99 THR B O 1
ATOM 5617 N N . THR B 1 100 ? -24.516 13.352 -10.156 1 62.5 100 THR B N 1
ATOM 5618 C CA . THR B 1 100 ? -24.266 11.961 -9.797 1 62.5 100 THR B CA 1
ATOM 5619 C C . THR B 1 100 ? -24.234 11.789 -8.281 1 62.5 100 THR B C 1
ATOM 5621 O O . THR B 1 100 ? -23.266 12.219 -7.629 1 62.5 100 THR B O 1
ATOM 5624 N N . SER B 1 101 ? -25.453 11.555 -7.742 1 77.69 101 SER B N 1
ATOM 5625 C CA . SER B 1 101 ? -25.703 11.391 -6.316 1 77.69 101 SER B CA 1
ATOM 5626 C C . SER B 1 101 ? -25.125 10.078 -5.801 1 77.69 101 SER B C 1
ATOM 5628 O O . SER B 1 101 ? -24.703 9.227 -6.59 1 77.69 101 SER B O 1
ATOM 5630 N N . LEU B 1 102 ? -24.875 9.984 -4.621 1 82.62 102 LEU B N 1
ATOM 5631 C CA . LEU B 1 102 ? -24.484 8.773 -3.916 1 82.62 102 LEU B CA 1
ATOM 5632 C C . LEU B 1 102 ? -25.391 7.605 -4.297 1 82.62 102 LEU B C 1
ATOM 5634 O O . LEU B 1 102 ? -24.922 6.477 -4.449 1 82.62 102 LEU B O 1
ATOM 5638 N N . GLU B 1 103 ? -26.594 7.898 -4.566 1 87.12 103 GLU B N 1
ATOM 5639 C CA . GLU B 1 103 ? -27.578 6.883 -4.957 1 87.12 103 GLU B CA 1
ATOM 5640 C C . GLU B 1 103 ? -27.203 6.242 -6.289 1 87.12 103 GLU B C 1
ATOM 5642 O O . GLU B 1 103 ? -27.219 5.02 -6.426 1 87.12 103 GLU B O 1
ATOM 5647 N N . THR B 1 104 ? -26.812 7.062 -7.27 1 87.31 104 THR B N 1
ATOM 5648 C CA . THR B 1 104 ? -26.469 6.559 -8.594 1 87.31 104 THR B CA 1
ATOM 5649 C C . THR B 1 104 ? -25.203 5.699 -8.523 1 87.31 104 THR B C 1
ATOM 5651 O O . THR B 1 104 ? -25.125 4.652 -9.172 1 87.31 104 THR B O 1
ATOM 5654 N N . TRP B 1 105 ? -24.344 6.066 -7.727 1 87.94 105 TRP B N 1
ATOM 5655 C CA . TRP B 1 105 ? -23.094 5.328 -7.586 1 87.94 105 TRP B CA 1
ATOM 5656 C C . TRP B 1 105 ? -23.328 3.961 -6.957 1 87.94 105 TRP B C 1
ATOM 5658 O O . TRP B 1 105 ? -22.781 2.955 -7.418 1 87.94 105 TRP B O 1
ATOM 5668 N N . ILE B 1 106 ? -24.156 3.912 -5.945 1 90.38 106 ILE B N 1
ATOM 5669 C CA . ILE B 1 106 ? -24.422 2.65 -5.262 1 90.38 106 ILE B CA 1
ATOM 5670 C C . ILE B 1 106 ? -25.234 1.731 -6.172 1 90.38 106 ILE B C 1
ATOM 5672 O O . ILE B 1 106 ? -24.922 0.548 -6.312 1 90.38 106 ILE B O 1
ATOM 5676 N N . ARG B 1 107 ? -26.219 2.303 -6.809 1 90.56 107 ARG B N 1
ATOM 5677 C CA . ARG B 1 107 ? -27.047 1.524 -7.73 1 90.56 107 ARG B CA 1
ATOM 5678 C C . ARG B 1 107 ? -26.203 0.924 -8.844 1 90.56 107 ARG B C 1
ATOM 5680 O O . ARG B 1 107 ? -26.344 -0.253 -9.18 1 90.56 107 ARG B O 1
ATOM 5687 N N . THR B 1 108 ? -25.359 1.751 -9.336 1 92.06 108 THR B N 1
ATOM 5688 C CA . THR B 1 108 ? -24.516 1.298 -10.438 1 92.06 108 THR B CA 1
ATOM 5689 C C . THR B 1 108 ? -23.531 0.242 -9.961 1 92.06 108 THR B C 1
ATOM 5691 O O . THR B 1 108 ? -23.281 -0.749 -10.656 1 92.06 108 THR B O 1
ATOM 5694 N N . SER B 1 109 ? -22.969 0.432 -8.797 1 94 109 SER B N 1
ATOM 5695 C CA . SER B 1 109 ? -22.016 -0.536 -8.266 1 94 109 SER B CA 1
ATOM 5696 C C . SER B 1 109 ? -22.672 -1.896 -8.047 1 94 109 SER B C 1
ATOM 5698 O O . SER B 1 109 ? -22.078 -2.932 -8.344 1 94 109 SER B O 1
ATOM 5700 N N . VAL B 1 110 ? -23.844 -1.887 -7.578 1 94.5 110 VAL B N 1
ATOM 5701 C CA . VAL B 1 110 ? -24.578 -3.129 -7.34 1 94.5 110 VAL B CA 1
ATOM 5702 C C . VAL B 1 110 ? -24.922 -3.785 -8.672 1 94.5 110 VAL B C 1
ATOM 5704 O O . VAL B 1 110 ? -24.828 -5.008 -8.812 1 94.5 110 VAL B O 1
ATOM 5707 N N . ALA B 1 111 ? -25.297 -2.953 -9.609 1 93.75 111 ALA B N 1
ATOM 5708 C CA . ALA B 1 111 ? -25.609 -3.477 -10.93 1 93.75 111 ALA B CA 1
ATOM 5709 C C . ALA B 1 111 ? -24.391 -4.129 -11.57 1 93.75 111 ALA B C 1
ATOM 5711 O O . ALA B 1 111 ? -24.484 -5.234 -12.109 1 93.75 111 ALA B O 1
ATOM 5712 N N . VAL B 1 112 ? -23.312 -3.465 -11.477 1 95.5 112 VAL B N 1
ATOM 5713 C CA . VAL B 1 112 ? -22.078 -3.986 -12.039 1 95.5 112 VAL B CA 1
ATOM 5714 C C . VAL B 1 112 ? -21.672 -5.27 -11.32 1 95.5 112 VAL B C 1
ATOM 5716 O O . VAL B 1 112 ? -21.266 -6.242 -11.953 1 95.5 112 VAL B O 1
ATOM 5719 N N . PHE B 1 113 ? -21.812 -5.266 -10.07 1 95.94 113 PHE B N 1
ATOM 5720 C CA . PHE B 1 113 ? -21.516 -6.453 -9.273 1 95.94 113 PHE B CA 1
ATOM 5721 C C . PHE B 1 113 ? -22.375 -7.629 -9.711 1 95.94 113 PHE B C 1
ATOM 5723 O O . PHE B 1 113 ? -21.875 -8.734 -9.906 1 95.94 113 PHE B O 1
ATOM 5730 N N . ALA B 1 114 ? -23.656 -7.375 -9.891 1 96.19 114 ALA B N 1
ATOM 5731 C CA . ALA B 1 114 ? -24.578 -8.414 -10.328 1 96.19 114 ALA B CA 1
ATOM 5732 C C . ALA B 1 114 ? -24.203 -8.938 -11.711 1 96.19 114 ALA B C 1
ATOM 5734 O O . ALA B 1 114 ? -24.281 -10.141 -11.969 1 96.19 114 ALA B O 1
ATOM 5735 N N . LEU B 1 115 ? -23.797 -8.047 -12.539 1 96.81 115 LEU B N 1
ATOM 5736 C CA . LEU B 1 115 ? -23.422 -8.438 -13.898 1 96.81 115 LEU B CA 1
ATOM 5737 C C . LEU B 1 115 ? -22.156 -9.281 -13.898 1 96.81 115 LEU B C 1
ATOM 5739 O O . LEU B 1 115 ? -22.047 -10.25 -14.656 1 96.81 115 LEU B O 1
ATOM 5743 N N . VAL B 1 116 ? -21.219 -9 -13.062 1 96.75 116 VAL B N 1
ATOM 5744 C CA . VAL B 1 116 ? -19.984 -9.766 -12.969 1 96.75 116 VAL B CA 1
ATOM 5745 C C . VAL B 1 116 ? -20.281 -11.172 -12.461 1 96.75 116 VAL B C 1
ATOM 5747 O O . VAL B 1 116 ? -19.781 -12.156 -13 1 96.75 116 VAL B O 1
ATOM 5750 N N . ILE B 1 117 ? -21.125 -11.25 -11.484 1 97.19 117 ILE B N 1
ATOM 5751 C CA . ILE B 1 117 ? -21.516 -12.555 -10.961 1 97.19 117 ILE B CA 1
ATOM 5752 C C . ILE B 1 117 ? -22.281 -13.336 -12.031 1 97.19 117 ILE B C 1
ATOM 5754 O O . ILE B 1 117 ? -22.094 -14.547 -12.172 1 97.19 117 ILE B O 1
ATOM 5758 N N . ALA B 1 118 ? -23.062 -12.602 -12.734 1 97.12 118 ALA B N 1
ATOM 5759 C CA . ALA B 1 118 ? -23.797 -13.25 -13.828 1 97.12 118 ALA B CA 1
ATOM 5760 C C . ALA B 1 118 ? -22.844 -13.781 -14.891 1 97.12 118 ALA B C 1
ATOM 5762 O O . ALA B 1 118 ? -23.031 -14.883 -15.414 1 97.12 118 ALA B O 1
ATOM 5763 N N . TYR B 1 119 ? -21.844 -13.047 -15.172 1 97.25 119 TYR B N 1
ATOM 5764 C CA . TYR B 1 119 ? -20.844 -13.461 -16.156 1 97.25 119 TYR B CA 1
ATOM 5765 C C . TYR B 1 119 ? -20.172 -14.766 -15.727 1 97.25 119 TYR B C 1
ATOM 5767 O O . TYR B 1 119 ? -19.875 -15.625 -16.562 1 97.25 119 TYR B O 1
ATOM 5775 N N . ILE B 1 120 ? -20 -14.984 -14.43 1 97.25 120 ILE B N 1
ATOM 5776 C CA . ILE B 1 120 ? -19.328 -16.156 -13.898 1 97.25 120 ILE B CA 1
ATOM 5777 C C . ILE B 1 120 ? -20.297 -17.344 -13.875 1 97.25 120 ILE B C 1
ATOM 5779 O O . ILE B 1 120 ? -19.906 -18.484 -14.125 1 97.25 120 ILE B O 1
ATOM 5783 N N . TRP B 1 121 ? -21.578 -17.109 -13.727 1 97.06 121 TRP B N 1
ATOM 5784 C CA . TRP B 1 121 ? -22.562 -18.156 -13.469 1 97.06 121 TRP B CA 1
ATOM 5785 C C . TRP B 1 121 ? -23.203 -18.625 -14.766 1 97.06 121 TRP B C 1
ATOM 5787 O O . TRP B 1 121 ? -23.406 -19.828 -14.969 1 97.06 121 TRP B O 1
ATOM 5797 N N . VAL B 1 122 ? -23.469 -17.781 -15.695 1 95 122 VAL B N 1
ATOM 5798 C CA . VAL B 1 122 ? -24.297 -18.062 -16.859 1 95 122 VAL B CA 1
ATOM 5799 C C . VAL B 1 122 ? -23.672 -19.156 -17.703 1 95 122 VAL B C 1
ATOM 5801 O O . VAL B 1 122 ? -24.344 -20.109 -18.109 1 95 122 VAL B O 1
ATOM 5804 N N . PRO B 1 123 ? -22.375 -19.141 -17.922 1 93.94 123 PRO B N 1
ATOM 5805 C CA . PRO B 1 123 ? -21.781 -20.156 -18.781 1 93.94 123 PRO B CA 1
ATOM 5806 C C . PRO B 1 123 ? -21.875 -21.562 -18.188 1 93.94 123 PRO B C 1
ATOM 5808 O O . PRO B 1 123 ? -21.75 -22.547 -18.922 1 93.94 123 PRO B O 1
ATOM 5811 N N . VAL B 1 124 ? -22.125 -21.641 -16.938 1 93.88 124 VAL B N 1
ATOM 5812 C CA . VAL B 1 124 ? -22.016 -22.953 -16.297 1 93.88 124 VAL B CA 1
ATOM 5813 C C . VAL B 1 124 ? -23.406 -23.438 -15.875 1 93.88 124 VAL B C 1
ATOM 5815 O O . VAL B 1 124 ? -23.531 -24.469 -15.219 1 93.88 124 VAL B O 1
ATOM 5818 N N . ILE B 1 125 ? -24.406 -22.734 -16.266 1 93.62 125 ILE B N 1
ATOM 5819 C CA . ILE B 1 125 ? -25.766 -23.172 -15.969 1 93.62 125 ILE B CA 1
ATOM 5820 C C . ILE B 1 125 ? -26.047 -24.5 -16.656 1 93.62 125 ILE B C 1
ATOM 5822 O O . ILE B 1 125 ? -25.812 -24.656 -17.859 1 93.62 125 ILE B O 1
ATOM 5826 N N . LYS B 1 126 ? -26.391 -25.578 -15.922 1 89.88 126 LYS B N 1
ATOM 5827 C CA . LYS B 1 126 ? -26.703 -26.922 -16.422 1 89.88 126 LYS B CA 1
ATOM 5828 C C . LYS B 1 126 ? -25.578 -27.453 -17.312 1 89.88 126 LYS B C 1
ATOM 5830 O O . LYS B 1 126 ? -25.828 -27.969 -18.406 1 89.88 126 LYS B O 1
ATOM 5835 N N . SER B 1 127 ? -24.359 -27.172 -16.875 1 90.5 127 SER B N 1
ATOM 5836 C CA . SER B 1 127 ? -23.172 -27.594 -17.625 1 90.5 127 SER B CA 1
ATOM 5837 C C . SER B 1 127 ? -22.375 -28.641 -16.844 1 90.5 127 SER B C 1
ATOM 5839 O O . SER B 1 127 ? -22.703 -28.938 -15.688 1 90.5 127 SER B O 1
ATOM 5841 N N . THR B 1 128 ? -21.406 -29.234 -17.516 1 89.5 128 THR B N 1
ATOM 5842 C CA . THR B 1 128 ? -20.516 -30.203 -16.875 1 89.5 128 THR B CA 1
ATOM 5843 C C . THR B 1 128 ? -19.516 -29.516 -15.961 1 89.5 128 THR B C 1
ATOM 5845 O O . THR B 1 128 ? -18.969 -30.141 -15.039 1 89.5 128 THR B O 1
ATOM 5848 N N . VAL B 1 129 ? -19.359 -28.234 -16.234 1 93.62 129 VAL B N 1
ATOM 5849 C CA . VAL B 1 129 ? -18.453 -27.438 -15.406 1 93.62 129 VAL B CA 1
ATOM 5850 C C . VAL B 1 129 ? -19.234 -26.797 -14.258 1 93.62 129 VAL B C 1
ATOM 5852 O O . VAL B 1 129 ? -20.328 -26.25 -14.469 1 93.62 129 VAL B O 1
ATOM 5855 N N . SER B 1 130 ? -18.812 -26.906 -13.062 1 94.25 130 SER B N 1
ATOM 5856 C CA . SER B 1 130 ? -19.516 -26.375 -11.891 1 94.25 130 SER B CA 1
ATOM 5857 C C . SER B 1 130 ? -19.234 -24.891 -11.703 1 94.25 130 SER B C 1
ATOM 5859 O O . SER B 1 130 ? -18.281 -24.359 -12.273 1 94.25 130 SER B O 1
ATOM 5861 N N . PHE B 1 131 ? -20.062 -24.25 -10.961 1 95.94 131 PHE B N 1
ATOM 5862 C CA . PHE B 1 131 ? -19.906 -22.844 -10.641 1 95.94 131 PHE B CA 1
ATOM 5863 C C . PHE B 1 131 ? -18.594 -22.609 -9.898 1 95.94 131 PHE B C 1
ATOM 5865 O O . PHE B 1 131 ? -17.922 -21.594 -10.117 1 95.94 131 PHE B O 1
ATOM 5872 N N . ASN B 1 132 ? -18.188 -23.562 -9.023 1 95.88 132 ASN B N 1
ATOM 5873 C CA . ASN B 1 132 ? -16.969 -23.438 -8.242 1 95.88 132 ASN B CA 1
ATOM 5874 C C . ASN B 1 132 ? -15.742 -23.359 -9.148 1 95.88 132 ASN B C 1
ATOM 5876 O O . ASN B 1 132 ? -14.82 -22.578 -8.883 1 95.88 132 ASN B O 1
ATOM 5880 N N . GLU B 1 133 ? -15.766 -24.062 -10.219 1 95.69 133 GLU B N 1
ATOM 5881 C CA . GLU B 1 133 ? -14.664 -24.062 -11.172 1 95.69 133 GLU B CA 1
ATOM 5882 C C . GLU B 1 133 ? -14.594 -22.734 -11.938 1 95.69 133 GLU B C 1
ATOM 5884 O O . GLU B 1 133 ? -13.516 -22.188 -12.141 1 95.69 133 GLU B O 1
ATOM 5889 N N . SER B 1 134 ? -15.773 -22.328 -12.359 1 96 134 SER B N 1
ATOM 5890 C CA . SER B 1 134 ? -15.828 -21.047 -13.062 1 96 134 SER B CA 1
ATOM 5891 C C . SER B 1 134 ? -15.383 -19.891 -12.164 1 96 134 SER B C 1
ATOM 5893 O O . SER B 1 134 ? -14.672 -19 -12.609 1 96 134 SER B O 1
ATOM 5895 N N . PHE B 1 135 ? -15.812 -19.953 -10.938 1 96.88 135 PHE B N 1
ATOM 5896 C CA . PHE B 1 135 ? -15.43 -18.922 -9.984 1 96.88 135 PHE B CA 1
ATOM 5897 C C . PHE B 1 135 ? -13.93 -18.922 -9.75 1 96.88 135 PHE B C 1
ATOM 5899 O O . PHE B 1 135 ? -13.297 -17.859 -9.719 1 96.88 135 PHE B O 1
ATOM 5906 N N . MET B 1 136 ? -13.305 -20.078 -9.578 1 96.31 136 MET B N 1
ATOM 5907 C CA . MET B 1 136 ? -11.867 -20.203 -9.375 1 96.31 136 MET B CA 1
ATOM 5908 C C . MET B 1 136 ? -11.102 -19.641 -10.562 1 96.31 136 MET B C 1
ATOM 5910 O O . MET B 1 136 ? -10.102 -18.938 -10.383 1 96.31 136 MET B O 1
ATOM 5914 N N . SER B 1 137 ? -11.594 -19.938 -11.75 1 95.88 137 SER B N 1
ATOM 5915 C CA . SER B 1 137 ? -10.969 -19.422 -12.961 1 95.88 137 SER B CA 1
ATOM 5916 C C . SER B 1 137 ? -11.016 -17.891 -13 1 95.88 137 SER B C 1
ATOM 5918 O O . SER B 1 137 ? -10.016 -17.25 -13.297 1 95.88 137 SER B O 1
ATOM 5920 N N . SER B 1 138 ? -12.156 -17.375 -12.672 1 96.5 138 SER B N 1
ATOM 5921 C CA . SER B 1 138 ? -12.328 -15.922 -12.672 1 96.5 138 SER B CA 1
ATOM 5922 C C . SER B 1 138 ? -11.492 -15.273 -11.562 1 96.5 138 SER B C 1
ATOM 5924 O O . SER B 1 138 ? -10.922 -14.203 -11.766 1 96.5 138 SER B O 1
ATOM 5926 N N . PHE B 1 139 ? -11.461 -15.93 -10.438 1 96.06 139 PHE B N 1
ATOM 5927 C CA . PHE B 1 139 ? -10.695 -15.43 -9.305 1 96.06 139 PHE B CA 1
ATOM 5928 C C . PHE B 1 139 ? -9.211 -15.328 -9.648 1 96.06 139 PHE B C 1
ATOM 5930 O O . PHE B 1 139 ? -8.586 -14.289 -9.422 1 96.06 139 PHE B O 1
ATOM 5937 N N . LYS B 1 140 ? -8.648 -16.328 -10.195 1 94.38 140 LYS B N 1
ATOM 5938 C CA . LYS B 1 140 ? -7.25 -16.359 -10.625 1 94.38 140 LYS B CA 1
ATOM 5939 C C . LYS B 1 140 ? -6.98 -15.312 -11.703 1 94.38 140 LYS B C 1
ATOM 5941 O O . LYS B 1 140 ? -5.961 -14.625 -11.672 1 94.38 140 LYS B O 1
ATOM 5946 N N . SER B 1 141 ? -7.945 -15.242 -12.648 1 95 141 SER B N 1
ATOM 5947 C CA . SER B 1 141 ? -7.793 -14.297 -13.75 1 95 141 SER B CA 1
ATOM 5948 C C . SER B 1 141 ? -7.789 -12.859 -13.258 1 95 141 SER B C 1
ATOM 5950 O O . SER B 1 141 ? -7.082 -12.008 -13.797 1 95 141 SER B O 1
ATOM 5952 N N . PHE B 1 142 ? -8.578 -12.664 -12.312 1 95.5 142 PHE B N 1
ATOM 5953 C CA . PHE B 1 142 ? -8.648 -11.32 -11.742 1 95.5 142 PHE B CA 1
ATOM 5954 C C . PHE B 1 142 ? -7.301 -10.914 -11.156 1 95.5 142 PHE B C 1
ATOM 5956 O O . PHE B 1 142 ? -6.797 -9.828 -11.453 1 95.5 142 PHE B O 1
ATOM 5963 N N . PHE B 1 143 ? -6.664 -11.75 -10.406 1 93.31 143 PHE B N 1
ATOM 5964 C CA . PHE B 1 143 ? -5.406 -11.422 -9.742 1 93.31 143 PHE B CA 1
ATOM 5965 C C . PHE B 1 143 ? -4.262 -11.367 -10.742 1 93.31 143 PHE B C 1
ATOM 5967 O O . PHE B 1 143 ? -3.342 -10.555 -10.594 1 93.31 143 PHE B O 1
ATOM 5974 N N . ASN B 1 144 ? -4.316 -12.242 -11.711 1 92.88 144 ASN B N 1
ATOM 5975 C CA . ASN B 1 144 ? -3.312 -12.172 -12.766 1 92.88 144 ASN B CA 1
ATOM 5976 C C . ASN B 1 144 ? -3.385 -10.852 -13.523 1 92.88 144 ASN B C 1
ATOM 5978 O O . ASN B 1 144 ? -2.357 -10.219 -13.773 1 92.88 144 ASN B O 1
ATOM 5982 N N . SER B 1 145 ? -4.637 -10.5 -13.828 1 95 145 SER B N 1
ATOM 5983 C CA . SER B 1 145 ? -4.824 -9.242 -14.539 1 95 145 SER B CA 1
ATOM 5984 C C . SER B 1 145 ? -4.398 -8.047 -13.688 1 95 145 SER B C 1
ATOM 5986 O O . SER B 1 145 ? -3.799 -7.098 -14.195 1 95 145 SER B O 1
ATOM 5988 N N . LEU B 1 146 ? -4.68 -8.141 -12.461 1 95.44 146 LEU B N 1
ATOM 5989 C CA . LEU B 1 146 ? -4.277 -7.078 -11.547 1 95.44 146 LEU B CA 1
ATOM 5990 C C . LEU B 1 146 ? -2.758 -6.977 -11.461 1 95.44 146 LEU B C 1
ATOM 5992 O O . LEU B 1 146 ? -2.201 -5.879 -11.547 1 95.44 146 LEU B O 1
ATOM 5996 N N . LEU B 1 147 ? -2.105 -8.062 -11.297 1 94.31 147 LEU B N 1
ATOM 5997 C CA . LEU B 1 147 ? -0.649 -8.086 -11.211 1 94.31 147 LEU B CA 1
ATOM 5998 C C . LEU B 1 147 ? -0.015 -7.512 -12.469 1 94.31 147 LEU B C 1
ATOM 6000 O O . LEU B 1 147 ? 0.872 -6.656 -12.391 1 94.31 147 LEU B O 1
ATOM 6004 N N . PHE B 1 148 ? -0.492 -7.953 -13.609 1 94.75 148 PHE B N 1
ATOM 6005 C CA . PHE B 1 148 ? 0.049 -7.484 -14.883 1 94.75 148 PHE B CA 1
ATOM 6006 C C . PHE B 1 148 ? -0.166 -5.984 -15.039 1 94.75 148 PHE B C 1
ATOM 6008 O O . PHE B 1 148 ? 0.718 -5.277 -15.523 1 94.75 148 PHE B O 1
ATOM 6015 N N . SER B 1 149 ? -1.346 -5.578 -14.617 1 96.69 149 SER B N 1
ATOM 6016 C CA . SER B 1 149 ? -1.671 -4.16 -14.75 1 96.69 149 SER B CA 1
ATOM 6017 C C . SER B 1 149 ? -0.787 -3.309 -13.844 1 96.69 149 SER B C 1
ATOM 6019 O O . SER B 1 149 ? -0.345 -2.227 -14.234 1 96.69 149 SER B O 1
ATOM 6021 N N . VAL B 1 150 ? -0.497 -3.789 -12.688 1 95.88 150 VAL B N 1
ATOM 6022 C CA . VAL B 1 150 ? 0.341 -3.045 -11.75 1 95.88 150 VAL B CA 1
ATOM 6023 C C . VAL B 1 150 ? 1.77 -2.969 -12.281 1 95.88 150 VAL B C 1
ATOM 6025 O O . VAL B 1 150 ? 2.395 -1.906 -12.25 1 95.88 150 VAL B O 1
ATOM 6028 N N . VAL B 1 151 ? 2.291 -4.02 -12.727 1 94.19 151 VAL B N 1
ATOM 6029 C CA . VAL B 1 151 ? 3.645 -4.055 -13.273 1 94.19 151 VAL B CA 1
ATOM 6030 C C . VAL B 1 151 ? 3.732 -3.156 -14.5 1 94.19 151 VAL B C 1
ATOM 6032 O O . VAL B 1 151 ? 4.699 -2.408 -14.664 1 94.19 151 VAL B O 1
ATOM 6035 N N . LEU B 1 152 ? 2.689 -3.271 -15.289 1 95.25 152 LEU B N 1
ATOM 6036 C CA . LEU B 1 152 ? 2.658 -2.451 -16.5 1 95.25 152 LEU B CA 1
ATOM 6037 C C . LEU B 1 152 ? 2.602 -0.968 -16.141 1 95.25 152 LEU B C 1
ATOM 6039 O O . LEU B 1 152 ? 3.318 -0.157 -16.734 1 95.25 152 LEU B O 1
ATOM 6043 N N . PHE B 1 153 ? 1.831 -0.61 -15.203 1 97 153 PHE B N 1
ATOM 6044 C CA . PHE B 1 153 ? 1.715 0.785 -14.797 1 97 153 PHE B CA 1
ATOM 6045 C C . PHE B 1 153 ? 3.02 1.279 -14.188 1 97 153 PHE B C 1
ATOM 6047 O O . PHE B 1 153 ? 3.469 2.391 -14.477 1 97 153 PHE B O 1
ATOM 6054 N N . THR B 1 154 ? 3.578 0.484 -13.344 1 94.75 154 THR B N 1
ATOM 6055 C CA . THR B 1 154 ? 4.848 0.853 -12.727 1 94.75 154 THR B CA 1
ATOM 6056 C C . THR B 1 154 ? 5.934 1.036 -13.789 1 94.75 154 THR B C 1
ATOM 6058 O O . THR B 1 154 ? 6.699 1.998 -13.734 1 94.75 154 THR B O 1
ATOM 6061 N N . GLY B 1 155 ? 6 0.172 -14.75 1 94.94 155 GLY B N 1
ATOM 6062 C CA . GLY B 1 155 ? 6.969 0.274 -15.828 1 94.94 155 GLY B CA 1
ATOM 6063 C C . GLY B 1 155 ? 6.777 1.513 -16.688 1 94.94 155 GLY B C 1
ATOM 6064 O O . GLY B 1 155 ? 7.734 2.242 -16.953 1 94.94 155 GLY B O 1
ATOM 6065 N N . ILE B 1 156 ? 5.527 1.723 -17 1 96.38 156 ILE B N 1
ATOM 6066 C CA . ILE B 1 156 ? 5.23 2.877 -17.844 1 96.38 156 ILE B CA 1
ATOM 6067 C C . ILE B 1 156 ? 5.496 4.164 -17.062 1 96.38 156 ILE B C 1
ATOM 6069 O O . ILE B 1 156 ? 5.996 5.141 -17.625 1 96.38 156 ILE B O 1
ATOM 6073 N N . SER B 1 157 ? 5.137 4.172 -15.852 1 94.31 157 SER B N 1
ATOM 6074 C CA . SER B 1 157 ? 5.418 5.336 -15.016 1 94.31 157 SER B CA 1
ATOM 6075 C C . SER B 1 157 ? 6.914 5.609 -14.938 1 94.31 157 SER B C 1
ATOM 6077 O O . SER B 1 157 ? 7.34 6.766 -14.953 1 94.31 157 SER B O 1
ATOM 6079 N N . MET B 1 158 ? 7.695 4.543 -14.812 1 92.81 158 MET B N 1
ATOM 6080 C CA . MET B 1 158 ? 9.148 4.711 -14.781 1 92.81 158 MET B CA 1
ATOM 6081 C C . MET B 1 158 ? 9.656 5.246 -16.109 1 92.81 158 MET B C 1
ATOM 6083 O O . MET B 1 158 ? 10.609 6.031 -16.141 1 92.81 158 MET B O 1
ATOM 6087 N N . ILE B 1 159 ? 9.055 4.82 -17.188 1 94.56 159 ILE B N 1
ATOM 6088 C CA . ILE B 1 159 ? 9.422 5.297 -18.516 1 94.56 159 ILE B CA 1
ATOM 6089 C C . ILE B 1 159 ? 9.086 6.785 -18.641 1 94.56 159 ILE B C 1
ATOM 6091 O O . ILE B 1 159 ? 9.906 7.574 -19.109 1 94.56 159 ILE B O 1
ATOM 6095 N N . ILE B 1 160 ? 7.922 7.168 -18.203 1 95.25 160 ILE B N 1
ATOM 6096 C CA . ILE B 1 160 ? 7.516 8.57 -18.266 1 95.25 160 ILE B CA 1
ATOM 6097 C C . ILE B 1 160 ? 8.445 9.414 -17.406 1 95.25 160 ILE B C 1
ATOM 6099 O O . ILE B 1 160 ? 8.891 10.484 -17.828 1 95.25 160 ILE B O 1
ATOM 6103 N N . ALA B 1 161 ? 8.727 8.93 -16.25 1 91.38 161 ALA B N 1
ATOM 6104 C CA . ALA B 1 161 ? 9.641 9.641 -15.359 1 91.38 161 ALA B CA 1
ATOM 6105 C C . ALA B 1 161 ? 11.023 9.789 -15.992 1 91.38 161 ALA B C 1
ATOM 6107 O O . ALA B 1 161 ? 11.656 10.844 -15.875 1 91.38 161 ALA B O 1
ATOM 6108 N N . ALA B 1 162 ? 11.492 8.805 -16.656 1 91.19 162 ALA B N 1
ATOM 6109 C CA . ALA B 1 162 ? 12.789 8.844 -17.328 1 91.19 162 ALA B CA 1
ATOM 6110 C C . ALA B 1 162 ? 12.805 9.852 -18.469 1 91.19 162 ALA B C 1
ATOM 6112 O O . ALA B 1 162 ? 13.758 10.625 -18.609 1 91.19 162 ALA B O 1
ATOM 6113 N N . ILE B 1 163 ? 11.789 9.828 -19.188 1 93.75 163 ILE B N 1
ATOM 6114 C CA . ILE B 1 163 ? 11.703 10.781 -20.297 1 93.75 163 ILE B CA 1
ATOM 6115 C C . ILE B 1 163 ? 11.68 12.203 -19.734 1 93.75 163 ILE B C 1
ATOM 6117 O O . ILE B 1 163 ? 12.406 13.078 -20.219 1 93.75 163 ILE B O 1
ATOM 6121 N N . ASP B 1 164 ? 10.852 12.414 -18.75 1 91.12 164 ASP B N 1
ATOM 6122 C CA . ASP B 1 164 ? 10.688 13.727 -18.125 1 91.12 164 ASP B CA 1
ATOM 6123 C C . ASP B 1 164 ? 12.008 14.234 -17.562 1 91.12 164 ASP B C 1
ATOM 6125 O O . ASP B 1 164 ? 12.344 15.414 -17.719 1 91.12 164 ASP B O 1
ATOM 6129 N N . LEU B 1 165 ? 12.75 13.352 -16.984 1 86.56 165 LEU B N 1
ATOM 6130 C CA . LEU B 1 165 ? 13.977 13.727 -16.297 1 86.56 165 LEU B CA 1
ATOM 6131 C C . LEU B 1 165 ? 15.133 13.844 -17.281 1 86.56 165 LEU B C 1
ATOM 6133 O O . LEU B 1 165 ? 15.992 14.719 -17.141 1 86.56 165 LEU B O 1
ATOM 6137 N N . LEU B 1 166 ? 15.211 13.047 -18.359 1 86.06 166 LEU B N 1
ATOM 6138 C CA . LEU B 1 166 ? 16.422 12.906 -19.172 1 86.06 166 LEU B CA 1
ATOM 6139 C C . LEU B 1 166 ? 16.25 13.578 -20.531 1 86.06 166 LEU B C 1
ATOM 6141 O O . LEU B 1 166 ? 17.219 14.055 -21.125 1 86.06 166 LEU B O 1
ATOM 6145 N N . LEU B 1 167 ? 15.039 13.531 -21.031 1 90.5 167 LEU B N 1
ATOM 6146 C CA . LEU B 1 167 ? 14.883 13.992 -22.406 1 90.5 167 LEU B CA 1
ATOM 6147 C C . LEU B 1 167 ? 14.148 15.32 -22.469 1 90.5 167 LEU B C 1
ATOM 6149 O O . LEU B 1 167 ? 14.75 16.359 -22.734 1 90.5 167 LEU B O 1
ATOM 6153 N N . PHE B 1 168 ? 12.82 15.297 -22.188 1 90.56 168 PHE B N 1
ATOM 6154 C CA . PHE B 1 168 ? 12.055 16.531 -22.203 1 90.56 168 PHE B CA 1
ATOM 6155 C C . PHE B 1 168 ? 10.938 16.484 -21.156 1 90.56 168 PHE B C 1
ATOM 6157 O O . PHE B 1 168 ? 10.578 15.414 -20.672 1 90.56 168 PHE B O 1
ATOM 6164 N N . GLN B 1 169 ? 10.492 17.641 -20.844 1 91.12 169 GLN B N 1
ATOM 6165 C CA . GLN B 1 169 ? 9.461 17.75 -19.812 1 91.12 169 GLN B CA 1
ATOM 6166 C C . GLN B 1 169 ? 8.133 17.188 -20.297 1 91.12 169 GLN B C 1
ATOM 6168 O O . GLN B 1 169 ? 7.691 17.5 -21.406 1 91.12 169 GLN B O 1
ATOM 6173 N N . VAL B 1 170 ? 7.648 16.266 -19.562 1 92.44 170 VAL B N 1
ATOM 6174 C CA . VAL B 1 170 ? 6.379 15.625 -19.891 1 92.44 170 VAL B CA 1
ATOM 6175 C C . VAL B 1 170 ? 5.285 16.156 -18.953 1 92.44 170 VAL B C 1
ATOM 6177 O O . VAL B 1 170 ? 5.523 16.391 -17.766 1 92.44 170 VAL B O 1
ATOM 6180 N N . ASP B 1 171 ? 4.078 16.344 -19.422 1 91 171 ASP B N 1
ATOM 6181 C CA . ASP B 1 171 ? 2.945 16.844 -18.656 1 91 171 ASP B CA 1
ATOM 6182 C C . ASP B 1 171 ? 2.547 15.867 -17.547 1 91 171 ASP B C 1
ATOM 6184 O O . ASP B 1 171 ? 2.607 14.648 -17.75 1 91 171 ASP B O 1
ATOM 6188 N N . GLY B 1 172 ? 2.24 16.344 -16.391 1 88 172 GLY B N 1
ATOM 6189 C CA . GLY B 1 172 ? 1.813 15.516 -15.273 1 88 172 GLY B CA 1
ATOM 6190 C C . GLY B 1 172 ? 0.601 14.664 -15.594 1 88 172 GLY B C 1
ATOM 6191 O O . GLY B 1 172 ? 0.412 13.602 -15 1 88 172 GLY B O 1
ATOM 6192 N N . LYS B 1 173 ? -0.169 15.078 -16.562 1 93.5 173 LYS B N 1
ATOM 6193 C CA . LYS B 1 173 ? -1.381 14.367 -16.953 1 93.5 173 LYS B CA 1
ATOM 6194 C C . LYS B 1 173 ? -1.045 13.047 -17.641 1 93.5 173 LYS B C 1
ATOM 6196 O O . LYS B 1 173 ? -1.906 12.172 -17.781 1 93.5 173 LYS B O 1
ATOM 6201 N N . SER B 1 174 ? 0.222 12.859 -18.031 1 94.19 174 SER B N 1
ATOM 6202 C CA . SER B 1 174 ? 0.631 11.641 -18.734 1 94.19 174 SER B CA 1
ATOM 6203 C C . SER B 1 174 ? 0.462 10.414 -17.844 1 94.19 174 SER B C 1
ATOM 6205 O O . SER B 1 174 ? 0.108 9.336 -18.328 1 94.19 174 SER B O 1
ATOM 6207 N N . TYR B 1 175 ? 0.697 10.562 -16.594 1 94.31 175 TYR B N 1
ATOM 6208 C CA . TYR B 1 175 ? 0.514 9.453 -15.672 1 94.31 175 TYR B CA 1
ATOM 6209 C C . TYR B 1 175 ? -0.95 9.031 -15.602 1 94.31 175 TYR B C 1
ATOM 6211 O O . TYR B 1 175 ? -1.262 7.84 -15.578 1 94.31 175 TYR B O 1
ATOM 6219 N N . MET B 1 176 ? -1.807 10.023 -15.625 1 94.81 176 MET B N 1
ATOM 6220 C CA . MET B 1 176 ? -3.236 9.742 -15.57 1 94.81 176 MET B CA 1
ATOM 6221 C C . MET B 1 176 ? -3.709 9.07 -16.859 1 94.81 176 MET B C 1
ATOM 6223 O O . MET B 1 176 ? -4.566 8.188 -16.828 1 94.81 176 MET B O 1
ATOM 6227 N N . HIS B 1 177 ? -3.193 9.477 -17.922 1 95.94 177 HIS B N 1
ATOM 6228 C CA . HIS B 1 177 ? -3.547 8.859 -19.203 1 95.94 177 HIS B CA 1
ATOM 6229 C C . HIS B 1 177 ? -3.082 7.414 -19.266 1 95.94 177 HIS B C 1
ATOM 6231 O O . HIS B 1 177 ? -3.799 6.547 -19.766 1 95.94 177 HIS B O 1
ATOM 6237 N N . ALA B 1 178 ? -1.854 7.219 -18.703 1 96.56 178 ALA B N 1
ATOM 6238 C CA . ALA B 1 178 ? -1.356 5.844 -18.672 1 96.56 178 ALA B CA 1
ATOM 6239 C C . ALA B 1 178 ? -2.25 4.961 -17.812 1 96.56 178 ALA B C 1
ATOM 6241 O O . ALA B 1 178 ? -2.586 3.84 -18.188 1 96.56 178 ALA B O 1
ATOM 6242 N N . LEU B 1 179 ? -2.611 5.469 -16.734 1 96.62 179 LEU B N 1
ATOM 6243 C CA . LEU B 1 179 ? -3.492 4.719 -15.844 1 96.62 179 LEU B CA 1
ATOM 6244 C C . LEU B 1 179 ? -4.84 4.453 -16.516 1 96.62 179 LEU B C 1
ATOM 6246 O O . LEU B 1 179 ? -5.418 3.377 -16.344 1 96.62 179 LEU B O 1
ATOM 6250 N N . ASN B 1 180 ? -5.348 5.445 -17.219 1 96.31 180 ASN B N 1
ATOM 6251 C CA . ASN B 1 180 ? -6.613 5.336 -17.938 1 96.31 180 ASN B CA 1
ATOM 6252 C C . ASN B 1 180 ? -6.586 4.195 -18.953 1 96.31 180 ASN B C 1
ATOM 6254 O O . ASN B 1 180 ? -7.469 3.334 -18.953 1 96.31 180 ASN B O 1
ATOM 6258 N N . ILE B 1 181 ? -5.582 4.078 -19.672 1 96.81 181 ILE B N 1
ATOM 6259 C CA . ILE B 1 181 ? -5.469 3.062 -20.719 1 96.81 181 ILE B CA 1
ATOM 6260 C C . ILE B 1 181 ? -5.305 1.687 -20.078 1 96.81 181 ILE B C 1
ATOM 6262 O O . ILE B 1 181 ? -5.914 0.711 -20.516 1 96.81 181 ILE B O 1
ATOM 6266 N N . ILE B 1 182 ? -4.555 1.628 -19.016 1 97.5 182 ILE B N 1
ATOM 6267 C CA . ILE B 1 182 ? -4.262 0.341 -18.391 1 97.5 182 ILE B CA 1
ATOM 6268 C C . ILE B 1 182 ? -5.477 -0.131 -17.594 1 97.5 182 ILE B C 1
ATOM 6270 O O . ILE B 1 182 ? -5.887 -1.289 -17.703 1 97.5 182 ILE B O 1
ATOM 6274 N N . SER B 1 183 ? -6.125 0.728 -16.859 1 96 183 SER B N 1
ATOM 6275 C CA . SER B 1 183 ? -7.203 0.331 -15.953 1 96 183 SER B CA 1
ATOM 6276 C C . SER B 1 183 ? -8.5 0.091 -16.719 1 96 183 SER B C 1
ATOM 6278 O O . SER B 1 183 ? -9.25 -0.833 -16.406 1 96 183 SER B O 1
ATOM 6280 N N . ILE B 1 184 ? -8.781 0.867 -17.797 1 96.31 184 ILE B N 1
ATOM 6281 C CA . ILE B 1 184 ? -10.07 0.785 -18.484 1 96.31 184 ILE B CA 1
ATOM 6282 C C . ILE B 1 184 ? -9.961 -0.167 -19.672 1 96.31 184 ILE B C 1
ATOM 6284 O O . ILE B 1 184 ? -10.906 -0.892 -19.984 1 96.31 184 ILE B O 1
ATOM 6288 N N . LEU B 1 185 ? -8.828 -0.19 -20.281 1 95.62 185 LEU B N 1
ATOM 6289 C CA . LEU B 1 185 ? -8.703 -0.977 -21.5 1 95.62 185 LEU B CA 1
ATOM 6290 C C . LEU B 1 185 ? -7.934 -2.268 -21.25 1 95.62 185 LEU B C 1
ATOM 6292 O O . LEU B 1 185 ? -8.508 -3.357 -21.297 1 95.62 185 LEU B O 1
ATOM 6296 N N . PHE B 1 186 ? -6.75 -2.189 -20.781 1 95.81 186 PHE B N 1
ATOM 6297 C CA . PHE B 1 186 ? -5.883 -3.357 -20.688 1 95.81 186 PHE B CA 1
ATOM 6298 C C . PHE B 1 186 ? -6.398 -4.332 -19.625 1 95.81 186 PHE B C 1
ATOM 6300 O O . PHE B 1 186 ? -6.551 -5.523 -19.906 1 95.81 186 PHE B O 1
ATOM 6307 N N . ALA B 1 187 ? -6.668 -3.871 -18.453 1 96.06 187 ALA B N 1
ATOM 6308 C CA . ALA B 1 187 ? -7.004 -4.738 -17.328 1 96.06 187 ALA B CA 1
ATOM 6309 C C . ALA B 1 187 ? -8.234 -5.582 -17.625 1 96.06 187 ALA B C 1
ATOM 6311 O O . ALA B 1 187 ? -8.188 -6.812 -17.547 1 96.06 187 ALA B O 1
ATOM 6312 N N . PRO B 1 188 ? -9.328 -4.977 -18.078 1 95.94 188 PRO B N 1
ATOM 6313 C CA . PRO B 1 188 ? -10.508 -5.797 -18.344 1 95.94 188 PRO B CA 1
ATOM 6314 C C . PRO B 1 188 ? -10.328 -6.715 -19.547 1 95.94 188 PRO B C 1
ATOM 6316 O O . PRO B 1 188 ? -10.805 -7.852 -19.547 1 95.94 188 PRO B O 1
ATOM 6319 N N . ILE B 1 189 ? -9.68 -6.254 -20.547 1 95.5 189 ILE B N 1
ATOM 6320 C CA . ILE B 1 189 ? -9.492 -7.066 -21.75 1 95.5 189 ILE B CA 1
ATOM 6321 C C . ILE B 1 189 ? -8.594 -8.258 -21.422 1 95.5 189 ILE B C 1
ATOM 6323 O O . ILE B 1 189 ? -8.844 -9.375 -21.875 1 95.5 189 ILE B O 1
ATOM 6327 N N . TYR B 1 190 ? -7.566 -7.961 -20.656 1 94.88 190 TYR B N 1
ATOM 6328 C CA . TYR B 1 190 ? -6.688 -9.055 -20.266 1 94.88 190 TYR B CA 1
ATOM 6329 C C . TYR B 1 190 ? -7.414 -10.039 -19.359 1 94.88 190 TYR B C 1
ATOM 6331 O O . TYR B 1 190 ? -7.223 -11.25 -19.484 1 94.88 190 TYR B O 1
ATOM 6339 N N . PHE B 1 191 ? -8.25 -9.609 -18.469 1 95.38 191 PHE B N 1
ATOM 6340 C CA . PHE B 1 191 ? -9.078 -10.461 -17.625 1 95.38 191 PHE B CA 1
ATOM 6341 C C . PHE B 1 191 ? -9.938 -11.391 -18.469 1 95.38 191 PHE B C 1
ATOM 6343 O O . PHE B 1 191 ? -9.961 -12.602 -18.25 1 95.38 191 PHE B O 1
ATOM 6350 N N . LEU B 1 192 ? -10.562 -10.797 -19.484 1 95.38 192 LEU B N 1
ATOM 6351 C CA . LEU B 1 192 ? -11.469 -11.562 -20.328 1 95.38 192 LEU B CA 1
ATOM 6352 C C . LEU B 1 192 ? -10.688 -12.555 -21.188 1 95.38 192 LEU B C 1
ATOM 6354 O O . LEU B 1 192 ? -11.203 -13.625 -21.531 1 95.38 192 LEU B O 1
ATOM 6358 N N . SER B 1 193 ? -9.469 -12.227 -21.5 1 93 193 SER B N 1
ATOM 6359 C CA . SER B 1 193 ? -8.641 -13.086 -22.328 1 93 193 SER B CA 1
ATOM 6360 C C . SER B 1 193 ? -8.234 -14.352 -21.578 1 93 193 SER B C 1
ATOM 6362 O O . SER B 1 193 ? -7.91 -15.367 -22.203 1 93 193 SER B O 1
ATOM 6364 N N . LEU B 1 194 ? -8.242 -14.32 -20.266 1 92.25 194 LEU B N 1
ATOM 6365 C CA . LEU B 1 194 ? -7.809 -15.445 -19.453 1 92.25 194 LEU B CA 1
ATOM 6366 C C . LEU B 1 194 ? -8.969 -16.406 -19.172 1 92.25 194 LEU B C 1
ATOM 6368 O O . LEU B 1 194 ? -8.758 -17.5 -18.656 1 92.25 194 LEU B O 1
ATOM 6372 N N . ILE B 1 195 ? -10.172 -16 -19.484 1 93.38 195 ILE B N 1
ATOM 6373 C CA . ILE B 1 195 ? -11.344 -16.828 -19.25 1 93.38 195 ILE B CA 1
ATOM 6374 C C . ILE B 1 195 ? -11.508 -17.828 -20.391 1 93.38 195 ILE B C 1
ATOM 6376 O O . ILE B 1 195 ? -11.57 -17.438 -21.562 1 93.38 195 ILE B O 1
ATOM 6380 N N . PRO B 1 196 ? -11.508 -19.125 -20.062 1 91.12 196 PRO B N 1
ATOM 6381 C CA . PRO B 1 196 ? -11.656 -20.125 -21.109 1 91.12 196 PRO B CA 1
ATOM 6382 C C . PRO B 1 196 ? -13.055 -20.156 -21.719 1 91.12 196 PRO B C 1
ATOM 6384 O O . PRO B 1 196 ? -13.984 -19.578 -21.156 1 91.12 196 PRO B O 1
ATOM 6387 N N . VAL B 1 197 ? -13.133 -20.75 -22.859 1 89.56 197 VAL B N 1
ATOM 6388 C CA . VAL B 1 197 ? -14.43 -20.938 -23.5 1 89.56 197 VAL B CA 1
ATOM 6389 C C . VAL B 1 197 ? -15.125 -22.156 -22.891 1 89.56 197 VAL B C 1
ATOM 6391 O O . VAL B 1 197 ? -14.617 -23.281 -23 1 89.56 197 VAL B O 1
ATOM 6394 N N . TYR B 1 198 ? -16.219 -21.922 -22.266 1 91.38 198 TYR B N 1
ATOM 6395 C CA . TYR B 1 198 ? -16.969 -22.984 -21.609 1 91.38 198 TYR B CA 1
ATOM 6396 C C . TYR B 1 198 ? -17.812 -23.75 -22.609 1 91.38 198 TYR B C 1
ATOM 6398 O O . TYR B 1 198 ? -18.188 -23.219 -23.656 1 91.38 198 TYR B O 1
ATOM 6406 N N . PRO B 1 199 ? -18.062 -25.016 -22.266 1 89.31 199 PRO B N 1
ATOM 6407 C CA . PRO B 1 199 ? -18.875 -25.797 -23.188 1 89.31 199 PRO B CA 1
ATOM 6408 C C . PRO B 1 199 ? -20.297 -25.281 -23.297 1 89.31 199 PRO B C 1
ATOM 6410 O O . PRO B 1 199 ? -20.938 -24.969 -22.297 1 89.31 199 PRO B O 1
ATOM 6413 N N . GLY B 1 200 ? -20.719 -25 -24.484 1 86.19 200 GLY B N 1
ATOM 6414 C CA . GLY B 1 200 ? -22.062 -24.531 -24.797 1 86.19 200 GLY B CA 1
ATOM 6415 C C . GLY B 1 200 ? -22.594 -25.062 -26.109 1 86.19 200 GLY B C 1
ATOM 6416 O O . GLY B 1 200 ? -21.953 -25.922 -26.734 1 86.19 200 GLY B O 1
ATOM 6417 N N . ILE B 1 201 ? -23.719 -24.641 -26.453 1 82.12 201 ILE B N 1
ATOM 6418 C CA . ILE B 1 201 ? -24.391 -25.109 -27.672 1 82.12 201 ILE B CA 1
ATOM 6419 C C . ILE B 1 201 ? -23.562 -24.688 -28.891 1 82.12 201 ILE B C 1
ATOM 6421 O O . ILE B 1 201 ? -23.469 -25.438 -29.859 1 82.12 201 ILE B O 1
ATOM 6425 N N . SER B 1 202 ? -22.875 -23.609 -28.688 1 72.62 202 SER B N 1
ATOM 6426 C CA . SER B 1 202 ? -22.062 -23.094 -29.781 1 72.62 202 SER B CA 1
ATOM 6427 C C . SER B 1 202 ? -20.828 -23.953 -30.031 1 72.62 202 SER B C 1
ATOM 6429 O O . SER B 1 202 ? -20.344 -24.031 -31.156 1 72.62 202 SER B O 1
ATOM 6431 N N . ASN B 1 203 ? -20.375 -24.656 -29.031 1 70.62 203 ASN B N 1
ATOM 6432 C CA . ASN B 1 203 ? -19.141 -25.438 -29.125 1 70.62 203 ASN B CA 1
ATOM 6433 C C . ASN B 1 203 ? -19.406 -26.875 -29.531 1 70.62 203 ASN B C 1
ATOM 6435 O O . ASN B 1 203 ? -18.484 -27.625 -29.828 1 70.62 203 ASN B O 1
ATOM 6439 N N . LYS B 1 204 ? -20.625 -27.25 -29.656 1 72.19 204 LYS B N 1
ATOM 6440 C CA . LYS B 1 204 ? -20.984 -28.625 -30.031 1 72.19 204 LYS B CA 1
ATOM 6441 C C . LYS B 1 204 ? -20.641 -28.891 -31.5 1 72.19 204 LYS B C 1
ATOM 6443 O O . LYS B 1 204 ? -20.406 -30.031 -31.875 1 72.19 204 LYS B O 1
ATOM 6448 N N . THR B 1 205 ? -20.531 -27.734 -32.188 1 69.62 205 THR B N 1
ATOM 6449 C CA . THR B 1 205 ? -20.297 -27.891 -33.594 1 69.62 205 THR B CA 1
ATOM 6450 C C . THR B 1 205 ? -18.797 -27.859 -33.906 1 69.62 205 THR B C 1
ATOM 6452 O O . THR B 1 205 ? -18.391 -28.078 -35.062 1 69.62 205 THR B O 1
ATOM 6455 N N . LEU B 1 206 ? -18.047 -27.672 -32.875 1 73.56 206 LEU B N 1
ATOM 6456 C CA . LEU B 1 206 ? -16.609 -27.562 -33.094 1 73.56 206 LEU B CA 1
ATOM 6457 C C . LEU B 1 206 ? -15.992 -28.953 -33.25 1 73.56 206 LEU B C 1
ATOM 6459 O O . LEU B 1 206 ? -16.562 -29.953 -32.812 1 73.56 206 LEU B O 1
ATOM 6463 N N . PHE B 1 207 ? -14.867 -29.062 -33.844 1 73.25 207 PHE B N 1
ATOM 6464 C CA . PHE B 1 207 ? -14.094 -30.297 -34 1 73.25 207 PHE B CA 1
ATOM 6465 C C . PHE B 1 207 ? -13.672 -30.859 -32.656 1 73.25 207 PHE B C 1
ATOM 6467 O O . PHE B 1 207 ? -13.469 -30.094 -31.703 1 73.25 207 PHE B O 1
ATOM 6474 N N . LYS B 1 208 ? -13.609 -32.125 -32.562 1 81.38 208 LYS B N 1
ATOM 6475 C CA . LYS B 1 208 ? -13.273 -32.844 -31.328 1 81.38 208 LYS B CA 1
ATOM 6476 C C . LYS B 1 208 ? -11.953 -32.344 -30.75 1 81.38 208 LYS B C 1
ATOM 6478 O O . LYS B 1 208 ? -11.82 -32.219 -29.531 1 81.38 208 LYS B O 1
ATOM 6483 N N . GLU B 1 209 ? -11.031 -32.031 -31.594 1 80.31 209 GLU B N 1
ATOM 6484 C CA . GLU B 1 209 ? -9.727 -31.562 -31.156 1 80.31 209 GLU B CA 1
ATOM 6485 C C . GLU B 1 209 ? -9.844 -30.203 -30.453 1 80.31 209 GLU B C 1
ATOM 6487 O O . GLU B 1 209 ? -9.18 -29.969 -29.438 1 80.31 209 GLU B O 1
ATOM 6492 N N . SER B 1 210 ? -10.727 -29.391 -30.984 1 79.31 210 SER B N 1
ATOM 6493 C CA . SER B 1 210 ? -10.938 -28.078 -30.391 1 79.31 210 SER B CA 1
ATOM 6494 C C . SER B 1 210 ? -11.672 -28.188 -29.047 1 79.31 210 SER B C 1
ATOM 6496 O O . SER B 1 210 ? -11.391 -27.422 -28.125 1 79.31 210 SER B O 1
ATOM 6498 N N . GLN B 1 211 ? -12.492 -29.156 -28.938 1 83.75 211 GLN B N 1
ATOM 6499 C CA . GLN B 1 211 ? -13.219 -29.391 -27.688 1 83.75 211 GLN B CA 1
ATOM 6500 C C . GLN B 1 211 ? -12.273 -29.875 -26.594 1 83.75 211 GLN B C 1
ATOM 6502 O O . GLN B 1 211 ? -12.391 -29.438 -25.438 1 83.75 211 GLN B O 1
ATOM 6507 N N . ASP B 1 212 ? -11.359 -30.719 -26.984 1 84.75 212 ASP B N 1
ATOM 6508 C CA . ASP B 1 212 ? -10.391 -31.234 -26.031 1 84.75 212 ASP B CA 1
ATOM 6509 C C . ASP B 1 212 ? -9.445 -30.141 -25.547 1 84.75 212 ASP B C 1
ATOM 6511 O O . ASP B 1 212 ? -9.086 -30.078 -24.375 1 84.75 212 ASP B O 1
ATOM 6515 N N . TYR B 1 213 ? -9.172 -29.344 -26.5 1 83.38 213 TYR B N 1
ATOM 6516 C CA . TYR B 1 213 ? -8.32 -28.203 -26.156 1 83.38 213 TYR B CA 1
ATOM 6517 C C . TYR B 1 213 ? -9.016 -27.281 -25.172 1 83.38 213 TYR B C 1
ATOM 6519 O O . TYR B 1 213 ? -8.406 -26.844 -24.188 1 83.38 213 TYR B O 1
ATOM 6527 N N . ASN B 1 214 ? -10.258 -27.047 -25.391 1 85.06 214 ASN B N 1
ATOM 6528 C CA . ASN B 1 214 ? -11.039 -26.203 -24.5 1 85.06 214 ASN B CA 1
ATOM 6529 C C . ASN B 1 214 ? -11.203 -26.828 -23.125 1 85.06 214 ASN B C 1
ATOM 6531 O O . ASN B 1 214 ? -11.156 -26.141 -22.109 1 85.06 214 ASN B O 1
ATOM 6535 N N . ARG B 1 215 ? -11.312 -28.141 -23.109 1 87.94 215 ARG B N 1
ATOM 6536 C CA . ARG B 1 215 ? -11.469 -28.859 -21.844 1 87.94 215 ARG B CA 1
ATOM 6537 C C . ARG B 1 215 ? -10.18 -28.797 -21.031 1 87.94 215 ARG B C 1
ATOM 6539 O O . ARG B 1 215 ? -10.227 -28.625 -19.812 1 87.94 215 ARG B O 1
ATOM 6546 N N . GLU B 1 216 ? -9.148 -28.891 -21.703 1 88.69 216 GLU B N 1
ATOM 6547 C CA . GLU B 1 216 ? -7.852 -28.812 -21.031 1 88.69 216 GLU B CA 1
ATOM 6548 C C . GLU B 1 216 ? -7.613 -27.406 -20.469 1 88.69 216 GLU B C 1
ATOM 6550 O O . GLU B 1 216 ? -7.086 -27.266 -19.359 1 88.69 216 GLU B O 1
ATOM 6555 N N . ASN B 1 217 ? -8.062 -26.469 -21.25 1 88.56 217 ASN B N 1
ATOM 6556 C CA . ASN B 1 217 ? -7.914 -25.094 -20.797 1 88.56 217 ASN B CA 1
ATOM 6557 C C . ASN B 1 217 ? -8.773 -24.797 -19.578 1 88.56 217 ASN B C 1
ATOM 6559 O O . ASN B 1 217 ? -8.359 -24.078 -18.672 1 88.56 217 ASN B O 1
ATOM 6563 N N . ILE B 1 218 ? -9.938 -25.406 -19.562 1 91.69 218 ILE B N 1
ATOM 6564 C CA . ILE B 1 218 ? -10.836 -25.219 -18.438 1 91.69 218 ILE B CA 1
ATOM 6565 C C . ILE B 1 218 ? -10.234 -25.875 -17.188 1 91.69 218 ILE B C 1
ATOM 6567 O O . ILE B 1 218 ? -10.242 -25.281 -16.109 1 91.69 218 ILE B O 1
ATOM 6571 N N . THR B 1 219 ? -9.648 -27.062 -17.359 1 90.75 219 THR B N 1
ATOM 6572 C CA . THR B 1 219 ? -9.062 -27.781 -16.234 1 90.75 219 THR B CA 1
ATOM 6573 C C . THR B 1 219 ? -7.859 -27.031 -15.68 1 90.75 219 THR B C 1
ATOM 6575 O O . THR B 1 219 ? -7.711 -26.891 -14.469 1 90.75 219 THR B O 1
ATOM 6578 N N . ARG B 1 220 ? -7.129 -26.484 -16.531 1 88.19 220 ARG B N 1
ATOM 6579 C CA . ARG B 1 220 ? -5.949 -25.734 -16.125 1 88.19 220 ARG B CA 1
ATOM 6580 C C . ARG B 1 220 ? -6.34 -24.422 -15.438 1 88.19 220 ARG B C 1
ATOM 6582 O O . ARG B 1 220 ? -5.754 -24.062 -14.414 1 88.19 220 ARG B O 1
ATOM 6589 N N . SER B 1 221 ? -7.293 -23.797 -15.961 1 90.5 221 SER B N 1
ATOM 6590 C CA . SER B 1 221 ? -7.711 -22.5 -15.43 1 90.5 221 SER B CA 1
ATOM 6591 C C . SER B 1 221 ? -8.484 -22.656 -14.133 1 90.5 221 SER B C 1
ATOM 6593 O O . SER B 1 221 ? -8.469 -21.766 -13.273 1 90.5 221 SER B O 1
ATOM 6595 N N . SER B 1 222 ? -9.117 -23.781 -13.961 1 92.19 222 SER B N 1
ATOM 6596 C CA . SER B 1 222 ? -9.977 -23.984 -12.797 1 92.19 222 SER B CA 1
ATOM 6597 C C . SER B 1 222 ? -9.227 -24.703 -11.68 1 92.19 222 SER B C 1
ATOM 6599 O O . SER B 1 222 ? -9.75 -24.844 -10.57 1 92.19 222 SER B O 1
ATOM 6601 N N . SER B 1 223 ? -8.023 -25.188 -11.969 1 90.88 223 SER B N 1
ATOM 6602 C CA . SER B 1 223 ? -7.266 -25.891 -10.945 1 90.88 223 SER B CA 1
ATOM 6603 C C . SER B 1 223 ? -6.688 -24.922 -9.914 1 90.88 223 SER B C 1
ATOM 6605 O O . SER B 1 223 ? -6.234 -23.828 -10.266 1 90.88 223 SER B O 1
ATOM 6607 N N . CYS B 1 224 ? -6.84 -25.266 -8.703 1 91.12 224 CYS B N 1
ATOM 6608 C CA . CYS B 1 224 ? -6.312 -24.453 -7.617 1 91.12 224 CYS B CA 1
ATOM 6609 C C . CYS B 1 224 ? -4.805 -24.625 -7.477 1 91.12 224 CYS B C 1
ATOM 6611 O O . CYS B 1 224 ? -4.332 -25.734 -7.227 1 91.12 224 CYS B O 1
ATOM 6613 N N . PRO B 1 225 ? -4.074 -23.578 -7.605 1 88.94 225 PRO B N 1
ATOM 6614 C CA . PRO B 1 225 ? -2.629 -23.703 -7.406 1 88.94 225 PRO B CA 1
ATOM 6615 C C . PRO B 1 225 ? -2.266 -24.172 -5.996 1 88.94 225 PRO B C 1
ATOM 6617 O O . PRO B 1 225 ? -2.975 -23.844 -5.039 1 88.94 225 PRO B O 1
ATOM 6620 N N . LYS B 1 226 ? -1.172 -24.844 -5.891 1 86.31 226 LYS B N 1
ATOM 6621 C CA . LYS B 1 226 ? -0.769 -25.469 -4.633 1 86.31 226 LYS B CA 1
ATOM 6622 C C . LYS B 1 226 ? -0.605 -24.422 -3.535 1 86.31 226 LYS B C 1
ATOM 6624 O O . LYS B 1 226 ? -1.02 -24.641 -2.395 1 86.31 226 LYS B O 1
ATOM 6629 N N . PHE B 1 227 ? -0.028 -23.328 -3.857 1 87.25 227 PHE B N 1
ATOM 6630 C CA . PHE B 1 227 ? 0.192 -22.297 -2.844 1 87.25 227 PHE B CA 1
ATOM 6631 C C . PHE B 1 227 ? -1.135 -21.766 -2.32 1 87.25 227 PHE B C 1
ATOM 6633 O O . PHE B 1 227 ? -1.268 -21.484 -1.13 1 87.25 227 PHE B O 1
ATOM 6640 N N . LEU B 1 228 ? -2.133 -21.609 -3.205 1 91.62 228 LEU B N 1
ATOM 6641 C CA . LEU B 1 228 ? -3.445 -21.125 -2.793 1 91.62 228 LEU B CA 1
ATOM 6642 C C . LEU B 1 228 ? -4.16 -22.156 -1.934 1 91.62 228 LEU B C 1
ATOM 6644 O O . LEU B 1 228 ? -4.844 -21.812 -0.969 1 91.62 228 LEU B O 1
ATOM 6648 N N . GLU B 1 229 ? -3.982 -23.344 -2.32 1 93.81 229 GLU B N 1
ATOM 6649 C CA . GLU B 1 229 ? -4.566 -24.438 -1.549 1 93.81 229 GLU B CA 1
ATOM 6650 C C . GLU B 1 229 ? -4.051 -24.438 -0.112 1 93.81 229 GLU B C 1
ATOM 6652 O O . GLU B 1 229 ? -4.836 -24.547 0.833 1 93.81 229 GLU B O 1
ATOM 6657 N N . ILE B 1 230 ? -2.754 -24.25 0.047 1 90 230 ILE B N 1
ATOM 6658 C CA . ILE B 1 230 ? -2.129 -24.234 1.365 1 90 230 ILE B CA 1
ATOM 6659 C C . ILE B 1 230 ? -2.59 -23 2.141 1 90 230 ILE B C 1
ATOM 6661 O O . ILE B 1 230 ? -2.92 -23.094 3.324 1 90 230 ILE B O 1
ATOM 6665 N N . LEU B 1 231 ? -2.613 -21.953 1.45 1 92.5 231 LEU B N 1
ATOM 6666 C CA . LEU B 1 231 ? -3.027 -20.703 2.062 1 92.5 231 LEU B CA 1
ATOM 6667 C C . LEU B 1 231 ? -4.453 -20.797 2.592 1 92.5 231 LEU B C 1
ATOM 6669 O O . LEU B 1 231 ? -4.723 -20.438 3.74 1 92.5 231 LEU B O 1
ATOM 6673 N N . LEU B 1 232 ? -5.367 -21.297 1.789 1 95.25 232 LEU B N 1
ATOM 6674 C CA . LEU B 1 232 ? -6.777 -21.375 2.143 1 95.25 232 LEU B CA 1
ATOM 6675 C C . LEU B 1 232 ? -7 -22.391 3.266 1 95.25 232 LEU B C 1
ATOM 6677 O O . LEU B 1 232 ? -7.648 -22.078 4.266 1 95.25 232 LEU B O 1
ATOM 6681 N N . SER B 1 233 ? -6.352 -23.5 3.188 1 93.62 233 SER B N 1
ATOM 6682 C CA . SER B 1 233 ? -6.641 -24.609 4.086 1 93.62 233 SER B CA 1
ATOM 6683 C C . SER B 1 233 ? -5.914 -24.453 5.418 1 93.62 233 SER B C 1
ATOM 6685 O O . SER B 1 233 ? -6.477 -24.75 6.477 1 93.62 233 SER B O 1
ATOM 6687 N N . TYR B 1 234 ? -4.738 -23.844 5.344 1 90.19 234 TYR B N 1
ATOM 6688 C CA . TYR B 1 234 ? -3.92 -23.953 6.547 1 90.19 234 TYR B CA 1
ATOM 6689 C C . TYR B 1 234 ? -3.713 -22.594 7.188 1 90.19 234 TYR B C 1
ATOM 6691 O O . TYR B 1 234 ? -3.143 -22.484 8.273 1 90.19 234 TYR B O 1
ATOM 6699 N N . ILE B 1 235 ? -4.137 -21.625 6.555 1 92.69 235 ILE B N 1
ATOM 6700 C CA . ILE B 1 235 ? -3.992 -20.297 7.148 1 92.69 235 ILE B CA 1
ATOM 6701 C C . ILE B 1 235 ? -5.363 -19.641 7.297 1 92.69 235 ILE B C 1
ATOM 6703 O O . ILE B 1 235 ? -5.828 -19.406 8.414 1 92.69 235 ILE B O 1
ATOM 6707 N N . ILE B 1 236 ? -6.117 -19.5 6.234 1 95.44 236 ILE B N 1
ATOM 6708 C CA . ILE B 1 236 ? -7.352 -18.719 6.23 1 95.44 236 ILE B CA 1
ATOM 6709 C C . ILE B 1 236 ? -8.422 -19.453 7.031 1 95.44 236 ILE B C 1
ATOM 6711 O O . ILE B 1 236 ? -9.109 -18.859 7.863 1 95.44 236 ILE B O 1
ATOM 6715 N N . ILE B 1 237 ? -8.562 -20.75 6.797 1 96.19 237 ILE B N 1
ATOM 6716 C CA . ILE B 1 237 ? -9.617 -21.516 7.457 1 96.19 237 ILE B CA 1
ATOM 6717 C C . ILE B 1 237 ? -9.391 -21.516 8.969 1 96.19 237 ILE B C 1
ATOM 6719 O O . ILE B 1 237 ? -10.305 -21.219 9.734 1 96.19 237 ILE B O 1
ATOM 6723 N N . PRO B 1 238 ? -8.188 -21.75 9.461 1 94.44 238 PRO B N 1
ATOM 6724 C CA . PRO B 1 238 ? -7.961 -21.672 10.906 1 94.44 238 PRO B CA 1
ATOM 6725 C C . PRO B 1 238 ? -8.219 -20.281 11.477 1 94.44 238 PRO B C 1
ATOM 6727 O O . PRO B 1 238 ? -8.805 -20.141 12.555 1 94.44 238 PRO B O 1
ATOM 6730 N N . LEU B 1 239 ? -7.773 -19.344 10.766 1 95 239 LEU B N 1
ATOM 6731 C CA . LEU B 1 239 ? -8.008 -17.969 11.219 1 95 239 LEU B CA 1
ATOM 6732 C C . LEU B 1 239 ? -9.5 -17.672 11.305 1 95 239 LEU B C 1
ATOM 6734 O O . LEU B 1 239 ? -9.961 -17.062 12.266 1 95 239 LEU B O 1
ATOM 6738 N N . LEU B 1 240 ? -10.219 -18.094 10.281 1 96 240 LEU B N 1
ATOM 6739 C CA . LEU B 1 240 ? -11.656 -17.891 10.242 1 96 240 LEU B CA 1
ATOM 6740 C C . LEU B 1 240 ? -12.344 -18.656 11.375 1 96 240 LEU B C 1
ATOM 6742 O O . LEU B 1 240 ? -13.352 -18.188 11.922 1 96 240 LEU B O 1
ATOM 6746 N N . SER B 1 241 ? -11.781 -19.797 11.734 1 96.12 241 SER B N 1
ATOM 6747 C CA . SER B 1 241 ? -12.32 -20.594 12.836 1 96.12 241 SER B CA 1
ATOM 6748 C C . SER B 1 241 ? -12.164 -19.875 14.172 1 96.12 241 SER B C 1
ATOM 6750 O O . SER B 1 241 ? -13.102 -19.828 14.969 1 96.12 241 SER B O 1
ATOM 6752 N N . ILE B 1 242 ? -11.039 -19.297 14.359 1 95.94 242 ILE B N 1
ATOM 6753 C CA . ILE B 1 242 ? -10.812 -18.531 15.586 1 95.94 242 ILE B CA 1
ATOM 6754 C C . ILE B 1 242 ? -11.758 -17.344 15.633 1 95.94 242 ILE B C 1
ATOM 6756 O O . ILE B 1 242 ? -12.367 -17.062 16.672 1 95.94 242 ILE B O 1
ATOM 6760 N N . TYR B 1 243 ? -11.883 -16.688 14.523 1 94.81 243 TYR B N 1
ATOM 6761 C CA . TYR B 1 243 ? -12.797 -15.547 14.422 1 94.81 243 TYR B CA 1
ATOM 6762 C C . TYR B 1 243 ? -14.219 -15.961 14.75 1 94.81 243 TYR B C 1
ATOM 6764 O O . TYR B 1 243 ? -14.938 -15.242 15.453 1 94.81 243 TYR B O 1
ATOM 6772 N N . THR B 1 244 ? -14.617 -17.109 14.289 1 94.69 244 THR B N 1
ATOM 6773 C CA . THR B 1 244 ? -15.961 -17.625 14.539 1 94.69 244 THR B CA 1
ATOM 6774 C C . THR B 1 244 ? -16.172 -17.891 16.031 1 94.69 244 THR B C 1
ATOM 6776 O O . THR B 1 244 ? -17.234 -17.547 16.578 1 94.69 244 THR B O 1
ATOM 6779 N N . VAL B 1 245 ? -15.203 -18.422 16.609 1 95.12 245 VAL B N 1
ATOM 6780 C CA . VAL B 1 245 ? -15.297 -18.719 18.047 1 95.12 245 VAL B CA 1
ATOM 6781 C C . VAL B 1 245 ? -15.469 -17.422 18.828 1 95.12 245 VAL B C 1
ATOM 6783 O O . VAL B 1 245 ? -16.281 -17.344 19.75 1 95.12 245 VAL B O 1
ATOM 6786 N N . ILE B 1 246 ? -14.758 -16.422 18.406 1 94.19 246 ILE B N 1
ATOM 6787 C CA . ILE B 1 246 ? -14.852 -15.117 19.062 1 94.19 246 ILE B CA 1
ATOM 6788 C C . ILE B 1 246 ? -16.266 -14.57 18.906 1 94.19 246 ILE B C 1
ATOM 6790 O O . ILE B 1 246 ? -16.859 -14.07 19.875 1 94.19 246 ILE B O 1
ATOM 6794 N N . LEU B 1 247 ? -16.844 -14.656 17.75 1 91.56 247 LEU B N 1
ATOM 6795 C CA . LEU B 1 247 ? -18.188 -14.164 17.484 1 91.56 247 LEU B CA 1
ATOM 6796 C C . LEU B 1 247 ? -19.219 -14.922 18.312 1 91.56 247 LEU B C 1
ATOM 6798 O O . LEU B 1 247 ? -20.125 -14.32 18.891 1 91.56 247 LEU B O 1
ATOM 6802 N N . VAL B 1 248 ? -19.016 -16.25 18.438 1 92.31 248 VAL B N 1
ATOM 6803 C CA . VAL B 1 248 ? -19.969 -17.078 19.172 1 92.31 248 VAL B CA 1
ATOM 6804 C C . VAL B 1 248 ? -19.891 -16.75 20.672 1 92.31 248 VAL B C 1
ATOM 6806 O O . VAL B 1 248 ? -20.922 -16.656 21.344 1 92.31 248 VAL B O 1
ATOM 6809 N N . ILE B 1 249 ? -18.75 -16.547 21.109 1 93.25 249 ILE B N 1
ATOM 6810 C CA . ILE B 1 249 ? -18.578 -16.172 22.5 1 93.25 249 ILE B CA 1
ATOM 6811 C C . ILE B 1 249 ? -19.234 -14.828 22.781 1 93.25 249 ILE B C 1
ATOM 6813 O O . ILE B 1 249 ? -19.922 -14.664 23.797 1 93.25 249 ILE B O 1
ATOM 6817 N N . TYR B 1 250 ? -19.062 -13.922 21.938 1 91.06 250 TYR B N 1
ATOM 6818 C CA . TYR B 1 250 ? -19.656 -12.602 22.094 1 91.06 250 TYR B CA 1
ATOM 6819 C C . TYR B 1 250 ? -21.188 -12.695 22.125 1 91.06 250 TYR B C 1
ATOM 6821 O O . TYR B 1 250 ? -21.828 -12.086 22.969 1 91.06 250 TYR B O 1
ATOM 6829 N N . ILE B 1 251 ? -21.75 -13.438 21.203 1 89.88 251 ILE B N 1
ATOM 6830 C CA . ILE B 1 251 ? -23.203 -13.578 21.094 1 89.88 251 ILE B CA 1
ATOM 6831 C C . ILE B 1 251 ? -23.734 -14.258 22.359 1 89.88 251 ILE B C 1
ATOM 6833 O O . ILE B 1 251 ? -24.734 -13.812 22.938 1 89.88 251 ILE B O 1
ATOM 6837 N N . ALA B 1 252 ? -23.016 -15.242 22.766 1 90.5 252 ALA B N 1
ATOM 6838 C CA . ALA B 1 252 ? -23.453 -15.977 23.938 1 90.5 252 ALA B CA 1
ATOM 6839 C C . ALA B 1 252 ? -23.406 -15.102 25.188 1 90.5 252 ALA B C 1
ATOM 6841 O O . ALA B 1 252 ? -24.312 -15.156 26.031 1 90.5 252 ALA B O 1
ATOM 6842 N N . LYS B 1 253 ? -22.453 -14.242 25.266 1 90.38 253 LYS B N 1
ATOM 6843 C CA . LYS B 1 253 ? -22.25 -13.398 26.438 1 90.38 253 LYS B CA 1
ATOM 6844 C C . LYS B 1 253 ? -23.234 -12.227 26.453 1 90.38 253 LYS B C 1
ATOM 6846 O O . LYS B 1 253 ? -23.656 -11.773 27.516 1 90.38 253 LYS B O 1
ATOM 6851 N N . ASN B 1 254 ? -23.672 -11.758 25.281 1 88 254 ASN B N 1
ATOM 6852 C CA . ASN B 1 254 ? -24.406 -10.492 25.219 1 88 254 ASN B CA 1
ATOM 6853 C C . ASN B 1 254 ? -25.812 -10.688 24.641 1 88 254 ASN B C 1
ATOM 6855 O O . ASN B 1 254 ? -26.516 -9.711 24.391 1 88 254 ASN B O 1
ATOM 6859 N N . ILE B 1 255 ? -26.203 -11.922 24.422 1 87.31 255 ILE B N 1
ATOM 6860 C CA . ILE B 1 255 ? -27.453 -12.219 23.75 1 87.31 255 ILE B CA 1
ATOM 6861 C C . ILE B 1 255 ? -28.625 -11.672 24.562 1 87.31 255 ILE B C 1
ATOM 6863 O O . ILE B 1 255 ? -29.672 -11.336 24.016 1 87.31 255 ILE B O 1
ATOM 6867 N N . THR B 1 256 ? -28.438 -11.531 25.781 1 84.81 256 THR B N 1
ATOM 6868 C CA . THR B 1 256 ? -29.547 -11.094 26.641 1 84.81 256 THR B CA 1
ATOM 6869 C C . THR B 1 256 ? -29.547 -9.578 26.781 1 84.81 256 THR B C 1
ATOM 6871 O O . THR B 1 256 ? -30.5 -9 27.312 1 84.81 256 THR B O 1
ATOM 6874 N N . GLY B 1 257 ? -28.656 -8.859 26.219 1 82.12 257 GLY B N 1
ATOM 6875 C CA . GLY B 1 257 ? -28.656 -7.426 26.453 1 82.12 257 GLY B CA 1
ATOM 6876 C C . GLY B 1 257 ? -28.062 -6.633 25.297 1 82.12 257 GLY B C 1
ATOM 6877 O O . GLY B 1 257 ? -28.734 -6.391 24.297 1 82.12 257 GLY B O 1
ATOM 6878 N N . LYS B 1 258 ? -26.797 -6.367 25.391 1 79.81 258 LYS B N 1
ATOM 6879 C CA . LYS B 1 258 ? -26.062 -5.363 24.625 1 79.81 258 LYS B CA 1
ATOM 6880 C C . LYS B 1 258 ? -25.938 -5.777 23.156 1 79.81 258 LYS B C 1
ATOM 6882 O O . LYS B 1 258 ? -25.703 -4.934 22.281 1 79.81 258 LYS B O 1
ATOM 6887 N N . PHE B 1 259 ? -26.203 -7.059 22.906 1 81.75 259 PHE B N 1
ATOM 6888 C CA . PHE B 1 259 ? -26.047 -7.582 21.562 1 81.75 259 PHE B CA 1
ATOM 6889 C C . PHE B 1 259 ? -27.031 -6.91 20.594 1 81.75 259 PHE B C 1
ATOM 6891 O O . PHE B 1 259 ? -26.688 -6.609 19.453 1 81.75 259 PHE B O 1
ATOM 6898 N N . TRP B 1 260 ? -28.156 -6.559 21.062 1 80.81 260 TRP B N 1
ATOM 6899 C CA . TRP B 1 260 ? -29.234 -6.098 20.203 1 80.81 260 TRP B CA 1
ATOM 6900 C C . TRP B 1 260 ? -29.125 -4.602 19.922 1 80.81 260 TRP B C 1
ATOM 6902 O O . TRP B 1 260 ? -29.75 -4.086 19 1 80.81 260 TRP B O 1
ATOM 6912 N N . THR B 1 261 ? -28.188 -3.908 20.656 1 77.31 261 THR B N 1
ATOM 6913 C CA . THR B 1 261 ? -28.078 -2.463 20.484 1 77.31 261 THR B CA 1
ATOM 6914 C C . THR B 1 261 ? -26.688 -2.064 20.031 1 77.31 261 THR B C 1
ATOM 6916 O O . THR B 1 261 ? -26.438 -0.898 19.703 1 77.31 261 THR B O 1
ATOM 6919 N N . ASP B 1 262 ? -25.812 -3.045 19.922 1 74.69 262 ASP B N 1
ATOM 6920 C CA . ASP B 1 262 ? -24.422 -2.748 19.578 1 74.69 262 ASP B CA 1
ATOM 6921 C C . ASP B 1 262 ? -24.25 -2.643 18.062 1 74.69 262 ASP B C 1
ATOM 6923 O O . ASP B 1 262 ? -24.359 -3.641 17.359 1 74.69 262 ASP B O 1
ATOM 6927 N N . ASN B 1 263 ? -23.938 -1.455 17.547 1 72.06 263 ASN B N 1
ATOM 6928 C CA . ASN B 1 263 ? -23.797 -1.199 16.109 1 72.06 263 ASN B CA 1
ATOM 6929 C C . ASN B 1 263 ? -22.422 -1.624 15.602 1 72.06 263 ASN B C 1
ATOM 6931 O O . ASN B 1 263 ? -22.234 -1.804 14.391 1 72.06 263 ASN B O 1
ATOM 6935 N N . ARG B 1 264 ? -21.5 -1.85 16.391 1 74.38 264 ARG B N 1
ATOM 6936 C CA . ARG B 1 264 ? -20.141 -2.146 15.984 1 74.38 264 ARG B CA 1
ATOM 6937 C C . ARG B 1 264 ? -20.016 -3.568 15.445 1 74.38 264 ARG B C 1
ATOM 6939 O O . ARG B 1 264 ? -19.109 -3.875 14.68 1 74.38 264 ARG B O 1
ATOM 6946 N N . LEU B 1 265 ? -20.984 -4.305 15.703 1 81.06 265 LEU B N 1
ATOM 6947 C CA . LEU B 1 265 ? -20.938 -5.723 15.359 1 81.06 265 LEU B CA 1
ATOM 6948 C C . LEU B 1 265 ? -21.391 -5.957 13.93 1 81.06 265 LEU B C 1
ATOM 6950 O O . LEU B 1 265 ? -21.047 -6.973 13.32 1 81.06 265 LEU B O 1
ATOM 6954 N N . GLU B 1 266 ? -22.047 -5.004 13.391 1 85.38 266 GLU B N 1
ATOM 6955 C CA . GLU B 1 266 ? -22.703 -5.227 12.102 1 85.38 266 GLU B CA 1
ATOM 6956 C C . GLU B 1 266 ? -21.688 -5.418 10.984 1 85.38 266 GLU B C 1
ATOM 6958 O O . GLU B 1 266 ? -21.734 -6.41 10.258 1 85.38 266 GLU B O 1
ATOM 6963 N N . PRO B 1 267 ? -20.703 -4.551 10.914 1 86.12 267 PRO B N 1
ATOM 6964 C CA . PRO B 1 267 ? -19.703 -4.762 9.852 1 86.12 267 PRO B CA 1
ATOM 6965 C C . PRO B 1 267 ? -18.906 -6.043 10.047 1 86.12 267 PRO B C 1
ATOM 6967 O O . PRO B 1 267 ? -18.5 -6.676 9.07 1 86.12 267 PRO B O 1
ATOM 6970 N N . MET B 1 268 ? -18.719 -6.441 11.211 1 88.12 268 MET B N 1
ATOM 6971 C CA . MET B 1 268 ? -17.953 -7.652 11.508 1 88.12 268 MET B CA 1
ATOM 6972 C C . MET B 1 268 ? -18.734 -8.898 11.102 1 88.12 268 MET B C 1
ATOM 6974 O O . MET B 1 268 ? -18.156 -9.828 10.523 1 88.12 268 MET B O 1
ATOM 6978 N N . LEU B 1 269 ? -20.047 -8.867 11.312 1 90.06 269 LEU B N 1
ATOM 6979 C CA . LEU B 1 269 ? -20.891 -10.016 10.977 1 90.06 269 LEU B CA 1
ATOM 6980 C C . LEU B 1 269 ? -21.062 -10.141 9.469 1 90.06 269 LEU B C 1
ATOM 6982 O O . LEU B 1 269 ? -21.047 -11.242 8.922 1 90.06 269 LEU B O 1
ATOM 6986 N N . VAL B 1 270 ? -21.188 -8.953 8.852 1 91.31 270 VAL B N 1
ATOM 6987 C CA . VAL B 1 270 ? -21.328 -8.945 7.398 1 91.31 270 VAL B CA 1
ATOM 6988 C C . VAL B 1 270 ? -20.031 -9.43 6.75 1 91.31 270 VAL B C 1
ATOM 6990 O O . VAL B 1 270 ? -20.062 -10.266 5.84 1 91.31 270 VAL B O 1
ATOM 6993 N N . GLY B 1 271 ? -18.906 -8.922 7.262 1 92.31 271 GLY B N 1
ATOM 6994 C CA . GLY B 1 271 ? -17.625 -9.391 6.766 1 92.31 271 GLY B CA 1
ATOM 6995 C C . GLY B 1 271 ? -17.406 -10.875 6.965 1 92.31 271 GLY B C 1
ATOM 6996 O O . GLY B 1 271 ? -16.844 -11.547 6.098 1 92.31 271 GLY B O 1
ATOM 6997 N N . PHE B 1 272 ? -17.875 -11.359 8.07 1 93.69 272 PHE B N 1
ATOM 6998 C CA . PHE B 1 272 ? -17.797 -12.781 8.383 1 93.69 272 PHE B CA 1
ATOM 6999 C C . PHE B 1 272 ? -18.594 -13.602 7.367 1 93.69 272 PHE B C 1
ATOM 7001 O O . PHE B 1 272 ? -18.078 -14.578 6.816 1 93.69 272 PHE B O 1
ATOM 7008 N N . ALA B 1 273 ? -19.781 -13.172 7.094 1 95.44 273 ALA B N 1
ATOM 7009 C CA . ALA B 1 273 ? -20.641 -13.906 6.172 1 95.44 273 ALA B CA 1
ATOM 7010 C C . ALA B 1 273 ? -20.062 -13.906 4.762 1 95.44 273 ALA B C 1
ATOM 7012 O O . ALA B 1 273 ? -20.062 -14.938 4.086 1 95.44 273 ALA B O 1
ATOM 7013 N N . ILE B 1 274 ? -19.531 -12.789 4.32 1 95.31 274 ILE B N 1
ATOM 7014 C CA . ILE B 1 274 ? -18.938 -12.672 2.998 1 95.31 274 ILE B CA 1
ATOM 7015 C C . ILE B 1 274 ? -17.734 -13.609 2.891 1 95.31 274 ILE B C 1
ATOM 7017 O O . ILE B 1 274 ? -17.609 -14.352 1.911 1 95.31 274 ILE B O 1
ATOM 7021 N N . THR B 1 275 ? -16.938 -13.68 3.93 1 95.44 275 THR B N 1
ATOM 7022 C CA . THR B 1 275 ? -15.719 -14.477 3.91 1 95.44 275 THR B CA 1
ATOM 7023 C C . THR B 1 275 ? -16.047 -15.969 3.916 1 95.44 275 THR B C 1
ATOM 7025 O O . THR B 1 275 ? -15.406 -16.75 3.195 1 95.44 275 THR B O 1
ATOM 7028 N N . VAL B 1 276 ? -17.016 -16.344 4.703 1 96.56 276 VAL B N 1
ATOM 7029 C CA . VAL B 1 276 ? -17.391 -17.75 4.801 1 96.56 276 VAL B CA 1
ATOM 7030 C C . VAL B 1 276 ? -17.891 -18.25 3.449 1 96.56 276 VAL B C 1
ATOM 7032 O O . VAL B 1 276 ? -17.469 -19.297 2.969 1 96.56 276 VAL B O 1
ATOM 7035 N N . ILE B 1 277 ? -18.734 -17.469 2.82 1 96.25 277 ILE B N 1
ATOM 7036 C CA . ILE B 1 277 ? -19.297 -17.875 1.538 1 96.25 277 ILE B CA 1
ATOM 7037 C C . ILE B 1 277 ? -18.203 -17.891 0.471 1 96.25 277 ILE B C 1
ATOM 7039 O O . ILE B 1 277 ? -18.109 -18.828 -0.316 1 96.25 277 ILE B O 1
ATOM 7043 N N . LEU B 1 278 ? -17.375 -16.922 0.495 1 96.25 278 LEU B N 1
ATOM 7044 C CA . LEU B 1 278 ? -16.281 -16.828 -0.473 1 96.25 278 LEU B CA 1
ATOM 7045 C C . LEU B 1 278 ? -15.32 -18 -0.33 1 96.25 278 LEU B C 1
ATOM 7047 O O . LEU B 1 278 ? -14.984 -18.656 -1.318 1 96.25 278 LEU B O 1
ATOM 7051 N N . ILE B 1 279 ? -14.922 -18.312 0.896 1 96.75 279 ILE B N 1
ATOM 7052 C CA . ILE B 1 279 ? -13.977 -19.391 1.143 1 96.75 279 ILE B CA 1
ATOM 7053 C C . ILE B 1 279 ? -14.625 -20.734 0.812 1 96.75 279 ILE B C 1
ATOM 7055 O O . ILE B 1 279 ? -13.961 -21.641 0.288 1 96.75 279 ILE B O 1
ATOM 7059 N N . TYR B 1 280 ? -15.93 -20.844 1.111 1 96.69 280 TYR B N 1
ATOM 7060 C CA . TYR B 1 280 ? -16.641 -22.078 0.781 1 96.69 280 TYR B CA 1
ATOM 7061 C C . TYR B 1 280 ? -16.562 -22.375 -0.713 1 96.69 280 TYR B C 1
ATOM 7063 O O . TYR B 1 280 ? -16.266 -23.5 -1.118 1 96.69 280 TYR B O 1
ATOM 7071 N N . ILE B 1 281 ? -16.75 -21.344 -1.502 1 95.88 281 ILE B N 1
ATOM 7072 C CA . ILE B 1 281 ? -16.719 -21.5 -2.951 1 95.88 281 ILE B CA 1
ATOM 7073 C C . ILE B 1 281 ? -15.305 -21.828 -3.418 1 95.88 281 ILE B C 1
ATOM 7075 O O . ILE B 1 281 ? -15.102 -22.688 -4.273 1 95.88 281 ILE B O 1
ATOM 7079 N N . LEU B 1 282 ? -14.328 -21.297 -2.84 1 96.06 282 LEU B N 1
ATOM 7080 C CA . LEU B 1 282 ? -12.938 -21.438 -3.262 1 96.06 282 LEU B CA 1
ATOM 7081 C C . LEU B 1 282 ? -12.391 -22.812 -2.881 1 96.06 282 LEU B C 1
ATOM 7083 O O . LEU B 1 282 ? -11.578 -23.391 -3.607 1 96.06 282 LEU B O 1
ATOM 7087 N N . VAL B 1 283 ? -12.867 -23.406 -1.742 1 96.19 283 VAL B N 1
ATOM 7088 C CA . VAL B 1 283 ? -12.289 -24.656 -1.248 1 96.19 283 VAL B CA 1
ATOM 7089 C C . VAL B 1 283 ? -13.188 -25.828 -1.637 1 96.19 283 VAL B C 1
ATOM 7091 O O . VAL B 1 283 ? -13 -26.938 -1.147 1 96.19 283 VAL B O 1
ATOM 7094 N N . SER B 1 284 ? -14.141 -25.641 -2.492 1 93.31 284 SER B N 1
ATOM 7095 C CA . SER B 1 284 ? -15.141 -26.641 -2.834 1 93.31 284 SER B CA 1
ATOM 7096 C C . SER B 1 284 ? -14.492 -27.859 -3.502 1 93.31 284 SER B C 1
ATOM 7098 O O . SER B 1 284 ? -14.914 -28.984 -3.285 1 93.31 284 SER B O 1
ATOM 7100 N N . ARG B 1 285 ? -13.383 -27.656 -4.215 1 91.88 285 ARG B N 1
ATOM 7101 C CA . ARG B 1 285 ? -12.781 -28.75 -4.961 1 91.88 285 ARG B CA 1
ATOM 7102 C C . ARG B 1 285 ? -11.523 -29.266 -4.258 1 91.88 285 ARG B C 1
ATOM 7104 O O . ARG B 1 285 ? -10.836 -30.156 -4.77 1 91.88 285 ARG B O 1
ATOM 7111 N N . ILE B 1 286 ? -11.234 -28.688 -3.127 1 93.44 286 ILE B N 1
ATOM 7112 C CA . ILE B 1 286 ? -10.055 -29.109 -2.379 1 93.44 286 ILE B CA 1
ATOM 7113 C C . ILE B 1 286 ? -10.414 -30.312 -1.512 1 93.44 286 ILE B C 1
ATOM 7115 O O . ILE B 1 286 ? -11.422 -30.312 -0.81 1 93.44 286 ILE B O 1
ATOM 7119 N N . GLU B 1 287 ? -9.648 -31.312 -1.578 1 91.19 287 GLU B N 1
ATOM 7120 C CA . GLU B 1 287 ? -10.023 -32.562 -0.946 1 91.19 287 GLU B CA 1
ATOM 7121 C C . GLU B 1 287 ? -9.234 -32.812 0.338 1 91.19 287 GLU B C 1
ATOM 7123 O O . GLU B 1 287 ? -9.305 -33.875 0.933 1 91.19 287 GLU B O 1
ATOM 7128 N N . ASN B 1 288 ? -8.586 -31.875 0.873 1 90.56 288 ASN B N 1
ATOM 7129 C CA . ASN B 1 288 ? -7.879 -32.062 2.133 1 90.56 288 ASN B CA 1
ATOM 7130 C C . ASN B 1 288 ? -8.828 -32 3.324 1 90.56 288 ASN B C 1
ATOM 7132 O O . ASN B 1 288 ? -9.992 -31.609 3.184 1 90.56 288 ASN B O 1
ATOM 7136 N N . LYS B 1 289 ? -8.461 -32.469 4.465 1 90.75 289 LYS B N 1
ATOM 7137 C CA . LYS B 1 289 ? -9.305 -32.625 5.648 1 90.75 289 LYS B CA 1
ATOM 7138 C C . LYS B 1 289 ? -9.852 -31.281 6.125 1 90.75 289 LYS B C 1
ATOM 7140 O O . LYS B 1 289 ? -11.023 -31.172 6.496 1 90.75 289 LYS B O 1
ATOM 7145 N N . PHE B 1 290 ? -9.055 -30.266 6.137 1 91.44 290 PHE B N 1
ATOM 7146 C CA . PHE B 1 290 ? -9.477 -28.938 6.605 1 91.44 290 PHE B CA 1
ATOM 7147 C C . PHE B 1 290 ? -10.578 -28.375 5.719 1 91.44 290 PHE B C 1
ATOM 7149 O O . PHE B 1 290 ? -11.562 -27.828 6.219 1 91.44 290 PHE B O 1
ATOM 7156 N N . ALA B 1 291 ? -10.406 -28.547 4.469 1 93.81 291 ALA B N 1
ATOM 7157 C CA . ALA B 1 291 ? -11.398 -28.062 3.518 1 93.81 291 ALA B CA 1
ATOM 7158 C C . ALA B 1 291 ? -12.711 -28.828 3.656 1 93.81 291 ALA B C 1
ATOM 7160 O O . ALA B 1 291 ? -13.789 -28.234 3.629 1 93.81 291 ALA B O 1
ATOM 7161 N N . LYS B 1 292 ? -12.609 -30.141 3.836 1 93.94 292 LYS B N 1
ATOM 7162 C CA . LYS B 1 292 ? -13.797 -30.969 3.99 1 93.94 292 LYS B CA 1
ATOM 7163 C C . LYS B 1 292 ? -14.555 -30.609 5.266 1 93.94 292 LYS B C 1
ATOM 7165 O O . LYS B 1 292 ? -15.781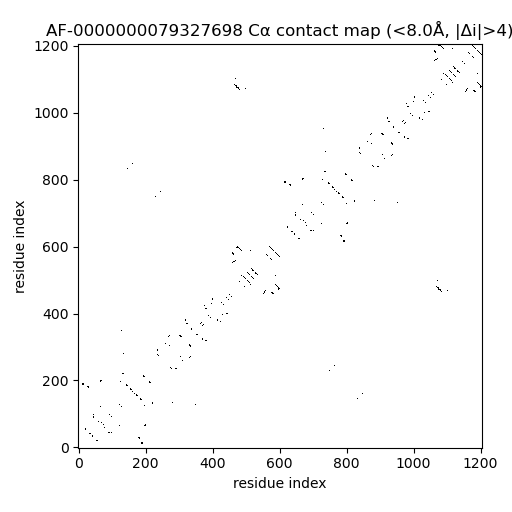 -30.5 5.254 1 93.94 292 LYS B O 1
ATOM 7170 N N . LEU B 1 293 ? -13.852 -30.438 6.309 1 94.88 293 LEU B N 1
ATOM 7171 C CA . LEU B 1 293 ? -14.461 -30.047 7.574 1 94.88 293 LEU B CA 1
ATOM 7172 C C . LEU B 1 293 ? -15.117 -28.672 7.469 1 94.88 293 LEU B C 1
ATOM 7174 O O . LEU B 1 293 ? -16.203 -28.469 8.008 1 94.88 293 LEU B O 1
ATOM 7178 N N . PHE B 1 294 ? -14.445 -27.828 6.832 1 96 294 PHE B N 1
ATOM 7179 C CA . PHE B 1 294 ? -14.977 -26.484 6.629 1 96 294 PHE B CA 1
ATOM 7180 C C . PHE B 1 294 ? -16.312 -26.531 5.902 1 96 294 PHE B C 1
ATOM 7182 O O . PHE B 1 294 ? -17.281 -25.891 6.328 1 96 294 PHE B O 1
ATOM 7189 N N . ARG B 1 295 ? -16.422 -27.297 4.828 1 94.75 295 ARG B N 1
ATOM 7190 C CA . ARG B 1 295 ? -17.625 -27.391 4.016 1 94.75 295 ARG B CA 1
ATOM 7191 C C . ARG B 1 295 ? -18.766 -28.031 4.812 1 94.75 295 ARG B C 1
ATOM 7193 O O . ARG B 1 295 ? -19.938 -27.703 4.586 1 94.75 295 ARG B O 1
ATOM 7200 N N . LYS B 1 296 ? -18.391 -28.812 5.742 1 94.38 296 LYS B N 1
ATOM 7201 C CA . LYS B 1 296 ? -19.406 -29.531 6.516 1 94.38 296 LYS B CA 1
ATOM 7202 C C . LYS B 1 296 ? -19.922 -28.672 7.672 1 94.38 296 LYS B C 1
ATOM 7204 O O . LYS B 1 296 ? -21.109 -28.672 7.961 1 94.38 296 LYS B O 1
ATOM 7209 N N . ILE B 1 297 ? -19.141 -27.812 8.266 1 95.5 297 ILE B N 1
ATOM 7210 C CA . ILE B 1 297 ? -19.469 -27.203 9.547 1 95.5 297 ILE B CA 1
ATOM 7211 C C . ILE B 1 297 ? -19.828 -25.734 9.336 1 95.5 297 ILE B C 1
ATOM 7213 O O . ILE B 1 297 ? -20.828 -25.25 9.891 1 95.5 297 ILE B O 1
ATOM 7217 N N . PHE B 1 298 ? -19.203 -25.031 8.586 1 96.06 298 PHE B N 1
ATOM 7218 C CA . PHE B 1 298 ? -19.25 -23.562 8.562 1 96.06 298 PHE B CA 1
ATOM 7219 C C . PHE B 1 298 ? -20.578 -23.078 8.016 1 96.06 298 PHE B C 1
ATOM 7221 O O . PHE B 1 298 ? -21.141 -22.094 8.508 1 96.06 298 PHE B O 1
ATOM 7228 N N . PRO B 1 299 ? -21.062 -23.75 6.941 1 95.12 299 PRO B N 1
ATOM 7229 C CA . PRO B 1 299 ? -22.391 -23.297 6.5 1 95.12 299 PRO B CA 1
ATOM 7230 C C . PRO B 1 299 ? -23.453 -23.438 7.582 1 95.12 299 PRO B C 1
ATOM 7232 O O . PRO B 1 299 ? -24.359 -22.594 7.668 1 95.12 299 PRO B O 1
ATOM 7235 N N . LYS B 1 300 ? -23.375 -24.344 8.43 1 95.25 300 LYS B N 1
ATOM 7236 C CA . LYS B 1 300 ? -24.328 -24.578 9.5 1 95.25 300 LYS B CA 1
ATOM 7237 C C . LYS B 1 300 ? -24.156 -23.562 10.625 1 95.25 300 LYS B C 1
ATOM 7239 O O . LYS B 1 300 ? -25.125 -23.219 11.312 1 95.25 300 LYS B O 1
ATOM 7244 N N . ILE B 1 301 ? -23.016 -23.141 10.836 1 95.38 301 ILE B N 1
ATOM 7245 C CA . ILE B 1 301 ? -22.734 -22.141 11.867 1 95.38 301 ILE B CA 1
ATOM 7246 C C . ILE B 1 301 ? -23.109 -20.766 11.344 1 95.38 301 ILE B C 1
ATOM 7248 O O . ILE B 1 301 ? -23.562 -19.906 12.117 1 95.38 301 ILE B O 1
ATOM 7252 N N . LEU B 1 302 ? -22.969 -20.578 10.055 1 95.94 302 LEU B N 1
ATOM 7253 C CA . LEU B 1 302 ? -23.25 -19.297 9.406 1 95.94 302 LEU B CA 1
ATOM 7254 C C . LEU B 1 302 ? -24.719 -18.922 9.594 1 95.94 302 LEU B C 1
ATOM 7256 O O . LEU B 1 302 ? -25.016 -17.766 9.898 1 95.94 302 LEU B O 1
ATOM 7260 N N . VAL B 1 303 ? -25.609 -19.812 9.516 1 96.12 303 VAL B N 1
ATOM 7261 C CA . VAL B 1 303 ? -27.047 -19.547 9.477 1 96.12 303 VAL B CA 1
ATOM 7262 C C . VAL B 1 303 ? -27.5 -18.938 10.797 1 96.12 303 VAL B C 1
ATOM 7264 O O . VAL B 1 303 ? -28.062 -17.828 10.812 1 96.12 303 VAL B O 1
ATOM 7267 N N . PRO B 1 304 ? -27.156 -19.547 11.938 1 94 304 PRO B N 1
ATOM 7268 C CA . PRO B 1 304 ? -27.594 -18.938 13.195 1 94 304 PRO B CA 1
ATOM 7269 C C . PRO B 1 304 ? -26.969 -17.562 13.445 1 94 304 PRO B C 1
ATOM 7271 O O . PRO B 1 304 ? -27.641 -16.672 13.953 1 94 304 PRO B O 1
ATOM 7274 N N . ILE B 1 305 ? -25.812 -17.422 13.109 1 92.75 305 ILE B N 1
ATOM 7275 C CA . ILE B 1 305 ? -25.125 -16.172 13.352 1 92.75 305 ILE B CA 1
ATOM 7276 C C . ILE B 1 305 ? -25.766 -15.055 12.523 1 92.75 305 ILE B C 1
ATOM 7278 O O . ILE B 1 305 ? -26.016 -13.961 13.031 1 92.75 305 ILE B O 1
ATOM 7282 N N . VAL B 1 306 ? -26.047 -15.352 11.32 1 94.56 306 VAL B N 1
ATOM 7283 C CA . VAL B 1 306 ? -26.609 -14.352 10.406 1 94.56 306 VAL B CA 1
ATOM 7284 C C . VAL B 1 306 ? -28.062 -14.062 10.789 1 94.56 306 VAL B C 1
ATOM 7286 O O . VAL B 1 306 ? -28.531 -12.93 10.672 1 94.56 306 VAL B O 1
ATOM 7289 N N . VAL B 1 307 ? -28.75 -15.023 11.266 1 93.81 307 VAL B N 1
ATOM 7290 C CA . VAL B 1 307 ? -30.125 -14.812 11.711 1 93.81 307 VAL B CA 1
ATOM 7291 C C . VAL B 1 307 ? -30.141 -13.844 12.891 1 93.81 307 VAL B C 1
ATOM 7293 O O . VAL B 1 307 ? -30.969 -12.93 12.938 1 93.81 307 VAL B O 1
ATOM 7296 N N . PHE B 1 308 ? -29.25 -14.055 13.781 1 89.75 308 PHE B N 1
ATOM 7297 C CA . PHE B 1 308 ? -29.141 -13.125 14.898 1 89.75 308 PHE B CA 1
ATOM 7298 C C . PHE B 1 308 ? -28.812 -11.719 14.398 1 89.75 308 PHE B C 1
ATOM 7300 O O . PHE B 1 308 ? -29.328 -10.734 14.938 1 89.75 308 PHE B O 1
ATOM 7307 N N . GLN B 1 309 ? -28 -11.688 13.422 1 89.88 309 GLN B N 1
ATOM 7308 C CA . GLN B 1 309 ? -27.641 -10.398 12.844 1 89.88 309 GLN B CA 1
ATOM 7309 C C . GLN B 1 309 ? -28.859 -9.719 12.227 1 89.88 309 GLN B C 1
ATOM 7311 O O . GLN B 1 309 ? -29.047 -8.508 12.375 1 89.88 309 GLN B O 1
ATOM 7316 N N . ILE B 1 310 ? -29.672 -10.453 11.508 1 92.62 310 ILE B N 1
ATOM 7317 C CA . ILE B 1 310 ? -30.875 -9.922 10.859 1 92.62 310 ILE B CA 1
ATOM 7318 C C . ILE B 1 310 ? -31.828 -9.359 11.906 1 92.62 310 ILE B C 1
ATOM 7320 O O . ILE B 1 310 ? -32.312 -8.242 11.766 1 92.62 310 ILE B O 1
ATOM 7324 N N . VAL B 1 311 ? -32 -10.102 12.938 1 90.88 311 VAL B N 1
ATOM 7325 C CA . VAL B 1 311 ? -32.906 -9.688 13.992 1 90.88 311 VAL B CA 1
ATOM 7326 C C . VAL B 1 311 ? -32.375 -8.43 14.672 1 90.88 311 VAL B C 1
ATOM 7328 O O . VAL B 1 311 ? -33.125 -7.484 14.922 1 90.88 311 VAL B O 1
ATOM 7331 N N . SER B 1 312 ? -31.156 -8.477 14.938 1 88.12 312 SER B N 1
ATOM 7332 C CA . SER B 1 312 ? -30.531 -7.312 15.555 1 88.12 312 SER B CA 1
ATOM 7333 C C . SER B 1 312 ? -30.672 -6.074 14.68 1 88.12 312 SER B C 1
ATOM 7335 O O . SER B 1 312 ? -31.016 -4.996 15.172 1 88.12 312 SER B O 1
ATOM 7337 N N . SER B 1 313 ? -30.484 -6.242 13.422 1 89.12 313 SER B N 1
ATOM 7338 C CA . SER B 1 313 ? -30.562 -5.121 12.492 1 89.12 313 SER B CA 1
ATOM 7339 C C . SER B 1 313 ? -32 -4.617 12.359 1 89.12 313 SER B C 1
ATOM 7341 O O . SER B 1 313 ? -32.25 -3.412 12.266 1 89.12 313 SER B O 1
ATOM 7343 N N . ILE B 1 314 ? -32.938 -5.488 12.398 1 90 314 ILE B N 1
ATOM 7344 C CA . ILE B 1 314 ? -34.375 -5.121 12.297 1 90 314 ILE B CA 1
ATOM 7345 C C . ILE B 1 314 ? -34.781 -4.352 13.547 1 90 314 ILE B C 1
ATOM 7347 O O . ILE B 1 314 ? -35.5 -3.355 13.461 1 90 314 ILE B O 1
ATOM 7351 N N . LEU B 1 315 ? -34.312 -4.734 14.641 1 86.69 315 LEU B N 1
ATOM 7352 C CA . LEU B 1 315 ? -34.656 -4.07 15.898 1 86.69 315 LEU B CA 1
ATOM 7353 C C . LEU B 1 315 ? -34.062 -2.654 15.93 1 86.69 315 LEU B C 1
ATOM 7355 O O . LEU B 1 315 ? -34.719 -1.737 16.453 1 86.69 315 LEU B O 1
ATOM 7359 N N . ARG B 1 316 ? -33.062 -2.523 15.367 1 83.69 316 ARG B N 1
ATOM 7360 C CA . ARG B 1 316 ? -32.406 -1.21 15.352 1 83.69 316 ARG B CA 1
ATOM 7361 C C . ARG B 1 316 ? -33.125 -0.262 14.398 1 83.69 316 ARG B C 1
ATOM 7363 O O . ARG B 1 316 ? -33.094 0.958 14.57 1 83.69 316 ARG B O 1
ATOM 7370 N N . THR B 1 317 ? -33.688 -0.797 13.383 1 85.31 317 THR B N 1
ATOM 7371 C CA . THR B 1 317 ? -34.406 0.015 12.414 1 85.31 317 THR B CA 1
ATOM 7372 C C . THR B 1 317 ? -35.625 0.677 13.062 1 85.31 317 THR B C 1
ATOM 7374 O O . THR B 1 317 ? -36.094 1.718 12.602 1 85.31 317 THR B O 1
ATOM 7377 N N . GLN B 1 318 ? -35.969 0.238 14.18 1 80.44 318 GLN B N 1
ATOM 7378 C CA . GLN B 1 318 ? -37.125 0.814 14.875 1 80.44 318 GLN B CA 1
ATOM 7379 C C . GLN B 1 318 ? -36.75 2.16 15.5 1 80.44 318 GLN B C 1
ATOM 7381 O O . GLN B 1 318 ? -37.594 3.066 15.547 1 80.44 318 GLN B O 1
ATOM 7386 N N . ASP B 1 319 ? -35.531 2.279 15.828 1 75.69 319 ASP B N 1
ATOM 7387 C CA . ASP B 1 319 ? -35.094 3.51 16.484 1 75.69 319 ASP B CA 1
ATOM 7388 C C . ASP B 1 319 ? -34.625 4.539 15.453 1 75.69 319 ASP B C 1
ATOM 7390 O O . ASP B 1 319 ? -34.969 5.723 15.555 1 75.69 319 ASP B O 1
ATOM 7394 N N . THR B 1 320 ? -33.938 4.109 14.477 1 79.25 320 THR B N 1
ATOM 7395 C CA . THR B 1 320 ? -33.281 5.051 13.57 1 79.25 320 THR B CA 1
ATOM 7396 C C . THR B 1 320 ? -34 5.082 12.219 1 79.25 320 THR B C 1
ATOM 7398 O O . THR B 1 320 ? -33.75 5.965 11.398 1 79.25 320 THR B O 1
ATOM 7401 N N . GLY B 1 321 ? -34.969 4.227 12.008 1 86.69 321 GLY B N 1
ATOM 7402 C CA . GLY B 1 321 ? -35.562 4.09 10.688 1 86.69 321 GLY B CA 1
ATOM 7403 C C . GLY B 1 321 ? -34.75 3.227 9.75 1 86.69 321 GLY B C 1
ATOM 7404 O O . GLY B 1 321 ? -33.719 2.654 10.156 1 86.69 321 GLY B O 1
ATOM 7405 N N . ILE B 1 322 ? -35.219 3.162 8.539 1 90.62 322 ILE B N 1
ATOM 7406 C CA . ILE B 1 322 ? -34.531 2.318 7.555 1 90.62 322 ILE B CA 1
ATOM 7407 C C . ILE B 1 322 ? -33.688 3.182 6.625 1 90.62 322 ILE B C 1
ATOM 7409 O O . ILE B 1 322 ? -34.219 3.91 5.785 1 90.62 322 ILE B O 1
ATOM 7413 N N . MET B 1 323 ? -32.375 3.145 6.82 1 90.62 323 MET B N 1
ATOM 7414 C CA . MET B 1 323 ? -31.438 3.777 5.898 1 90.62 323 MET B CA 1
ATOM 7415 C C . MET B 1 323 ? -30.969 2.791 4.832 1 90.62 323 MET B C 1
ATOM 7417 O O . MET B 1 323 ? -31.219 1.59 4.941 1 90.62 323 MET B O 1
ATOM 7421 N N . HIS B 1 324 ? -30.406 3.307 3.789 1 91.19 324 HIS B N 1
ATOM 7422 C CA . HIS B 1 324 ? -29.984 2.42 2.709 1 91.19 324 HIS B CA 1
ATOM 7423 C C . HIS B 1 324 ? -28.938 1.418 3.189 1 91.19 324 HIS B C 1
ATOM 7425 O O . HIS B 1 324 ? -28.938 0.264 2.752 1 91.19 324 HIS B O 1
ATOM 7431 N N . GLY B 1 325 ? -28.031 1.789 4.078 1 89.06 325 GLY B N 1
ATOM 7432 C CA . GLY B 1 325 ? -27.016 0.889 4.609 1 89.06 325 GLY B CA 1
ATOM 7433 C C . GLY B 1 325 ? -27.609 -0.293 5.355 1 89.06 325 GLY B C 1
ATOM 7434 O O . GLY B 1 325 ? -27.203 -1.437 5.137 1 89.06 325 GLY B O 1
ATOM 7435 N N . ARG B 1 326 ? -28.531 0.002 6.191 1 89.5 326 ARG B N 1
ATOM 7436 C CA . ARG B 1 326 ? -29.172 -1.049 6.973 1 89.5 326 ARG B CA 1
ATOM 7437 C C . ARG B 1 326 ? -30.016 -1.962 6.082 1 89.5 326 ARG B C 1
ATOM 7439 O O . ARG B 1 326 ? -30.094 -3.166 6.328 1 89.5 326 ARG B O 1
ATOM 7446 N N . TYR B 1 327 ? -30.656 -1.335 5.16 1 92.88 327 TYR B N 1
ATOM 7447 C CA . TYR B 1 327 ? -31.406 -2.131 4.188 1 92.88 327 TYR B CA 1
ATOM 7448 C C . TYR B 1 327 ? -30.5 -3.184 3.547 1 92.88 327 TYR B C 1
ATOM 7450 O O . TYR B 1 327 ? -30.859 -4.363 3.492 1 92.88 327 TYR B O 1
ATOM 7458 N N . TYR B 1 328 ? -29.344 -2.805 3.098 1 93.81 328 TYR B N 1
ATOM 7459 C CA . TYR B 1 328 ? -28.422 -3.717 2.43 1 93.81 328 TYR B CA 1
ATOM 7460 C C . TYR B 1 328 ? -27.891 -4.762 3.4 1 93.81 328 TYR B C 1
ATOM 7462 O O . TYR B 1 328 ? -27.656 -5.91 3.02 1 93.81 328 TYR B O 1
ATOM 7470 N N . VAL B 1 329 ? -27.703 -4.375 4.641 1 92.44 329 VAL B N 1
ATOM 7471 C CA . VAL B 1 329 ? -27.234 -5.305 5.656 1 92.44 329 VAL B CA 1
ATOM 7472 C C . VAL B 1 329 ? -28.266 -6.398 5.895 1 92.44 329 VAL B C 1
ATOM 7474 O O . VAL B 1 329 ? -27.938 -7.586 5.926 1 92.44 329 VAL B O 1
ATOM 7477 N N . ILE B 1 330 ? -29.484 -5.988 5.992 1 93.06 330 ILE B N 1
ATOM 7478 C CA . ILE B 1 330 ? -30.578 -6.934 6.23 1 93.06 330 ILE B CA 1
ATOM 7479 C C . ILE B 1 330 ? -30.75 -7.836 5.012 1 93.06 330 ILE B C 1
ATOM 7481 O O . ILE B 1 330 ? -30.828 -9.062 5.148 1 93.06 330 ILE B O 1
ATOM 7485 N N . LEU B 1 331 ? -30.766 -7.215 3.879 1 94.81 331 LEU B N 1
ATOM 7486 C CA . LEU B 1 331 ? -30.938 -7.984 2.652 1 94.81 331 LEU B CA 1
ATOM 7487 C C . LEU B 1 331 ? -29.812 -8.984 2.475 1 94.81 331 LEU B C 1
ATOM 7489 O O . LEU B 1 331 ? -30.047 -10.141 2.104 1 94.81 331 LEU B O 1
ATOM 7493 N N . PHE B 1 332 ? -28.609 -8.562 2.684 1 94.94 332 PHE B N 1
ATOM 7494 C CA . PHE B 1 332 ? -27.469 -9.453 2.578 1 94.94 332 PHE B CA 1
ATOM 7495 C C . PHE B 1 332 ? -27.547 -10.562 3.625 1 94.94 332 PHE B C 1
ATOM 7497 O O . PHE B 1 332 ? -27.156 -11.703 3.361 1 94.94 332 PHE B O 1
ATOM 7504 N N . GLY B 1 333 ? -28 -10.164 4.832 1 95.12 333 GLY B N 1
ATOM 7505 C CA . GLY B 1 333 ? -28.203 -11.18 5.852 1 95.12 333 GLY B CA 1
ATOM 7506 C C . GLY B 1 333 ? -29.172 -12.273 5.418 1 95.12 333 GLY B C 1
ATOM 7507 O O . GLY B 1 333 ? -28.906 -13.461 5.625 1 95.12 333 GLY B O 1
ATOM 7508 N N . ILE B 1 334 ? -30.203 -11.891 4.805 1 96.06 334 ILE B N 1
ATOM 7509 C CA . ILE B 1 334 ? -31.188 -12.852 4.309 1 96.06 334 ILE B CA 1
ATOM 7510 C C . ILE B 1 334 ? -30.547 -13.734 3.238 1 96.06 334 ILE B C 1
ATOM 7512 O O . ILE B 1 334 ? -30.703 -14.961 3.26 1 96.06 334 ILE B O 1
ATOM 7516 N N . PHE B 1 335 ? -29.891 -13.141 2.369 1 96.81 335 PHE B N 1
ATOM 7517 C CA . PHE B 1 335 ? -29.156 -13.867 1.339 1 96.81 335 PHE B CA 1
ATOM 7518 C C . PHE B 1 335 ? -28.188 -14.875 1.965 1 96.81 335 PHE B C 1
ATOM 7520 O O . PHE B 1 335 ? -28.141 -16.031 1.556 1 96.81 335 PHE B O 1
ATOM 7527 N N . ALA B 1 336 ? -27.453 -14.406 2.951 1 96.94 336 ALA B N 1
ATOM 7528 C CA . ALA B 1 336 ? -26.438 -15.25 3.586 1 96.94 336 ALA B CA 1
ATOM 7529 C C . ALA B 1 336 ? -27.094 -16.422 4.324 1 96.94 336 ALA B C 1
ATOM 7531 O O . ALA B 1 336 ? -26.594 -17.547 4.285 1 96.94 336 ALA B O 1
ATOM 7532 N N . ALA B 1 337 ? -28.188 -16.156 4.969 1 96.88 337 ALA B N 1
ATOM 7533 C CA . ALA B 1 337 ? -28.906 -17.203 5.688 1 96.88 337 ALA B CA 1
ATOM 7534 C C . ALA B 1 337 ? -29.438 -18.266 4.727 1 96.88 337 ALA B C 1
ATOM 7536 O O . ALA B 1 337 ? -29.266 -19.469 4.945 1 96.88 337 ALA B O 1
ATOM 7537 N N . VAL B 1 338 ? -30.047 -17.828 3.668 1 96.56 338 VAL B N 1
ATOM 7538 C CA . VAL B 1 338 ? -30.594 -18.75 2.678 1 96.56 338 VAL B CA 1
ATOM 7539 C C . VAL B 1 338 ? -29.469 -19.547 2.018 1 96.56 338 VAL B C 1
ATOM 7541 O O . VAL B 1 338 ? -29.594 -20.766 1.844 1 96.56 338 VAL B O 1
ATOM 7544 N N . SER B 1 339 ? -28.438 -18.844 1.709 1 96.25 339 SER B N 1
ATOM 7545 C CA . SER B 1 339 ? -27.281 -19.516 1.115 1 96.25 339 SER B CA 1
ATOM 7546 C C . SER B 1 339 ? -26.688 -20.547 2.068 1 96.25 339 SER B C 1
ATOM 7548 O O . SER B 1 339 ? -26.297 -21.641 1.648 1 96.25 339 SER B O 1
ATOM 7550 N N . GLY B 1 340 ? -26.594 -20.141 3.34 1 95.75 340 GLY B N 1
ATOM 7551 C CA . GLY B 1 340 ? -26.094 -21.078 4.324 1 95.75 340 GLY B CA 1
ATOM 7552 C C . GLY B 1 340 ? -26.906 -22.359 4.402 1 95.75 340 GLY B C 1
ATOM 7553 O O . GLY B 1 340 ? -26.344 -23.453 4.516 1 95.75 340 GLY B O 1
ATOM 7554 N N . VAL B 1 341 ? -28.156 -22.266 4.285 1 96.19 341 VAL B N 1
ATOM 7555 C CA . VAL B 1 341 ? -29.031 -23.422 4.332 1 96.19 341 VAL B CA 1
ATOM 7556 C C . VAL B 1 341 ? -28.812 -24.281 3.092 1 96.19 341 VAL B C 1
ATOM 7558 O O . VAL B 1 341 ? -28.672 -25.5 3.197 1 96.19 341 VAL B O 1
ATOM 7561 N N . PHE B 1 342 ? -28.719 -23.688 1.974 1 94.81 342 PHE B N 1
ATOM 7562 C CA . PHE B 1 342 ? -28.531 -24.422 0.732 1 94.81 342 PHE B CA 1
ATOM 7563 C C . PHE B 1 342 ? -27.188 -25.125 0.724 1 94.81 342 PHE B C 1
ATOM 7565 O O . PHE B 1 342 ? -27.094 -26.297 0.35 1 94.81 342 PHE B O 1
ATOM 7572 N N . LEU B 1 343 ? -26.156 -24.469 1.175 1 94.44 343 LEU B N 1
ATOM 7573 C CA . LEU B 1 343 ? -24.812 -25.016 1.158 1 94.44 343 LEU B CA 1
ATOM 7574 C C . LEU B 1 343 ? -24.688 -26.188 2.137 1 94.44 343 LEU B C 1
ATOM 7576 O O . LEU B 1 343 ? -23.812 -27.031 1.989 1 94.44 343 LEU B O 1
ATOM 7580 N N . SER B 1 344 ? -25.609 -26.234 3.104 1 93.62 344 SER B N 1
ATOM 7581 C CA . SER B 1 344 ? -25.578 -27.297 4.105 1 93.62 344 SER B CA 1
ATOM 7582 C C . SER B 1 344 ? -26.219 -28.578 3.58 1 93.62 344 SER B C 1
ATOM 7584 O O . SER B 1 344 ? -25.844 -29.672 3.994 1 93.62 344 SER B O 1
ATOM 7586 N N . PHE B 1 345 ? -27.109 -28.453 2.588 1 92.62 345 PHE B N 1
ATOM 7587 C CA . PHE B 1 345 ? -27.891 -29.641 2.236 1 92.62 345 PHE B CA 1
ATOM 7588 C C . PHE B 1 345 ? -27.656 -30.031 0.783 1 92.62 345 PHE B C 1
ATOM 7590 O O . PHE B 1 345 ? -27.922 -31.172 0.393 1 92.62 345 PHE B O 1
ATOM 7597 N N . ILE B 1 346 ? -27.266 -29.125 0.039 1 90.75 346 ILE B N 1
ATOM 7598 C CA . ILE B 1 346 ? -27.094 -29.391 -1.385 1 90.75 346 ILE B CA 1
ATOM 7599 C C . ILE B 1 346 ? -25.641 -29.781 -1.661 1 90.75 346 ILE B C 1
ATOM 7601 O O . ILE B 1 346 ? -24.719 -29.25 -1.021 1 90.75 346 ILE B O 1
ATOM 7605 N N . PRO B 1 347 ? -25.469 -30.641 -2.607 1 91.25 347 PRO B N 1
ATOM 7606 C CA . PRO B 1 347 ? -24.109 -31.047 -2.938 1 91.25 347 PRO B CA 1
ATOM 7607 C C . PRO B 1 347 ? -23.25 -29.891 -3.469 1 91.25 347 PRO B C 1
ATOM 7609 O O . PRO B 1 347 ? -23.781 -28.953 -4.043 1 91.25 347 PRO B O 1
ATOM 7612 N N . VAL B 1 348 ? -22.031 -30.031 -3.332 1 90.62 348 VAL B N 1
ATOM 7613 C CA . VAL B 1 348 ? -21.047 -29 -3.607 1 90.62 348 VAL B CA 1
ATOM 7614 C C . VAL B 1 348 ? -21.078 -28.625 -5.09 1 90.62 348 VAL B C 1
ATOM 7616 O O . VAL B 1 348 ? -20.781 -27.484 -5.461 1 90.62 348 VAL B O 1
ATOM 7619 N N . ARG B 1 349 ? -21.484 -29.484 -5.953 1 89.69 349 ARG B N 1
ATOM 7620 C CA . ARG B 1 349 ? -21.5 -29.25 -7.395 1 89.69 349 ARG B CA 1
ATOM 7621 C C . ARG B 1 349 ? -22.594 -28.266 -7.777 1 89.69 349 ARG B C 1
ATOM 7623 O O . ARG B 1 349 ? -22.531 -27.625 -8.828 1 89.69 349 ARG B O 1
ATOM 7630 N N . LYS B 1 350 ? -23.609 -28.047 -6.93 1 91.5 350 LYS B N 1
ATOM 7631 C CA . LYS B 1 350 ? -24.766 -27.219 -7.262 1 91.5 350 LYS B CA 1
ATOM 7632 C C . LYS B 1 350 ? -24.703 -25.859 -6.547 1 91.5 350 LYS B C 1
ATOM 7634 O O . LYS B 1 350 ? -25.734 -25.281 -6.227 1 91.5 350 LYS B O 1
ATOM 7639 N N . ASN B 1 351 ? -23.531 -25.422 -6.281 1 92.5 351 ASN B N 1
ATOM 7640 C CA . ASN B 1 351 ? -23.344 -24.156 -5.594 1 92.5 351 ASN B CA 1
ATOM 7641 C C . ASN B 1 351 ? -23.734 -22.969 -6.48 1 92.5 351 ASN B C 1
ATOM 7643 O O . ASN B 1 351 ? -23.719 -21.828 -6.027 1 92.5 351 ASN B O 1
ATOM 7647 N N . GLY B 1 352 ? -24.094 -23.172 -7.77 1 93.88 352 GLY B N 1
ATOM 7648 C CA . GLY B 1 352 ? -24.547 -22.125 -8.672 1 93.88 352 GLY B CA 1
ATOM 7649 C C . GLY B 1 352 ? -25.781 -21.406 -8.18 1 93.88 352 GLY B C 1
ATOM 7650 O O . GLY B 1 352 ? -26.047 -20.266 -8.578 1 93.88 352 GLY B O 1
ATOM 7651 N N . ILE B 1 353 ? -26.5 -22.031 -7.273 1 94.06 353 ILE B N 1
ATOM 7652 C CA . ILE B 1 353 ? -27.703 -21.438 -6.703 1 94.06 353 ILE B CA 1
ATOM 7653 C C . ILE B 1 353 ? -27.344 -20.188 -5.918 1 94.06 353 ILE B C 1
ATOM 7655 O O . ILE B 1 353 ? -28.125 -19.219 -5.891 1 94.06 353 ILE B O 1
ATOM 7659 N N . VAL B 1 354 ? -26.188 -20.203 -5.324 1 95.38 354 VAL B N 1
ATOM 7660 C CA . VAL B 1 354 ? -25.734 -19.047 -4.551 1 95.38 354 VAL B CA 1
ATOM 7661 C C . VAL B 1 354 ? -25.578 -17.844 -5.473 1 95.38 354 VAL B C 1
ATOM 7663 O O . VAL B 1 354 ? -25.953 -16.734 -5.113 1 95.38 354 VAL B O 1
ATOM 7666 N N . ALA B 1 355 ? -25.016 -18.094 -6.652 1 96.12 355 ALA B N 1
ATOM 7667 C CA . ALA B 1 355 ? -24.859 -17.016 -7.629 1 96.12 355 ALA B CA 1
ATOM 7668 C C . ALA B 1 355 ? -26.219 -16.484 -8.078 1 96.12 355 ALA B C 1
ATOM 7670 O O . ALA B 1 355 ? -26.422 -15.273 -8.172 1 96.12 355 ALA B O 1
ATOM 7671 N N . MET B 1 356 ? -27.125 -17.375 -8.32 1 96.31 356 MET B N 1
ATOM 7672 C CA . MET B 1 356 ? -28.469 -16.984 -8.734 1 96.31 356 MET B CA 1
ATOM 7673 C C . MET B 1 356 ? -29.141 -16.125 -7.664 1 96.31 356 MET B C 1
ATOM 7675 O O . MET B 1 356 ? -29.719 -15.086 -7.977 1 96.31 356 MET B O 1
ATOM 7679 N N . LEU B 1 357 ? -29.016 -16.578 -6.445 1 96.31 357 LEU B N 1
ATOM 7680 C CA . LEU B 1 357 ? -29.609 -15.844 -5.336 1 96.31 357 LEU B CA 1
ATOM 7681 C C . LEU B 1 357 ? -29 -14.453 -5.223 1 96.31 357 LEU B C 1
ATOM 7683 O O . LEU B 1 357 ? -29.719 -13.469 -5.008 1 96.31 357 LEU B O 1
ATOM 7687 N N . LEU B 1 358 ? -27.703 -14.391 -5.355 1 96.31 358 LEU B N 1
ATOM 7688 C CA . LEU B 1 358 ? -27 -13.117 -5.234 1 96.31 358 LEU B CA 1
ATOM 7689 C C . LEU B 1 358 ? -27.469 -12.141 -6.305 1 96.31 358 LEU B C 1
ATOM 7691 O O . LEU B 1 358 ? -27.672 -10.953 -6.023 1 96.31 358 LEU B O 1
ATOM 7695 N N . ILE B 1 359 ? -27.625 -12.609 -7.52 1 96.56 359 ILE B N 1
ATOM 7696 C CA . ILE B 1 359 ? -28.062 -11.773 -8.625 1 96.56 359 ILE B CA 1
ATOM 7697 C C . ILE B 1 359 ? -29.5 -11.289 -8.375 1 96.56 359 ILE B C 1
ATOM 7699 O O . ILE B 1 359 ? -29.797 -10.109 -8.539 1 96.56 359 ILE B O 1
ATOM 7703 N N . VAL B 1 360 ? -30.328 -12.133 -7.906 1 95.56 360 VAL B N 1
ATOM 7704 C CA . VAL B 1 360 ? -31.734 -11.812 -7.676 1 95.56 360 VAL B CA 1
ATOM 7705 C C . VAL B 1 360 ? -31.844 -10.766 -6.562 1 95.56 360 VAL B C 1
ATOM 7707 O O . VAL B 1 360 ? -32.562 -9.766 -6.719 1 95.56 360 VAL B O 1
ATOM 7710 N N . PHE B 1 361 ? -31.156 -11 -5.48 1 95.62 361 PHE B N 1
ATOM 7711 C CA . PHE B 1 361 ? -31.219 -10.07 -4.363 1 95.62 361 PHE B CA 1
ATOM 7712 C C . PHE B 1 361 ? -30.609 -8.727 -4.742 1 95.62 361 PHE B C 1
ATOM 7714 O O . PHE B 1 361 ? -31.062 -7.68 -4.289 1 95.62 361 PHE B O 1
ATOM 7721 N N . ALA B 1 362 ? -29.547 -8.805 -5.559 1 95.38 362 ALA B N 1
ATOM 7722 C CA . ALA B 1 362 ? -28.938 -7.566 -6.031 1 95.38 362 ALA B CA 1
ATOM 7723 C C . ALA B 1 362 ? -29.922 -6.766 -6.891 1 95.38 362 ALA B C 1
ATOM 7725 O O . ALA B 1 362 ? -30.062 -5.559 -6.703 1 95.38 362 ALA B O 1
ATOM 7726 N N . LEU B 1 363 ? -30.641 -7.402 -7.738 1 93.5 363 LEU B N 1
ATOM 7727 C CA . LEU B 1 363 ? -31.609 -6.734 -8.602 1 93.5 363 LEU B CA 1
ATOM 7728 C C . LEU B 1 363 ? -32.781 -6.199 -7.793 1 93.5 363 LEU B C 1
ATOM 7730 O O . LEU B 1 363 ? -33.281 -5.102 -8.055 1 93.5 363 LEU B O 1
ATOM 7734 N N . PHE B 1 364 ? -33.125 -6.953 -6.801 1 93.38 364 PHE B N 1
ATOM 7735 C CA . PHE B 1 364 ? -34.219 -6.535 -5.918 1 93.38 364 PHE B CA 1
ATOM 7736 C C . PHE B 1 364 ? -33.844 -5.258 -5.172 1 93.38 364 PHE B C 1
ATOM 7738 O O . PHE B 1 364 ? -34.719 -4.426 -4.887 1 93.38 364 PHE B O 1
ATOM 7745 N N . SER B 1 365 ? -32.656 -5.125 -4.922 1 94.19 365 SER B N 1
ATOM 7746 C CA . SER B 1 365 ? -32.188 -4.004 -4.113 1 94.19 365 SER B CA 1
ATOM 7747 C C . SER B 1 365 ? -32.156 -2.717 -4.93 1 94.19 365 SER B C 1
ATOM 7749 O O . SER B 1 365 ? -32.156 -1.62 -4.367 1 94.19 365 SER B O 1
ATOM 7751 N N . ILE B 1 366 ? -32.125 -2.834 -6.297 1 91.75 366 ILE B N 1
ATOM 7752 C CA . ILE B 1 366 ? -31.906 -1.617 -7.066 1 91.75 366 ILE B CA 1
ATOM 7753 C C . ILE B 1 366 ? -33.156 -1.277 -7.891 1 91.75 366 ILE B C 1
ATOM 7755 O O . ILE B 1 366 ? -33.281 -0.149 -8.367 1 91.75 366 ILE B O 1
ATOM 7759 N N . ILE B 1 367 ? -34.125 -2.104 -8.055 1 88.62 367 ILE B N 1
ATOM 7760 C CA . ILE B 1 367 ? -35.312 -1.876 -8.875 1 88.62 367 ILE B CA 1
ATOM 7761 C C . ILE B 1 367 ? -36.469 -1.431 -7.996 1 88.62 367 ILE B C 1
ATOM 7763 O O . ILE B 1 367 ? -36.906 -2.154 -7.086 1 88.62 367 ILE B O 1
ATOM 7767 N N . PRO B 1 368 ? -37.031 -0.171 -8.203 1 85.44 368 PRO B N 1
ATOM 7768 C CA . PRO B 1 368 ? -38.219 0.292 -7.461 1 85.44 368 PRO B CA 1
ATOM 7769 C C . PRO B 1 368 ? -39.438 -0.6 -7.672 1 85.44 368 PRO B C 1
ATOM 7771 O O . PRO B 1 368 ? -39.562 -1.229 -8.727 1 85.44 368 PRO B O 1
ATOM 7774 N N . PRO B 1 369 ? -40.25 -0.749 -6.539 1 85.19 369 PRO B N 1
ATOM 7775 C CA . PRO B 1 369 ? -40.406 0.106 -5.359 1 85.19 369 PRO B CA 1
ATOM 7776 C C . PRO B 1 369 ? -39.781 -0.494 -4.105 1 85.19 369 PRO B C 1
ATOM 7778 O O . PRO B 1 369 ? -39.812 0.136 -3.043 1 85.19 369 PRO B O 1
ATOM 7781 N N . LEU B 1 370 ? -39.25 -1.697 -4.301 1 86.75 370 LEU B N 1
ATOM 7782 C CA . LEU B 1 370 ? -38.688 -2.373 -3.125 1 86.75 370 LEU B CA 1
ATOM 7783 C C . LEU B 1 370 ? -37.219 -2.121 -2.994 1 86.75 370 LEU B C 1
ATOM 7785 O O . LEU B 1 370 ? -36.531 -2.779 -2.201 1 86.75 370 LEU B O 1
ATOM 7789 N N . ASP B 1 371 ? -36.812 -1.128 -3.689 1 90.75 371 ASP B N 1
ATOM 7790 C CA . ASP B 1 371 ? -35.375 -0.856 -3.68 1 90.75 371 ASP B CA 1
ATOM 7791 C C . ASP B 1 371 ? -34.969 -0.103 -2.414 1 90.75 371 ASP B C 1
ATOM 7793 O O . ASP B 1 371 ? -35.812 0.468 -1.727 1 90.75 371 ASP B O 1
ATOM 7797 N N . ALA B 1 372 ? -33.688 -0.164 -2.111 1 91.75 372 ALA B N 1
ATOM 7798 C CA . ALA B 1 372 ? -33.156 0.39 -0.879 1 91.75 372 ALA B CA 1
ATOM 7799 C C . ALA B 1 372 ? -33.406 1.894 -0.794 1 91.75 372 ALA B C 1
ATOM 7801 O O . ALA B 1 372 ? -33.656 2.426 0.289 1 91.75 372 ALA B O 1
ATOM 7802 N N . PHE B 1 373 ? -33.469 2.51 -1.912 1 90.69 373 PHE B N 1
ATOM 7803 C CA . PHE B 1 373 ? -33.5 3.967 -1.923 1 90.69 373 PHE B CA 1
ATOM 7804 C C . PHE B 1 373 ? -34.938 4.477 -1.813 1 90.69 373 PHE B C 1
ATOM 7806 O O . PHE B 1 373 ? -35.219 5.449 -1.106 1 90.69 373 PHE B O 1
ATOM 7813 N N . THR B 1 374 ? -35.844 3.809 -2.439 1 90.5 374 THR B N 1
ATOM 7814 C CA . THR B 1 374 ? -37.25 4.18 -2.32 1 90.5 374 THR B CA 1
ATOM 7815 C C . THR B 1 374 ? -37.75 3.928 -0.904 1 90.5 374 THR B C 1
ATOM 7817 O O . THR B 1 374 ? -38.406 4.793 -0.308 1 90.5 374 THR B O 1
ATOM 7820 N N . ILE B 1 375 ? -37.406 2.826 -0.425 1 91.88 375 ILE B N 1
ATOM 7821 C CA . ILE B 1 375 ? -37.844 2.453 0.912 1 91.88 375 ILE B CA 1
ATOM 7822 C C . ILE B 1 375 ? -37.219 3.383 1.946 1 91.88 375 ILE B C 1
ATOM 7824 O O . ILE B 1 375 ? -37.906 3.877 2.844 1 91.88 375 ILE B O 1
ATOM 7828 N N . SER B 1 376 ? -35.906 3.623 1.867 1 92.56 376 SER B N 1
ATOM 7829 C CA . SER B 1 376 ? -35.219 4.48 2.824 1 92.56 376 SER B CA 1
ATOM 7830 C C . SER B 1 376 ? -35.75 5.914 2.748 1 92.56 376 SER B C 1
ATOM 7832 O O . SER B 1 376 ? -35.969 6.555 3.779 1 92.56 376 SER B O 1
ATOM 7834 N N . ARG B 1 377 ? -35.969 6.379 1.541 1 91.94 377 ARG B N 1
ATOM 7835 C CA . ARG B 1 377 ? -36.469 7.738 1.346 1 91.94 377 ARG B CA 1
ATOM 7836 C C . ARG B 1 377 ? -37.875 7.906 1.945 1 91.94 377 ARG B C 1
ATOM 7838 O O . ARG B 1 377 ? -38.094 8.844 2.707 1 91.94 377 ARG B O 1
ATOM 7845 N N . THR B 1 378 ? -38.719 7.004 1.67 1 92.12 378 THR B N 1
ATOM 7846 C CA . THR B 1 378 ? -40.094 7.082 2.156 1 92.12 378 THR B CA 1
ATOM 7847 C C . THR B 1 378 ? -40.125 6.914 3.672 1 92.12 378 THR B C 1
ATOM 7849 O O . THR B 1 378 ? -40.875 7.637 4.359 1 92.12 378 THR B O 1
ATOM 7852 N N . ASN B 1 379 ? -39.406 6.016 4.121 1 93.12 379 ASN B N 1
ATOM 7853 C CA . ASN B 1 379 ? -39.344 5.758 5.555 1 93.12 379 ASN B CA 1
ATOM 7854 C C . ASN B 1 379 ? -38.844 6.965 6.328 1 93.12 379 ASN B C 1
ATOM 7856 O O . ASN B 1 379 ? -39.438 7.371 7.328 1 93.12 379 ASN B O 1
ATOM 7860 N N . GLN B 1 380 ? -37.719 7.531 5.848 1 93 380 GLN B N 1
ATOM 7861 C CA . GLN B 1 380 ? -37.125 8.672 6.527 1 93 380 GLN B CA 1
ATOM 7862 C C . GLN B 1 380 ? -38 9.906 6.43 1 93 380 GLN B C 1
ATOM 7864 O O . GLN B 1 380 ? -38.094 10.68 7.387 1 93 380 GLN B O 1
ATOM 7869 N N . GLN B 1 381 ? -38.656 10.078 5.324 1 93.38 381 GLN B N 1
ATOM 7870 C CA . GLN B 1 381 ? -39.562 11.203 5.16 1 93.38 381 GLN B CA 1
ATOM 7871 C C . GLN B 1 381 ? -40.781 11.062 6.078 1 93.38 381 GLN B C 1
ATOM 7873 O O . GLN B 1 381 ? -41.219 12.047 6.684 1 93.38 381 GLN B O 1
ATOM 7878 N N . LYS B 1 382 ? -41.219 9.883 6.172 1 92.88 382 LYS B N 1
ATOM 7879 C CA . LYS B 1 382 ? -42.375 9.633 7.047 1 92.88 382 LYS B CA 1
ATOM 7880 C C . LYS B 1 382 ? -42 9.82 8.516 1 92.88 382 LYS B C 1
ATOM 7882 O O . LYS B 1 382 ? -42.781 10.359 9.297 1 92.88 382 LYS B O 1
ATOM 7887 N N . MET B 1 383 ? -40.844 9.367 8.836 1 93.19 383 MET B N 1
ATOM 7888 C CA . MET B 1 383 ? -40.344 9.523 10.203 1 93.19 383 MET B CA 1
ATOM 7889 C C . MET B 1 383 ? -40.219 11 10.562 1 93.19 383 MET B C 1
ATOM 7891 O O . MET B 1 383 ? -40.656 11.422 11.641 1 93.19 383 MET B O 1
ATOM 7895 N N . LEU B 1 384 ? -39.656 11.742 9.664 1 93.19 384 LEU B N 1
ATOM 7896 C CA . LEU B 1 384 ? -39.5 13.18 9.875 1 93.19 384 LEU B CA 1
ATOM 7897 C C . LEU B 1 384 ? -40.844 13.852 10.016 1 93.19 384 LEU B C 1
ATOM 7899 O O . LEU B 1 384 ? -41.094 14.609 10.961 1 93.19 384 LEU B O 1
ATOM 7903 N N . GLN B 1 385 ? -41.75 13.516 9.141 1 93.38 385 GLN B N 1
ATOM 7904 C CA . GLN B 1 385 ? -43.094 14.109 9.141 1 93.38 385 GLN B CA 1
ATOM 7905 C C . GLN B 1 385 ? -43.844 13.75 10.414 1 93.38 385 GLN B C 1
ATOM 7907 O O . GLN B 1 385 ? -44.531 14.594 11 1 93.38 385 GLN B O 1
ATOM 7912 N N . SER B 1 386 ? -43.719 12.523 10.852 1 93.31 386 SER B N 1
ATOM 7913 C CA . SER B 1 386 ? -44.438 12.047 12.039 1 93.31 386 SER B CA 1
ATOM 7914 C C . SER B 1 386 ? -43.969 12.773 13.297 1 93.31 386 SER B C 1
ATOM 7916 O O . SER B 1 386 ? -44.781 13.156 14.133 1 93.31 386 SER B O 1
ATOM 7918 N N . VAL B 1 387 ? -42.688 12.938 13.414 1 93.69 387 VAL B N 1
ATOM 7919 C CA . VAL B 1 387 ? -42.125 13.594 14.586 1 93.69 387 VAL B CA 1
ATOM 7920 C C . VAL B 1 387 ? -42.5 15.078 14.562 1 93.69 387 VAL B C 1
ATOM 7922 O O . VAL B 1 387 ? -42.781 15.672 15.609 1 93.69 387 VAL B O 1
ATOM 7925 N N . LEU B 1 388 ? -42.531 15.672 13.391 1 94.75 388 LEU B N 1
ATOM 7926 C CA . LEU B 1 388 ? -42.906 17.078 13.258 1 94.75 388 LEU B CA 1
ATOM 7927 C C . LEU B 1 388 ? -44.375 17.297 13.602 1 94.75 388 LEU B C 1
ATOM 7929 O O . LEU B 1 388 ? -44.719 18.266 14.273 1 94.75 388 LEU B O 1
ATOM 7933 N N . VAL B 1 389 ? -45.156 16.344 13.172 1 93.94 389 VAL B N 1
ATOM 7934 C CA . VAL B 1 389 ? -46.594 16.422 13.438 1 93.94 389 VAL B CA 1
ATOM 7935 C C . VAL B 1 389 ? -46.875 16.172 14.922 1 93.94 389 VAL B C 1
ATOM 7937 O O . VAL B 1 389 ? -47.656 16.875 15.547 1 93.94 389 VAL B O 1
ATOM 7940 N N . LYS B 1 390 ? -46.156 15.203 15.461 1 93.19 390 LYS B N 1
ATOM 7941 C CA . LYS B 1 390 ? -46.281 14.867 16.875 1 93.19 390 LYS B CA 1
ATOM 7942 C C . LYS B 1 390 ? -45.969 16.062 17.766 1 93.19 390 LYS B C 1
ATOM 7944 O O . LYS B 1 390 ? -46.625 16.297 18.781 1 93.19 390 LYS B O 1
ATOM 7949 N N . ASN B 1 391 ? -45 16.859 17.375 1 93.94 391 ASN B N 1
ATOM 7950 C CA . ASN B 1 391 ? -44.562 18 18.156 1 93.94 391 ASN B CA 1
ATOM 7951 C C . ASN B 1 391 ? -45.219 19.297 17.688 1 93.94 391 ASN B C 1
ATOM 7953 O O . ASN B 1 391 ? -44.781 20.391 18.047 1 93.94 391 ASN B O 1
ATOM 7957 N N . LYS B 1 392 ? -46.219 19.234 16.719 1 91.81 392 LYS B N 1
ATOM 7958 C CA . LYS B 1 392 ? -47 20.344 16.219 1 91.81 392 LYS B CA 1
ATOM 7959 C C . LYS B 1 392 ? -46.125 21.359 15.5 1 91.81 392 LYS B C 1
ATOM 7961 O O . LYS B 1 392 ? -46.344 22.578 15.625 1 91.81 392 LYS B O 1
ATOM 7966 N N . MET B 1 393 ? -45.125 20.797 14.898 1 94.12 393 MET B N 1
ATOM 7967 C CA . MET B 1 393 ? -44.219 21.672 14.188 1 94.12 393 MET B CA 1
ATOM 7968 C C . MET B 1 393 ? -44.625 21.828 12.719 1 94.12 393 MET B C 1
ATOM 7970 O O . MET B 1 393 ? -44.156 22.75 12.039 1 94.12 393 MET B O 1
ATOM 7974 N N . LEU B 1 394 ? -45.344 20.875 12.289 1 92.38 394 LEU B N 1
ATOM 7975 C CA . LEU B 1 394 ? -45.812 20.906 10.898 1 92.38 394 LEU B CA 1
ATOM 7976 C C . LEU B 1 394 ? -47.312 21.141 10.812 1 92.38 394 LEU B C 1
ATOM 7978 O O . LEU B 1 394 ? -48.094 20.297 11.227 1 92.38 394 LEU B O 1
ATOM 7982 N N . LEU B 1 395 ? -47.594 22.406 10.383 1 86.69 395 LEU B N 1
ATOM 7983 C CA . LEU B 1 395 ? -49 22.797 10.18 1 86.69 395 LEU B CA 1
ATOM 7984 C C . LEU B 1 395 ? -49.219 23.375 8.789 1 86.69 395 LEU B C 1
ATOM 7986 O O . LEU B 1 395 ? -48.5 24.312 8.391 1 86.69 395 LEU B O 1
ATOM 7990 N N . ASP B 1 396 ? -50.156 22.938 7.984 1 84.12 396 ASP B N 1
ATOM 7991 C CA . ASP B 1 396 ? -50.5 23.406 6.648 1 84.12 396 ASP B CA 1
ATOM 7992 C C . ASP B 1 396 ? -49.281 23.453 5.742 1 84.12 396 ASP B C 1
ATOM 7994 O O . ASP B 1 396 ? -49.031 24.453 5.074 1 84.12 396 ASP B O 1
ATOM 7998 N N . ASN B 1 397 ? -48.375 22.516 5.832 1 85.69 397 ASN B N 1
ATOM 7999 C CA . ASN B 1 397 ? -47.188 22.328 4.977 1 85.69 397 ASN B CA 1
ATOM 8000 C C . ASN B 1 397 ? -46.125 23.375 5.254 1 85.69 397 ASN B C 1
ATOM 8002 O O . ASN B 1 397 ? -45.375 23.734 4.355 1 85.69 397 ASN B O 1
ATOM 8006 N N . LYS B 1 398 ? -46.188 23.938 6.453 1 88.56 398 LYS B N 1
ATOM 8007 C CA . LYS B 1 398 ? -45.156 24.875 6.906 1 88.56 398 LYS B CA 1
ATOM 8008 C C . LYS B 1 398 ? -44.594 24.484 8.273 1 88.56 398 LYS B C 1
ATOM 8010 O O . LYS B 1 398 ? -45.375 24.047 9.148 1 88.56 398 LYS B O 1
ATOM 8015 N N . ILE B 1 399 ? -43.344 24.578 8.375 1 92.25 399 ILE B N 1
ATOM 8016 C CA . ILE B 1 399 ? -42.688 24.188 9.625 1 92.25 399 ILE B CA 1
ATOM 8017 C C . ILE B 1 399 ? -42.625 25.391 10.562 1 92.25 399 ILE B C 1
ATOM 8019 O O . ILE B 1 399 ? -42.219 26.484 10.148 1 92.25 399 ILE B O 1
ATOM 8023 N N . THR B 1 400 ? -43.031 25.25 11.742 1 90.81 400 THR B N 1
ATOM 8024 C CA . THR B 1 400 ? -42.906 26.25 12.789 1 90.81 400 THR B CA 1
ATOM 8025 C C . THR B 1 400 ? -41.844 25.859 13.797 1 90.81 400 THR B C 1
ATOM 8027 O O . THR B 1 400 ? -41.844 24.719 14.281 1 90.81 400 THR B O 1
ATOM 8030 N N . PRO B 1 401 ? -40.875 26.688 14.016 1 89.69 401 PRO B N 1
ATOM 8031 C CA . PRO B 1 401 ? -39.812 26.359 14.961 1 89.69 401 PRO B CA 1
ATOM 8032 C C . PRO B 1 401 ? -40.312 26.094 16.375 1 89.69 401 PRO B C 1
ATOM 8034 O O . PRO B 1 401 ? -41.281 26.734 16.812 1 89.69 401 PRO B O 1
ATOM 8037 N N . ASN B 1 402 ? -39.875 25.047 17.031 1 89.5 402 ASN B N 1
ATOM 8038 C CA . ASN B 1 402 ? -40.219 24.656 18.406 1 89.5 402 ASN B CA 1
ATOM 8039 C C . ASN B 1 402 ? -38.969 24.203 19.172 1 89.5 402 ASN B C 1
ATOM 8041 O O . ASN B 1 402 ? -38.531 23.062 19.031 1 89.5 402 ASN B O 1
ATOM 8045 N N . PRO B 1 403 ? -38.469 25.031 20.047 1 82.06 403 PRO B N 1
ATOM 8046 C CA . PRO B 1 403 ? -37.281 24.672 20.812 1 82.06 403 PRO B CA 1
ATOM 8047 C C . PRO B 1 403 ? -37.562 23.688 21.938 1 82.06 403 PRO B C 1
ATOM 8049 O O . PRO B 1 403 ? -36.656 23.062 22.484 1 82.06 403 PRO B O 1
ATOM 8052 N N . SER B 1 404 ? -38.812 23.547 22.344 1 82.75 404 SER B N 1
ATOM 8053 C CA . SER B 1 404 ? -39.188 22.766 23.516 1 82.75 404 SER B CA 1
ATOM 8054 C C . SER B 1 404 ? -39.344 21.281 23.172 1 82.75 404 SER B C 1
ATOM 8056 O O . SER B 1 404 ? -39.812 20.5 24 1 82.75 404 SER B O 1
ATOM 8058 N N . VAL B 1 405 ? -38.938 20.875 22.047 1 88.44 405 VAL B N 1
ATOM 8059 C CA . VAL B 1 405 ? -39.062 19.484 21.594 1 88.44 405 VAL B CA 1
ATOM 8060 C C . VAL B 1 405 ? -38.125 18.594 22.422 1 88.44 405 VAL B C 1
ATOM 8062 O O . VAL B 1 405 ? -37.094 19.047 22.906 1 88.44 405 VAL B O 1
ATOM 8065 N N . SER B 1 406 ? -38.5 17.375 22.719 1 87.56 406 SER B N 1
ATOM 8066 C CA . SER B 1 406 ? -37.719 16.422 23.5 1 87.56 406 SER B CA 1
ATOM 8067 C C . SER B 1 406 ? -36.375 16.141 22.844 1 87.56 406 SER B C 1
ATOM 8069 O O . SER B 1 406 ? -36.25 16.266 21.625 1 87.56 406 SER B O 1
ATOM 8071 N N . GLN B 1 407 ? -35.375 15.742 23.625 1 82.25 407 GLN B N 1
ATOM 8072 C CA . GLN B 1 407 ? -34.031 15.453 23.125 1 82.25 407 GLN B CA 1
ATOM 8073 C C . GLN B 1 407 ? -34.062 14.289 22.141 1 82.25 407 GLN B C 1
ATOM 8075 O O . GLN B 1 407 ? -33.344 14.312 21.141 1 82.25 407 GLN B O 1
ATOM 8080 N N . GLU B 1 408 ? -34.875 13.375 22.406 1 85 408 GLU B N 1
ATOM 8081 C CA . GLU B 1 408 ? -35 12.227 21.531 1 85 408 GLU B CA 1
ATOM 8082 C C . GLU B 1 408 ? -35.531 12.633 20.156 1 85 408 GLU B C 1
ATOM 8084 O O . GLU B 1 408 ? -35.031 12.172 19.125 1 85 408 GLU B O 1
ATOM 8089 N N . ASP B 1 409 ? -36.469 13.484 20.219 1 90.12 409 ASP B N 1
ATOM 8090 C CA . ASP B 1 409 ? -37.062 13.93 18.969 1 90.12 409 ASP B CA 1
ATOM 8091 C C . ASP B 1 409 ? -36.125 14.867 18.203 1 90.12 409 ASP B C 1
ATOM 8093 O O . ASP B 1 409 ? -36.125 14.859 16.969 1 90.12 409 ASP B O 1
ATOM 8097 N N . LYS B 1 410 ? -35.375 15.656 18.891 1 86.62 410 LYS B N 1
ATOM 8098 C CA . LYS B 1 410 ? -34.375 16.484 18.25 1 86.62 410 LYS B CA 1
ATOM 8099 C C . LYS B 1 410 ? -33.344 15.641 17.5 1 86.62 410 LYS B C 1
ATOM 8101 O O . LYS B 1 410 ? -32.938 15.992 16.391 1 86.62 410 LYS B O 1
ATOM 8106 N N . LYS B 1 411 ? -33.031 14.555 18.188 1 85.69 411 LYS B N 1
ATOM 8107 C CA . LYS B 1 411 ? -32.094 13.633 17.562 1 85.69 411 LYS B CA 1
ATOM 8108 C C . LYS B 1 411 ? -32.688 13.023 16.297 1 85.69 411 LYS B C 1
ATOM 8110 O O . LYS B 1 411 ? -31.984 12.922 15.281 1 85.69 411 LYS B O 1
ATOM 8115 N N . ILE B 1 412 ? -33.938 12.688 16.328 1 90 412 ILE B N 1
ATOM 8116 C CA . ILE B 1 412 ? -34.594 12.062 15.188 1 90 412 ILE B CA 1
ATOM 8117 C C . ILE B 1 412 ? -34.688 13.062 14.039 1 90 412 ILE B C 1
ATOM 8119 O O . ILE B 1 412 ? -34.406 12.734 12.891 1 90 412 ILE B O 1
ATOM 8123 N N . ILE B 1 413 ? -35 14.289 14.352 1 90.44 413 ILE B N 1
ATOM 8124 C CA . ILE B 1 413 ? -35.156 15.32 13.336 1 90.44 413 ILE B CA 1
ATOM 8125 C C . ILE B 1 413 ? -33.812 15.609 12.688 1 90.44 413 ILE B C 1
ATOM 8127 O O . ILE B 1 413 ? -33.688 15.656 11.461 1 90.44 413 ILE B O 1
ATOM 8131 N N . SER B 1 414 ? -32.844 15.703 13.531 1 87.62 414 SER B N 1
ATOM 8132 C CA . SER B 1 414 ? -31.5 16.016 13.047 1 87.62 414 SER B CA 1
ATOM 8133 C C . SER B 1 414 ? -30.938 14.883 12.203 1 87.62 414 SER B C 1
ATOM 8135 O O . SER B 1 414 ? -30.422 15.117 11.109 1 87.62 414 SER B O 1
ATOM 8137 N N . SER B 1 415 ? -31.047 13.656 12.672 1 88.38 415 SER B N 1
ATOM 8138 C CA . SER B 1 415 ? -30.484 12.5 11.977 1 88.38 415 SER B CA 1
ATOM 8139 C C . SER B 1 415 ? -31.203 12.242 10.664 1 88.38 415 SER B C 1
ATOM 8141 O O . SER B 1 415 ? -30.578 11.938 9.648 1 88.38 415 SER B O 1
ATOM 8143 N N . THR B 1 416 ? -32.5 12.375 10.672 1 90.81 416 THR B N 1
ATOM 8144 C CA . THR B 1 416 ? -33.281 12.141 9.469 1 90.81 416 THR B CA 1
ATOM 8145 C C . THR B 1 416 ? -33 13.203 8.414 1 90.81 416 THR B C 1
ATOM 8147 O O . THR B 1 416 ? -32.812 12.891 7.234 1 90.81 416 THR B O 1
ATOM 8150 N N . LEU B 1 417 ? -32.875 14.406 8.859 1 89.81 417 LEU B N 1
ATOM 8151 C CA . LEU B 1 417 ? -32.594 15.484 7.93 1 89.81 417 LEU B CA 1
ATOM 8152 C C . LEU B 1 417 ? -31.172 15.359 7.359 1 89.81 417 LEU B C 1
ATOM 8154 O O . LEU B 1 417 ? -30.953 15.641 6.18 1 89.81 417 LEU B O 1
ATOM 8158 N N . ASN B 1 418 ? -30.312 14.977 8.258 1 87.12 418 ASN B N 1
ATOM 8159 C CA . ASN B 1 418 ? -28.938 14.758 7.805 1 87.12 418 ASN B CA 1
ATOM 8160 C C . ASN B 1 418 ? -28.875 13.68 6.727 1 87.12 418 ASN B C 1
ATOM 8162 O O . ASN B 1 418 ? -28.172 13.828 5.73 1 87.12 418 ASN B O 1
ATOM 8166 N N . TYR B 1 419 ? -29.578 12.648 6.926 1 89.25 419 TYR B N 1
ATOM 8167 C CA . TYR B 1 419 ? -29.609 11.562 5.953 1 89.25 419 TYR B CA 1
ATOM 8168 C C . TYR B 1 419 ? -30.25 12.023 4.645 1 89.25 419 TYR B C 1
ATOM 8170 O O . TYR B 1 419 ? -29.719 11.742 3.562 1 89.25 419 TYR B O 1
ATOM 8178 N N . LEU B 1 420 ? -31.328 12.719 4.727 1 90 420 LEU B N 1
ATOM 8179 C CA . LEU B 1 420 ? -32.031 13.18 3.535 1 90 420 LEU B CA 1
ATOM 8180 C C . LEU B 1 420 ? -31.203 14.18 2.754 1 90 420 LEU B C 1
ATOM 8182 O O . LEU B 1 420 ? -31.219 14.195 1.521 1 90 420 LEU B O 1
ATOM 8186 N N . GLU B 1 421 ? -30.5 14.93 3.471 1 86.56 421 GLU B N 1
ATOM 8187 C CA . GLU B 1 421 ? -29.609 15.891 2.82 1 86.56 421 GLU B CA 1
ATOM 8188 C C . GLU B 1 421 ? -28.438 15.18 2.135 1 86.56 421 GLU B C 1
ATOM 8190 O O . GLU B 1 421 ? -28.094 15.5 0.997 1 86.56 421 GLU B O 1
ATOM 8195 N N . MET B 1 422 ? -27.922 14.219 2.844 1 85 422 MET B N 1
ATOM 8196 C CA . MET B 1 422 ? -26.797 13.453 2.309 1 85 422 MET B CA 1
ATOM 8197 C C . MET B 1 422 ? -27.188 12.75 1.011 1 85 422 MET B C 1
ATOM 8199 O O . MET B 1 422 ? -26.391 12.68 0.076 1 85 422 MET B O 1
ATOM 8203 N N . MET B 1 423 ? -28.391 12.336 0.914 1 87.62 423 MET B N 1
ATOM 8204 C CA . MET B 1 423 ? -28.875 11.594 -0.248 1 87.62 423 MET B CA 1
ATOM 8205 C C . MET B 1 423 ? -29.438 12.539 -1.307 1 87.62 423 MET B C 1
ATOM 8207 O O . MET B 1 423 ? -29.766 12.109 -2.416 1 87.62 423 MET B O 1
ATOM 8211 N N . GLY B 1 424 ? -29.547 13.789 -0.962 1 82.12 424 GLY B N 1
ATOM 8212 C CA . GLY B 1 424 ? -30.031 14.781 -1.897 1 82.12 424 GLY B CA 1
ATOM 8213 C C . GLY B 1 424 ? -31.547 14.758 -2.047 1 82.12 424 GLY B C 1
ATOM 8214 O O . GLY B 1 424 ? -32.094 15.148 -3.088 1 82.12 424 GLY B O 1
ATOM 8215 N N . TYR B 1 425 ? -32.25 14.352 -1.004 1 86.44 425 TYR B N 1
ATOM 8216 C CA . TYR B 1 425 ? -33.688 14.164 -1.086 1 86.44 425 TYR B CA 1
ATOM 8217 C C . TYR B 1 425 ? -34.438 15.398 -0.563 1 86.44 425 TYR B C 1
ATOM 8219 O O . TYR B 1 425 ? -35.656 15.516 -0.73 1 86.44 425 TYR B O 1
ATOM 8227 N N . THR B 1 426 ? -33.75 16.281 0.008 1 87.19 426 THR B N 1
ATOM 8228 C CA . THR B 1 426 ? -34.375 17.422 0.66 1 87.19 426 THR B CA 1
ATOM 8229 C C . THR B 1 426 ? -35.031 18.344 -0.37 1 87.19 426 THR B C 1
ATOM 8231 O O . THR B 1 426 ? -36.031 19.016 -0.07 1 87.19 426 THR B O 1
ATOM 8234 N N . LYS B 1 427 ? -34.531 18.328 -1.576 1 81.19 427 LYS B N 1
ATOM 8235 C CA . LYS B 1 427 ? -35.031 19.234 -2.611 1 81.19 427 LYS B CA 1
ATOM 8236 C C . LYS B 1 427 ? -36.438 18.859 -3.041 1 81.19 427 LYS B C 1
ATOM 8238 O O . LYS B 1 427 ? -37.188 19.703 -3.545 1 81.19 427 LYS B O 1
ATOM 8243 N N . ASN B 1 428 ? -36.906 17.625 -2.719 1 80.81 428 ASN B N 1
ATOM 8244 C CA . ASN B 1 428 ? -38.219 17.141 -3.16 1 80.81 428 ASN B CA 1
ATOM 8245 C C . ASN B 1 428 ? -39.25 17.234 -2.043 1 80.81 428 ASN B C 1
ATOM 8247 O O . ASN B 1 428 ? -40.406 16.828 -2.225 1 80.81 428 ASN B O 1
ATOM 8251 N N . ILE B 1 429 ? -38.844 17.766 -0.939 1 87.75 429 ILE B N 1
ATOM 8252 C CA . ILE B 1 429 ? -39.75 17.875 0.185 1 87.75 429 ILE B CA 1
ATOM 8253 C C . ILE B 1 429 ? -40.406 19.25 0.181 1 87.75 429 ILE B C 1
ATOM 8255 O O . ILE B 1 429 ? -39.719 20.266 0.359 1 87.75 429 ILE B O 1
ATOM 8259 N N . ASP B 1 430 ? -41.656 19.281 0.098 1 85.75 430 ASP B N 1
ATOM 8260 C CA . ASP B 1 430 ? -42.438 20.5 -0.14 1 85.75 430 ASP B CA 1
ATOM 8261 C C . ASP B 1 430 ? -42.344 21.438 1.056 1 85.75 430 ASP B C 1
ATOM 8263 O O . ASP B 1 430 ? -42.188 22.656 0.886 1 85.75 430 ASP B O 1
ATOM 8267 N N . TYR B 1 431 ? -42.375 20.891 2.271 1 89.69 431 TYR B N 1
ATOM 8268 C CA . TYR B 1 431 ? -42.438 21.766 3.439 1 89.69 431 TYR B CA 1
ATOM 8269 C C . TYR B 1 431 ? -41.094 22.328 3.805 1 89.69 431 TYR B C 1
ATOM 8271 O O . TYR B 1 431 ? -40.969 23.25 4.605 1 89.69 431 TYR B O 1
ATOM 8279 N N . LEU B 1 432 ? -40.031 21.891 3.307 1 88.56 432 LEU B N 1
ATOM 8280 C CA . LEU B 1 432 ? -38.688 22.406 3.566 1 88.56 432 LEU B CA 1
ATOM 8281 C C . LEU B 1 432 ? -38.312 23.5 2.57 1 88.56 432 LEU B C 1
ATOM 8283 O O . LEU B 1 432 ? -37.469 24.359 2.855 1 88.56 432 LEU B O 1
ATOM 8287 N N . GLY B 1 433 ? -38.969 23.578 1.469 1 80.75 433 GLY B N 1
ATOM 8288 C CA . GLY B 1 433 ? -38.688 24.547 0.433 1 80.75 433 GLY B CA 1
ATOM 8289 C C . GLY B 1 433 ? -37.531 24.125 -0.475 1 80.75 433 GLY B C 1
ATOM 8290 O O . GLY B 1 433 ? -36.719 23.281 -0.099 1 80.75 433 GLY B O 1
ATOM 8291 N N . LYS B 1 434 ? -37.406 24.625 -1.687 1 77.56 434 LYS B N 1
ATOM 8292 C CA . LYS B 1 434 ? -36.438 24.219 -2.707 1 77.56 434 LYS B CA 1
ATOM 8293 C C . LYS B 1 434 ? -35.031 24.719 -2.357 1 77.56 434 LYS B C 1
ATOM 8295 O O . LYS B 1 434 ? -34.062 24.078 -2.699 1 77.56 434 LYS B O 1
ATOM 8300 N N . ASP B 1 435 ? -34.906 25.734 -1.558 1 79 435 ASP B N 1
ATOM 8301 C CA . ASP B 1 435 ? -33.594 26.344 -1.295 1 79 435 ASP B CA 1
ATOM 8302 C C . ASP B 1 435 ? -33.156 26.078 0.135 1 79 435 ASP B C 1
ATOM 8304 O O . ASP B 1 435 ? -32.312 26.781 0.671 1 79 435 ASP B O 1
ATOM 8308 N N . PHE B 1 436 ? -33.719 24.953 0.702 1 84.25 436 PHE B N 1
ATOM 8309 C CA . PHE B 1 436 ? -33.375 24.641 2.084 1 84.25 436 PHE B CA 1
ATOM 8310 C C . PHE B 1 436 ? -31.938 24.188 2.189 1 84.25 436 PHE B C 1
ATOM 8312 O O . PHE B 1 436 ? -31.5 23.281 1.458 1 84.25 436 PHE B O 1
ATOM 8319 N N . ASN B 1 437 ? -31.156 24.891 2.996 1 80.94 437 ASN B N 1
ATOM 8320 C CA . ASN B 1 437 ? -29.781 24.516 3.309 1 80.94 437 ASN B CA 1
ATOM 8321 C C . ASN B 1 437 ? -29.656 24.047 4.754 1 80.94 437 ASN B C 1
ATOM 8323 O O . ASN B 1 437 ? -29.891 24.812 5.684 1 80.94 437 ASN B O 1
ATOM 8327 N N . LEU B 1 438 ? -29.234 22.812 4.938 1 81.38 438 LEU B N 1
ATOM 8328 C CA . LEU B 1 438 ? -29.172 22.172 6.25 1 81.38 438 LEU B CA 1
ATOM 8329 C C . LEU B 1 438 ? -28.266 22.953 7.195 1 81.38 438 LEU B C 1
ATOM 8331 O O . LEU B 1 438 ? -28.578 23.109 8.375 1 81.38 438 LEU B O 1
ATOM 8335 N N . TYR B 1 439 ? -27.266 23.5 6.684 1 69.62 439 TYR B N 1
ATOM 8336 C CA . TYR B 1 439 ? -26.25 24.141 7.516 1 69.62 439 TYR B CA 1
ATOM 8337 C C . TYR B 1 439 ? -26.688 25.547 7.898 1 69.62 439 TYR B C 1
ATOM 8339 O O . TYR B 1 439 ? -26.531 25.969 9.047 1 69.62 439 TYR B O 1
ATOM 8347 N N . ASN B 1 440 ? -27.391 26.219 7 1 69.69 440 ASN B N 1
ATOM 8348 C CA . ASN B 1 440 ? -27.703 27.625 7.223 1 69.69 440 ASN B CA 1
ATOM 8349 C C . ASN B 1 440 ? -29.125 27.797 7.77 1 69.69 440 ASN B C 1
ATOM 8351 O O . ASN B 1 440 ? -29.391 28.703 8.547 1 69.69 440 ASN B O 1
ATOM 8355 N N . ASP B 1 441 ? -29.953 26.875 7.457 1 79.88 441 ASP B N 1
ATOM 8356 C CA . ASP B 1 441 ? -31.375 27.141 7.691 1 79.88 441 ASP B CA 1
ATOM 8357 C C . ASP B 1 441 ? -31.906 26.25 8.82 1 79.88 441 ASP B C 1
ATOM 8359 O O . ASP B 1 441 ? -33.094 26.344 9.18 1 79.88 441 ASP B O 1
ATOM 8363 N N . PHE B 1 442 ? -31.141 25.406 9.453 1 85.56 442 PHE B N 1
ATOM 8364 C CA . PHE B 1 442 ? -31.641 24.422 10.391 1 85.56 442 PHE B CA 1
ATOM 8365 C C . PHE B 1 442 ? -32.281 25.094 11.602 1 85.56 442 PHE B C 1
ATOM 8367 O O . PHE B 1 442 ? -33.406 24.812 11.969 1 85.56 442 PHE B O 1
ATOM 8374 N N . TYR B 1 443 ? -31.609 26.047 12.172 1 80 443 TYR B N 1
ATOM 8375 C CA . TYR B 1 443 ? -32.094 26.703 13.383 1 80 443 TYR B CA 1
ATOM 8376 C C . TYR B 1 443 ? -33.344 27.516 13.086 1 80 443 TYR B C 1
ATOM 8378 O O . TYR B 1 443 ? -34.312 27.469 13.844 1 80 443 TYR B O 1
ATOM 8386 N N . ASP B 1 444 ? -33.281 28.25 12.039 1 80.81 444 ASP B N 1
ATOM 8387 C CA . ASP B 1 444 ? -34.406 29.109 11.688 1 80.81 444 ASP B CA 1
ATOM 8388 C C . ASP B 1 444 ? -35.656 28.297 11.375 1 80.81 444 ASP B C 1
ATOM 8390 O O . ASP B 1 444 ? -36.75 28.734 11.648 1 80.81 444 ASP B O 1
ATOM 8394 N N . THR B 1 445 ? -35.375 27.156 10.906 1 88.44 445 THR B N 1
ATOM 8395 C CA . THR B 1 445 ? -36.5 26.328 10.477 1 88.44 445 THR B CA 1
ATOM 8396 C C . THR B 1 445 ? -37.062 25.531 11.648 1 88.44 445 THR B C 1
ATOM 8398 O O . THR B 1 445 ? -38.281 25.422 11.797 1 88.44 445 THR B O 1
ATOM 8401 N N . PHE B 1 446 ? -36.25 25.062 12.586 1 89.94 446 PHE B N 1
ATOM 8402 C CA . PHE B 1 446 ? -36.719 24.109 13.586 1 89.94 446 PHE B CA 1
ATOM 8403 C C . PHE B 1 446 ? -36.688 24.719 14.984 1 89.94 446 PHE B C 1
ATOM 8405 O O . PHE B 1 446 ? -37.344 24.234 15.898 1 89.94 446 PHE B O 1
ATOM 8412 N N . GLY B 1 447 ? -35.812 25.703 15.125 1 81.06 447 GLY B N 1
ATOM 8413 C CA . GLY B 1 447 ? -35.781 26.406 16.406 1 81.06 447 GLY B CA 1
ATOM 8414 C C . GLY B 1 447 ? -34.781 25.828 17.375 1 81.06 447 GLY B C 1
ATOM 8415 O O . GLY B 1 447 ? -34.781 26.172 18.547 1 81.06 447 GLY B O 1
ATOM 8416 N N . PHE B 1 448 ? -34.125 24.781 16.875 1 80.38 448 PHE B N 1
ATOM 8417 C CA . PHE B 1 448 ? -33.062 24.203 17.672 1 80.38 448 PHE B CA 1
ATOM 8418 C C . PHE B 1 448 ? -31.875 23.844 16.812 1 80.38 448 PHE B C 1
ATOM 8420 O O . PHE B 1 448 ? -31.969 23.812 15.586 1 80.38 448 PHE B O 1
ATOM 8427 N N . TYR B 1 449 ? -30.75 23.703 17.484 1 71.38 449 TYR B N 1
ATOM 8428 C CA . TYR B 1 449 ? -29.531 23.359 16.734 1 71.38 449 TYR B CA 1
ATOM 8429 C C . TYR B 1 449 ? -29.469 21.875 16.453 1 71.38 449 TYR B C 1
ATOM 8431 O O . TYR B 1 449 ? -30.031 21.062 17.203 1 71.38 449 TYR B O 1
ATOM 8439 N N . GLN B 1 450 ? -28.797 21.531 15.312 1 75.88 450 GLN B N 1
ATOM 8440 C CA . GLN B 1 450 ? -28.688 20.156 14.852 1 75.88 450 GLN B CA 1
ATOM 8441 C C . GLN B 1 450 ? -28 19.281 15.898 1 75.88 450 GLN B C 1
ATOM 8443 O O . GLN B 1 450 ? -26.984 19.688 16.484 1 75.88 450 GLN B O 1
ATOM 8448 N N . TYR B 1 451 ? -28.719 18.234 16.219 1 59.97 451 TYR B N 1
ATOM 8449 C CA . TYR B 1 451 ? -28.172 17.25 17.156 1 59.97 451 TYR B CA 1
ATOM 8450 C C . TYR B 1 451 ? -26.953 16.562 16.562 1 59.97 451 TYR B C 1
ATOM 8452 O O . TYR B 1 451 ? -27 16.062 15.438 1 59.97 451 TYR B O 1
ATOM 8460 N N . GLU B 1 452 ? -25.656 16.969 16.734 1 50.84 452 GLU B N 1
ATOM 8461 C CA . GLU B 1 452 ? -24.531 16.25 16.156 1 50.84 452 GLU B CA 1
ATOM 8462 C C . GLU B 1 452 ? -24.172 15.008 16.984 1 50.84 452 GLU B C 1
ATOM 8464 O O . GLU B 1 452 ? -23.953 15.102 18.188 1 50.84 452 GLU B O 1
ATOM 8469 N N . GLU B 1 453 ? -24.766 14.016 16.734 1 47.03 453 GLU B N 1
ATOM 8470 C CA . GLU B 1 453 ? -24.5 12.734 17.391 1 47.03 453 GLU B CA 1
ATOM 8471 C C . GLU B 1 453 ? -23 12.414 17.375 1 47.03 453 GLU B C 1
ATOM 8473 O O . GLU B 1 453 ? -22.594 11.297 17.688 1 47.03 453 GLU B O 1
ATOM 8478 N N . SER B 1 454 ? -22.109 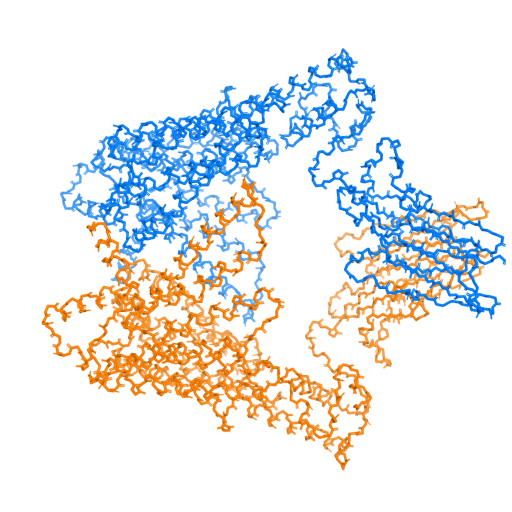13.07 16.656 1 39.88 454 SER B N 1
ATOM 8479 C CA . SER B 1 454 ? -20.875 12.297 16.578 1 39.88 454 SER B CA 1
ATOM 8480 C C . SER B 1 454 ? -20.406 11.852 17.953 1 39.88 454 SER B C 1
ATOM 8482 O O . SER B 1 454 ? -20.469 12.625 18.922 1 39.88 454 SER B O 1
ATOM 8484 N N . MET B 1 455 ? -20.484 10.68 18.188 1 37.84 455 MET B N 1
ATOM 8485 C CA . MET B 1 455 ? -19.875 10.055 19.359 1 37.84 455 MET B CA 1
ATOM 8486 C C . MET B 1 455 ? -18.75 10.922 19.922 1 37.84 455 MET B C 1
ATOM 8488 O O . MET B 1 455 ? -18.594 11.023 21.141 1 37.84 455 MET B O 1
ATOM 8492 N N . TYR B 1 456 ? -17.734 11.273 19.094 1 35.09 456 TYR B N 1
ATOM 8493 C CA . TYR B 1 456 ? -16.516 11.984 19.469 1 35.09 456 TYR B CA 1
ATOM 8494 C C . TYR B 1 456 ? -16.766 13.477 19.578 1 35.09 456 TYR B C 1
ATOM 8496 O O . TYR B 1 456 ? -16.031 14.188 20.266 1 35.09 456 TYR B O 1
ATOM 8504 N N . ARG B 1 457 ? -17.766 14.141 18.969 1 40.72 457 ARG B N 1
ATOM 8505 C CA . ARG B 1 457 ? -17.812 15.586 18.766 1 40.72 457 ARG B CA 1
ATOM 8506 C C . ARG B 1 457 ? -18.578 16.266 19.891 1 40.72 457 ARG B C 1
ATOM 8508 O O . ARG B 1 457 ? -18.5 17.484 20.062 1 40.72 457 ARG B O 1
ATOM 8515 N N . GLN B 1 458 ? -19.594 15.711 20.406 1 42.56 458 GLN B N 1
ATOM 8516 C CA . GLN B 1 458 ? -20.328 16.484 21.391 1 42.56 458 GLN B CA 1
ATOM 8517 C C . GLN B 1 458 ? -19.406 16.969 22.516 1 42.56 458 GLN B C 1
ATOM 8519 O O . GLN B 1 458 ? -19.75 17.875 23.266 1 42.56 458 GLN B O 1
ATOM 8524 N N . GLU B 1 459 ? -18.281 16.25 22.672 1 46.97 459 GLU B N 1
ATOM 8525 C CA . GLU B 1 459 ? -17.531 16.453 23.906 1 46.97 459 GLU B CA 1
ATOM 8526 C C . GLU B 1 459 ? -16.438 17.5 23.719 1 46.97 459 GLU B C 1
ATOM 8528 O O . GLU B 1 459 ? -15.609 17.703 24.609 1 46.97 459 GLU B O 1
ATOM 8533 N N . SER B 1 460 ? -16.266 18.031 22.531 1 51.94 460 SER B N 1
ATOM 8534 C CA . SER B 1 460 ? -15.156 18.984 22.469 1 51.94 460 SER B CA 1
ATOM 8535 C C . SER B 1 460 ? -15.609 20.312 21.859 1 51.94 460 SER B C 1
ATOM 8537 O O . SER B 1 460 ? -16.547 20.344 21.062 1 51.94 460 SER B O 1
ATOM 8539 N N . VAL B 1 461 ? -15.484 21.453 22.547 1 60 461 VAL B N 1
ATOM 8540 C CA . VAL B 1 461 ? -15.695 22.812 22.078 1 60 461 VAL B CA 1
ATOM 8541 C C . VAL B 1 461 ? -14.445 23.312 21.344 1 60 461 VAL B C 1
ATOM 8543 O O . VAL B 1 461 ? -13.344 23.297 21.906 1 60 461 VAL B O 1
ATOM 8546 N N . HIS B 1 462 ? -14.539 23.391 20 1 59.62 462 HIS B N 1
ATOM 8547 C CA . HIS B 1 462 ? -13.453 24.016 19.266 1 59.62 462 HIS B CA 1
ATOM 8548 C C . HIS B 1 462 ? -13.836 25.406 18.781 1 59.62 462 HIS B C 1
ATOM 8550 O O . HIS B 1 462 ? -14.914 25.594 18.203 1 59.62 462 HIS B O 1
ATOM 8556 N N . MET B 1 463 ? -13.188 26.484 19.266 1 65.62 463 MET B N 1
ATOM 8557 C CA . MET B 1 463 ? -13.406 27.859 18.844 1 65.62 463 MET B CA 1
ATOM 8558 C C . MET B 1 463 ? -12.141 28.453 18.219 1 65.62 463 MET B C 1
ATOM 8560 O O . MET B 1 463 ? -11.031 28.141 18.656 1 65.62 463 MET B O 1
ATOM 8564 N N . SER B 1 464 ? -12.352 29.078 17.078 1 71.88 464 SER B N 1
ATOM 8565 C CA . SER B 1 464 ? -11.227 29.812 16.484 1 71.88 464 SER B CA 1
ATOM 8566 C C . SER B 1 464 ? -11.586 31.266 16.234 1 71.88 464 SER B C 1
ATOM 8568 O O . SER B 1 464 ? -12.727 31.594 15.891 1 71.88 464 SER B O 1
ATOM 8570 N N . LEU B 1 465 ? -10.68 32.188 16.5 1 75.38 465 LEU B N 1
ATOM 8571 C CA . LEU B 1 465 ? -10.859 33.625 16.266 1 75.38 465 LEU B CA 1
ATOM 8572 C C . LEU B 1 465 ? -10.867 33.906 14.773 1 75.38 465 LEU B C 1
ATOM 8574 O O . LEU B 1 465 ? -10.078 33.344 14.008 1 75.38 465 LEU B O 1
ATOM 8578 N N . ASN B 1 466 ? -11.859 34.688 14.422 1 72.38 466 ASN B N 1
ATOM 8579 C CA . ASN B 1 466 ? -11.797 35.25 13.078 1 72.38 466 ASN B CA 1
ATOM 8580 C C . ASN B 1 466 ? -10.578 36.125 12.898 1 72.38 466 ASN B C 1
ATOM 8582 O O . ASN B 1 466 ? -10.508 37.219 13.508 1 72.38 466 ASN B O 1
ATOM 8586 N N . GLN B 1 467 ? -9.758 35.75 12.148 1 71.88 467 GLN B N 1
ATOM 8587 C CA . GLN B 1 467 ? -8.492 36.469 11.984 1 71.88 467 GLN B CA 1
ATOM 8588 C C . GLN B 1 467 ? -8.711 37.844 11.375 1 71.88 467 GLN B C 1
ATOM 8590 O O . GLN B 1 467 ? -7.883 38.75 11.539 1 71.88 467 GLN B O 1
ATOM 8595 N N . GLN B 1 468 ? -9.852 38.062 10.727 1 75.69 468 GLN B N 1
ATOM 8596 C CA . GLN B 1 468 ? -10.109 39.375 10.102 1 75.69 468 GLN B CA 1
ATOM 8597 C C . GLN B 1 468 ? -10.891 40.281 11.031 1 75.69 468 GLN B C 1
ATOM 8599 O O . GLN B 1 468 ? -11.234 41.406 10.664 1 75.69 468 GLN B O 1
ATOM 8604 N N . SER B 1 469 ? -11.102 39.781 12.219 1 78.94 469 SER B N 1
ATOM 8605 C CA . SER B 1 469 ? -11.719 40.656 13.227 1 78.94 469 SER B CA 1
ATOM 8606 C C . SER B 1 469 ? -10.672 41.5 13.945 1 78.94 469 SER B C 1
ATOM 8608 O O . SER B 1 469 ? -9.703 40.969 14.492 1 78.94 469 SER B O 1
ATOM 8610 N N . PRO B 1 470 ? -10.859 42.812 13.812 1 86.88 470 PRO B N 1
ATOM 8611 C CA . PRO B 1 470 ? -9.883 43.688 14.492 1 86.88 470 PRO B CA 1
ATOM 8612 C C . PRO B 1 470 ? -9.938 43.562 16.016 1 86.88 470 PRO B C 1
ATOM 8614 O O . PRO B 1 470 ? -11.023 43.375 16.578 1 86.88 470 PRO B O 1
ATOM 8617 N N . ILE B 1 471 ? -8.859 43.594 16.609 1 89.38 471 ILE B N 1
ATOM 8618 C CA . ILE B 1 471 ? -8.734 43.656 18.062 1 89.38 471 ILE B CA 1
ATOM 8619 C C . ILE B 1 471 ? -8.367 45.062 18.5 1 89.38 471 ILE B C 1
ATOM 8621 O O . ILE B 1 471 ? -7.352 45.594 18.062 1 89.38 471 ILE B O 1
ATOM 8625 N N . ILE B 1 472 ? -9.172 45.625 19.281 1 88.56 472 ILE B N 1
ATOM 8626 C CA . ILE B 1 472 ? -8.906 46.969 19.781 1 88.56 472 ILE B CA 1
ATOM 8627 C C . ILE B 1 472 ? -7.859 46.906 20.891 1 88.56 472 ILE B C 1
ATOM 8629 O O . ILE B 1 472 ? -8.094 46.281 21.938 1 88.56 472 ILE B O 1
ATOM 8633 N N . ILE B 1 473 ? -6.734 47.5 20.703 1 89.94 473 ILE B N 1
ATOM 8634 C CA . ILE B 1 473 ? -5.637 47.375 21.641 1 89.94 473 ILE B CA 1
ATOM 8635 C C . ILE B 1 473 ? -5.324 48.75 22.25 1 89.94 473 ILE B C 1
ATOM 8637 O O . ILE B 1 473 ? -4.266 48.938 22.844 1 89.94 473 ILE B O 1
ATOM 8641 N N . SER B 1 474 ? -6.254 49.625 22.078 1 88.69 474 SER B N 1
ATOM 8642 C CA . SER B 1 474 ? -6.016 50.969 22.625 1 88.69 474 SER B CA 1
ATOM 8643 C C . SER B 1 474 ? -5.867 50.906 24.141 1 88.69 474 SER B C 1
ATOM 8645 O O . SER B 1 474 ? -6.699 50.312 24.844 1 88.69 474 SER B O 1
ATOM 8647 N N . GLY B 1 475 ? -4.785 51.406 24.688 1 85.69 475 GLY B N 1
ATOM 8648 C CA . GLY B 1 475 ? -4.578 51.5 26.125 1 85.69 475 GLY B CA 1
ATOM 8649 C C . GLY B 1 475 ? -3.711 50.375 26.672 1 85.69 475 GLY B C 1
ATOM 8650 O O . GLY B 1 475 ? -3.266 50.438 27.812 1 85.69 475 GLY B O 1
ATOM 8651 N N . TYR B 1 476 ? -3.465 49.375 25.922 1 91.69 476 TYR B N 1
ATOM 8652 C CA . TYR B 1 476 ? -2.656 48.25 26.391 1 91.69 476 TYR B CA 1
ATOM 8653 C C . TYR B 1 476 ? -1.176 48.5 26.141 1 91.69 476 TYR B C 1
ATOM 8655 O O . TYR B 1 476 ? -0.812 49.25 25.219 1 91.69 476 TYR B O 1
ATOM 8663 N N . ASP B 1 477 ? -0.316 47.75 26.953 1 91.62 477 ASP B N 1
ATOM 8664 C CA . ASP B 1 477 ? 1.119 48 26.891 1 91.62 477 ASP B CA 1
ATOM 8665 C C . ASP B 1 477 ? 1.839 46.938 26.094 1 91.62 477 ASP B C 1
ATOM 8667 O O . ASP B 1 477 ? 2.785 47.219 25.359 1 91.62 477 ASP B O 1
ATOM 8671 N N . ALA B 1 478 ? 1.348 45.781 26.312 1 91.31 478 ALA B N 1
ATOM 8672 C CA . ALA B 1 478 ? 2.084 44.688 25.688 1 91.31 478 ALA B CA 1
ATOM 8673 C C . ALA B 1 478 ? 1.144 43.562 25.266 1 91.31 478 ALA B C 1
ATOM 8675 O O . ALA B 1 478 ? 0.049 43.438 25.812 1 91.31 478 ALA B O 1
ATOM 8676 N N . LEU B 1 479 ? 1.609 42.812 24.234 1 91.69 479 LEU B N 1
ATOM 8677 C CA . LEU B 1 479 ? 0.908 41.656 23.719 1 91.69 479 LEU B CA 1
ATOM 8678 C C . LEU B 1 479 ? 1.85 40.438 23.625 1 91.69 479 LEU B C 1
ATOM 8680 O O . LEU B 1 479 ? 2.984 40.562 23.172 1 91.69 479 LEU B O 1
ATOM 8684 N N . VAL B 1 480 ? 1.444 39.281 24.125 1 89.25 480 VAL B N 1
ATOM 8685 C CA . VAL B 1 480 ? 2.209 38.062 24.016 1 89.25 480 VAL B CA 1
ATOM 8686 C C . VAL B 1 480 ? 1.266 36.906 23.734 1 89.25 480 VAL B C 1
ATOM 8688 O O . VAL B 1 480 ? 0.091 36.938 24.094 1 89.25 480 VAL B O 1
ATOM 8691 N N . VAL B 1 481 ? 1.825 35.906 23.016 1 87.38 481 VAL B N 1
ATOM 8692 C CA . VAL B 1 481 ? 1.015 34.75 22.703 1 87.38 481 VAL B CA 1
ATOM 8693 C C . VAL B 1 481 ? 1.21 33.688 23.766 1 87.38 481 VAL B C 1
ATOM 8695 O O . VAL B 1 481 ? 2.34 33.375 24.156 1 87.38 481 VAL B O 1
ATOM 8698 N N . LEU B 1 482 ? 0.138 33.188 24.25 1 86.62 482 LEU B N 1
ATOM 8699 C CA . LEU B 1 482 ? 0.138 32.094 25.219 1 86.62 482 LEU B CA 1
ATOM 8700 C C . LEU B 1 482 ? -0.4 30.812 24.609 1 86.62 482 LEU B C 1
ATOM 8702 O O . LEU B 1 482 ? -1.522 30.797 24.094 1 86.62 482 LEU B O 1
ATOM 8706 N N . ASN B 1 483 ? 0.416 29.828 24.531 1 82.88 483 ASN B N 1
ATOM 8707 C CA . ASN B 1 483 ? -0.032 28.484 24.188 1 82.88 483 ASN B CA 1
ATOM 8708 C C . ASN B 1 483 ? -0.274 27.641 25.422 1 82.88 483 ASN B C 1
ATOM 8710 O O . ASN B 1 483 ? 0.671 27.266 26.125 1 82.88 483 ASN B O 1
ATOM 8714 N N . PHE B 1 484 ? -1.532 27.438 25.688 1 82 484 PHE B N 1
ATOM 8715 C CA . PHE B 1 484 ? -1.896 26.672 26.875 1 82 484 PHE B CA 1
ATOM 8716 C C . PHE B 1 484 ? -2.295 25.25 26.484 1 82 484 PHE B C 1
ATOM 8718 O O . PHE B 1 484 ? -3.391 25.031 25.969 1 82 484 PHE B O 1
ATOM 8725 N N . TYR B 1 485 ? -1.357 24.328 26.516 1 72.81 485 TYR B N 1
ATOM 8726 C CA . TYR B 1 485 ? -1.624 22.922 26.25 1 72.81 485 TYR B CA 1
ATOM 8727 C C . TYR B 1 485 ? -1.367 22.062 27.484 1 72.81 485 TYR B C 1
ATOM 8729 O O . TYR B 1 485 ? -0.362 22.25 28.172 1 72.81 485 TYR B O 1
ATOM 8737 N N . PHE B 1 486 ? -2.434 21.469 27.859 1 61.88 486 PHE B N 1
ATOM 8738 C CA . PHE B 1 486 ? -2.32 20.594 29.016 1 61.88 486 PHE B CA 1
ATOM 8739 C C . PHE B 1 486 ? -1.405 19.406 28.719 1 61.88 486 PHE B C 1
ATOM 8741 O O . PHE B 1 486 ? -1.536 18.766 27.672 1 61.88 486 PHE B O 1
ATOM 8748 N N . GLU B 1 487 ? -0.21 19.359 29.328 1 54.81 487 GLU B N 1
ATOM 8749 C CA . GLU B 1 487 ? 0.592 18.141 29.219 1 54.81 487 GLU B CA 1
ATOM 8750 C C . GLU B 1 487 ? 0.351 17.219 30.406 1 54.81 487 GLU B C 1
ATOM 8752 O O . GLU B 1 487 ? 0.495 17.625 31.562 1 54.81 487 GLU B O 1
ATOM 8757 N N . LYS B 1 488 ? -0.417 16.203 30.375 1 51.78 488 LYS B N 1
ATOM 8758 C CA . LYS B 1 488 ? -0.676 15.281 31.469 1 51.78 488 LYS B CA 1
ATOM 8759 C C . LYS B 1 488 ? 0.62 14.875 32.156 1 51.78 488 LYS B C 1
ATOM 8761 O O . LYS B 1 488 ? 0.694 14.875 33.406 1 51.78 488 LYS B O 1
ATOM 8766 N N . ASP B 1 489 ? 1.515 14.25 31.516 1 52.97 489 ASP B N 1
ATOM 8767 C CA . ASP B 1 489 ? 2.547 13.469 32.188 1 52.97 489 ASP B CA 1
ATOM 8768 C C . ASP B 1 489 ? 3.666 14.367 32.719 1 52.97 489 ASP B C 1
ATOM 8770 O O . ASP B 1 489 ? 4.445 13.969 33.562 1 52.97 489 ASP B O 1
ATOM 8774 N N . ASN B 1 490 ? 3.982 15.586 32.125 1 51.12 490 ASN B N 1
ATOM 8775 C CA . ASN B 1 490 ? 5.082 16.406 32.594 1 51.12 490 ASN B CA 1
ATOM 8776 C C . ASN B 1 490 ? 4.648 17.859 32.812 1 51.12 490 ASN B C 1
ATOM 8778 O O . ASN B 1 490 ? 4.758 18.688 31.906 1 51.12 490 ASN B O 1
ATOM 8782 N N . PRO B 1 491 ? 3.895 18.016 34 1 50.22 491 PRO B N 1
ATOM 8783 C CA . 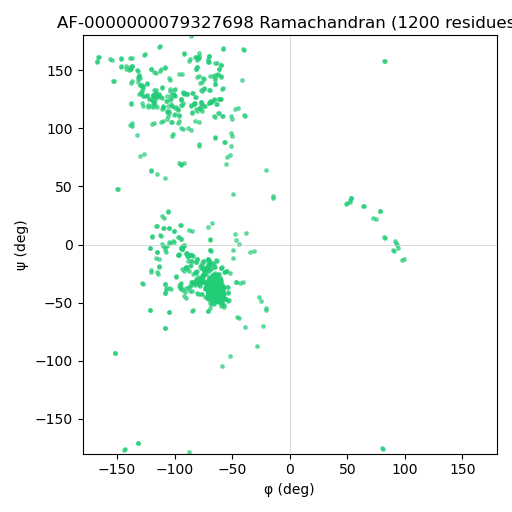PRO B 1 491 ? 3.551 19.422 34.219 1 50.22 491 PRO B CA 1
ATOM 8784 C C . PRO B 1 491 ? 4.758 20.344 34.125 1 50.22 491 PRO B C 1
ATOM 8786 O O . PRO B 1 491 ? 5.801 20.078 34.719 1 50.22 491 PRO B O 1
ATOM 8789 N N . THR B 1 492 ? 5 20.906 33.094 1 54.91 492 THR B N 1
ATOM 8790 C CA . THR B 1 492 ? 6.082 21.875 33 1 54.91 492 THR B CA 1
ATOM 8791 C C . THR B 1 492 ? 6.031 22.859 34.156 1 54.91 492 THR B C 1
ATOM 8793 O O . THR B 1 492 ? 4.969 23.391 34.5 1 54.91 492 THR B O 1
ATOM 8796 N N . PRO B 1 493 ? 7.086 22.859 35.031 1 58.62 493 PRO B N 1
ATOM 8797 C CA . PRO B 1 493 ? 7.184 23.922 36.031 1 58.62 493 PRO B CA 1
ATOM 8798 C C . PRO B 1 493 ? 6.781 25.297 35.469 1 58.62 493 PRO B C 1
ATOM 8800 O O . PRO B 1 493 ? 6.656 25.469 34.281 1 58.62 493 PRO B O 1
ATOM 8803 N N . SER B 1 494 ? 6.59 26.281 36.406 1 64.06 494 SER B N 1
ATOM 8804 C CA . SER B 1 494 ? 6.367 27.688 36.094 1 64.06 494 SER B CA 1
ATOM 8805 C C . SER B 1 494 ? 7.25 28.141 34.938 1 64.06 494 SER B C 1
ATOM 8807 O O . SER B 1 494 ? 8.453 27.875 34.906 1 64.06 494 SER B O 1
ATOM 8809 N N . ASN B 1 495 ? 6.559 28.422 33.812 1 73.12 495 ASN B N 1
ATOM 8810 C CA . ASN B 1 495 ? 7.289 28.875 32.625 1 73.12 495 ASN B CA 1
ATOM 8811 C C . ASN B 1 495 ? 7.203 30.375 32.469 1 73.12 495 ASN B C 1
ATOM 8813 O O . ASN B 1 495 ? 6.121 30.969 32.562 1 73.12 495 ASN B O 1
ATOM 8817 N N . LYS B 1 496 ? 8.336 31.062 32.656 1 82.69 496 LYS B N 1
ATOM 8818 C CA . LYS B 1 496 ? 8.406 32.469 32.281 1 82.69 496 LYS B CA 1
ATOM 8819 C C . LYS B 1 496 ? 8.102 32.656 30.781 1 82.69 496 LYS B C 1
ATOM 8821 O O . LYS B 1 496 ? 8.812 32.125 29.938 1 82.69 496 LYS B O 1
ATOM 8826 N N . LEU B 1 497 ? 6.984 33.25 30.531 1 84.31 497 LEU B N 1
ATOM 8827 C CA . LEU B 1 497 ? 6.578 33.5 29.156 1 84.31 497 LEU B CA 1
ATOM 8828 C C . LEU B 1 497 ? 7.43 34.562 28.516 1 84.31 497 LEU B C 1
ATOM 8830 O O . LEU B 1 497 ? 8.008 34.375 27.438 1 84.31 497 LEU B O 1
ATOM 8834 N N . CYS B 1 498 ? 7.395 35.781 29.266 1 85.81 498 CYS B N 1
ATOM 8835 C CA . CYS B 1 498 ? 8.195 36.844 28.688 1 85.81 498 CYS B CA 1
ATOM 8836 C C . CYS B 1 498 ? 8.383 38 29.688 1 85.81 498 CYS B C 1
ATOM 8838 O O . CYS B 1 498 ? 7.691 38.031 30.719 1 85.81 498 CYS B O 1
ATOM 8840 N N . ASP B 1 499 ? 9.367 38.812 29.438 1 88.12 499 ASP B N 1
ATOM 8841 C CA . ASP B 1 499 ? 9.594 40.062 30.125 1 88.12 499 ASP B CA 1
ATOM 8842 C C . ASP B 1 499 ? 9.344 41.25 29.188 1 88.12 499 ASP B C 1
ATOM 8844 O O . ASP B 1 499 ? 9.633 41.156 27.984 1 88.12 499 ASP B O 1
ATOM 8848 N N . PHE B 1 500 ? 8.648 42.188 29.75 1 87.81 500 PHE B N 1
ATOM 8849 C CA . PHE B 1 500 ? 8.5 43.406 28.938 1 87.81 500 PHE B CA 1
ATOM 8850 C C . PHE B 1 500 ? 8.688 44.656 29.797 1 87.81 500 PHE B C 1
ATOM 8852 O O . PHE B 1 500 ? 8.547 44.594 31.016 1 87.81 500 PHE B O 1
ATOM 8859 N N . LYS B 1 501 ? 9.094 45.688 29.172 1 86.75 501 LYS B N 1
ATOM 8860 C CA . LYS B 1 501 ? 9.328 46.938 29.844 1 86.75 501 LYS B CA 1
ATOM 8861 C C . LYS B 1 501 ? 8.195 47.938 29.578 1 86.75 501 LYS B C 1
ATOM 8863 O O . LYS B 1 501 ? 7.73 48.062 28.438 1 86.75 501 LYS B O 1
ATOM 8868 N N . SER B 1 502 ? 7.617 48.438 30.547 1 85.5 502 SER B N 1
ATOM 8869 C CA . SER B 1 502 ? 6.633 49.5 30.484 1 85.5 502 SER B CA 1
ATOM 8870 C C . SER B 1 502 ? 6.973 50.625 31.453 1 85.5 502 SER B C 1
ATOM 8872 O O . SER B 1 502 ? 7.156 50.406 32.656 1 85.5 502 SER B O 1
ATOM 8874 N N . SER B 1 503 ? 6.992 51.875 30.984 1 81.88 503 SER B N 1
ATOM 8875 C CA . SER B 1 503 ? 7.305 53.062 31.766 1 81.88 503 SER B CA 1
ATOM 8876 C C . SER B 1 503 ? 8.586 52.875 32.562 1 81.88 503 SER B C 1
ATOM 8878 O O . SER B 1 503 ? 8.633 53.219 33.75 1 81.88 503 SER B O 1
ATOM 8880 N N . GLY B 1 504 ? 9.523 52.188 32.062 1 79.75 504 GLY B N 1
ATOM 8881 C CA . GLY B 1 504 ? 10.852 52.062 32.656 1 79.75 504 GLY B CA 1
ATOM 8882 C C . GLY B 1 504 ? 10.977 50.906 33.625 1 79.75 504 GLY B C 1
ATOM 8883 O O . GLY B 1 504 ? 12.047 50.656 34.188 1 79.75 504 GLY B O 1
ATOM 8884 N N . LYS B 1 505 ? 9.922 50.219 33.906 1 88.19 505 LYS B N 1
ATOM 8885 C CA . LYS B 1 505 ? 9.961 49.062 34.781 1 88.19 505 LYS B CA 1
ATOM 8886 C C . LYS B 1 505 ? 9.773 47.75 34 1 88.19 505 LYS B C 1
ATOM 8888 O O . LYS B 1 505 ? 9.117 47.75 32.969 1 88.19 505 LYS B O 1
ATOM 8893 N N . THR B 1 506 ? 10.336 46.75 34.594 1 91.25 506 THR B N 1
ATOM 8894 C CA . THR B 1 506 ? 10.25 45.438 33.938 1 91.25 506 THR B CA 1
ATOM 8895 C C . THR B 1 506 ? 9.148 44.594 34.594 1 91.25 506 THR B C 1
ATOM 8897 O O . THR B 1 506 ? 9.055 44.5 35.812 1 91.25 506 THR B O 1
ATOM 8900 N N . TYR B 1 507 ? 8.312 44.094 33.781 1 92.38 507 TYR B N 1
ATOM 8901 C CA . TYR B 1 507 ? 7.238 43.219 34.219 1 92.38 507 TYR B CA 1
ATOM 8902 C C . TYR B 1 507 ? 7.395 41.844 33.594 1 92.38 507 TYR B C 1
ATOM 8904 O O . TYR B 1 507 ? 7.965 41.688 32.5 1 92.38 507 TYR B O 1
ATOM 8912 N N . THR B 1 508 ? 6.953 40.812 34.344 1 92.25 508 THR B N 1
ATOM 8913 C CA . THR B 1 508 ? 7.102 39.438 33.875 1 92.25 508 THR B CA 1
ATOM 8914 C C . THR B 1 508 ? 5.75 38.75 33.844 1 92.25 508 THR B C 1
ATOM 8916 O O . THR B 1 508 ? 4.977 38.844 34.812 1 92.25 508 THR B O 1
ATOM 8919 N N . ILE B 1 509 ? 5.484 38.188 32.75 1 91.75 509 ILE B N 1
ATOM 8920 C CA . ILE B 1 509 ? 4.301 37.344 32.625 1 91.75 509 ILE B CA 1
ATOM 8921 C C . ILE B 1 509 ? 4.703 35.875 32.719 1 91.75 509 ILE B C 1
ATOM 8923 O O . ILE B 1 509 ? 5.625 35.406 32.031 1 91.75 509 ILE B O 1
ATOM 8927 N N . SER B 1 510 ? 4.055 35.125 33.562 1 89.88 510 SER B N 1
ATOM 8928 C CA . SER B 1 510 ? 4.34 33.688 33.781 1 89.88 510 SER B CA 1
ATOM 8929 C C . SER B 1 510 ? 3.064 32.875 33.75 1 89.88 510 SER B C 1
ATOM 8931 O O . SER B 1 510 ? 1.965 33.406 33.906 1 89.88 510 SER B O 1
ATOM 8933 N N . ASN B 1 511 ? 3.248 31.656 33.312 1 87.62 511 ASN B N 1
ATOM 8934 C CA . ASN B 1 511 ? 2.094 30.766 33.312 1 87.62 511 ASN B CA 1
ATOM 8935 C C . ASN B 1 511 ? 2.459 29.375 33.781 1 87.62 511 ASN B C 1
ATOM 8937 O O . ASN B 1 511 ? 3.635 29 33.812 1 87.62 511 ASN B O 1
ATOM 8941 N N . ILE B 1 512 ? 1.554 28.703 34.312 1 82.12 512 ILE B N 1
ATOM 8942 C CA . ILE B 1 512 ? 1.679 27.297 34.688 1 82.12 512 ILE B CA 1
ATOM 8943 C C . ILE B 1 512 ? 0.586 26.484 34 1 82.12 512 ILE B C 1
ATOM 8945 O O . ILE B 1 512 ? -0.593 26.844 34.062 1 82.12 512 ILE B O 1
ATOM 8949 N N . ASN B 1 513 ? 1.063 25.594 33.25 1 75.62 513 ASN B N 1
ATOM 8950 C CA . ASN B 1 513 ? 0.129 24.75 32.5 1 75.62 513 ASN B CA 1
ATOM 8951 C C . ASN B 1 513 ? -0.166 23.453 33.25 1 75.62 513 ASN B C 1
ATOM 8953 O O . ASN B 1 513 ? 0.486 22.438 33.031 1 75.62 513 ASN B O 1
ATOM 8957 N N . SER B 1 514 ? -0.887 23.438 34.406 1 67.19 514 SER B N 1
ATOM 8958 C CA . SER B 1 514 ? -1.297 22.234 35.125 1 67.19 514 SER B CA 1
ATOM 8959 C C . SER B 1 514 ? -2.807 22.031 35.062 1 67.19 514 SER B C 1
ATOM 8961 O O . SER B 1 514 ? -3.559 23 34.875 1 67.19 514 SER B O 1
ATOM 8963 N N . PHE B 1 515 ? -3.225 20.812 35.125 1 59.91 515 PHE B N 1
ATOM 8964 C CA . PHE B 1 515 ? -4.625 20.422 35.031 1 59.91 515 PHE B CA 1
ATOM 8965 C C . PHE B 1 515 ? -5.469 21.094 36.094 1 59.91 515 PHE B C 1
ATOM 8967 O O . PHE B 1 515 ? -6.543 21.625 35.812 1 59.91 515 PHE B O 1
ATOM 8974 N N . ASP B 1 516 ? -5.047 20.938 37.344 1 60.12 516 ASP B N 1
ATOM 8975 C CA . ASP B 1 516 ? -5.863 21.375 38.469 1 60.12 516 ASP B CA 1
ATOM 8976 C C . ASP B 1 516 ? -5.629 22.859 38.781 1 60.12 516 ASP B C 1
ATOM 8978 O O . ASP B 1 516 ? -6.477 23.516 39.375 1 60.12 516 ASP B O 1
ATOM 8982 N N . SER B 1 517 ? -4.457 23.469 38.156 1 67.31 517 SER B N 1
ATOM 8983 C CA . SER B 1 517 ? -4.098 24.812 38.594 1 67.31 517 SER B CA 1
ATOM 8984 C C . SER B 1 517 ? -3.432 25.609 37.5 1 67.31 517 SER B C 1
ATOM 8986 O O . SER B 1 517 ? -2.326 26.141 37.656 1 67.31 517 SER B O 1
ATOM 8988 N N . GLY B 1 518 ? -4.051 25.594 36.281 1 79.25 518 GLY B N 1
ATOM 8989 C CA . GLY B 1 518 ? -3.48 26.5 35.312 1 79.25 518 GLY B CA 1
ATOM 8990 C C . GLY B 1 518 ? -3.689 27.969 35.625 1 79.25 518 GLY B C 1
ATOM 8991 O O . GLY B 1 518 ? -4.797 28.375 36 1 79.25 518 GLY B O 1
ATOM 8992 N N . LYS B 1 519 ? -2.613 28.625 35.719 1 87.38 519 LYS B N 1
ATOM 8993 C CA . LYS B 1 519 ? -2.672 30.031 36.094 1 87.38 519 LYS B CA 1
ATOM 8994 C C . LYS B 1 519 ? -1.733 30.875 35.25 1 87.38 519 LYS B C 1
ATOM 8996 O O . LYS B 1 519 ? -0.696 30.406 34.781 1 87.38 519 LYS B O 1
ATOM 9001 N N . LEU B 1 520 ? -2.225 32.031 34.906 1 91.31 520 LEU B N 1
ATOM 9002 C CA . LEU B 1 520 ? -1.431 33.094 34.312 1 91.31 520 LEU B CA 1
ATOM 9003 C C . LEU B 1 520 ? -1.325 34.281 35.25 1 91.31 520 LEU B C 1
ATOM 9005 O O . LEU B 1 520 ? -2.324 34.719 35.844 1 91.31 520 LEU B O 1
ATOM 9009 N N . TRP B 1 521 ? -0.103 34.781 35.5 1 91.75 521 TRP B N 1
ATOM 9010 C CA . TRP B 1 521 ? -0.016 35.938 36.375 1 91.75 521 TRP B CA 1
ATOM 9011 C C . TRP B 1 521 ? 1.062 36.906 35.906 1 91.75 521 TRP B C 1
ATOM 9013 O O . TRP B 1 521 ? 1.97 36.5 35.156 1 91.75 521 TRP B O 1
ATOM 9023 N N . LEU B 1 522 ? 0.913 38.094 36.219 1 93.88 522 LEU B N 1
ATOM 9024 C CA . LEU B 1 522 ? 1.82 39.219 35.938 1 93.88 522 LEU B CA 1
ATOM 9025 C C . LEU B 1 522 ? 2.535 39.656 37.219 1 93.88 522 LEU B C 1
ATOM 9027 O O . LEU B 1 522 ? 1.901 39.812 38.281 1 93.88 522 LEU B O 1
ATOM 9031 N N . SER B 1 523 ? 3.816 39.719 37.125 1 93.12 523 SER B N 1
ATOM 9032 C CA . SER B 1 523 ? 4.602 40.156 38.281 1 93.12 523 SER B CA 1
ATOM 9033 C C . SER B 1 523 ? 5.422 41.406 37.969 1 93.12 523 SER B C 1
ATOM 9035 O O . SER B 1 523 ? 5.742 41.656 36.812 1 93.12 523 SER B O 1
ATOM 9037 N N . ASN B 1 524 ? 5.648 42.188 39.031 1 90.31 524 ASN B N 1
ATOM 9038 C CA . ASN B 1 524 ? 6.488 43.375 38.844 1 90.31 524 ASN B CA 1
ATOM 9039 C C . ASN B 1 524 ? 7.965 43.031 39.031 1 90.31 524 ASN B C 1
ATOM 9041 O O . ASN B 1 524 ? 8.328 41.875 39.156 1 90.31 524 ASN B O 1
ATOM 9045 N N . ASP B 1 525 ? 8.805 44.062 38.906 1 85.88 525 ASP B N 1
ATOM 9046 C CA . ASP B 1 525 ? 10.258 43.906 38.938 1 85.88 525 ASP B CA 1
ATOM 9047 C C . ASP B 1 525 ? 10.711 43.281 40.281 1 85.88 525 ASP B C 1
ATOM 9049 O O . ASP B 1 525 ? 11.789 42.719 40.344 1 85.88 525 ASP B O 1
ATOM 9053 N N . LYS B 1 526 ? 9.898 43.344 41.344 1 85 526 LYS B N 1
ATOM 9054 C CA . LYS B 1 526 ? 10.25 42.781 42.656 1 85 526 LYS B CA 1
ATOM 9055 C C . LYS B 1 526 ? 9.703 41.375 42.812 1 85 526 LYS B C 1
ATOM 9057 O O . LYS B 1 526 ? 9.836 40.75 43.875 1 85 526 LYS B O 1
ATOM 9062 N N . GLY B 1 527 ? 8.953 40.875 41.812 1 85 527 GLY B N 1
ATOM 9063 C CA . GLY B 1 527 ? 8.43 39.531 41.875 1 85 527 GLY B CA 1
ATOM 9064 C C . GLY B 1 527 ? 7.047 39.438 42.5 1 85 527 GLY B C 1
ATOM 9065 O O . GLY B 1 527 ? 6.539 38.344 42.75 1 85 527 GLY B O 1
ATOM 9066 N N . GLU B 1 528 ? 6.48 40.594 42.844 1 89.88 528 GLU B N 1
ATOM 9067 C CA . GLU B 1 528 ? 5.141 40.625 43.438 1 89.88 528 GLU B CA 1
ATOM 9068 C C . GLU B 1 528 ? 4.07 40.438 42.344 1 89.88 528 GLU B C 1
ATOM 9070 O O . GLU B 1 528 ? 4.145 41.031 41.281 1 89.88 528 GLU B O 1
ATOM 9075 N N . GLU B 1 529 ? 3.076 39.656 42.688 1 91.75 529 GLU B N 1
ATOM 9076 C CA . GLU B 1 529 ? 1.974 39.375 41.781 1 91.75 529 GLU B CA 1
ATOM 9077 C C . GLU B 1 529 ? 1.007 40.562 41.719 1 91.75 529 GLU B C 1
ATOM 9079 O O . GLU B 1 529 ? 0.5 41 42.75 1 91.75 529 GLU B O 1
ATOM 9084 N N . LEU B 1 530 ? 0.799 41.062 40.594 1 92.75 530 LEU B N 1
ATOM 9085 C CA . LEU B 1 530 ? -0.122 42.188 40.406 1 92.75 530 LEU B CA 1
ATOM 9086 C C . LEU B 1 530 ? -1.528 41.688 40.094 1 92.75 530 LEU B C 1
ATOM 9088 O O . LEU B 1 530 ? -2.51 42.219 40.625 1 92.75 530 LEU B O 1
ATOM 9092 N N . ILE B 1 531 ? -1.588 40.719 39.219 1 92.56 531 ILE B N 1
ATOM 9093 C CA . ILE B 1 531 ? -2.871 40.188 38.812 1 92.56 531 ILE B CA 1
ATOM 9094 C C . ILE B 1 531 ? -2.682 38.719 38.344 1 92.56 531 ILE B C 1
ATOM 9096 O O . ILE B 1 531 ? -1.624 38.375 37.812 1 92.56 531 ILE B O 1
ATOM 9100 N N . SER B 1 532 ? -3.611 37.906 38.688 1 92.81 532 SER B N 1
ATOM 9101 C CA . SER B 1 532 ? -3.566 36.531 38.281 1 92.81 532 SER B CA 1
ATOM 9102 C C . SER B 1 532 ? -4.906 36.062 37.688 1 92.81 532 SER B C 1
ATOM 9104 O O . SER B 1 532 ? -5.961 36.562 38.094 1 92.81 532 SER B O 1
ATOM 9106 N N . VAL B 1 533 ? -4.855 35.281 36.656 1 91.75 533 VAL B N 1
ATOM 9107 C CA . VAL B 1 533 ? -6.047 34.719 36.031 1 91.75 533 VAL B CA 1
ATOM 9108 C C . VAL B 1 533 ? -6.031 33.219 36.125 1 91.75 533 VAL B C 1
ATOM 9110 O O . VAL B 1 533 ? -5.035 32.562 35.781 1 91.75 533 VAL B O 1
ATOM 9113 N N . ASN B 1 534 ? -7.055 32.656 36.625 1 88.06 534 ASN B N 1
ATOM 9114 C CA . ASN B 1 534 ? -7.254 31.219 36.625 1 88.06 534 ASN B CA 1
ATOM 9115 C C . ASN B 1 534 ? -7.75 30.734 35.25 1 88.06 534 ASN B C 1
ATOM 9117 O O . ASN B 1 534 ? -8.836 31.109 34.812 1 88.06 534 ASN B O 1
ATOM 9121 N N . MET B 1 535 ? -6.996 29.953 34.656 1 86.81 535 MET B N 1
ATOM 9122 C CA . MET B 1 535 ? -7.301 29.531 33.281 1 86.81 535 MET B CA 1
ATOM 9123 C C . MET B 1 535 ? -8.586 28.703 33.25 1 86.81 535 MET B C 1
ATOM 9125 O O . MET B 1 535 ? -9.258 28.641 32.219 1 86.81 535 MET B O 1
ATOM 9129 N N . LYS B 1 536 ? -8.953 28.062 34.312 1 81 536 LYS B N 1
ATOM 9130 C CA . LYS B 1 536 ? -10.227 27.344 34.375 1 81 536 LYS B CA 1
ATOM 9131 C C . LYS B 1 536 ? -11.398 28.297 34.156 1 81 536 LYS B C 1
ATOM 9133 O O . LYS B 1 536 ? -12.359 27.953 33.469 1 81 536 LYS B O 1
ATOM 9138 N N . ASP B 1 537 ? -11.25 29.516 34.812 1 81.62 537 ASP B N 1
ATOM 9139 C CA . ASP B 1 537 ? -12.305 30.516 34.656 1 81.62 537 ASP B CA 1
ATOM 9140 C C . ASP B 1 537 ? -12.422 30.953 33.188 1 81.62 537 ASP B C 1
ATOM 9142 O O . ASP B 1 537 ? -13.523 31.219 32.688 1 81.62 537 ASP B O 1
ATOM 9146 N N . VAL B 1 538 ? -11.352 31.047 32.562 1 85.44 538 VAL B N 1
ATOM 9147 C CA . VAL B 1 538 ? -11.336 31.469 31.172 1 85.44 538 VAL B CA 1
ATOM 9148 C C . VAL B 1 538 ? -12.031 30.422 30.312 1 85.44 538 VAL B C 1
ATOM 9150 O O . VAL B 1 538 ? -12.898 30.766 29.484 1 85.44 538 VAL B O 1
ATOM 9153 N N . PHE B 1 539 ? -11.703 29.188 30.484 1 80.62 539 PHE B N 1
ATOM 9154 C CA . PHE B 1 539 ? -12.281 28.125 29.656 1 80.62 539 PHE B CA 1
ATOM 9155 C C . PHE B 1 539 ? -13.758 27.922 29.984 1 80.62 539 PHE B C 1
ATOM 9157 O O . PHE B 1 539 ? -14.555 27.594 29.109 1 80.62 539 PHE B O 1
ATOM 9164 N N . ASP B 1 540 ? -14.047 28.109 31.281 1 73.94 540 ASP B N 1
ATOM 9165 C CA . ASP B 1 540 ? -15.445 27.984 31.672 1 73.94 540 ASP B CA 1
ATOM 9166 C C . ASP B 1 540 ? -16.312 29.031 30.969 1 73.94 540 ASP B C 1
ATOM 9168 O O . ASP B 1 540 ? -17.484 28.766 30.672 1 73.94 540 ASP B O 1
ATOM 9172 N N . MET B 1 541 ? -15.68 30.188 30.812 1 75.31 541 MET B N 1
ATOM 9173 C CA . MET B 1 541 ? -16.422 31.219 30.094 1 75.31 541 MET B CA 1
ATOM 9174 C C . MET B 1 541 ? -16.75 30.75 28.672 1 75.31 541 MET B C 1
ATOM 9176 O O . MET B 1 541 ? -17.812 31.078 28.156 1 75.31 541 MET B O 1
ATOM 9180 N N . PHE B 1 542 ? -15.781 30.078 28.266 1 69.31 542 PHE B N 1
ATOM 9181 C CA . PHE B 1 542 ? -15.992 29.656 26.891 1 69.31 542 PHE B CA 1
ATOM 9182 C C . PHE B 1 542 ? -16.75 28.328 26.844 1 69.31 542 PHE B C 1
ATOM 9184 O O . PHE B 1 542 ? -17.234 27.922 25.797 1 69.31 542 PHE B O 1
ATOM 9191 N N . ASP B 1 543 ? -16.594 27.578 28.078 1 61.69 543 ASP B N 1
ATOM 9192 C CA . ASP B 1 543 ? -17.359 26.344 28.188 1 61.69 543 ASP B CA 1
ATOM 9193 C C . ASP B 1 543 ? -18.859 26.609 28.281 1 61.69 543 ASP B C 1
ATOM 9195 O O . ASP B 1 543 ? -19.656 25.688 28.438 1 61.69 543 ASP B O 1
ATOM 9199 N N . THR B 1 544 ? -19.359 27.719 28.359 1 49.06 544 THR B N 1
ATOM 9200 C CA . THR B 1 544 ? -20.797 27.922 28.562 1 49.06 544 THR B CA 1
ATOM 9201 C C . THR B 1 544 ? -21.562 26.672 28.156 1 49.06 544 THR B C 1
ATOM 9203 O O . THR B 1 544 ? -21.719 26.391 26.953 1 49.06 544 THR B O 1
ATOM 9206 N N . SER B 1 545 ? -21.344 25.625 28.828 1 40.06 545 SER B N 1
ATOM 9207 C CA . SER B 1 545 ? -22.406 24.625 28.797 1 40.06 545 SER B CA 1
ATOM 9208 C C . SER B 1 545 ? -23.781 25.281 28.828 1 40.06 545 SER B C 1
ATOM 9210 O O . SER B 1 545 ? -24.766 24.688 28.391 1 40.06 545 SER B O 1
ATOM 9212 N N . ALA B 1 546 ? -24.109 25.906 30.188 1 34.75 546 ALA B N 1
ATOM 9213 C CA . ALA B 1 546 ? -25.469 25.797 30.703 1 34.75 546 ALA B CA 1
ATOM 9214 C C . ALA B 1 546 ? -26.484 26.281 29.656 1 34.75 546 ALA B C 1
ATOM 9216 O O . ALA B 1 546 ? -27.516 25.641 29.453 1 34.75 546 ALA B O 1
ATOM 9217 N N . GLN B 1 547 ? -26.922 27.656 29.797 1 32.34 547 GLN B N 1
ATOM 9218 C CA . GLN B 1 547 ? -28.047 28.016 28.938 1 32.34 547 GLN B CA 1
ATOM 9219 C C . GLN B 1 547 ? -27.703 27.812 27.469 1 32.34 547 GLN B C 1
ATOM 9221 O O . GLN B 1 547 ? -28.453 27.172 26.719 1 32.34 547 GLN B O 1
ATOM 9226 N N . GLY B 1 548 ? -27.453 28.953 26.797 1 32.28 548 GLY B N 1
ATOM 9227 C CA . GLY B 1 548 ? -27.469 29.047 25.344 1 32.28 548 GLY B CA 1
ATOM 9228 C C . GLY B 1 548 ? -26.391 28.219 24.688 1 32.28 548 GLY B C 1
ATOM 9229 O O . GLY B 1 548 ? -25.469 27.75 25.344 1 32.28 548 GLY B O 1
ATOM 9230 N N . ASN B 1 549 ? -26.781 27.688 23.5 1 33.41 549 ASN B N 1
ATOM 9231 C CA . ASN B 1 549 ? -26.578 26.938 22.266 1 33.41 549 ASN B CA 1
ATOM 9232 C C . ASN B 1 549 ? -25.203 27.188 21.672 1 33.41 549 ASN B C 1
ATOM 9234 O O . ASN B 1 549 ? -25.094 27.75 20.578 1 33.41 549 ASN B O 1
ATOM 9238 N N . TYR B 1 550 ? -24.266 27.844 22.359 1 34.66 550 TYR B N 1
ATOM 9239 C CA . TYR B 1 550 ? -23.156 28.078 21.438 1 34.66 550 TYR B CA 1
ATOM 9240 C C . TYR B 1 550 ? -22.469 26.766 21.062 1 34.66 550 TYR B C 1
ATOM 9242 O O . TYR B 1 550 ? -21.438 26.422 21.641 1 34.66 550 TYR B O 1
ATOM 9250 N N . GLN B 1 551 ? -23.031 25.688 21.219 1 39.41 551 GLN B N 1
ATOM 9251 C CA . GLN B 1 551 ? -22.344 24.562 20.578 1 39.41 551 GLN B CA 1
ATOM 9252 C C . GLN B 1 551 ? -21.672 24.984 19.281 1 39.41 551 GLN B C 1
ATOM 9254 O O . GLN B 1 551 ? -21.578 24.203 18.344 1 39.41 551 GLN B O 1
ATOM 9259 N N . ILE B 1 552 ? -21.906 26.25 18.844 1 36.62 552 ILE B N 1
ATOM 9260 C CA . ILE B 1 552 ? -21.469 26.594 17.5 1 36.62 552 ILE B CA 1
ATOM 9261 C C . ILE B 1 552 ? -19.984 26.281 17.328 1 36.62 552 ILE B C 1
ATOM 9263 O O . ILE B 1 552 ? -19.156 26.75 18.094 1 36.62 552 ILE B O 1
ATOM 9267 N N . SER B 1 553 ? -19.484 25.078 17.172 1 40.78 553 SER B N 1
ATOM 9268 C CA . SER B 1 553 ? -18.328 25.188 16.297 1 40.78 553 SER B CA 1
ATOM 9269 C C . SER B 1 553 ? -18.297 26.531 15.578 1 40.78 553 SER B C 1
ATOM 9271 O O . SER B 1 553 ? -18.906 26.672 14.516 1 40.78 553 SER B O 1
ATOM 9273 N N . LYS B 1 554 ? -18.625 27.578 16.219 1 44.44 554 LYS B N 1
ATOM 9274 C CA . LYS B 1 554 ? -18.531 28.859 15.523 1 44.44 554 LYS B CA 1
ATOM 9275 C C . LYS B 1 554 ? -17.141 29.031 14.906 1 44.44 554 LYS B C 1
ATOM 9277 O O . LYS B 1 554 ? -16.141 29.109 15.625 1 44.44 554 LYS B O 1
ATOM 9282 N N . ASP B 1 555 ? -16.891 28.469 13.938 1 49.53 555 ASP B N 1
ATOM 9283 C CA . ASP B 1 555 ? -15.664 28.547 13.156 1 49.53 555 ASP B CA 1
ATOM 9284 C C . ASP B 1 555 ? -14.953 29.875 13.367 1 49.53 555 ASP B C 1
ATOM 9286 O O . ASP B 1 555 ? -13.727 29.922 13.445 1 49.53 555 ASP B O 1
ATOM 9290 N N . SER B 1 556 ? -15.594 31.047 13.297 1 60.16 556 SER B N 1
ATOM 9291 C CA . SER B 1 556 ? -14.914 32.344 13.375 1 60.16 556 SER B CA 1
ATOM 9292 C C . SER B 1 556 ? -15.617 33.281 14.344 1 60.16 556 SER B C 1
ATOM 9294 O O . SER B 1 556 ? -16.812 33.562 14.195 1 60.16 556 SER B O 1
ATOM 9296 N N . MET B 1 557 ? -15.156 33.344 15.68 1 67.56 557 MET B N 1
ATOM 9297 C CA . MET B 1 557 ? -15.664 34.312 16.656 1 67.56 557 MET B CA 1
ATOM 9298 C C . MET B 1 557 ? -15.039 35.688 16.438 1 67.56 557 MET B C 1
ATOM 9300 O O . MET B 1 557 ? -13.898 35.781 15.984 1 67.56 557 MET B O 1
ATOM 9304 N N . THR B 1 558 ? -15.852 36.656 16.688 1 73.69 558 THR B N 1
ATOM 9305 C CA . THR B 1 558 ? -15.312 38.031 16.672 1 73.69 558 THR B CA 1
ATOM 9306 C C . THR B 1 558 ? -14.414 38.25 17.875 1 73.69 558 THR B C 1
ATOM 9308 O O . THR B 1 558 ? -14.516 37.562 18.891 1 73.69 558 THR B O 1
ATOM 9311 N N . ALA B 1 559 ? -13.586 39.188 17.797 1 79.75 559 ALA B N 1
ATOM 9312 C CA . ALA B 1 559 ? -12.641 39.531 18.859 1 79.75 559 ALA B CA 1
ATOM 9313 C C . ALA B 1 559 ? -13.367 39.875 20.156 1 79.75 559 ALA B C 1
ATOM 9315 O O . ALA B 1 559 ? -12.93 39.469 21.25 1 79.75 559 ALA B O 1
ATOM 9316 N N . ASP B 1 560 ? -14.492 40.5 20.031 1 76.31 560 ASP B N 1
ATOM 9317 C CA . ASP B 1 560 ? -15.211 40.938 21.234 1 76.31 560 ASP B CA 1
ATOM 9318 C C . ASP B 1 560 ? -15.766 39.719 21.984 1 76.31 560 ASP B C 1
ATOM 9320 O O . ASP B 1 560 ? -15.719 39.688 23.219 1 76.31 560 ASP B O 1
ATOM 9324 N N . ASN B 1 561 ? -16.141 38.781 21.297 1 74.75 561 ASN B N 1
ATOM 9325 C CA . ASN B 1 561 ? -16.75 37.594 21.906 1 74.75 561 ASN B CA 1
ATOM 9326 C C . ASN B 1 561 ? -15.688 36.594 22.359 1 74.75 561 ASN B C 1
ATOM 9328 O O . ASN B 1 561 ? -15.992 35.656 23.109 1 74.75 561 ASN B O 1
ATOM 9332 N N . SER B 1 562 ? -14.539 36.875 21.984 1 80.81 562 SER B N 1
ATOM 9333 C CA . SER B 1 562 ? -13.492 35.906 22.297 1 80.81 562 SER B CA 1
ATOM 9334 C C . SER B 1 562 ? -12.547 36.438 23.359 1 80.81 562 SER B C 1
ATOM 9336 O O . SER B 1 562 ? -11.445 35.906 23.547 1 80.81 562 SER B O 1
ATOM 9338 N N . THR B 1 563 ? -12.961 37.5 24.016 1 87.25 563 THR B N 1
ATOM 9339 C CA . THR B 1 563 ? -12.039 38.125 24.953 1 87.25 563 THR B CA 1
ATOM 9340 C C . THR B 1 563 ? -12.508 37.938 26.391 1 87.25 563 THR B C 1
ATOM 9342 O O . THR B 1 563 ? -13.68 38.125 26.703 1 87.25 563 THR B O 1
ATOM 9345 N N . PHE B 1 564 ? -11.719 37.438 27.234 1 88.75 564 PHE B N 1
ATOM 9346 C CA . PHE B 1 564 ? -11.867 37.375 28.688 1 88.75 564 PHE B CA 1
ATOM 9347 C C . PHE B 1 564 ? -11.008 38.438 29.359 1 88.75 564 PHE B C 1
ATOM 9349 O O . PHE B 1 564 ? -9.805 38.531 29.125 1 88.75 564 PHE B O 1
ATOM 9356 N N . THR B 1 565 ? -11.633 39.344 30.094 1 92.56 565 THR B N 1
ATOM 9357 C CA . THR B 1 565 ? -10.875 40.438 30.703 1 92.56 565 THR B CA 1
ATOM 9358 C C . THR B 1 565 ? -10.992 40.375 32.219 1 92.56 565 THR B C 1
ATOM 9360 O O . THR B 1 565 ? -12.07 40.125 32.781 1 92.56 565 THR B O 1
ATOM 9363 N N . LYS B 1 566 ? -9.93 40.406 32.875 1 92.94 566 LYS B N 1
ATOM 9364 C CA . LYS B 1 566 ? -9.844 40.562 34.312 1 92.94 566 LYS B CA 1
ATOM 9365 C C . LYS B 1 566 ? -9.133 41.875 34.688 1 92.94 566 LYS B C 1
ATOM 9367 O O . LYS B 1 566 ? -8.094 42.188 34.125 1 92.94 566 LYS B O 1
ATOM 9372 N N . GLU B 1 567 ? -9.688 42.719 35.594 1 93 567 GLU B N 1
ATOM 9373 C CA . GLU B 1 567 ? -9.133 44 35.969 1 93 567 GLU B CA 1
ATOM 9374 C C . GLU B 1 567 ? -9.055 44.156 37.5 1 93 567 GLU B C 1
ATOM 9376 O O . GLU B 1 567 ? -9.914 43.656 38.219 1 93 567 GLU B O 1
ATOM 9381 N N . ASN B 1 568 ? -7.957 44.688 37.969 1 91 568 ASN B N 1
ATOM 9382 C CA . ASN B 1 568 ? -7.82 45.156 39.344 1 91 568 ASN B CA 1
ATOM 9383 C C . ASN B 1 568 ? -7.223 46.531 39.406 1 91 568 ASN B C 1
ATOM 9385 O O . ASN B 1 568 ? -7.168 47.25 38.406 1 91 568 ASN B O 1
ATOM 9389 N N . ASP B 1 569 ? -6.875 47 40.625 1 89.31 569 ASP B N 1
ATOM 9390 C CA . ASP B 1 569 ? -6.402 48.375 40.781 1 89.31 569 ASP B CA 1
ATOM 9391 C C . ASP B 1 569 ? -5.012 48.562 40.188 1 89.31 569 ASP B C 1
ATOM 9393 O O . ASP B 1 569 ? -4.609 49.656 39.875 1 89.31 569 ASP B O 1
ATOM 9397 N N . ASN B 1 570 ? -4.375 47.469 39.875 1 90.56 570 ASN B N 1
ATOM 9398 C CA . ASN B 1 570 ? -2.982 47.594 39.438 1 90.56 570 ASN B CA 1
ATOM 9399 C C . ASN B 1 570 ? -2.826 47.344 37.938 1 90.56 570 ASN B C 1
ATOM 9401 O O . ASN B 1 570 ? -1.974 47.938 37.281 1 90.56 570 ASN B O 1
ATOM 9405 N N . ALA B 1 571 ? -3.592 46.406 37.469 1 92.88 571 ALA B N 1
ATOM 9406 C CA . ALA B 1 571 ? -3.375 46.031 36.094 1 92.88 571 ALA B CA 1
ATOM 9407 C C . ALA B 1 571 ? -4.633 45.438 35.469 1 92.88 571 ALA B C 1
ATOM 9409 O O . ALA B 1 571 ? -5.574 45.094 36.188 1 92.88 571 ALA B O 1
ATOM 9410 N N . ILE B 1 572 ? -4.699 45.469 34.094 1 93.88 572 ILE B N 1
ATOM 9411 C CA . ILE B 1 572 ? -5.738 44.781 33.344 1 93.88 572 ILE B CA 1
ATOM 9412 C C . ILE B 1 572 ? -5.109 43.719 32.438 1 93.88 572 ILE B C 1
ATOM 9414 O O . ILE B 1 572 ? -4.109 43.969 31.766 1 93.88 572 ILE B O 1
ATOM 9418 N N . ILE B 1 573 ? -5.625 42.5 32.562 1 93.69 573 ILE B N 1
ATOM 9419 C CA . ILE B 1 573 ? -5.188 41.438 31.672 1 93.69 573 ILE B CA 1
ATOM 9420 C C . ILE B 1 573 ? -6.367 40.938 30.828 1 93.69 573 ILE B C 1
ATOM 9422 O O . ILE B 1 573 ? -7.422 40.594 31.375 1 93.69 573 ILE B O 1
ATOM 9426 N N . SER B 1 574 ? -6.195 40.969 29.547 1 92.81 574 SER B N 1
ATOM 9427 C CA . SER B 1 574 ? -7.207 40.469 28.625 1 92.81 574 SER B CA 1
ATOM 9428 C C . SER B 1 574 ? -6.676 39.312 27.797 1 92.81 574 SER B C 1
ATOM 9430 O O . SER B 1 574 ? -5.574 39.375 27.25 1 92.81 574 SER B O 1
ATOM 9432 N N . LEU B 1 575 ? -7.398 38.219 27.781 1 92.25 575 LEU B N 1
ATOM 9433 C CA . LEU B 1 575 ? -7.055 37.062 26.984 1 92.25 575 LEU B CA 1
ATOM 9434 C C . LEU B 1 575 ? -7.984 36.938 25.781 1 92.25 575 LEU B C 1
ATOM 9436 O O . LEU B 1 575 ? -9.188 36.719 25.953 1 92.25 575 LEU B O 1
ATOM 9440 N N . VAL B 1 576 ? -7.418 37.094 24.594 1 89.06 576 VAL B N 1
ATOM 9441 C CA . VAL B 1 576 ? -8.18 36.875 23.375 1 89.06 576 VAL B CA 1
ATOM 9442 C C . VAL B 1 576 ? -7.934 35.469 22.844 1 89.06 576 VAL B C 1
ATOM 9444 O O . VAL B 1 576 ? -6.809 35.125 22.469 1 89.06 576 VAL B O 1
ATOM 9447 N N . ALA B 1 577 ? -8.945 34.688 22.812 1 86.5 577 ALA B N 1
ATOM 9448 C CA . ALA B 1 577 ? -8.82 33.312 22.406 1 86.5 577 ALA B CA 1
ATOM 9449 C C . ALA B 1 577 ? -8.633 33.188 20.906 1 86.5 577 ALA B C 1
ATOM 9451 O O . ALA B 1 577 ? -9.453 33.688 20.125 1 86.5 577 ALA B O 1
ATOM 9452 N N . LEU B 1 578 ? -7.535 32.625 20.516 1 83.38 578 LEU B N 1
ATOM 9453 C CA . LEU B 1 578 ? -7.285 32.344 19.109 1 83.38 578 LEU B CA 1
ATOM 9454 C C . LEU B 1 578 ? -7.906 31.016 18.703 1 83.38 578 LEU B C 1
ATOM 9456 O O . LEU B 1 578 ? -8.57 30.922 17.672 1 83.38 578 LEU B O 1
ATOM 9460 N N . ASN B 1 579 ? -7.504 30.047 19.391 1 81.62 579 ASN B N 1
ATOM 9461 C CA . ASN B 1 579 ? -8.039 28.703 19.234 1 81.62 579 ASN B CA 1
ATOM 9462 C C . ASN B 1 579 ? -8.273 28.031 20.578 1 81.62 579 ASN B C 1
ATOM 9464 O O . ASN B 1 579 ? -7.434 28.109 21.484 1 81.62 579 ASN B O 1
ATOM 9468 N N . ILE B 1 580 ? -9.492 27.641 20.797 1 78 580 ILE B N 1
ATOM 9469 C CA . ILE B 1 580 ? -9.812 26.922 22.031 1 78 580 ILE B CA 1
ATOM 9470 C C . ILE B 1 580 ? -10.344 25.531 21.703 1 78 580 ILE B C 1
ATOM 9472 O O . ILE B 1 580 ? -11.125 25.359 20.766 1 78 580 ILE B O 1
ATOM 9476 N N . ASN B 1 581 ? -9.797 24.594 22.297 1 72.44 581 ASN B N 1
ATOM 9477 C CA . ASN B 1 581 ? -10.273 23.219 22.219 1 72.44 581 ASN B CA 1
ATOM 9478 C C . ASN B 1 581 ? -10.656 22.672 23.594 1 72.44 581 ASN B C 1
ATOM 9480 O O . ASN B 1 581 ? -9.805 22.578 24.484 1 72.44 581 ASN B O 1
ATOM 9484 N N . ILE B 1 582 ? -11.938 22.594 23.844 1 69.81 582 ILE B N 1
ATOM 9485 C CA . ILE B 1 582 ? -12.422 22.016 25.094 1 69.81 582 ILE B CA 1
ATOM 9486 C C . ILE B 1 582 ? -13 20.625 24.828 1 69.81 582 ILE B C 1
ATOM 9488 O O . ILE B 1 582 ? -13.953 20.484 24.062 1 69.81 582 ILE B O 1
ATOM 9492 N N . GLN B 1 583 ? -12.43 19.578 25.234 1 63.34 583 GLN B N 1
ATOM 9493 C CA . GLN B 1 583 ? -12.953 18.234 25.125 1 63.34 583 GLN B CA 1
ATOM 9494 C C . GLN B 1 583 ? -13.82 17.875 26.328 1 63.34 583 GLN B C 1
ATOM 9496 O O . GLN B 1 583 ? -13.352 17.906 27.469 1 63.34 583 GLN B O 1
ATOM 9501 N N . LYS B 1 584 ? -15.078 17.938 26.203 1 56.12 584 LYS B N 1
ATOM 9502 C CA . LYS B 1 584 ? -16 17.672 27.297 1 56.12 584 LYS B CA 1
ATOM 9503 C C . LYS B 1 584 ? -15.969 16.188 27.688 1 56.12 584 LYS B C 1
ATOM 9505 O O . LYS B 1 584 ? -16.359 15.82 28.797 1 56.12 584 LYS B O 1
ATOM 9510 N N . SER B 1 585 ? -15.703 15.344 26.828 1 51.22 585 SER B N 1
ATOM 9511 C CA . SER B 1 585 ? -15.805 13.945 27.219 1 51.22 585 SER B CA 1
ATOM 9512 C C . SER B 1 585 ? -14.891 13.641 28.406 1 51.22 585 SER B C 1
ATOM 9514 O O . SER B 1 585 ? -13.984 14.422 28.719 1 51.22 585 SER B O 1
ATOM 9516 N N . ASN B 1 586 ? -15.016 12.438 29.094 1 47.41 586 ASN B N 1
ATOM 9517 C CA . ASN B 1 586 ? -14.398 11.898 30.312 1 47.41 586 ASN B CA 1
ATOM 9518 C C . ASN B 1 586 ? -12.891 12.117 30.312 1 47.41 586 ASN B C 1
ATOM 9520 O O . ASN B 1 586 ? -12.164 11.453 31.062 1 47.41 586 ASN B O 1
ATOM 9524 N N . SER B 1 587 ? -12.406 12.773 29.359 1 47.38 587 SER B N 1
ATOM 9525 C CA . SER B 1 587 ? -10.969 12.82 29.578 1 47.38 587 SER B CA 1
ATOM 9526 C C . SER B 1 587 ? -10.594 13.906 30.578 1 47.38 587 SER B C 1
ATOM 9528 O O . SER B 1 587 ? -11.266 14.938 30.656 1 47.38 587 SER B O 1
ATOM 9530 N N . GLU B 1 588 ? -9.898 13.648 31.578 1 47.84 588 GLU B N 1
ATOM 9531 C CA . GLU B 1 588 ? -9.289 14.477 32.625 1 47.84 588 GLU B CA 1
ATOM 9532 C C . GLU B 1 588 ? -8.703 15.75 32.031 1 47.84 588 GLU B C 1
ATOM 9534 O O . GLU B 1 588 ? -8.422 16.703 32.75 1 47.84 588 GLU B O 1
ATOM 9539 N N . HIS B 1 589 ? -8.227 15.742 30.875 1 52 589 HIS B N 1
ATOM 9540 C CA . HIS B 1 589 ? -7.324 16.781 30.391 1 52 589 HIS B CA 1
ATOM 9541 C C . HIS B 1 589 ? -8.008 17.672 29.375 1 52 589 HIS B C 1
ATOM 9543 O O . HIS B 1 589 ? -7.676 17.641 28.188 1 52 589 HIS B O 1
ATOM 9549 N N . PRO B 1 590 ? -9.258 18.469 29.562 1 60.34 590 PRO B N 1
ATOM 9550 C CA . PRO B 1 590 ? -10.273 18.812 28.562 1 60.34 590 PRO B CA 1
ATOM 9551 C C . PRO B 1 590 ? -9.945 20.109 27.828 1 60.34 590 PRO B C 1
ATOM 9553 O O . PRO B 1 590 ? -10.484 20.359 26.75 1 60.34 590 PRO B O 1
ATOM 9556 N N . TYR B 1 591 ? -8.859 20.984 28.438 1 72.25 591 TYR B N 1
ATOM 9557 C CA . TYR B 1 591 ? -8.906 22.328 27.875 1 72.25 591 TYR B CA 1
ATOM 9558 C C . TYR B 1 591 ? -7.594 22.672 27.188 1 72.25 591 TYR B C 1
ATOM 9560 O O . TYR B 1 591 ? -6.516 22.422 27.734 1 72.25 591 TYR B O 1
ATOM 9568 N N . SER B 1 592 ? -7.422 22.953 26 1 78.88 592 SER B N 1
ATOM 9569 C CA . SER B 1 592 ? -6.258 23.531 25.328 1 78.88 592 SER B CA 1
ATOM 9570 C C . SER B 1 592 ? -6.652 24.719 24.453 1 78.88 592 SER B C 1
ATOM 9572 O O . SER B 1 592 ? -7.781 24.797 23.969 1 78.88 592 SER B O 1
ATOM 9574 N N . GLY B 1 593 ? -5.77 25.672 24.453 1 83.5 593 GLY B N 1
ATOM 9575 C CA . GLY B 1 593 ? -6.066 26.812 23.609 1 83.5 593 GLY B CA 1
ATOM 9576 C C . GLY B 1 593 ? -4.879 27.734 23.422 1 83.5 593 GLY B C 1
ATOM 9577 O O . GLY B 1 593 ? -3.904 27.672 24.172 1 83.5 593 GLY B O 1
ATOM 9578 N N . ASP B 1 594 ? -4.914 28.469 22.406 1 85.69 594 ASP B N 1
ATOM 9579 C CA . ASP B 1 594 ? -4 29.578 22.141 1 85.69 594 ASP B CA 1
ATOM 9580 C C . ASP B 1 594 ? -4.672 30.922 22.391 1 85.69 594 ASP B C 1
ATOM 9582 O O . ASP B 1 594 ? -5.832 31.125 22.031 1 85.69 594 ASP B O 1
ATOM 9586 N N . PHE B 1 595 ? -3.93 31.812 23.125 1 89.69 595 PHE B N 1
ATOM 9587 C CA . PHE B 1 595 ? -4.5 33.094 23.5 1 89.69 595 PHE B CA 1
ATOM 9588 C C . PHE B 1 595 ? -3.535 34.219 23.172 1 89.69 595 PHE B C 1
ATOM 9590 O O . PHE B 1 595 ? -2.316 34.062 23.25 1 89.69 595 PHE B O 1
ATOM 9597 N N . TYR B 1 596 ? -4.113 35.406 22.766 1 91 596 TYR B N 1
ATOM 9598 C CA . TYR B 1 596 ? -3.391 36.656 22.906 1 91 596 TYR B CA 1
ATOM 9599 C C . TYR B 1 596 ? -3.531 37.219 24.328 1 91 596 TYR B C 1
ATOM 9601 O O . TYR B 1 596 ? -4.645 37.406 24.812 1 91 596 TYR B O 1
ATOM 9609 N N . VAL B 1 597 ? -2.434 37.375 24.922 1 92.88 597 VAL B N 1
ATOM 9610 C CA . VAL B 1 597 ? -2.455 38 26.234 1 92.88 597 VAL B CA 1
ATOM 9611 C C . VAL B 1 597 ? -2.15 39.5 26.109 1 92.88 597 VAL B C 1
ATOM 9613 O O . VAL B 1 597 ? -1.051 39.875 25.703 1 92.88 597 VAL B O 1
ATOM 9616 N N . LEU B 1 598 ? -3.117 40.312 26.359 1 93.75 598 LEU B N 1
ATOM 9617 C CA . LEU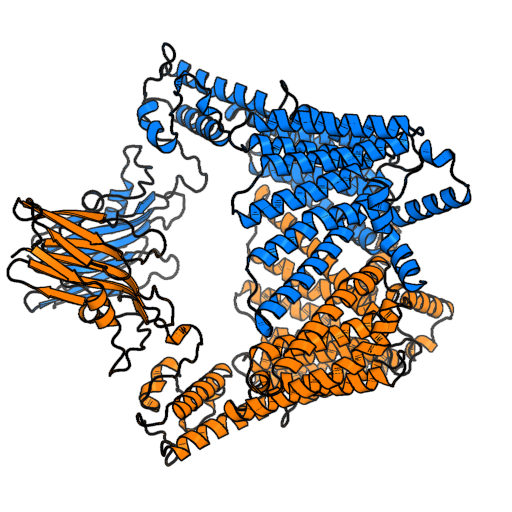 B 1 598 ? -2.957 41.75 26.391 1 93.75 598 LEU B CA 1
ATOM 9618 C C . LEU B 1 598 ? -2.846 42.281 27.828 1 93.75 598 LEU B C 1
ATOM 9620 O O . LEU B 1 598 ? -3.646 41.906 28.688 1 93.75 598 LEU B O 1
ATOM 9624 N N . VAL B 1 599 ? -1.876 43.156 28.094 1 94.12 599 VAL B N 1
ATOM 9625 C CA . VAL B 1 599 ? -1.671 43.656 29.453 1 94.12 599 VAL B CA 1
ATOM 9626 C C . VAL B 1 599 ? -1.639 45.156 29.453 1 94.12 599 VAL B C 1
ATOM 9628 O O . VAL B 1 599 ? -1.036 45.781 28.562 1 94.12 599 VAL B O 1
ATOM 9631 N N . LYS B 1 600 ? -2.332 45.75 30.391 1 93.5 600 LYS B N 1
ATOM 9632 C CA . LYS B 1 600 ? -2.285 47.188 30.688 1 93.5 600 LYS B CA 1
ATOM 9633 C C . LYS B 1 600 ? -1.864 47.469 32.125 1 93.5 600 LYS B C 1
ATOM 9635 O O . LYS B 1 600 ? -2.475 46.938 33.062 1 93.5 600 LYS B O 1
ATOM 9640 N N . ILE B 1 601 ? -0.846 48.25 32.312 1 93 601 ILE B N 1
ATOM 9641 C CA . ILE B 1 601 ? -0.418 48.625 33.625 1 93 601 ILE B CA 1
ATOM 9642 C C . ILE B 1 601 ? -1.056 49.969 34 1 93 601 ILE B C 1
ATOM 9644 O O . ILE B 1 601 ? -1.012 50.938 33.219 1 93 601 ILE B O 1
ATOM 9648 N N . LYS B 1 602 ? -1.724 49.969 35.125 1 87.38 602 LYS B N 1
ATOM 9649 C CA . LYS B 1 602 ? -2.342 51.219 35.594 1 87.38 602 LYS B CA 1
ATOM 9650 C C . LYS B 1 602 ? -1.354 52.062 36.406 1 87.38 602 LYS B C 1
ATOM 9652 O O . LYS B 1 602 ? -0.483 51.531 37.094 1 87.38 602 LYS B O 1
#

Nearest PDB structures (foldseek):
  6o3e-assembly1_A  TM=1.806E-01  e=3.009E-01  Mus musculus
  6o3e-assembly1_B  TM=1.671E-01  e=2.596E+00  Mus musculus
  7nkz-assembly1_B  TM=2.239E-01  e=8.513E+00  Mycobacterium tuberculosis H37Rv
  6o3e-assembly1_A  TM=1.805E-01  e=3.695E-01  Mus musculus
  6o3e-assembly1_B  TM=1.671E-01  e=3.203E+00  Mus musculus

Radius of gyration: 37.1 Å; Cα contacts (8 Å, |Δi|>4): 1773; chains: 2; bounding box: 99×107×84 Å